Protein 5MM2 (pdb70)

Structure (mmCIF, N/CA/C/O backbone):
data_5MM2
#
_entry.id   5MM2
#
loop_
_entity.id
_entity.type
_entity.pdbx_description
1 polymer 'capsid protein VP4C'
2 polymer 'capsid protein VP4B'
3 polymer 'Capsid protein VP4A'
#
loop_
_atom_site.group_PDB
_atom_site.id
_atom_site.type_symbol
_atom_site.label_atom_id
_atom_site.label_alt_id
_atom_site.label_comp_id
_atom_site.label_asym_id
_atom_site.label_entity_id
_atom_site.label_seq_id
_atom_site.pdbx_PDB_ins_code
_atom_site.Cartn_x
_atom_site.Cartn_y
_atom_site.Cartn_z
_atom_site.occupancy
_atom_site.B_iso_or_equiv
_atom_site.auth_seq_id
_atom_site.auth_comp_id
_atom_site.auth_asym_id
_atom_site.auth_atom_id
_atom_site.pdbx_PDB_model_num
ATOM 1 N N . SER A 1 1 ? 24.810 48.405 114.771 1.00 20.00 1 SER A N 1
ATOM 2 C CA . SER A 1 1 ? 23.764 49.415 114.744 1.00 20.00 1 SER A CA 1
ATOM 3 C C . SER A 1 1 ? 24.363 50.800 114.836 1.00 20.00 1 SER A C 1
ATOM 4 O O . SER A 1 1 ? 25.581 50.945 114.797 1.00 20.00 1 SER A O 1
ATOM 7 N N . LEU A 1 2 ? 23.487 51.798 114.991 1.00 20.00 2 LEU A N 1
ATOM 8 C CA . LEU A 1 2 ? 23.789 53.215 115.158 1.00 20.00 2 LEU A CA 1
ATOM 9 C C . LEU A 1 2 ? 24.647 53.709 114.000 1.00 20.00 2 LEU A C 1
ATOM 10 O O . LEU A 1 2 ? 25.872 53.790 114.126 1.00 20.00 2 LEU A O 1
ATOM 15 N N . PRO A 1 3 ? 24.033 54.008 112.846 1.00 20.00 3 PRO A N 1
ATOM 16 C CA . PRO A 1 3 ? 24.775 54.097 111.581 1.00 20.00 3 PRO A CA 1
ATOM 17 C C . PRO A 1 3 ? 25.690 55.298 111.429 1.00 20.00 3 PRO A C 1
ATOM 18 O O . PRO A 1 3 ? 25.843 56.111 112.342 1.00 20.00 3 PRO A O 1
ATOM 22 N N . GLU A 1 4 ? 26.296 55.410 110.252 1.00 20.00 4 GLU A N 1
ATOM 23 C CA . GLU A 1 4 ? 27.228 56.480 109.910 1.00 20.00 4 GLU A CA 1
ATOM 24 C C . GLU A 1 4 ? 26.710 57.130 108.635 1.00 20.00 4 GLU A C 1
ATOM 25 O O . GLU A 1 4 ? 27.103 56.745 107.535 1.00 20.00 4 GLU A O 1
ATOM 31 N N . ASN A 1 5 ? 25.827 58.105 108.777 1.00 20.00 5 ASN A N 1
ATOM 32 C CA . ASN A 1 5 ? 25.270 58.776 107.616 1.00 20.00 5 ASN A CA 1
ATOM 33 C C . ASN A 1 5 ? 26.251 59.803 107.078 1.00 20.00 5 ASN A C 1
ATOM 34 O O . ASN A 1 5 ? 26.908 60.513 107.840 1.00 20.00 5 ASN A O 1
ATOM 39 N N . ALA A 1 6 ? 26.352 59.878 105.758 1.00 20.00 6 ALA A N 1
ATOM 40 C CA . ALA A 1 6 ? 27.234 60.843 105.125 1.00 20.00 6 ALA A CA 1
ATOM 41 C C . ALA A 1 6 ? 26.478 62.140 104.897 1.00 20.00 6 ALA A C 1
ATOM 42 O O . ALA A 1 6 ? 25.427 62.121 104.248 1.00 20.00 6 ALA A O 1
ATOM 44 N N . PRO A 1 7 ? 26.947 63.265 105.411 1.00 20.00 7 PRO A N 1
ATOM 45 C CA . PRO A 1 7 ? 26.272 64.537 105.163 1.00 20.00 7 PRO A CA 1
ATOM 46 C C . PRO A 1 7 ? 26.697 65.116 103.821 1.00 20.00 7 PRO A C 1
ATOM 47 O O . PRO A 1 7 ? 27.486 64.536 103.084 1.00 20.00 7 PRO A O 1
ATOM 51 N N . ASN A 1 8 ? 26.155 66.287 103.515 1.00 20.00 8 ASN A N 1
ATOM 52 C CA . ASN A 1 8 ? 26.588 67.026 102.346 1.00 20.00 8 ASN A CA 1
ATOM 53 C C . ASN A 1 8 ? 27.874 67.774 102.661 1.00 20.00 8 ASN A C 1
ATOM 54 O O . ASN A 1 8 ? 28.384 67.739 103.781 1.00 20.00 8 ASN A O 1
ATOM 59 N N . ALA A 1 9 ? 28.410 68.460 101.655 1.00 20.00 9 ALA A N 1
ATOM 60 C CA . ALA A 1 9 ? 29.626 69.232 101.867 1.00 20.00 9 ALA A CA 1
ATOM 61 C C . ALA A 1 9 ? 29.353 70.448 102.736 1.00 20.00 9 ALA A C 1
ATOM 62 O O . ALA A 1 9 ? 30.060 70.686 103.719 1.00 20.00 9 ALA A O 1
ATOM 64 N N . VAL A 1 10 ? 28.315 71.206 102.409 1.00 20.00 10 VAL A N 1
ATOM 65 C CA . VAL A 1 10 ? 27.921 72.391 103.154 1.00 20.00 10 VAL A CA 1
ATOM 66 C C . VAL A 1 10 ? 26.679 72.049 103.957 1.00 20.00 10 VAL A C 1
ATOM 67 O O . VAL A 1 10 ? 25.711 71.516 103.407 1.00 20.00 10 VAL A O 1
ATOM 71 N N . SER A 1 11 ? 26.704 72.355 105.247 1.00 20.00 11 SER A N 1
ATOM 72 C CA . SER A 1 11 ? 25.554 72.080 106.092 1.00 20.00 11 SER A CA 1
ATOM 73 C C . SER A 1 11 ? 24.445 73.089 105.830 1.00 20.00 11 SER A C 1
ATOM 74 O O . SER A 1 11 ? 24.693 74.286 105.693 1.00 20.00 11 SER A O 1
ATOM 77 N N . ASN A 1 12 ? 23.224 72.591 105.762 1.00 20.00 12 ASN A N 1
ATOM 78 C CA . ASN A 1 12 ? 22.064 73.437 105.538 1.00 20.00 12 ASN A CA 1
ATOM 79 C C . ASN A 1 12 ? 21.775 74.233 106.804 1.00 20.00 12 ASN A C 1
ATOM 80 O O . ASN A 1 12 ? 21.711 73.648 107.887 1.00 20.00 12 ASN A O 1
ATOM 85 N N . PRO A 1 13 ? 21.620 75.559 106.721 1.00 20.00 13 PRO A N 1
ATOM 86 C CA . PRO A 1 13 ? 21.403 76.348 107.940 1.00 20.00 13 PRO A CA 1
ATOM 87 C C . PRO A 1 13 ? 20.068 76.132 108.623 1.00 20.00 13 PRO A C 1
ATOM 88 O O . PRO A 1 13 ? 19.954 76.477 109.801 1.00 20.00 13 PRO A O 1
ATOM 92 N N . GLN A 1 14 ? 19.059 75.588 107.950 1.00 20.00 14 GLN A N 1
ATOM 93 C CA . GLN A 1 14 ? 17.791 75.377 108.630 1.00 20.00 14 GLN A CA 1
ATOM 94 C C . GLN A 1 14 ? 17.792 74.178 109.559 1.00 20.00 14 GLN A C 1
ATOM 95 O O . GLN A 1 14 ? 16.812 73.985 110.280 1.00 20.00 14 GLN A O 1
ATOM 101 N N . GLN A 1 15 ? 18.842 73.366 109.561 1.00 20.00 15 GLN A N 1
ATOM 102 C CA . GLN A 1 15 ? 18.940 72.266 110.504 1.00 20.00 15 GLN A CA 1
ATOM 103 C C . GLN A 1 15 ? 20.104 72.380 111.463 1.00 20.00 15 GLN A C 1
ATOM 104 O O . GLN A 1 15 ? 19.999 71.900 112.587 1.00 20.00 15 GLN A O 1
ATOM 110 N N . PHE A 1 16 ? 21.204 73.005 111.061 1.00 20.00 16 PHE A N 1
ATOM 111 C CA . PHE A 1 16 ? 22.421 72.980 111.854 1.00 20.00 16 PHE A CA 1
ATOM 112 C C . PHE A 1 16 ? 22.908 74.396 112.097 1.00 20.00 16 PHE A C 1
ATOM 113 O O . PHE A 1 16 ? 22.825 75.248 111.214 1.00 20.00 16 PHE A O 1
ATOM 121 N N . ILE A 1 17 ? 23.426 74.638 113.295 1.00 20.00 17 ILE A N 1
ATOM 122 C CA . ILE A 1 17 ? 23.949 75.949 113.647 1.00 20.00 17 ILE A CA 1
ATOM 123 C C . ILE A 1 17 ? 25.476 75.957 113.655 1.00 20.00 17 ILE A C 1
ATOM 124 O O . ILE A 1 17 ? 26.082 77.037 113.674 1.00 20.00 17 ILE A O 1
ATOM 129 N N . THR A 1 18 ? 26.113 74.801 113.611 1.00 20.00 18 THR A N 1
ATOM 130 C CA . THR A 1 18 ? 27.552 74.656 113.496 1.00 20.00 18 THR A CA 1
ATOM 131 C C . THR A 1 18 ? 27.851 73.916 112.202 1.00 20.00 18 THR A C 1
ATOM 132 O O . THR A 1 18 ? 26.946 73.332 111.601 1.00 20.00 18 THR A O 1
ATOM 136 N N . PRO A 1 19 ? 29.091 73.940 111.714 1.00 20.00 19 PRO A N 1
ATOM 137 C CA . PRO A 1 19 ? 29.463 73.003 110.655 1.00 20.00 19 PRO A CA 1
ATOM 138 C C . PRO A 1 19 ? 29.488 71.575 111.174 1.00 20.00 19 PRO A C 1
ATOM 139 O O . PRO A 1 19 ? 29.480 71.319 112.378 1.00 20.00 19 PRO A O 1
ATOM 143 N N . ALA A 1 20 ? 29.502 70.638 110.233 1.00 20.00 20 ALA A N 1
ATOM 144 C CA . ALA A 1 20 ? 29.553 69.227 110.578 1.00 20.00 20 ALA A CA 1
ATOM 145 C C . ALA A 1 20 ? 30.872 68.888 111.252 1.00 20.00 20 ALA A C 1
ATOM 146 O O . ALA A 1 20 ? 31.895 69.530 111.013 1.00 20.00 20 ALA A O 1
ATOM 148 N N . THR A 1 21 ? 30.834 67.880 112.120 1.00 20.00 21 THR A N 1
ATOM 149 C CA . THR A 1 21 ? 32.035 67.499 112.853 1.00 20.00 21 THR A CA 1
ATOM 150 C C . THR A 1 21 ? 33.075 66.887 111.926 1.00 20.00 21 THR A C 1
ATOM 151 O O . THR A 1 21 ? 34.266 67.192 112.043 1.00 20.00 21 THR A O 1
ATOM 155 N N . ALA A 1 22 ? 32.642 66.052 110.988 1.00 20.00 22 ALA A N 1
ATOM 156 C CA . ALA A 1 22 ? 33.494 65.557 109.916 1.00 20.00 22 ALA A CA 1
ATOM 157 C C . ALA A 1 22 ? 32.602 65.108 108.773 1.00 20.00 22 ALA A C 1
ATOM 158 O O . ALA A 1 22 ? 31.388 64.990 108.924 1.00 20.00 22 ALA A O 1
ATOM 160 N N . LEU A 1 23 ? 33.214 64.869 107.619 1.00 20.00 23 LEU A N 1
ATOM 161 C CA . LEU A 1 23 ? 32.488 64.306 106.491 1.00 20.00 23 LEU A CA 1
ATOM 162 C C . LEU A 1 23 ? 32.594 62.795 106.428 1.00 20.00 23 LEU A C 1
ATOM 163 O O . LEU A 1 23 ? 31.971 62.177 105.564 1.00 20.00 23 LEU A O 1
ATOM 168 N N . SER A 1 24 ? 33.367 62.188 107.317 1.00 20.00 24 SER A N 1
ATOM 169 C CA . SER A 1 24 ? 33.461 60.745 107.412 1.00 20.00 24 SER A CA 1
ATOM 170 C C . SER A 1 24 ? 33.726 60.388 108.857 1.00 20.00 24 SER A C 1
ATOM 171 O O . SER A 1 24 ? 34.218 61.205 109.632 1.00 20.00 24 SER A O 1
ATOM 174 N N . ALA A 1 25 ? 33.426 59.146 109.209 1.00 20.00 25 ALA A N 1
ATOM 175 C CA . ALA A 1 25 ? 33.719 58.685 110.551 1.00 20.00 25 ALA A CA 1
ATOM 176 C C . ALA A 1 25 ? 35.223 58.515 110.732 1.00 20.00 25 ALA A C 1
ATOM 177 O O . ALA A 1 25 ? 36.003 58.556 109.782 1.00 20.00 25 ALA A O 1
ATOM 179 N N . GLU A 1 26 ? 35.626 58.292 111.973 1.00 20.00 26 GLU A N 1
ATOM 180 C CA . GLU A 1 26 ? 37.025 58.344 112.363 1.00 20.00 26 GLU A CA 1
ATOM 181 C C . GLU A 1 26 ? 37.385 57.006 113.003 1.00 20.00 26 GLU A C 1
ATOM 182 O O . GLU A 1 26 ? 37.746 56.911 114.171 1.00 20.00 26 GLU A O 1
ATOM 188 N N . GLU A 1 27 ? 37.165 55.935 112.248 1.00 20.00 27 GLU A N 1
ATOM 189 C CA . GLU A 1 27 ? 37.252 54.585 112.773 1.00 20.00 27 GLU A CA 1
ATOM 190 C C . GLU A 1 27 ? 38.658 53.992 112.709 1.00 20.00 27 GLU A C 1
ATOM 191 O O . GLU A 1 27 ? 38.806 52.768 112.781 1.00 20.00 27 GLU A O 1
ATOM 197 N N . TYR A 1 28 ? 39.694 54.810 112.589 1.00 20.00 28 TYR A N 1
ATOM 198 C CA . TYR A 1 28 ? 41.021 54.246 112.765 1.00 20.00 28 TYR A CA 1
ATOM 199 C C . TYR A 1 28 ? 41.271 54.042 114.255 1.00 20.00 28 TYR A C 1
ATOM 200 O O . TYR A 1 28 ? 40.614 54.656 115.099 1.00 20.00 28 TYR A O 1
ATOM 209 N N . ASN A 1 29 ? 42.185 53.114 114.559 1.00 20.00 29 ASN A N 1
ATOM 210 C CA . ASN A 1 29 ? 42.659 52.667 115.873 1.00 20.00 29 ASN A CA 1
ATOM 211 C C . ASN A 1 29 ? 41.660 51.818 116.631 1.00 20.00 29 ASN A C 1
ATOM 212 O O . ASN A 1 29 ? 42.035 51.212 117.627 1.00 20.00 29 ASN A O 1
ATOM 217 N N . VAL A 1 30 ? 40.426 51.730 116.194 1.00 20.00 30 VAL A N 1
ATOM 218 C CA . VAL A 1 30 ? 39.442 50.931 116.904 1.00 20.00 30 VAL A CA 1
ATOM 219 C C . VAL A 1 30 ? 39.337 49.589 116.200 1.00 20.00 30 VAL A C 1
ATOM 220 O O . VAL A 1 30 ? 39.425 49.503 114.970 1.00 20.00 30 VAL A O 1
ATOM 224 N N . HIS A 1 31 ? 39.261 48.524 116.987 1.00 20.00 31 HIS A N 1
ATOM 225 C CA . HIS A 1 31 ? 39.389 47.173 116.464 1.00 20.00 31 HIS A CA 1
ATOM 226 C C . HIS A 1 31 ? 37.995 46.563 116.455 1.00 20.00 31 HIS A C 1
ATOM 227 O O . HIS A 1 31 ? 37.595 45.840 117.356 1.00 20.00 31 HIS A O 1
ATOM 234 N N . GLU A 1 32 ? 37.245 46.880 115.404 1.00 20.00 32 GLU A N 1
ATOM 235 C CA . GLU A 1 32 ? 35.826 46.562 115.378 1.00 20.00 32 GLU A CA 1
ATOM 236 C C . GLU A 1 32 ? 35.562 45.086 115.139 1.00 20.00 32 GLU A C 1
ATOM 237 O O . GLU A 1 32 ? 34.509 44.581 115.536 1.00 20.00 32 GLU A O 1
ATOM 243 N N . ALA A 1 33 ? 36.489 44.379 114.511 1.00 20.00 33 ALA A N 1
ATOM 244 C CA . ALA A 1 33 ? 36.296 42.962 114.221 1.00 20.00 33 ALA A CA 1
ATOM 245 C C . ALA A 1 33 ? 36.824 42.090 115.345 1.00 20.00 33 ALA A C 1
ATOM 246 O O . ALA A 1 33 ? 37.589 41.162 115.111 1.00 20.00 33 ALA A O 1
ATOM 248 N N . LEU A 1 34 ? 36.426 42.368 116.564 1.00 20.00 34 LEU A N 1
ATOM 249 C CA . LEU A 1 34 ? 37.155 41.739 117.652 1.00 20.00 34 LEU A CA 1
ATOM 250 C C . LEU A 1 34 ? 36.269 41.047 118.672 1.00 20.00 34 LEU A C 1
ATOM 251 O O . LEU A 1 34 ? 36.645 39.992 119.185 1.00 20.00 34 LEU A O 1
ATOM 256 N N . GLY A 1 35 ? 35.112 41.597 118.981 1.00 20.00 35 GLY A N 1
ATOM 257 C CA . GLY A 1 35 ? 34.325 41.055 120.067 1.00 20.00 35 GLY A CA 1
ATOM 258 C C . GLY A 1 35 ? 33.272 40.083 119.592 1.00 20.00 35 GLY A C 1
ATOM 259 O O . GLY A 1 35 ? 33.524 39.228 118.738 1.00 20.00 35 GLY A O 1
ATOM 260 N N . GLU A 1 36 ? 32.083 40.219 120.162 1.00 20.00 36 GLU A N 1
ATOM 261 C CA . GLU A 1 36 ? 30.936 39.378 119.866 1.00 20.00 36 GLU A CA 1
ATOM 262 C C . GLU A 1 36 ? 29.741 40.124 120.417 1.00 20.00 36 GLU A C 1
ATOM 263 O O . GLU A 1 36 ? 29.787 40.584 121.558 1.00 20.00 36 GLU A O 1
ATOM 269 N N . THR A 1 37 ? 28.706 40.296 119.609 1.00 20.00 37 THR A N 1
ATOM 270 C CA . THR A 1 37 ? 27.584 41.098 120.062 1.00 20.00 37 THR A CA 1
ATOM 271 C C . THR A 1 37 ? 26.754 40.318 121.070 1.00 20.00 37 THR A C 1
ATOM 272 O O . THR A 1 37 ? 26.560 39.107 120.947 1.00 20.00 37 THR A O 1
ATOM 276 N N . GLU A 1 38 ? 26.323 41.007 122.114 1.00 20.00 38 GLU A N 1
ATOM 277 C CA . GLU A 1 38 ? 25.706 40.351 123.265 1.00 20.00 38 GLU A CA 1
ATOM 278 C C . GLU A 1 38 ? 24.507 41.201 123.667 1.00 20.00 38 GLU A C 1
ATOM 279 O O . GLU A 1 38 ? 24.633 42.165 124.424 1.00 20.00 38 GLU A O 1
ATOM 285 N N . GLU A 1 39 ? 23.344 40.835 123.144 1.00 20.00 39 GLU A N 1
ATOM 286 C CA . GLU A 1 39 ? 22.121 41.613 123.298 1.00 20.00 39 GLU A CA 1
ATOM 287 C C . GLU A 1 39 ? 21.252 40.932 124.343 1.00 20.00 39 GLU A C 1
ATOM 288 O O . GLU A 1 39 ? 20.437 40.070 124.030 1.00 20.00 39 GLU A O 1
ATOM 294 N N . LEU A 1 40 ? 21.429 41.319 125.593 1.00 20.00 40 LEU A N 1
ATOM 295 C CA . LEU A 1 40 ? 20.541 40.858 126.644 1.00 20.00 40 LEU A CA 1
ATOM 296 C C . LEU A 1 40 ? 19.536 41.953 126.965 1.00 20.00 40 LEU A C 1
ATOM 297 O O . LEU A 1 40 ? 19.732 43.119 126.630 1.00 20.00 40 LEU A O 1
ATOM 302 N N . GLU A 1 41 ? 18.440 41.556 127.608 1.00 20.00 41 GLU A N 1
ATOM 303 C CA . GLU A 1 41 ? 17.309 42.454 127.807 1.00 20.00 41 GLU A CA 1
ATOM 304 C C . GLU A 1 41 ? 17.601 43.538 128.827 1.00 20.00 41 GLU A C 1
ATOM 305 O O . GLU A 1 41 ? 16.897 44.548 128.858 1.00 20.00 41 GLU A O 1
ATOM 311 N N . LEU A 1 42 ? 18.633 43.360 129.643 1.00 20.00 42 LEU A N 1
ATOM 312 C CA . LEU A 1 42 ? 19.072 44.380 130.578 1.00 20.00 42 LEU A CA 1
ATOM 313 C C . LEU A 1 42 ? 19.648 45.601 129.874 1.00 20.00 42 LEU A C 1
ATOM 314 O O . LEU A 1 42 ? 19.671 46.682 130.464 1.00 20.00 42 LEU A O 1
ATOM 319 N N . ASP A 1 43 ? 20.100 45.461 128.627 1.00 20.00 43 ASP A N 1
ATOM 320 C CA . ASP A 1 43 ? 20.653 46.595 127.901 1.00 20.00 43 ASP A CA 1
ATOM 321 C C . ASP A 1 43 ? 19.592 47.595 127.490 1.00 20.00 43 ASP A C 1
ATOM 322 O O . ASP A 1 43 ? 19.928 48.728 127.140 1.00 20.00 43 ASP A O 1
ATOM 327 N N . GLU A 1 44 ? 18.328 47.204 127.506 1.00 20.00 44 GLU A N 1
ATOM 328 C CA . GLU A 1 44 ? 17.247 48.054 127.053 1.00 20.00 44 GLU A CA 1
ATOM 329 C C . GLU A 1 44 ? 16.615 48.855 128.178 1.00 20.00 44 GLU A C 1
ATOM 330 O O . GLU A 1 44 ? 15.528 49.399 127.993 1.00 20.00 44 GLU A O 1
ATOM 336 N N . PHE A 1 45 ? 17.266 48.941 129.335 1.00 20.00 45 PHE A N 1
ATOM 337 C CA . PHE A 1 45 ? 16.881 49.886 130.373 1.00 20.00 45 PHE A CA 1
ATOM 338 C C . PHE A 1 45 ? 17.771 51.109 130.284 1.00 20.00 45 PHE A C 1
ATOM 339 O O . PHE A 1 45 ? 18.998 50.966 130.373 1.00 20.00 45 PHE A O 1
ATOM 347 N N . PRO A 1 46 ? 17.233 52.311 130.125 1.00 20.00 46 PRO A N 1
ATOM 348 C CA . PRO A 1 46 ? 18.081 53.503 130.174 1.00 20.00 46 PRO A CA 1
ATOM 349 C C . PRO A 1 46 ? 18.503 53.831 131.596 1.00 20.00 46 PRO A C 1
ATOM 350 O O . PRO A 1 46 ? 17.964 53.311 132.572 1.00 20.00 46 PRO A O 1
ATOM 354 N N . VAL A 1 47 ? 19.486 54.718 131.706 1.00 20.00 47 VAL A N 1
ATOM 355 C CA . VAL A 1 47 ? 20.075 55.095 132.984 1.00 20.00 47 VAL A CA 1
ATOM 356 C C . VAL A 1 47 ? 19.829 56.571 133.214 1.00 20.00 47 VAL A C 1
ATOM 357 O O . VAL A 1 47 ? 20.229 57.403 132.398 1.00 20.00 47 VAL A O 1
ATOM 361 N N . LEU A 1 48 ? 19.193 56.900 134.326 1.00 20.00 48 LEU A N 1
ATOM 362 C CA . LEU A 1 48 ? 19.032 58.298 134.701 1.00 20.00 48 LEU A CA 1
ATOM 363 C C . LEU A 1 48 ? 20.354 58.761 135.290 1.00 20.00 48 LEU A C 1
ATOM 364 O O . LEU A 1 48 ? 20.633 58.572 136.469 1.00 20.00 48 LEU A O 1
ATOM 369 N N . VAL A 1 49 ? 21.187 59.372 134.452 1.00 20.00 49 VAL A N 1
ATOM 370 C CA . VAL A 1 49 ? 22.529 59.740 134.884 1.00 20.00 49 VAL A CA 1
ATOM 371 C C . VAL A 1 49 ? 22.525 61.031 135.698 1.00 20.00 49 VAL A C 1
ATOM 372 O O . VAL A 1 49 ? 23.149 61.103 136.760 1.00 20.00 49 VAL A O 1
ATOM 376 N N . PHE A 1 50 ? 21.800 62.048 135.264 1.00 20.00 50 PHE A N 1
ATOM 377 C CA . PHE A 1 50 ? 21.737 63.293 136.007 1.00 20.00 50 PHE A CA 1
ATOM 378 C C . PHE A 1 50 ? 20.289 63.638 136.278 1.00 20.00 50 PHE A C 1
ATOM 379 O O . PHE A 1 50 ? 19.428 63.437 135.424 1.00 20.00 50 PHE A O 1
ATOM 387 N N . LYS A 1 51 ? 20.025 64.145 137.471 1.00 20.00 51 LYS A N 1
ATOM 388 C CA . LYS A 1 51 ? 18.702 64.635 137.813 1.00 20.00 51 LYS A CA 1
ATOM 389 C C . LYS A 1 51 ? 18.864 65.794 138.770 1.00 20.00 51 LYS A C 1
ATOM 390 O O . LYS A 1 51 ? 19.560 65.667 139.778 1.00 20.00 51 LYS A O 1
ATOM 396 N N . GLY A 1 52 ? 18.239 66.908 138.464 1.00 20.00 52 GLY A N 1
ATOM 397 C CA . GLY A 1 52 ? 18.228 67.997 139.403 1.00 20.00 52 GLY A CA 1
ATOM 398 C C . GLY A 1 52 ? 18.161 69.326 138.692 1.00 20.00 52 GLY A C 1
ATOM 399 O O . GLY A 1 52 ? 17.838 69.404 137.515 1.00 20.00 52 GLY A O 1
ATOM 400 N N . ASN A 1 53 ? 18.485 70.361 139.447 1.00 20.00 53 ASN A N 1
ATOM 401 C CA . ASN A 1 53 ? 18.407 71.727 138.974 1.00 20.00 53 ASN A CA 1
ATOM 402 C C . ASN A 1 53 ? 19.736 72.153 138.375 1.00 20.00 53 ASN A C 1
ATOM 403 O O . ASN A 1 53 ? 20.800 71.687 138.781 1.00 20.00 53 ASN A O 1
ATOM 408 N N . VAL A 1 54 ? 19.666 73.053 137.404 1.00 20.00 54 VAL A N 1
ATOM 409 C CA . VAL A 1 54 ? 20.850 73.442 136.645 1.00 20.00 54 VAL A CA 1
ATOM 410 C C . VAL A 1 54 ? 20.816 74.948 136.400 1.00 20.00 54 VAL A C 1
ATOM 411 O O . VAL A 1 54 ? 19.794 75.481 135.949 1.00 20.00 54 VAL A O 1
ATOM 415 N N . PRO A 1 55 ? 21.883 75.681 136.720 1.00 20.00 55 PRO A N 1
ATOM 416 C CA . PRO A 1 55 ? 21.817 77.145 136.658 1.00 20.00 55 PRO A CA 1
ATOM 417 C C . PRO A 1 55 ? 21.802 77.674 135.234 1.00 20.00 55 PRO A C 1
ATOM 418 O O . PRO A 1 55 ? 22.409 77.107 134.326 1.00 20.00 55 PRO A O 1
ATOM 422 N N . VAL A 1 56 ? 21.099 78.785 135.056 1.00 20.00 56 VAL A N 1
ATOM 423 C CA . VAL A 1 56 ? 20.867 79.396 133.753 1.00 20.00 56 VAL A CA 1
ATOM 424 C C . VAL A 1 56 ? 22.027 80.331 133.433 1.00 20.00 56 VAL A C 1
ATOM 425 O O . VAL A 1 56 ? 22.543 81.011 134.327 1.00 20.00 56 VAL A O 1
ATOM 429 N N . ASP A 1 57 ? 22.457 80.326 132.158 1.00 20.00 57 ASP A N 1
ATOM 430 C CA . ASP A 1 57 ? 23.582 81.118 131.633 1.00 20.00 57 ASP A CA 1
ATOM 431 C C . ASP A 1 57 ? 24.905 80.742 132.288 1.00 20.00 57 ASP A C 1
ATOM 432 O O . ASP A 1 57 ? 25.710 81.602 132.648 1.00 20.00 57 ASP A O 1
ATOM 437 N N . SER A 1 58 ? 25.140 79.441 132.403 1.00 20.00 58 SER A N 1
ATOM 438 C CA . SER A 1 58 ? 26.386 78.900 132.918 1.00 20.00 58 SER A CA 1
ATOM 439 C C . SER A 1 58 ? 26.473 77.461 132.443 1.00 20.00 58 SER A C 1
ATOM 440 O O . SER A 1 58 ? 25.502 76.712 132.581 1.00 20.00 58 SER A O 1
ATOM 443 N N . VAL A 1 59 ? 27.610 77.081 131.867 1.00 20.00 59 VAL A N 1
ATOM 444 C CA . VAL A 1 59 ? 27.754 75.729 131.345 1.00 20.00 59 VAL A CA 1
ATOM 445 C C . VAL A 1 59 ? 27.928 74.763 132.505 1.00 20.00 59 VAL A C 1
ATOM 446 O O . VAL A 1 59 ? 28.742 74.990 133.407 1.00 20.00 59 VAL A O 1
ATOM 450 N N . THR A 1 60 ? 27.141 73.697 132.503 1.00 20.00 60 THR A N 1
ATOM 451 C CA . THR A 1 60 ? 27.131 72.716 133.571 1.00 20.00 60 THR A CA 1
ATOM 452 C C . THR A 1 60 ? 27.729 71.412 133.079 1.00 20.00 60 THR A C 1
ATOM 453 O O . THR A 1 60 ? 27.278 70.854 132.076 1.00 20.00 60 THR A O 1
ATOM 457 N N . SER A 1 61 ? 28.744 70.936 133.781 1.00 20.00 61 SER A N 1
ATOM 458 C CA . SER A 1 61 ? 29.407 69.703 133.407 1.00 20.00 61 SER A CA 1
ATOM 459 C C . SER A 1 61 ? 28.662 68.506 133.959 1.00 20.00 61 SER A C 1
ATOM 460 O O . SER A 1 61 ? 28.289 68.483 135.134 1.00 20.00 61 SER A O 1
ATOM 463 N N . ILE A 1 62 ? 28.454 67.507 133.119 1.00 20.00 62 ILE A N 1
ATOM 464 C CA . ILE A 1 62 ? 27.995 66.198 133.550 1.00 20.00 62 ILE A CA 1
ATOM 465 C C . ILE A 1 62 ? 29.043 65.181 133.128 1.00 20.00 62 ILE A C 1
ATOM 466 O O . ILE A 1 62 ? 29.091 64.769 131.970 1.00 20.00 62 ILE A O 1
ATOM 471 N N . PRO A 1 63 ? 29.932 64.796 134.029 1.00 20.00 63 PRO A N 1
ATOM 472 C CA . PRO A 1 63 ? 30.966 63.816 133.691 1.00 20.00 63 PRO A CA 1
ATOM 473 C C . PRO A 1 63 ? 30.382 62.444 133.440 1.00 20.00 63 PRO A C 1
ATOM 474 O O . PRO A 1 63 ? 29.818 61.801 134.327 1.00 20.00 63 PRO A O 1
ATOM 478 N N . LEU A 1 64 ? 30.494 62.004 132.201 1.00 20.00 64 LEU A N 1
ATOM 479 C CA . LEU A 1 64 ? 29.753 60.845 131.732 1.00 20.00 64 LEU A CA 1
ATOM 480 C C . LEU A 1 64 ? 30.680 59.630 131.686 1.00 20.00 64 LEU A C 1
ATOM 481 O O . LEU A 1 64 ? 30.983 59.063 130.647 1.00 20.00 64 LEU A O 1
ATOM 486 N N . ASP A 1 65 ? 31.146 59.261 132.875 1.00 20.00 65 ASP A N 1
ATOM 487 C CA . ASP A 1 65 ? 32.088 58.163 133.087 1.00 20.00 65 ASP A CA 1
ATOM 488 C C . ASP A 1 65 ? 31.274 56.895 133.272 1.00 20.00 65 ASP A C 1
ATOM 489 O O . ASP A 1 65 ? 30.820 56.595 134.375 1.00 20.00 65 ASP A O 1
ATOM 494 N N . LEU A 1 66 ? 31.111 56.131 132.200 1.00 20.00 66 LEU A N 1
ATOM 495 C CA . LEU A 1 66 ? 30.164 55.030 132.202 1.00 20.00 66 LEU A CA 1
ATOM 496 C C . LEU A 1 66 ? 30.626 53.812 132.979 1.00 20.00 66 LEU A C 1
ATOM 497 O O . LEU A 1 66 ? 29.807 52.929 133.237 1.00 20.00 66 LEU A O 1
ATOM 502 N N . ALA A 1 67 ? 31.894 53.726 133.357 1.00 20.00 67 ALA A N 1
ATOM 503 C CA . ALA A 1 67 ? 32.325 52.541 134.083 1.00 20.00 67 ALA A CA 1
ATOM 504 C C . ALA A 1 67 ? 31.897 52.594 135.539 1.00 20.00 67 ALA A C 1
ATOM 505 O O . ALA A 1 67 ? 31.647 51.554 136.153 1.00 20.00 67 ALA A O 1
ATOM 507 N N . THR A 1 68 ? 31.801 53.791 136.101 1.00 20.00 68 THR A N 1
ATOM 508 C CA . THR A 1 68 ? 31.549 53.977 137.521 1.00 20.00 68 THR A CA 1
ATOM 509 C C . THR A 1 68 ? 30.263 54.758 137.781 1.00 20.00 68 THR A C 1
ATOM 510 O O . THR A 1 68 ? 30.103 55.379 138.832 1.00 20.00 68 THR A O 1
ATOM 514 N N . ILE A 1 69 ? 29.328 54.686 136.861 1.00 20.00 69 ILE A N 1
ATOM 515 C CA . ILE A 1 69 ? 28.216 55.626 136.816 1.00 20.00 69 ILE A CA 1
ATOM 516 C C . ILE A 1 69 ? 27.109 55.183 137.765 1.00 20.00 69 ILE A C 1
ATOM 517 O O . ILE A 1 69 ? 26.968 53.999 138.084 1.00 20.00 69 ILE A O 1
ATOM 522 N N . TYR A 1 70 ? 26.338 56.146 138.265 1.00 20.00 70 TYR A N 1
ATOM 523 C CA . TYR A 1 70 ? 25.217 55.884 139.154 1.00 20.00 70 TYR A CA 1
ATOM 524 C C . TYR A 1 70 ? 23.905 56.149 138.429 1.00 20.00 70 TYR A C 1
ATOM 525 O O . TYR A 1 70 ? 23.822 57.031 137.572 1.00 20.00 70 TYR A O 1
ATOM 534 N N . ASP A 1 71 ? 22.875 55.381 138.778 1.00 20.00 71 ASP A N 1
ATOM 535 C CA . ASP A 1 71 ? 21.536 55.520 138.216 1.00 20.00 71 ASP A CA 1
ATOM 536 C C . ASP A 1 71 ? 20.626 56.100 139.287 1.00 20.00 71 ASP A C 1
ATOM 537 O O . ASP A 1 71 ? 20.468 55.503 140.352 1.00 20.00 71 ASP A O 1
ATOM 542 N N . PHE A 1 72 ? 20.009 57.236 138.997 1.00 20.00 72 PHE A N 1
ATOM 543 C CA . PHE A 1 72 ? 19.090 57.863 139.934 1.00 20.00 72 PHE A CA 1
ATOM 544 C C . PHE A 1 72 ? 17.658 57.373 139.801 1.00 20.00 72 PHE A C 1
ATOM 545 O O . PHE A 1 72 ? 16.809 57.771 140.601 1.00 20.00 72 PHE A O 1
ATOM 553 N N . ALA A 1 73 ? 17.368 56.515 138.829 1.00 20.00 73 ALA A N 1
ATOM 554 C CA . ALA A 1 73 ? 16.055 55.907 138.695 1.00 20.00 73 ALA A CA 1
ATOM 555 C C . ALA A 1 73 ? 16.033 54.491 139.237 1.00 20.00 73 ALA A C 1
ATOM 556 O O . ALA A 1 73 ? 15.112 53.731 138.929 1.00 20.00 73 ALA A O 1
ATOM 558 N N . TRP A 1 74 ? 17.028 54.122 140.033 1.00 20.00 74 TRP A N 1
ATOM 559 C CA . TRP A 1 74 ? 17.163 52.770 140.545 1.00 20.00 74 TRP A CA 1
ATOM 560 C C . TRP A 1 74 ? 17.983 52.824 141.819 1.00 20.00 74 TRP A C 1
ATOM 561 O O . TRP A 1 74 ? 18.948 53.582 141.905 1.00 20.00 74 TRP A O 1
ATOM 572 N N . ASP A 1 75 ? 17.589 52.033 142.806 1.00 20.00 75 ASP A N 1
ATOM 573 C CA . ASP A 1 75 ? 18.204 52.112 144.120 1.00 20.00 75 ASP A CA 1
ATOM 574 C C . ASP A 1 75 ? 19.308 51.093 144.334 1.00 20.00 75 ASP A C 1
ATOM 575 O O . ASP A 1 75 ? 19.983 51.147 145.364 1.00 20.00 75 ASP A O 1
ATOM 580 N N . GLY A 1 76 ? 19.518 50.187 143.392 1.00 20.00 76 GLY A N 1
ATOM 581 C CA . GLY A 1 76 ? 20.460 49.109 143.574 1.00 20.00 76 GLY A CA 1
ATOM 582 C C . GLY A 1 76 ? 21.905 49.557 143.474 1.00 20.00 76 GLY A C 1
ATOM 583 O O . GLY A 1 76 ? 22.237 50.728 143.298 1.00 20.00 76 GLY A O 1
ATOM 584 N N . GLU A 1 77 ? 22.786 48.571 143.581 1.00 20.00 77 GLU A N 1
ATOM 585 C CA . GLU A 1 77 ? 24.217 48.832 143.593 1.00 20.00 77 GLU A CA 1
ATOM 586 C C . GLU A 1 77 ? 24.745 49.042 142.179 1.00 20.00 77 GLU A C 1
ATOM 587 O O . GLU A 1 77 ? 25.498 49.986 141.928 1.00 20.00 77 GLU A O 1
ATOM 593 N N . GLN A 1 78 ? 24.349 48.184 141.249 1.00 20.00 78 GLN A N 1
ATOM 594 C CA . GLN A 1 78 ? 24.717 48.262 139.846 1.00 20.00 78 GLN A CA 1
ATOM 595 C C . GLN A 1 78 ? 23.513 48.697 139.029 1.00 20.00 78 GLN A C 1
ATOM 596 O O . GLN A 1 78 ? 22.404 48.829 139.541 1.00 20.00 78 GLN A O 1
ATOM 602 N N . ASN A 1 79 ? 23.736 48.918 137.741 1.00 20.00 79 ASN A N 1
ATOM 603 C CA . ASN A 1 79 ? 22.668 49.341 136.847 1.00 20.00 79 ASN A CA 1
ATOM 604 C C . ASN A 1 79 ? 22.906 48.702 135.487 1.00 20.00 79 ASN A C 1
ATOM 605 O O . ASN A 1 79 ? 23.678 47.750 135.354 1.00 20.00 79 ASN A O 1
ATOM 610 N N . ALA A 1 80 ? 22.233 49.218 134.464 1.00 20.00 80 ALA A N 1
ATOM 611 C CA . ALA A 1 80 ? 22.298 48.602 133.146 1.00 20.00 80 ALA A CA 1
ATOM 612 C C . ALA A 1 80 ? 23.638 48.822 132.464 1.00 20.00 80 ALA A C 1
ATOM 613 O O . ALA A 1 80 ? 24.085 47.965 131.697 1.00 20.00 80 ALA A O 1
ATOM 615 N N . ILE A 1 81 ? 24.286 49.950 132.715 1.00 20.00 81 ILE A N 1
ATOM 616 C CA . ILE A 1 81 ? 25.529 50.273 132.030 1.00 20.00 81 ILE A CA 1
ATOM 617 C C . ILE A 1 81 ? 26.735 49.815 132.830 1.00 20.00 81 ILE A C 1
ATOM 618 O O . ILE A 1 81 ? 27.681 49.258 132.271 1.00 20.00 81 ILE A O 1
ATOM 623 N N . SER A 1 82 ? 26.710 49.988 134.144 1.00 20.00 82 SER A N 1
ATOM 624 C CA . SER A 1 82 ? 27.884 49.661 134.931 1.00 20.00 82 SER A CA 1
ATOM 625 C C . SER A 1 82 ? 28.055 48.170 135.155 1.00 20.00 82 SER A C 1
ATOM 626 O O . SER A 1 82 ? 29.175 47.731 135.420 1.00 20.00 82 SER A O 1
ATOM 629 N N . GLN A 1 83 ? 26.983 47.380 135.059 1.00 20.00 83 GLN A N 1
ATOM 630 C CA . GLN A 1 83 ? 27.136 45.935 135.182 1.00 20.00 83 GLN A CA 1
ATOM 631 C C . GLN A 1 83 ? 27.815 45.361 133.953 1.00 20.00 83 GLN A C 1
ATOM 632 O O . GLN A 1 83 ? 28.482 44.327 134.037 1.00 20.00 83 GLN A O 1
ATOM 638 N N . LYS A 1 84 ? 27.678 46.032 132.812 1.00 20.00 84 LYS A N 1
ATOM 639 C CA . LYS A 1 84 ? 28.408 45.643 131.615 1.00 20.00 84 LYS A CA 1
ATOM 640 C C . LYS A 1 84 ? 29.910 45.789 131.811 1.00 20.00 84 LYS A C 1
ATOM 641 O O . LYS A 1 84 ? 30.687 45.003 131.266 1.00 20.00 84 LYS A O 1
ATOM 647 N N . PHE A 1 85 ? 30.333 46.766 132.606 1.00 20.00 85 PHE A N 1
ATOM 648 C CA . PHE A 1 85 ? 31.736 46.931 132.956 1.00 20.00 85 PHE A CA 1
ATOM 649 C C . PHE A 1 85 ? 32.180 46.017 134.080 1.00 20.00 85 PHE A C 1
ATOM 650 O O . PHE A 1 85 ? 33.382 45.823 134.256 1.00 20.00 85 PHE A O 1
ATOM 658 N N . GLN A 1 86 ? 31.251 45.468 134.853 1.00 20.00 86 GLN A N 1
ATOM 659 C CA . GLN A 1 86 ? 31.620 44.461 135.837 1.00 20.00 86 GLN A CA 1
ATOM 660 C C . GLN A 1 86 ? 31.945 43.139 135.165 1.00 20.00 86 GLN A C 1
ATOM 661 O O . GLN A 1 86 ? 32.947 42.499 135.490 1.00 20.00 86 GLN A O 1
ATOM 667 N N . ARG A 1 87 ? 31.120 42.733 134.209 1.00 20.00 87 ARG A N 1
ATOM 668 C CA . ARG A 1 87 ? 31.164 41.383 133.671 1.00 20.00 87 ARG A CA 1
ATOM 669 C C . ARG A 1 87 ? 32.312 41.178 132.700 1.00 20.00 87 ARG A C 1
ATOM 670 O O . ARG A 1 87 ? 32.844 40.071 132.614 1.00 20.00 87 ARG A O 1
ATOM 678 N N . PHE A 1 88 ? 32.723 42.209 131.980 1.00 20.00 88 PHE A N 1
ATOM 679 C CA . PHE A 1 88 ? 33.675 42.040 130.898 1.00 20.00 88 PHE A CA 1
ATOM 680 C C . PHE A 1 88 ? 34.879 42.944 131.077 1.00 20.00 88 PHE A C 1
ATOM 681 O O . PHE A 1 88 ? 34.831 43.948 131.784 1.00 20.00 88 PHE A O 1
ATOM 689 N N . ALA A 1 89 ? 35.969 42.565 130.424 1.00 20.00 89 ALA A N 1
ATOM 690 C CA . ALA A 1 89 ? 37.169 43.382 130.427 1.00 20.00 89 ALA A CA 1
ATOM 691 C C . ALA A 1 89 ? 37.193 44.357 129.270 1.00 20.00 89 ALA A C 1
ATOM 692 O O . ALA A 1 89 ? 37.600 45.507 129.434 1.00 20.00 89 ALA A O 1
ATOM 694 N N . HIS A 1 90 ? 36.753 43.918 128.104 1.00 20.00 90 HIS A N 1
ATOM 695 C CA . HIS A 1 90 ? 36.916 44.660 126.868 1.00 20.00 90 HIS A CA 1
ATOM 696 C C . HIS A 1 90 ? 35.548 45.049 126.353 1.00 20.00 90 HIS A C 1
ATOM 697 O O . HIS A 1 90 ? 34.673 44.195 126.209 1.00 20.00 90 HIS A O 1
ATOM 704 N N . LEU A 1 91 ? 35.362 46.324 126.072 1.00 20.00 91 LEU A N 1
ATOM 705 C CA . LEU A 1 91 ? 34.164 46.781 125.396 1.00 20.00 91 LEU A CA 1
ATOM 706 C C . LEU A 1 91 ? 34.608 47.406 124.087 1.00 20.00 91 LEU A C 1
ATOM 707 O O . LEU A 1 91 ? 35.588 48.146 124.057 1.00 20.00 91 LEU A O 1
ATOM 712 N N . ILE A 1 92 ? 33.943 47.058 122.999 1.00 20.00 92 ILE A N 1
ATOM 713 C CA . ILE A 1 92 ? 34.401 47.444 121.672 1.00 20.00 92 ILE A CA 1
ATOM 714 C C . ILE A 1 92 ? 33.290 48.244 121.010 1.00 20.00 92 ILE A C 1
ATOM 715 O O . ILE A 1 92 ? 32.186 47.728 120.844 1.00 20.00 92 ILE A O 1
ATOM 720 N N . PRO A 1 93 ? 33.526 49.493 120.617 1.00 20.00 93 PRO A N 1
ATOM 721 C CA . PRO A 1 93 ? 32.486 50.263 119.925 1.00 20.00 93 PRO A CA 1
ATOM 722 C C . PRO A 1 93 ? 32.172 49.704 118.547 1.00 20.00 93 PRO A C 1
ATOM 723 O O . PRO A 1 93 ? 33.059 49.234 117.835 1.00 20.00 93 PRO A O 1
ATOM 727 N N . LYS A 1 94 ? 30.891 49.736 118.181 1.00 20.00 94 LYS A N 1
ATOM 728 C CA . LYS A 1 94 ? 30.479 49.215 116.882 1.00 20.00 94 LYS A CA 1
ATOM 729 C C . LYS A 1 94 ? 30.896 50.144 115.758 1.00 20.00 94 LYS A C 1
ATOM 730 O O . LYS A 1 94 ? 31.481 49.713 114.762 1.00 20.00 94 LYS A O 1
ATOM 736 N N . SER A 1 95 ? 30.553 51.419 115.880 1.00 20.00 95 SER A N 1
ATOM 737 C CA . SER A 1 95 ? 30.744 52.394 114.826 1.00 20.00 95 SER A CA 1
ATOM 738 C C . SER A 1 95 ? 31.282 53.679 115.433 1.00 20.00 95 SER A C 1
ATOM 739 O O . SER A 1 95 ? 31.510 53.771 116.640 1.00 20.00 95 SER A O 1
ATOM 742 N N . ALA A 1 96 ? 31.471 54.687 114.589 1.00 20.00 96 ALA A N 1
ATOM 743 C CA . ALA A 1 96 ? 32.170 55.895 114.981 1.00 20.00 96 ALA A CA 1
ATOM 744 C C . ALA A 1 96 ? 31.474 57.111 114.402 1.00 20.00 96 ALA A C 1
ATOM 745 O O . ALA A 1 96 ? 30.527 57.005 113.623 1.00 20.00 96 ALA A O 1
ATOM 747 N N . GLY A 1 97 ? 31.971 58.275 114.792 1.00 20.00 97 GLY A N 1
ATOM 748 C CA . GLY A 1 97 ? 31.473 59.540 114.305 1.00 20.00 97 GLY A CA 1
ATOM 749 C C . GLY A 1 97 ? 32.596 60.521 114.056 1.00 20.00 97 GLY A C 1
ATOM 750 O O . GLY A 1 97 ? 33.749 60.125 113.898 1.00 20.00 97 GLY A O 1
ATOM 751 N N . GLY A 1 98 ? 32.270 61.810 114.029 1.00 20.00 98 GLY A N 1
ATOM 752 C CA . GLY A 1 98 ? 33.276 62.812 113.731 1.00 20.00 98 GLY A CA 1
ATOM 753 C C . GLY A 1 98 ? 34.236 63.060 114.870 1.00 20.00 98 GLY A C 1
ATOM 754 O O . GLY A 1 98 ? 35.360 63.512 114.649 1.00 20.00 98 GLY A O 1
ATOM 755 N N . PHE A 1 99 ? 33.818 62.778 116.098 1.00 20.00 99 PHE A N 1
ATOM 756 C CA . PHE A 1 99 ? 34.708 62.940 117.239 1.00 20.00 99 PHE A CA 1
ATOM 757 C C . PHE A 1 99 ? 35.580 61.713 117.439 1.00 20.00 99 PHE A C 1
ATOM 758 O O . PHE A 1 99 ? 36.808 61.809 117.491 1.00 20.00 99 PHE A O 1
ATOM 766 N N . GLY A 1 100 ? 34.955 60.559 117.577 1.00 20.00 100 GLY A N 1
ATOM 767 C CA . GLY A 1 100 ? 35.625 59.353 117.978 1.00 20.00 100 GLY A CA 1
ATOM 768 C C . GLY A 1 100 ? 34.701 58.184 117.754 1.00 20.00 100 GLY A C 1
ATOM 769 O O . GLY A 1 100 ? 33.633 58.337 117.161 1.00 20.00 100 GLY A O 1
ATOM 770 N N . PRO A 1 101 ? 35.123 56.985 118.145 1.00 20.00 101 PRO A N 1
ATOM 771 C CA . PRO A 1 101 ? 34.176 55.872 118.251 1.00 20.00 101 PRO A CA 1
ATOM 772 C C . PRO A 1 101 ? 33.082 56.214 119.245 1.00 20.00 101 PRO A C 1
ATOM 773 O O . PRO A 1 101 ? 33.323 56.872 120.251 1.00 20.00 101 PRO A O 1
ATOM 777 N N . VAL A 1 102 ? 31.866 55.787 118.947 1.00 20.00 102 VAL A N 1
ATOM 778 C CA . VAL A 1 102 ? 30.696 56.187 119.714 1.00 20.00 102 VAL A CA 1
ATOM 779 C C . VAL A 1 102 ? 30.034 54.951 120.312 1.00 20.00 102 VAL A C 1
ATOM 780 O O . VAL A 1 102 ? 29.924 53.910 119.657 1.00 20.00 102 VAL A O 1
ATOM 784 N N . ILE A 1 103 ? 29.640 55.050 121.579 1.00 20.00 103 ILE A N 1
ATOM 785 C CA . ILE A 1 103 ? 29.128 53.909 122.328 1.00 20.00 103 ILE A CA 1
ATOM 786 C C . ILE A 1 103 ? 27.693 54.080 122.803 1.00 20.00 103 ILE A C 1
ATOM 787 O O . ILE A 1 103 ? 27.119 53.113 123.313 1.00 20.00 103 ILE A O 1
ATOM 792 N N . GLY A 1 104 ? 27.087 55.251 122.673 1.00 20.00 104 GLY A N 1
ATOM 793 C CA . GLY A 1 104 ? 25.722 55.400 123.144 1.00 20.00 104 GLY A CA 1
ATOM 794 C C . GLY A 1 104 ? 25.199 56.782 122.840 1.00 20.00 104 GLY A C 1
ATOM 795 O O . GLY A 1 104 ? 25.884 57.611 122.241 1.00 20.00 104 GLY A O 1
ATOM 796 N N . ASN A 1 105 ? 23.960 57.019 123.256 1.00 20.00 105 ASN A N 1
ATOM 797 C CA . ASN A 1 105 ? 23.319 58.317 123.139 1.00 20.00 105 ASN A CA 1
ATOM 798 C C . ASN A 1 105 ? 22.888 58.786 124.519 1.00 20.00 105 ASN A C 1
ATOM 799 O O . ASN A 1 105 ? 22.702 57.985 125.433 1.00 20.00 105 ASN A O 1
ATOM 804 N N . TYR A 1 106 ? 22.733 60.096 124.670 1.00 20.00 106 TYR A N 1
ATOM 805 C CA . TYR A 1 106 ? 22.079 60.680 125.830 1.00 20.00 106 TYR A CA 1
ATOM 806 C C . TYR A 1 106 ? 20.778 61.338 125.398 1.00 20.00 106 TYR A C 1
ATOM 807 O O . TYR A 1 106 ? 20.532 61.557 124.216 1.00 20.00 106 TYR A O 1
ATOM 816 N N . THR A 1 107 ? 19.948 61.671 126.379 1.00 20.00 107 THR A N 1
ATOM 817 C CA . THR A 1 107 ? 18.693 62.363 126.122 1.00 20.00 107 THR A CA 1
ATOM 818 C C . THR A 1 107 ? 18.425 63.306 127.277 1.00 20.00 107 THR A C 1
ATOM 819 O O . THR A 1 107 ? 18.367 62.875 128.428 1.00 20.00 107 THR A O 1
ATOM 823 N N . ILE A 1 108 ? 18.261 64.581 126.967 1.00 20.00 108 ILE A N 1
ATOM 824 C CA . ILE A 1 108 ? 17.882 65.598 127.935 1.00 20.00 108 ILE A CA 1
ATOM 825 C C . ILE A 1 108 ? 16.378 65.777 127.848 1.00 20.00 108 ILE A C 1
ATOM 826 O O . ILE A 1 108 ? 15.834 65.948 126.752 1.00 20.00 108 ILE A O 1
ATOM 831 N N . THR A 1 109 ? 15.698 65.733 128.987 1.00 20.00 109 THR A N 1
ATOM 832 C CA . THR A 1 109 ? 14.263 65.954 129.009 1.00 20.00 109 THR A CA 1
ATOM 833 C C . THR A 1 109 ? 13.894 66.858 130.174 1.00 20.00 109 THR A C 1
ATOM 834 O O . THR A 1 109 ? 14.591 66.910 131.188 1.00 20.00 109 THR A O 1
ATOM 838 N N . ALA A 1 110 ? 12.798 67.594 129.998 1.00 20.00 110 ALA A N 1
ATOM 839 C CA . ALA A 1 110 ? 12.360 68.591 130.972 1.00 20.00 110 ALA A CA 1
ATOM 840 C C . ALA A 1 110 ? 10.880 68.864 130.770 1.00 20.00 110 ALA A C 1
ATOM 841 O O . ALA A 1 110 ? 10.482 69.331 129.703 1.00 20.00 110 ALA A O 1
ATOM 843 N N . ASN A 1 111 ? 10.075 68.597 131.789 1.00 20.00 111 ASN A N 1
ATOM 844 C CA . ASN A 1 111 ? 8.634 68.835 131.736 1.00 20.00 111 ASN A CA 1
ATOM 845 C C . ASN A 1 111 ? 8.376 70.231 132.277 1.00 20.00 111 ASN A C 1
ATOM 846 O O . ASN A 1 111 ? 8.463 70.467 133.480 1.00 20.00 111 ASN A O 1
ATOM 851 N N . LEU A 1 112 ? 8.058 71.162 131.386 1.00 20.00 112 LEU A N 1
ATOM 852 C CA . LEU A 1 112 ? 7.847 72.549 131.751 1.00 20.00 112 LEU A CA 1
ATOM 853 C C . LEU A 1 112 ? 6.423 72.989 131.456 1.00 20.00 112 LEU A C 1
ATOM 854 O O . LEU A 1 112 ? 5.846 72.575 130.448 1.00 20.00 112 LEU A O 1
ATOM 859 N N . PRO A 1 113 ? 5.833 73.824 132.304 1.00 20.00 113 PRO A N 1
ATOM 860 C CA . PRO A 1 113 ? 4.547 74.430 131.966 1.00 20.00 113 PRO A CA 1
ATOM 861 C C . PRO A 1 113 ? 4.735 75.523 130.932 1.00 20.00 113 PRO A C 1
ATOM 862 O O . PRO A 1 113 ? 5.849 75.928 130.608 1.00 20.00 113 PRO A O 1
ATOM 866 N N . THR A 1 114 ? 3.619 76.017 130.414 1.00 20.00 114 THR A N 1
ATOM 867 C CA . THR A 1 114 ? 3.678 76.929 129.283 1.00 20.00 114 THR A CA 1
ATOM 868 C C . THR A 1 114 ? 4.104 78.337 129.664 1.00 20.00 114 THR A C 1
ATOM 869 O O . THR A 1 114 ? 4.367 79.144 128.773 1.00 20.00 114 THR A O 1
ATOM 873 N N . GLY A 1 115 ? 4.187 78.654 130.945 1.00 20.00 115 GLY A N 1
ATOM 874 C CA . GLY A 1 115 ? 4.494 79.994 131.385 1.00 20.00 115 GLY A CA 1
ATOM 875 C C . GLY A 1 115 ? 5.950 80.358 131.506 1.00 20.00 115 GLY A C 1
ATOM 876 O O . GLY A 1 115 ? 6.252 81.466 131.950 1.00 20.00 115 GLY A O 1
ATOM 877 N N . VAL A 1 116 ? 6.871 79.456 131.184 1.00 20.00 116 VAL A N 1
ATOM 878 C CA . VAL A 1 116 ? 8.292 79.765 131.099 1.00 20.00 116 VAL A CA 1
ATOM 879 C C . VAL A 1 116 ? 8.749 79.349 129.711 1.00 20.00 116 VAL A C 1
ATOM 880 O O . VAL A 1 116 ? 8.094 78.551 129.048 1.00 20.00 116 VAL A O 1
ATOM 884 N N . ALA A 1 117 ? 9.867 79.915 129.256 1.00 20.00 117 ALA A N 1
ATOM 885 C CA . ALA A 1 117 ? 10.331 79.665 127.890 1.00 20.00 117 ALA A CA 1
ATOM 886 C C . ALA A 1 117 ? 11.802 80.011 127.773 1.00 20.00 117 ALA A C 1
ATOM 887 O O . ALA A 1 117 ? 12.185 81.145 128.053 1.00 20.00 117 ALA A O 1
ATOM 889 N N . GLY A 1 118 ? 12.609 79.055 127.321 1.00 20.00 118 GLY A N 1
ATOM 890 C CA . GLY A 1 118 ? 14.021 79.279 127.086 1.00 20.00 118 GLY A CA 1
ATOM 891 C C . GLY A 1 118 ? 14.605 78.418 125.988 1.00 20.00 118 GLY A C 1
ATOM 892 O O . GLY A 1 118 ? 13.877 77.965 125.109 1.00 20.00 118 GLY A O 1
ATOM 893 N N . ARG A 1 119 ? 15.915 78.200 126.001 1.00 20.00 119 ARG A N 1
ATOM 894 C CA . ARG A 1 119 ? 16.536 77.317 125.027 1.00 20.00 119 ARG A CA 1
ATOM 895 C C . ARG A 1 119 ? 17.698 76.604 125.695 1.00 20.00 119 ARG A C 1
ATOM 896 O O . ARG A 1 119 ? 18.201 77.036 126.730 1.00 20.00 119 ARG A O 1
ATOM 904 N N . ILE A 1 120 ? 18.116 75.497 125.090 1.00 20.00 120 ILE A N 1
ATOM 905 C CA . ILE A 1 120 ? 19.156 74.631 125.631 1.00 20.00 120 ILE A CA 1
ATOM 906 C C . ILE A 1 120 ? 20.249 74.470 124.587 1.00 20.00 120 ILE A C 1
ATOM 907 O O . ILE A 1 120 ? 19.966 74.113 123.441 1.00 20.00 120 ILE A O 1
ATOM 912 N N . LEU A 1 121 ? 21.487 74.732 124.981 1.00 20.00 121 LEU A N 1
ATOM 913 C CA . LEU A 1 121 ? 22.655 74.373 124.190 1.00 20.00 121 LEU A CA 1
ATOM 914 C C . LEU A 1 121 ? 23.293 73.139 124.798 1.00 20.00 121 LEU A C 1
ATOM 915 O O . LEU A 1 121 ? 23.519 73.094 126.007 1.00 20.00 121 LEU A O 1
ATOM 920 N N . HIS A 1 122 ? 23.588 72.145 123.968 1.00 20.00 122 HIS A N 1
ATOM 921 C CA . HIS A 1 122 ? 24.210 70.934 124.472 1.00 20.00 122 HIS A CA 1
ATOM 922 C C . HIS A 1 122 ? 25.233 70.396 123.487 1.00 20.00 122 HIS A C 1
ATOM 923 O O . HIS A 1 122 ? 25.090 70.531 122.273 1.00 20.00 122 HIS A O 1
ATOM 930 N N . ASN A 1 123 ? 26.278 69.791 124.041 1.00 20.00 123 ASN A N 1
ATOM 931 C CA . ASN A 1 123 ? 27.350 69.184 123.273 1.00 20.00 123 ASN A CA 1
ATOM 932 C C . ASN A 1 123 ? 28.040 68.186 124.184 1.00 20.00 123 ASN A C 1
ATOM 933 O O . ASN A 1 123 ? 28.021 68.342 125.403 1.00 20.00 123 ASN A O 1
ATOM 938 N N . CYS A 1 124 ? 28.649 67.164 123.596 1.00 20.00 124 CYS A N 1
ATOM 939 C CA . CYS A 1 124 ? 29.308 66.111 124.368 1.00 20.00 124 CYS A CA 1
ATOM 940 C C . CYS A 1 124 ? 30.689 65.865 123.775 1.00 20.00 124 CYS A C 1
ATOM 941 O O . CYS A 1 124 ? 30.822 65.164 122.771 1.00 20.00 124 CYS A O 1
ATOM 944 N N . LEU A 1 125 ? 31.701 66.438 124.394 1.00 20.00 125 LEU A N 1
ATOM 945 C CA . LEU A 1 125 ? 33.078 66.400 123.925 1.00 20.00 125 LEU A CA 1
ATOM 946 C C . LEU A 1 125 ? 33.781 65.142 124.429 1.00 20.00 125 LEU A C 1
ATOM 947 O O . LEU A 1 125 ? 33.521 64.710 125.548 1.00 20.00 125 LEU A O 1
ATOM 952 N N . PRO A 1 126 ? 34.703 64.567 123.642 1.00 20.00 126 PRO A N 1
ATOM 953 C CA . PRO A 1 126 ? 35.175 63.199 123.914 1.00 20.00 126 PRO A CA 1
ATOM 954 C C . PRO A 1 126 ? 36.007 63.023 125.167 1.00 20.00 126 PRO A C 1
ATOM 955 O O . PRO A 1 126 ? 36.055 61.912 125.695 1.00 20.00 126 PRO A O 1
ATOM 959 N N . GLY A 1 127 ? 36.668 64.047 125.670 1.00 20.00 127 GLY A N 1
ATOM 960 C CA . GLY A 1 127 ? 37.551 63.853 126.791 1.00 20.00 127 GLY A CA 1
ATOM 961 C C . GLY A 1 127 ? 38.984 63.594 126.404 1.00 20.00 127 GLY A C 1
ATOM 962 O O . GLY A 1 127 ? 39.874 63.704 127.247 1.00 20.00 127 GLY A O 1
ATOM 963 N N . ASP A 1 128 ? 39.229 63.247 125.147 1.00 20.00 128 ASP A N 1
ATOM 964 C CA . ASP A 1 128 ? 40.559 63.415 124.586 1.00 20.00 128 ASP A CA 1
ATOM 965 C C . ASP A 1 128 ? 40.920 64.894 124.529 1.00 20.00 128 ASP A C 1
ATOM 966 O O . ASP A 1 128 ? 42.092 65.257 124.649 1.00 20.00 128 ASP A O 1
ATOM 971 N N . CYS A 1 129 ? 39.921 65.754 124.359 1.00 20.00 129 CYS A N 1
ATOM 972 C CA . CYS A 1 129 ? 40.056 67.203 124.439 1.00 20.00 129 CYS A CA 1
ATOM 973 C C . CYS A 1 129 ? 39.202 67.724 125.600 1.00 20.00 129 CYS A C 1
ATOM 974 O O . CYS A 1 129 ? 38.085 68.208 125.409 1.00 20.00 129 CYS A O 1
ATOM 977 N N . VAL A 1 130 ? 39.748 67.645 126.819 1.00 20.00 130 VAL A N 1
ATOM 978 C CA . VAL A 1 130 ? 39.060 68.173 127.996 1.00 20.00 130 VAL A CA 1
ATOM 979 C C . VAL A 1 130 ? 39.267 69.660 128.189 1.00 20.00 130 VAL A C 1
ATOM 980 O O . VAL A 1 130 ? 38.602 70.258 129.043 1.00 20.00 130 VAL A O 1
ATOM 984 N N . ASP A 1 131 ? 40.190 70.267 127.451 1.00 20.00 131 ASP A N 1
ATOM 985 C CA . ASP A 1 131 ? 40.406 71.704 127.545 1.00 20.00 131 ASP A CA 1
ATOM 986 C C . ASP A 1 131 ? 39.210 72.459 127.023 1.00 20.00 131 ASP A C 1
ATOM 987 O O . ASP A 1 131 ? 38.812 73.480 127.588 1.00 20.00 131 ASP A O 1
ATOM 992 N N . LEU A 1 132 ? 38.643 71.973 125.927 1.00 20.00 132 LEU A N 1
ATOM 993 C CA . LEU A 1 132 ? 37.449 72.568 125.362 1.00 20.00 132 LEU A CA 1
ATOM 994 C C . LEU A 1 132 ? 36.253 72.342 126.270 1.00 20.00 132 LEU A C 1
ATOM 995 O O . LEU A 1 132 ? 35.301 73.119 126.239 1.00 20.00 132 LEU A O 1
ATOM 1000 N N . ALA A 1 133 ? 36.286 71.296 127.091 1.00 20.00 133 ALA A N 1
ATOM 1001 C CA . ALA A 1 133 ? 35.251 71.133 128.100 1.00 20.00 133 ALA A CA 1
ATOM 1002 C C . ALA A 1 133 ? 35.419 72.152 129.217 1.00 20.00 133 ALA A C 1
ATOM 1003 O O . ALA A 1 133 ? 34.478 72.874 129.558 1.00 20.00 133 ALA A O 1
ATOM 1005 N N . VAL A 1 134 ? 36.626 72.246 129.769 1.00 20.00 134 VAL A N 1
ATOM 1006 C CA . VAL A 1 134 ? 36.866 73.041 130.966 1.00 20.00 134 VAL A CA 1
ATOM 1007 C C . VAL A 1 134 ? 36.824 74.534 130.669 1.00 20.00 134 VAL A C 1
ATOM 1008 O O . VAL A 1 134 ? 36.348 75.321 131.495 1.00 20.00 134 VAL A O 1
ATOM 1012 N N . SER A 1 135 ? 37.268 74.944 129.481 1.00 20.00 135 SER A N 1
ATOM 1013 C CA . SER A 1 135 ? 37.156 76.340 129.071 1.00 20.00 135 SER A CA 1
ATOM 1014 C C . SER A 1 135 ? 35.711 76.788 128.935 1.00 20.00 135 SER A C 1
ATOM 1015 O O . SER A 1 135 ? 35.403 77.961 129.165 1.00 20.00 135 SER A O 1
ATOM 1018 N N . ARG A 1 136 ? 34.817 75.880 128.559 1.00 20.00 136 ARG A N 1
ATOM 1019 C CA . ARG A 1 136 ? 33.408 76.232 128.503 1.00 20.00 136 ARG A CA 1
ATOM 1020 C C . ARG A 1 136 ? 32.774 76.279 129.884 1.00 20.00 136 ARG A C 1
ATOM 1021 O O . ARG A 1 136 ? 31.869 77.088 130.105 1.00 20.00 136 ARG A O 1
ATOM 1029 N N . ILE A 1 137 ? 33.237 75.442 130.817 1.00 20.00 137 ILE A N 1
ATOM 1030 C CA . ILE A 1 137 ? 32.693 75.430 132.174 1.00 20.00 137 ILE A CA 1
ATOM 1031 C C . ILE A 1 137 ? 33.008 76.735 132.888 1.00 20.00 137 ILE A C 1
ATOM 1032 O O . ILE A 1 137 ? 32.146 77.327 133.546 1.00 20.00 137 ILE A O 1
ATOM 1037 N N . PHE A 1 138 ? 34.225 77.233 132.720 1.00 20.00 138 PHE A N 1
ATOM 1038 C CA . PHE A 1 138 ? 34.679 78.426 133.417 1.00 20.00 138 PHE A CA 1
ATOM 1039 C C . PHE A 1 138 ? 34.175 79.724 132.802 1.00 20.00 138 PHE A C 1
ATOM 1040 O O . PHE A 1 138 ? 34.583 80.795 133.258 1.00 20.00 138 PHE A O 1
ATOM 1048 N N . GLY A 1 139 ? 33.317 79.673 131.791 1.00 20.00 139 GLY A N 1
ATOM 1049 C CA . GLY A 1 139 ? 32.824 80.886 131.179 1.00 20.00 139 GLY A CA 1
ATOM 1050 C C . GLY A 1 139 ? 33.796 81.558 130.244 1.00 20.00 139 GLY A C 1
ATOM 1051 O O . GLY A 1 139 ? 33.528 82.675 129.793 1.00 20.00 139 GLY A O 1
ATOM 1052 N N . LEU A 1 140 ? 34.913 80.910 129.934 1.00 20.00 140 LEU A N 1
ATOM 1053 C CA . LEU A 1 140 ? 35.909 81.488 129.045 1.00 20.00 140 LEU A CA 1
ATOM 1054 C C . LEU A 1 140 ? 35.483 81.422 127.588 1.00 20.00 140 LEU A C 1
ATOM 1055 O O . LEU A 1 140 ? 35.837 82.306 126.802 1.00 20.00 140 LEU A O 1
ATOM 1060 N N . LYS A 1 141 ? 34.727 80.396 127.212 1.00 20.00 141 LYS A N 1
ATOM 1061 C CA . LYS A 1 141 ? 34.253 80.214 125.849 1.00 20.00 141 LYS A CA 1
ATOM 1062 C C . LYS A 1 141 ? 32.817 79.720 125.874 1.00 20.00 141 LYS A C 1
ATOM 1063 O O . LYS A 1 141 ? 32.332 79.215 126.888 1.00 20.00 141 LYS A O 1
ATOM 1069 N N . SER A 1 142 ? 32.135 79.874 124.747 1.00 20.00 142 SER A N 1
ATOM 1070 C CA . SER A 1 142 ? 30.743 79.469 124.632 1.00 20.00 142 SER A CA 1
ATOM 1071 C C . SER A 1 142 ? 30.624 78.180 123.834 1.00 20.00 142 SER A C 1
ATOM 1072 O O . SER A 1 142 ? 31.549 77.753 123.145 1.00 20.00 142 SER A O 1
ATOM 1075 N N . LEU A 1 143 ? 29.454 77.558 123.940 1.00 20.00 143 LEU A N 1
ATOM 1076 C CA . LEU A 1 143 ? 29.210 76.314 123.229 1.00 20.00 143 LEU A CA 1
ATOM 1077 C C . LEU A 1 143 ? 29.003 76.508 121.741 1.00 20.00 143 LEU A C 1
ATOM 1078 O O . LEU A 1 143 ? 29.208 75.561 120.982 1.00 20.00 143 LEU A O 1
ATOM 1083 N N . LEU A 1 144 ? 28.626 77.706 121.298 1.00 20.00 144 LEU A N 1
ATOM 1084 C CA . LEU A 1 144 ? 28.379 77.934 119.884 1.00 20.00 144 LEU A CA 1
ATOM 1085 C C . LEU A 1 144 ? 29.649 77.962 119.049 1.00 20.00 144 LEU A C 1
ATOM 1086 O O . LEU A 1 144 ? 29.555 77.940 117.822 1.00 20.00 144 LEU A O 1
ATOM 1091 N N . GLY A 1 145 ? 30.819 78.003 119.672 1.00 20.00 145 GLY A N 1
ATOM 1092 C CA . GLY A 1 145 ? 32.072 78.094 118.965 1.00 20.00 145 GLY A CA 1
ATOM 1093 C C . GLY A 1 145 ? 32.796 76.799 118.694 1.00 20.00 145 GLY A C 1
ATOM 1094 O O . GLY A 1 145 ? 33.936 76.839 118.224 1.00 20.00 145 GLY A O 1
ATOM 1095 N N . VAL A 1 146 ? 32.189 75.656 118.969 1.00 20.00 146 VAL A N 1
ATOM 1096 C CA . VAL A 1 146 ? 32.791 74.356 118.715 1.00 20.00 146 VAL A CA 1
ATOM 1097 C C . VAL A 1 146 ? 31.803 73.531 117.901 1.00 20.00 146 VAL A C 1
ATOM 1098 O O . VAL A 1 146 ? 30.589 73.689 118.051 1.00 20.00 146 VAL A O 1
ATOM 1102 N N . ALA A 1 147 ? 32.319 72.722 116.980 1.00 20.00 147 ALA A N 1
ATOM 1103 C CA . ALA A 1 147 ? 31.461 71.954 116.095 1.00 20.00 147 ALA A CA 1
ATOM 1104 C C . ALA A 1 147 ? 30.717 70.875 116.869 1.00 20.00 147 ALA A C 1
ATOM 1105 O O . ALA A 1 147 ? 31.258 70.267 117.792 1.00 20.00 147 ALA A O 1
ATOM 1107 N N . GLY A 1 148 ? 29.466 70.649 116.490 1.00 20.00 148 GLY A N 1
ATOM 1108 C CA . GLY A 1 148 ? 28.639 69.645 117.116 1.00 20.00 148 GLY A CA 1
ATOM 1109 C C . GLY A 1 148 ? 27.603 70.160 118.085 1.00 20.00 148 GLY A C 1
ATOM 1110 O O . GLY A 1 148 ? 26.847 69.357 118.633 1.00 20.00 148 GLY A O 1
ATOM 1111 N N . THR A 1 149 ? 27.541 71.464 118.312 1.00 20.00 149 THR A N 1
ATOM 1112 C CA . THR A 1 149 ? 26.600 72.043 119.255 1.00 20.00 149 THR A CA 1
ATOM 1113 C C . THR A 1 149 ? 25.217 72.138 118.633 1.00 20.00 149 THR A C 1
ATOM 1114 O O . THR A 1 149 ? 25.070 72.594 117.499 1.00 20.00 149 THR A O 1
ATOM 1118 N N . ALA A 1 150 ? 24.204 71.702 119.367 1.00 20.00 150 ALA A N 1
ATOM 1119 C CA . ALA A 1 150 ? 22.830 71.852 118.934 1.00 20.00 150 ALA A CA 1
ATOM 1120 C C . ALA A 1 150 ? 22.098 72.818 119.850 1.00 20.00 150 ALA A C 1
ATOM 1121 O O . ALA A 1 150 ? 22.497 73.052 120.989 1.00 20.00 150 ALA A O 1
ATOM 1123 N N . VAL A 1 151 ? 21.033 73.407 119.321 1.00 20.00 151 VAL A N 1
ATOM 1124 C CA . VAL A 1 151 ? 20.186 74.339 120.052 1.00 20.00 151 VAL A CA 1
ATOM 1125 C C . VAL A 1 151 ? 18.768 73.811 119.984 1.00 20.00 151 VAL A C 1
ATOM 1126 O O . VAL A 1 151 ? 18.239 73.591 118.891 1.00 20.00 151 VAL A O 1
ATOM 1130 N N . SER A 1 152 ? 18.152 73.608 121.138 1.00 20.00 152 SER A N 1
ATOM 1131 C CA . SER A 1 152 ? 16.766 73.175 121.197 1.00 20.00 152 SER A CA 1
ATOM 1132 C C . SER A 1 152 ? 16.013 74.098 122.133 1.00 20.00 152 SER A C 1
ATOM 1133 O O . SER A 1 152 ? 16.493 74.402 123.226 1.00 20.00 152 SER A O 1
ATOM 1136 N N . ALA A 1 153 ? 14.846 74.546 121.703 1.00 20.00 153 ALA A N 1
ATOM 1137 C CA . ALA A 1 153 ? 14.075 75.541 122.437 1.00 20.00 153 ALA A CA 1
ATOM 1138 C C . ALA A 1 153 ? 12.984 74.833 123.218 1.00 20.00 153 ALA A C 1
ATOM 1139 O O . ALA A 1 153 ? 11.973 74.424 122.651 1.00 20.00 153 ALA A O 1
ATOM 1141 N N . ILE A 1 154 ? 13.180 74.683 124.516 1.00 20.00 154 ILE A N 1
ATOM 1142 C CA . ILE A 1 154 ? 12.123 74.199 125.385 1.00 20.00 154 ILE A CA 1
ATOM 1143 C C . ILE A 1 154 ? 11.363 75.394 125.932 1.00 20.00 154 ILE A C 1
ATOM 1144 O O . ILE A 1 154 ? 11.951 76.360 126.423 1.00 20.00 154 ILE A O 1
ATOM 1149 N N . GLY A 1 155 ? 10.059 75.371 125.779 1.00 20.00 155 GLY A N 1
ATOM 1150 C CA . GLY A 1 155 ? 9.317 76.497 126.271 1.00 20.00 155 GLY A CA 1
ATOM 1151 C C . GLY A 1 155 ? 8.296 76.102 127.305 1.00 20.00 155 GLY A C 1
ATOM 1152 O O . GLY A 1 155 ? 8.648 75.720 128.420 1.00 20.00 155 GLY A O 1
ATOM 1153 N N . GLY A 1 156 ? 7.026 76.150 126.931 1.00 20.00 156 GLY A N 1
ATOM 1154 C CA . GLY A 1 156 ? 6.660 76.598 125.610 1.00 20.00 156 GLY A CA 1
ATOM 1155 C C . GLY A 1 156 ? 5.214 76.457 125.281 1.00 20.00 156 GLY A C 1
ATOM 1156 O O . GLY A 1 156 ? 4.428 75.970 126.071 1.00 20.00 156 GLY A O 1
ATOM 1157 N N . PRO A 1 157 ? 4.863 76.906 124.079 1.00 20.00 157 PRO A N 1
ATOM 1158 C CA . PRO A 1 157 ? 3.929 76.139 123.255 1.00 20.00 157 PRO A CA 1
ATOM 1159 C C . PRO A 1 157 ? 4.577 74.937 122.581 1.00 20.00 157 PRO A C 1
ATOM 1160 O O . PRO A 1 157 ? 3.936 74.300 121.742 1.00 20.00 157 PRO A O 1
ATOM 1164 N N . LEU A 1 158 ? 5.823 74.618 122.935 1.00 20.00 158 LEU A N 1
ATOM 1165 C CA . LEU A 1 158 ? 6.685 73.721 122.183 1.00 20.00 158 LEU A CA 1
ATOM 1166 C C . LEU A 1 158 ? 6.677 72.336 122.803 1.00 20.00 158 LEU A C 1
ATOM 1167 O O . LEU A 1 158 ? 6.717 72.196 124.026 1.00 20.00 158 LEU A O 1
ATOM 1172 N N . LEU A 1 159 ? 6.618 71.321 121.959 1.00 20.00 159 LEU A N 1
ATOM 1173 C CA . LEU A 1 159 ? 6.649 69.932 122.401 1.00 20.00 159 LEU A CA 1
ATOM 1174 C C . LEU A 1 159 ? 8.035 69.322 122.193 1.00 20.00 159 LEU A C 1
ATOM 1175 O O . LEU A 1 159 ? 8.190 68.350 121.468 1.00 20.00 159 LEU A O 1
ATOM 1180 N N . ASN A 1 160 ? 9.071 69.908 122.797 1.00 20.00 160 ASN A N 1
ATOM 1181 C CA . ASN A 1 160 ? 10.408 69.404 122.501 1.00 20.00 160 ASN A CA 1
ATOM 1182 C C . ASN A 1 160 ? 10.993 68.427 123.514 1.00 20.00 160 ASN A C 1
ATOM 1183 O O . ASN A 1 160 ? 11.123 67.241 123.212 1.00 20.00 160 ASN A O 1
ATOM 1188 N N . GLY A 1 161 ? 11.303 68.854 124.726 1.00 20.00 161 GLY A N 1
ATOM 1189 C CA . GLY A 1 161 ? 12.005 67.899 125.563 1.00 20.00 161 GLY A CA 1
ATOM 1190 C C . GLY A 1 161 ? 11.056 67.088 126.408 1.00 20.00 161 GLY A C 1
ATOM 1191 O O . GLY A 1 161 ? 10.738 67.475 127.530 1.00 20.00 161 GLY A O 1
ATOM 1192 N N . LEU A 1 162 ? 10.618 65.942 125.900 1.00 20.00 162 LEU A N 1
ATOM 1193 C CA . LEU A 1 162 ? 9.523 65.204 126.514 1.00 20.00 162 LEU A CA 1
ATOM 1194 C C . LEU A 1 162 ? 9.703 63.732 126.197 1.00 20.00 162 LEU A C 1
ATOM 1195 O O . LEU A 1 162 ? 10.247 63.373 125.152 1.00 20.00 162 LEU A O 1
ATOM 1200 N N . VAL A 1 163 ? 9.235 62.881 127.103 1.00 20.00 163 VAL A N 1
ATOM 1201 C CA . VAL A 1 163 ? 9.390 61.436 126.993 1.00 20.00 163 VAL A CA 1
ATOM 1202 C C . VAL A 1 163 ? 8.006 60.806 126.986 1.00 20.00 163 VAL A C 1
ATOM 1203 O O . VAL A 1 163 ? 7.193 61.081 127.873 1.00 20.00 163 VAL A O 1
ATOM 1207 N N . ASN A 1 164 ? 7.734 59.982 125.981 1.00 20.00 164 ASN A N 1
ATOM 1208 C CA . ASN A 1 164 ? 6.483 59.245 125.868 1.00 20.00 164 ASN A CA 1
ATOM 1209 C C . ASN A 1 164 ? 6.805 57.820 125.465 1.00 20.00 164 ASN A C 1
ATOM 1210 O O . ASN A 1 164 ? 7.388 57.595 124.402 1.00 20.00 164 ASN A O 1
ATOM 1215 N N . THR A 1 165 ? 6.417 56.864 126.302 1.00 20.00 165 THR A N 1
ATOM 1216 C CA . THR A 1 165 ? 6.890 55.493 126.184 1.00 20.00 165 THR A CA 1
ATOM 1217 C C . THR A 1 165 ? 5.877 54.559 125.542 1.00 20.00 165 THR A C 1
ATOM 1218 O O . THR A 1 165 ? 6.241 53.838 124.607 1.00 20.00 165 THR A O 1
ATOM 1222 N N . ALA A 1 166 ? 4.629 54.555 126.032 1.00 20.00 166 ALA A N 1
ATOM 1223 C CA . ALA A 1 166 ? 3.544 53.706 125.534 1.00 20.00 166 ALA A CA 1
ATOM 1224 C C . ALA A 1 166 ? 3.870 52.221 125.642 1.00 20.00 166 ALA A C 1
ATOM 1225 O O . ALA A 1 166 ? 4.274 51.605 124.655 1.00 20.00 166 ALA A O 1
ATOM 1227 N N . ALA A 1 167 ? 3.739 51.668 126.856 1.00 20.00 167 ALA A N 1
ATOM 1228 C CA . ALA A 1 167 ? 4.197 50.401 127.433 1.00 20.00 167 ALA A CA 1
ATOM 1229 C C . ALA A 1 167 ? 4.262 49.193 126.507 1.00 20.00 167 ALA A C 1
ATOM 1230 O O . ALA A 1 167 ? 3.361 48.974 125.693 1.00 20.00 167 ALA A O 1
ATOM 1232 N N . PRO A 1 168 ? 5.378 48.333 126.627 1.00 20.00 168 PRO A N 1
ATOM 1233 C CA . PRO A 1 168 ? 5.652 47.262 125.654 1.00 20.00 168 PRO A CA 1
ATOM 1234 C C . PRO A 1 168 ? 4.905 45.972 125.965 1.00 20.00 168 PRO A C 1
ATOM 1235 O O . PRO A 1 168 ? 5.493 44.927 126.232 1.00 20.00 168 PRO A O 1
ATOM 1239 N N . ILE A 1 169 ? 3.614 46.038 125.925 1.00 20.00 169 ILE A N 1
ATOM 1240 C CA . ILE A 1 169 ? 2.781 44.869 126.156 1.00 20.00 169 ILE A CA 1
ATOM 1241 C C . ILE A 1 169 ? 2.337 44.308 124.816 1.00 20.00 169 ILE A C 1
ATOM 1242 O O . ILE A 1 169 ? 2.257 45.021 123.815 1.00 20.00 169 ILE A O 1
ATOM 1247 N N . LEU A 1 170 ? 2.064 43.009 124.790 1.00 20.00 170 LEU A N 1
ATOM 1248 C CA . LEU A 1 170 ? 1.675 42.348 123.555 1.00 20.00 170 LEU A CA 1
ATOM 1249 C C . LEU A 1 170 ? 0.235 42.627 123.170 1.00 20.00 170 LEU A C 1
ATOM 1250 O O . LEU A 1 170 ? -0.152 42.346 122.035 1.00 20.00 170 LEU A O 1
ATOM 1255 N N . SER A 1 171 ? -0.562 43.164 124.089 1.00 20.00 171 SER A N 1
ATOM 1256 C CA . SER A 1 171 ? -1.947 43.486 123.786 1.00 20.00 171 SER A CA 1
ATOM 1257 C C . SER A 1 171 ? -2.057 44.712 122.900 1.00 20.00 171 SER A C 1
ATOM 1258 O O . SER A 1 171 ? -2.959 44.790 122.063 1.00 20.00 171 SER A O 1
ATOM 1261 N N . GLY A 1 172 ? -1.161 45.672 123.071 1.00 20.00 172 GLY A N 1
ATOM 1262 C CA . GLY A 1 172 ? -1.222 46.923 122.360 1.00 20.00 172 GLY A CA 1
ATOM 1263 C C . GLY A 1 172 ? -2.187 47.932 122.933 1.00 20.00 172 GLY A C 1
ATOM 1264 O O . GLY A 1 172 ? -2.276 49.041 122.393 1.00 20.00 172 GLY A O 1
ATOM 1265 N N . ALA A 1 173 ? -2.877 47.586 124.024 1.00 20.00 173 ALA A N 1
ATOM 1266 C CA . ALA A 1 173 ? -3.976 48.345 124.623 1.00 20.00 173 ALA A CA 1
ATOM 1267 C C . ALA A 1 173 ? -5.028 48.714 123.579 1.00 20.00 173 ALA A C 1
ATOM 1268 O O . ALA A 1 173 ? -5.340 49.879 123.348 1.00 20.00 173 ALA A O 1
ATOM 1270 N N . ALA A 1 174 ? -5.581 47.681 122.950 1.00 20.00 174 ALA A N 1
ATOM 1271 C CA . ALA A 1 174 ? -6.562 47.878 121.896 1.00 20.00 174 ALA A CA 1
ATOM 1272 C C . ALA A 1 174 ? -7.934 48.269 122.420 1.00 20.00 174 ALA A C 1
ATOM 1273 O O . ALA A 1 174 ? -8.774 48.703 121.630 1.00 20.00 174 ALA A O 1
ATOM 1275 N N . HIS A 1 175 ? -8.187 48.125 123.714 1.00 20.00 175 HIS A N 1
ATOM 1276 C CA . HIS A 1 175 ? -9.432 48.571 124.323 1.00 20.00 175 HIS A CA 1
ATOM 1277 C C . HIS A 1 175 ? -9.070 49.709 125.266 1.00 20.00 175 HIS A C 1
ATOM 1278 O O . HIS A 1 175 ? -8.983 49.533 126.477 1.00 20.00 175 HIS A O 1
ATOM 1285 N N . ALA A 1 176 ? -8.889 50.893 124.708 1.00 20.00 176 ALA A N 1
ATOM 1286 C CA . ALA A 1 176 ? -8.543 52.065 125.489 1.00 20.00 176 ALA A CA 1
ATOM 1287 C C . ALA A 1 176 ? -9.664 53.074 125.343 1.00 20.00 176 ALA A C 1
ATOM 1288 O O . ALA A 1 176 ? -10.209 53.246 124.252 1.00 20.00 176 ALA A O 1
ATOM 1290 N N . ILE A 1 177 ? -10.015 53.735 126.437 1.00 20.00 177 ILE A N 1
ATOM 1291 C CA . ILE A 1 177 ? -11.224 54.544 126.475 1.00 20.00 177 ILE A CA 1
ATOM 1292 C C . ILE A 1 177 ? -10.879 55.962 126.046 1.00 20.00 177 ILE A C 1
ATOM 1293 O O . ILE A 1 177 ? -10.126 56.663 126.722 1.00 20.00 177 ILE A O 1
ATOM 1298 N N . GLY A 1 178 ? -11.433 56.381 124.916 1.00 20.00 178 GLY A N 1
ATOM 1299 C CA . GLY A 1 178 ? -11.420 57.775 124.536 1.00 20.00 178 GLY A CA 1
ATOM 1300 C C . GLY A 1 178 ? -10.178 58.249 123.834 1.00 20.00 178 GLY A C 1
ATOM 1301 O O . GLY A 1 178 ? -9.986 59.458 123.697 1.00 20.00 178 GLY A O 1
ATOM 1302 N N . GLY A 1 179 ? -9.326 57.346 123.381 1.00 20.00 179 GLY A N 1
ATOM 1303 C CA . GLY A 1 179 ? -8.128 57.771 122.699 1.00 20.00 179 GLY A CA 1
ATOM 1304 C C . GLY A 1 179 ? -7.241 56.621 122.298 1.00 20.00 179 GLY A C 1
ATOM 1305 O O . GLY A 1 179 ? -7.401 55.504 122.787 1.00 20.00 179 GLY A O 1
ATOM 1306 N N . ASN A 1 180 ? -6.296 56.885 121.413 1.00 20.00 180 ASN A N 1
ATOM 1307 C CA . ASN A 1 180 ? -5.428 55.858 120.870 1.00 20.00 180 ASN A CA 1
ATOM 1308 C C . ASN A 1 180 ? -4.069 55.905 121.540 1.00 20.00 180 ASN A C 1
ATOM 1309 O O . ASN A 1 180 ? -3.515 56.980 121.766 1.00 20.00 180 ASN A O 1
ATOM 1314 N N . VAL A 1 181 ? -3.545 54.734 121.867 1.00 20.00 181 VAL A N 1
ATOM 1315 C CA . VAL A 1 181 ? -2.166 54.625 122.318 1.00 20.00 181 VAL A CA 1
ATOM 1316 C C . VAL A 1 181 ? -1.269 54.824 121.109 1.00 20.00 181 VAL A C 1
ATOM 1317 O O . VAL A 1 181 ? -1.356 54.083 120.127 1.00 20.00 181 VAL A O 1
ATOM 1321 N N . VAL A 1 182 ? -0.404 55.821 121.179 1.00 20.00 182 VAL A N 1
ATOM 1322 C CA . VAL A 1 182 ? 0.327 56.304 120.023 1.00 20.00 182 VAL A CA 1
ATOM 1323 C C . VAL A 1 182 ? 1.697 55.659 120.004 1.00 20.00 182 VAL A C 1
ATOM 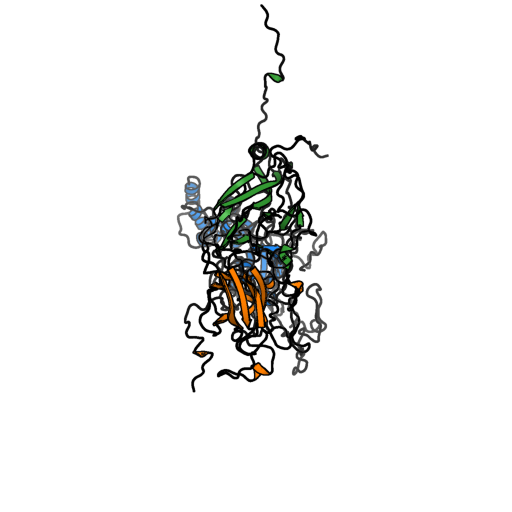1324 O O . VAL A 1 182 ? 2.506 55.870 120.913 1.00 20.00 182 VAL A O 1
ATOM 1328 N N . GLY A 1 183 ? 1.955 54.868 118.971 1.00 20.00 183 GLY A N 1
ATOM 1329 C CA . GLY A 1 183 ? 3.268 54.309 118.770 1.00 20.00 183 GLY A CA 1
ATOM 1330 C C . GLY A 1 183 ? 3.649 53.202 119.712 1.00 20.00 183 GLY A C 1
ATOM 1331 O O . GLY A 1 183 ? 4.832 52.864 119.789 1.00 20.00 183 GLY A O 1
ATOM 1332 N N . GLY A 1 184 ? 2.704 52.642 120.452 1.00 20.00 184 GLY A N 1
ATOM 1333 C CA . GLY A 1 184 ? 3.061 51.604 121.388 1.00 20.00 184 GLY A CA 1
ATOM 1334 C C . GLY A 1 184 ? 3.396 50.294 120.723 1.00 20.00 184 GLY A C 1
ATOM 1335 O O . GLY A 1 184 ? 4.572 49.941 120.589 1.00 20.00 184 GLY A O 1
ATOM 1336 N N . LEU A 1 185 ? 2.363 49.608 120.254 1.00 20.00 185 LEU A N 1
ATOM 1337 C CA . LEU A 1 185 ? 2.413 48.322 119.577 1.00 20.00 185 LEU A CA 1
ATOM 1338 C C . LEU A 1 185 ? 0.984 48.082 119.136 1.00 20.00 185 LEU A C 1
ATOM 1339 O O . LEU A 1 185 ? 0.060 48.711 119.661 1.00 20.00 185 LEU A O 1
ATOM 1344 N N . ALA A 1 186 ? 0.822 47.214 118.132 1.00 20.00 186 ALA A N 1
ATOM 1345 C CA . ALA A 1 186 ? -0.369 47.134 117.276 1.00 20.00 186 ALA A CA 1
ATOM 1346 C C . ALA A 1 186 ? -0.647 48.461 116.569 1.00 20.00 186 ALA A C 1
ATOM 1347 O O . ALA A 1 186 ? -1.790 48.769 116.228 1.00 20.00 186 ALA A O 1
ATOM 1349 N N . ASP A 1 187 ? 0.402 49.261 116.373 1.00 20.00 187 ASP A N 1
ATOM 1350 C CA . ASP A 1 187 ? 0.451 50.304 115.360 1.00 20.00 187 ASP A CA 1
ATOM 1351 C C . ASP A 1 187 ? 1.524 49.966 114.343 1.00 20.00 187 ASP A C 1
ATOM 1352 O O . ASP A 1 187 ? 1.235 49.814 113.153 1.00 20.00 187 ASP A O 1
ATOM 1357 N N . ALA A 1 188 ? 2.757 49.812 114.812 1.00 20.00 188 ALA A N 1
ATOM 1358 C CA . ALA A 1 188 ? 3.933 49.512 114.022 1.00 20.00 188 ALA A CA 1
ATOM 1359 C C . ALA A 1 188 ? 5.010 49.034 114.975 1.00 20.00 188 ALA A C 1
ATOM 1360 O O . ALA A 1 188 ? 5.038 49.421 116.144 1.00 20.00 188 ALA A O 1
ATOM 1362 N N . VAL A 1 189 ? 5.886 48.184 114.460 1.00 20.00 189 VAL A N 1
ATOM 1363 C CA . VAL A 1 189 ? 6.940 47.543 115.230 1.00 20.00 189 VAL A CA 1
ATOM 1364 C C . VAL A 1 189 ? 8.239 48.043 114.612 1.00 20.00 189 VAL A C 1
ATOM 1365 O O . VAL A 1 189 ? 9.053 47.245 114.134 1.00 20.00 189 VAL A O 1
ATOM 1369 N N . ILE A 1 190 ? 8.315 49.367 114.427 1.00 20.00 190 ILE A N 1
ATOM 1370 C CA . ILE A 1 190 ? 9.446 50.118 113.873 1.00 20.00 190 ILE A CA 1
ATOM 1371 C C . ILE A 1 190 ? 10.789 49.592 114.360 1.00 20.00 190 ILE A C 1
ATOM 1372 O O . ILE A 1 190 ? 10.995 49.410 115.561 1.00 20.00 190 ILE A O 1
ATOM 1377 N N . ASP A 1 191 ? 11.688 49.304 113.427 1.00 20.00 191 ASP A N 1
ATOM 1378 C CA . ASP A 1 191 ? 12.945 48.655 113.745 1.00 20.00 191 ASP A CA 1
ATOM 1379 C C . ASP A 1 191 ? 13.917 49.625 114.395 1.00 20.00 191 ASP A C 1
ATOM 1380 O O . ASP A 1 191 ? 13.809 50.844 114.258 1.00 20.00 191 ASP A O 1
ATOM 1385 N N . ILE A 1 192 ? 14.895 49.056 115.101 1.00 20.00 192 ILE A N 1
ATOM 1386 C CA . ILE A 1 192 ? 15.913 49.858 115.755 1.00 20.00 192 ILE A CA 1
ATOM 1387 C C . ILE A 1 192 ? 16.867 50.469 114.736 1.00 20.00 192 ILE A C 1
ATOM 1388 O O . ILE A 1 192 ? 17.426 51.543 114.980 1.00 20.00 192 ILE A O 1
ATOM 1393 N N . GLY A 1 193 ? 17.026 49.845 113.575 1.00 20.00 193 GLY A N 1
ATOM 1394 C CA . GLY A 1 193 ? 17.901 50.371 112.552 1.00 20.00 193 GLY A CA 1
ATOM 1395 C C . GLY A 1 193 ? 17.223 51.414 111.694 1.00 20.00 193 GLY A C 1
ATOM 1396 O O . GLY A 1 193 ? 17.829 52.425 111.335 1.00 20.00 193 GLY A O 1
ATOM 1397 N N . SER A 1 194 ? 15.961 51.175 111.359 1.00 20.00 194 SER A N 1
ATOM 1398 C CA . SER A 1 194 ? 15.191 52.129 110.587 1.00 20.00 194 SER A CA 1
ATOM 1399 C C . SER A 1 194 ? 14.822 53.332 111.444 1.00 20.00 194 SER A C 1
ATOM 1400 O O . SER A 1 194 ? 14.872 53.297 112.674 1.00 20.00 194 SER A O 1
ATOM 1403 N N . ASN A 1 195 ? 14.444 54.412 110.774 1.00 20.00 195 ASN A N 1
ATOM 1404 C CA . ASN A 1 195 ? 14.051 55.648 111.450 1.00 20.00 195 ASN A CA 1
ATOM 1405 C C . ASN A 1 195 ? 12.775 56.139 110.778 1.00 20.00 195 ASN A C 1
ATOM 1406 O O . ASN A 1 195 ? 12.823 56.907 109.816 1.00 20.00 195 ASN A O 1
ATOM 1411 N N . LEU A 1 196 ? 11.637 55.681 111.285 1.00 20.00 196 LEU A N 1
ATOM 1412 C CA . LEU A 1 196 ? 10.338 56.011 110.727 1.00 20.00 196 LEU A CA 1
ATOM 1413 C C . LEU A 1 196 ? 9.388 56.403 111.848 1.00 20.00 196 LEU A C 1
ATOM 1414 O O . LEU A 1 196 ? 9.696 56.268 113.032 1.00 20.00 196 LEU A O 1
ATOM 1419 N N . LEU A 1 197 ? 8.218 56.886 111.452 1.00 20.00 197 LEU A N 1
ATOM 1420 C CA . LEU A 1 197 ? 7.104 57.166 112.345 1.00 20.00 197 LEU A CA 1
ATOM 1421 C C . LEU A 1 197 ? 6.068 56.081 112.102 1.00 20.00 197 LEU A C 1
ATOM 1422 O O . LEU A 1 197 ? 6.104 55.437 111.053 1.00 20.00 197 LEU A O 1
ATOM 1427 N N . THR A 1 198 ? 5.180 55.834 113.088 1.00 20.00 198 THR A N 1
ATOM 1428 C CA . THR A 1 198 ? 4.528 54.526 113.102 1.00 20.00 198 THR A CA 1
ATOM 1429 C C . THR A 1 198 ? 3.460 54.335 112.010 1.00 20.00 198 THR A C 1
ATOM 1430 O O . THR A 1 198 ? 3.806 53.808 110.945 1.00 20.00 198 THR A O 1
ATOM 1434 N N . PRO A 1 199 ? 2.173 54.666 112.185 1.00 20.00 199 PRO A N 1
ATOM 1435 C CA . PRO A 1 199 ? 1.449 55.639 111.375 1.00 20.00 199 PRO A CA 1
ATOM 1436 C C . PRO A 1 199 ? 0.717 56.660 112.237 1.00 20.00 199 PRO A C 1
ATOM 1437 O O . PRO A 1 199 ? 0.221 57.652 111.722 1.00 20.00 199 PRO A O 1
ATOM 1441 N N . LYS A 1 200 ? 0.647 56.408 113.544 1.00 20.00 200 LYS A N 1
ATOM 1442 C CA . LYS A 1 200 ? -0.199 57.189 114.431 1.00 20.00 200 LYS A CA 1
ATOM 1443 C C . LYS A 1 200 ? 0.519 58.351 115.079 1.00 20.00 200 LYS A C 1
ATOM 1444 O O . LYS A 1 200 ? -0.144 59.250 115.598 1.00 20.00 200 LYS A O 1
ATOM 1450 N N . GLU A 1 201 ? 1.846 58.353 115.085 1.00 20.00 201 GLU A N 1
ATOM 1451 C CA . GLU A 1 201 ? 2.584 59.509 115.564 1.00 20.00 201 GLU A CA 1
ATOM 1452 C C . GLU A 1 201 ? 2.879 60.499 114.456 1.00 20.00 201 GLU A C 1
ATOM 1453 O O . GLU A 1 201 ? 3.770 61.340 114.596 1.00 20.00 201 GLU A O 1
ATOM 1459 N N . LYS A 1 202 ? 2.124 60.437 113.365 1.00 20.00 202 LYS A N 1
ATOM 1460 C CA . LYS A 1 202 ? 2.212 61.411 112.296 1.00 20.00 202 LYS A CA 1
ATOM 1461 C C . LYS A 1 202 ? 1.151 62.493 112.364 1.00 20.00 202 LYS A C 1
ATOM 1462 O O . LYS A 1 202 ? 1.348 63.557 111.774 1.00 20.00 202 LYS A O 1
ATOM 1468 N N . GLU A 1 203 ? 0.041 62.262 113.053 1.00 20.00 203 GLU A N 1
ATOM 1469 C CA . GLU A 1 203 ? -0.962 63.298 113.225 1.00 20.00 203 GLU A CA 1
ATOM 1470 C C . GLU A 1 203 ? -1.247 63.615 114.681 1.00 20.00 203 GLU A C 1
ATOM 1471 O O . GLU A 1 203 ? -2.116 64.444 114.960 1.00 20.00 203 GLU A O 1
ATOM 1477 N N . GLN A 1 204 ? -0.560 62.981 115.600 1.00 20.00 204 GLN A N 1
ATOM 1478 C CA . GLN A 1 204 ? -0.744 63.176 117.030 1.00 20.00 204 GLN A CA 1
ATOM 1479 C C . GLN A 1 204 ? -0.142 64.448 117.639 1.00 20.00 204 GLN A C 1
ATOM 1480 O O . GLN A 1 204 ? -0.736 65.019 118.567 1.00 20.00 204 GLN A O 1
ATOM 1486 N N . PRO A 1 205 ? 0.903 65.049 117.068 1.00 20.00 205 PRO A N 1
ATOM 1487 C CA . PRO A 1 205 ? 2.288 65.215 117.528 1.00 20.00 205 PRO A CA 1
ATOM 1488 C C . PRO A 1 205 ? 2.604 65.479 119.001 1.00 20.00 205 PRO A C 1
ATOM 1489 O O . PRO A 1 205 ? 3.787 65.628 119.281 1.00 20.00 205 PRO A O 1
ATOM 1493 N N . SER A 1 206 ? 1.613 65.607 119.886 1.00 20.00 206 SER A N 1
ATOM 1494 C CA . SER A 1 206 ? 1.875 65.619 121.322 1.00 20.00 206 SER A CA 1
ATOM 1495 C C . SER A 1 206 ? 2.668 64.408 121.791 1.00 20.00 206 SER A C 1
ATOM 1496 O O . SER A 1 206 ? 3.480 64.522 122.710 1.00 20.00 206 SER A O 1
ATOM 1499 N N . ALA A 1 207 ? 2.461 63.249 121.179 1.00 20.00 207 ALA A N 1
ATOM 1500 C CA . ALA A 1 207 ? 3.204 62.054 121.537 1.00 20.00 207 ALA A CA 1
ATOM 1501 C C . ALA A 1 207 ? 4.401 61.802 120.634 1.00 20.00 207 ALA A C 1
ATOM 1502 O O . ALA A 1 207 ? 4.992 60.723 120.701 1.00 20.00 207 ALA A O 1
ATOM 1504 N N . ASN A 1 208 ? 4.779 62.761 119.791 1.00 20.00 208 ASN A N 1
ATOM 1505 C CA . ASN A 1 208 ? 5.908 62.544 118.898 1.00 20.00 208 ASN A CA 1
ATOM 1506 C C . ASN A 1 208 ? 7.205 63.070 119.504 1.00 20.00 208 ASN A C 1
ATOM 1507 O O . ASN A 1 208 ? 8.210 62.358 119.488 1.00 20.00 208 ASN A O 1
ATOM 1512 N N . SER A 1 209 ? 7.191 64.305 120.019 1.00 20.00 209 SER A N 1
ATOM 1513 C CA . SER A 1 209 ? 8.168 64.809 120.993 1.00 20.00 209 SER A CA 1
ATOM 1514 C C . SER A 1 209 ? 9.599 64.834 120.446 1.00 20.00 209 SER A C 1
ATOM 1515 O O . SER A 1 209 ? 10.400 63.940 120.710 1.00 20.00 209 SER A O 1
ATOM 1518 N N . SER A 1 210 ? 9.866 65.836 119.609 1.00 20.00 210 SER A N 1
ATOM 1519 C CA . SER A 1 210 ? 11.191 66.053 119.030 1.00 20.00 210 SER A CA 1
ATOM 1520 C C . SER A 1 210 ? 12.305 66.156 120.064 1.00 20.00 210 SER A C 1
ATOM 1521 O O . SER A 1 210 ? 12.426 67.170 120.748 1.00 20.00 210 SER A O 1
ATOM 1524 N N . ALA A 1 211 ? 13.168 65.147 120.121 1.00 20.00 211 ALA A N 1
ATOM 1525 C CA . ALA A 1 211 ? 14.033 64.921 121.266 1.00 20.00 211 ALA A CA 1
ATOM 1526 C C . ALA A 1 211 ? 15.276 65.806 121.240 1.00 20.00 211 ALA A C 1
ATOM 1527 O O . ALA A 1 211 ? 15.661 66.366 120.214 1.00 20.00 211 ALA A O 1
ATOM 1529 N N . ILE A 1 212 ? 15.899 65.921 122.406 1.00 20.00 212 ILE A N 1
ATOM 1530 C CA . ILE A 1 212 ? 17.101 66.709 122.627 1.00 20.00 212 ILE A CA 1
ATOM 1531 C C . ILE A 1 212 ? 18.203 65.705 122.917 1.00 20.00 212 ILE A C 1
ATOM 1532 O O . ILE A 1 212 ? 18.376 65.266 124.057 1.00 20.00 212 ILE A O 1
ATOM 1537 N N . SER A 1 213 ? 18.947 65.314 121.894 1.00 20.00 213 SER A N 1
ATOM 1538 C CA . SER A 1 213 ? 19.804 64.160 122.054 1.00 20.00 213 SER A CA 1
ATOM 1539 C C . SER A 1 213 ? 21.075 64.328 121.250 1.00 20.00 213 SER A C 1
ATOM 1540 O O . SER A 1 213 ? 21.113 65.056 120.259 1.00 20.00 213 SER A O 1
ATOM 1543 N N . GLY A 1 214 ? 22.108 63.626 121.681 1.00 20.00 214 GLY A N 1
ATOM 1544 C CA . GLY A 1 214 ? 23.366 63.596 120.975 1.00 20.00 214 GLY A CA 1
ATOM 1545 C C . GLY A 1 214 ? 23.955 62.218 121.119 1.00 20.00 214 GLY A C 1
ATOM 1546 O O . GLY A 1 214 ? 23.216 61.265 121.351 1.00 20.00 214 GLY A O 1
ATOM 1547 N N . ASP A 1 215 ? 25.268 62.084 121.020 1.00 20.00 215 ASP A N 1
ATOM 1548 C CA . ASP A 1 215 ? 25.894 60.779 121.106 1.00 20.00 215 ASP A CA 1
ATOM 1549 C C . ASP A 1 215 ? 27.029 60.819 122.117 1.00 20.00 215 ASP A C 1
ATOM 1550 O O . ASP A 1 215 ? 27.417 61.880 122.601 1.00 20.00 215 ASP A O 1
ATOM 1555 N N . ILE A 1 216 ? 27.549 59.647 122.444 1.00 20.00 216 ILE A N 1
ATOM 1556 C CA . ILE A 1 216 ? 28.558 59.481 123.479 1.00 20.00 216 ILE A CA 1
ATOM 1557 C C . ILE A 1 216 ? 29.828 58.959 122.820 1.00 20.00 216 ILE A C 1
ATOM 1558 O O . ILE A 1 216 ? 29.962 57.764 122.564 1.00 20.00 216 ILE A O 1
ATOM 1563 N N . PRO A 1 217 ? 30.757 59.838 122.464 1.00 20.00 217 PRO A N 1
ATOM 1564 C CA . PRO A 1 217 ? 32.012 59.398 121.860 1.00 20.00 217 PRO A CA 1
ATOM 1565 C C . PRO A 1 217 ? 33.039 59.063 122.927 1.00 20.00 217 PRO A C 1
ATOM 1566 O O . PRO A 1 217 ? 32.929 59.488 124.072 1.00 20.00 217 PRO A O 1
ATOM 1570 N N . ILE A 1 218 ? 34.066 58.305 122.542 1.00 20.00 218 ILE A N 1
ATOM 1571 C CA . ILE A 1 218 ? 35.078 58.077 123.564 1.00 20.00 218 ILE A CA 1
ATOM 1572 C C . ILE A 1 218 ? 36.389 58.805 123.285 1.00 20.00 218 ILE A C 1
ATOM 1573 O O . ILE A 1 218 ? 36.589 59.899 123.812 1.00 20.00 218 ILE A O 1
ATOM 1578 N N . SER A 1 219 ? 37.208 58.323 122.362 1.00 20.00 219 SER A N 1
ATOM 1579 C CA . SER A 1 219 ? 38.564 58.825 122.206 1.00 20.00 219 SER A CA 1
ATOM 1580 C C . SER A 1 219 ? 39.187 58.089 121.044 1.00 20.00 219 SER A C 1
ATOM 1581 O O . SER A 1 219 ? 38.851 56.933 120.785 1.00 20.00 219 SER A O 1
ATOM 1584 N N . ARG A 1 220 ? 40.121 58.724 120.364 1.00 20.00 220 ARG A N 1
ATOM 1585 C CA . ARG A 1 220 ? 40.523 58.256 119.055 1.00 20.00 220 ARG A CA 1
ATOM 1586 C C . ARG A 1 220 ? 41.882 57.580 119.047 1.00 20.00 220 ARG A C 1
ATOM 1587 O O . ARG A 1 220 ? 42.498 57.469 117.986 1.00 20.00 220 ARG A O 1
ATOM 1595 N N . PHE A 1 221 ? 42.362 57.103 120.187 1.00 20.00 221 PHE A N 1
ATOM 1596 C CA . PHE A 1 221 ? 43.606 56.360 120.182 1.00 20.00 221 PHE A CA 1
ATOM 1597 C C . PHE A 1 221 ? 43.501 54.966 120.771 1.00 20.00 221 PHE A C 1
ATOM 1598 O O . PHE A 1 221 ? 44.358 54.134 120.471 1.00 20.00 221 PHE A O 1
ATOM 1606 N N . VAL A 1 222 ? 42.506 54.685 121.592 1.00 20.00 222 VAL A N 1
ATOM 1607 C CA . VAL A 1 222 ? 42.420 53.378 122.229 1.00 20.00 222 VAL A CA 1
ATOM 1608 C C . VAL A 1 222 ? 41.894 52.361 121.235 1.00 20.00 222 VAL A C 1
ATOM 1609 O O . VAL A 1 222 ? 41.201 52.690 120.271 1.00 20.00 222 VAL A O 1
ATOM 1613 N N . GLU A 1 223 ? 42.239 51.107 121.478 1.00 20.00 223 GLU A N 1
ATOM 1614 C CA . GLU A 1 223 ? 41.844 50.017 120.606 1.00 20.00 223 GLU A CA 1
ATOM 1615 C C . GLU A 1 223 ? 40.548 49.372 121.055 1.00 20.00 223 GLU A C 1
ATOM 1616 O O . GLU A 1 223 ? 39.748 48.945 120.220 1.00 20.00 223 GLU A O 1
ATOM 1622 N N . MET A 1 224 ? 40.319 49.341 122.359 1.00 20.00 224 MET A N 1
ATOM 1623 C CA . MET A 1 224 ? 39.118 48.833 123.000 1.00 20.00 224 MET A CA 1
ATOM 1624 C C . MET A 1 224 ? 38.923 49.671 124.254 1.00 20.00 224 MET A C 1
ATOM 1625 O O . MET A 1 224 ? 39.539 50.729 124.402 1.00 20.00 224 MET A O 1
ATOM 1630 N N . LEU A 1 225 ? 38.093 49.210 125.174 1.00 20.00 225 LEU A N 1
ATOM 1631 C CA . LEU A 1 225 ? 37.718 50.050 126.298 1.00 20.00 225 LEU A CA 1
ATOM 1632 C C . LEU A 1 225 ? 37.981 49.318 127.607 1.00 20.00 225 LEU A C 1
ATOM 1633 O O . LEU A 1 225 ? 37.084 49.063 128.406 1.00 20.00 225 LEU A O 1
ATOM 1638 N N . LYS A 1 226 ? 39.220 48.875 127.792 1.00 20.00 226 LYS A N 1
ATOM 1639 C CA . LYS A 1 226 ? 39.643 48.285 129.058 1.00 20.00 226 LYS A CA 1
ATOM 1640 C C . LYS A 1 226 ? 39.837 49.362 130.116 1.00 20.00 226 LYS A C 1
ATOM 1641 O O . LYS A 1 226 ? 40.689 50.239 129.964 1.00 20.00 226 LYS A O 1
ATOM 1647 N N . TYR A 1 227 ? 39.080 49.281 131.200 1.00 20.00 227 TYR A N 1
ATOM 1648 C CA . TYR A 1 227 ? 39.067 50.296 132.245 1.00 20.00 227 TYR A CA 1
ATOM 1649 C C . TYR A 1 227 ? 40.002 49.902 133.381 1.00 20.00 227 TYR A C 1
ATOM 1650 O O . TYR A 1 227 ? 39.896 48.797 133.917 1.00 20.00 227 TYR A O 1
ATOM 1659 N N . VAL A 1 228 ? 40.905 50.809 133.763 1.00 20.00 228 VAL A N 1
ATOM 1660 C CA . VAL A 1 228 ? 41.875 50.511 134.814 1.00 20.00 228 VAL A CA 1
ATOM 1661 C C . VAL A 1 228 ? 41.739 51.484 135.987 1.00 20.00 228 VAL A C 1
ATOM 1662 O O . VAL A 1 228 ? 41.965 51.096 137.142 1.00 20.00 228 VAL A O 1
ATOM 1666 N N . LYS A 1 229 ? 41.303 52.720 135.705 1.00 20.00 229 LYS A N 1
ATOM 1667 C CA . LYS A 1 229 ? 41.042 53.878 136.572 1.00 20.00 229 LYS A CA 1
ATOM 1668 C C . LYS A 1 229 ? 42.330 54.586 136.995 1.00 20.00 229 LYS A C 1
ATOM 1669 O O . LYS A 1 229 ? 42.276 55.755 137.367 1.00 20.00 229 LYS A O 1
ATOM 1675 N N . GLU A 1 230 ? 43.491 53.986 136.806 1.00 20.00 230 GLU A N 1
ATOM 1676 C CA . GLU A 1 230 ? 44.747 54.700 136.957 1.00 20.00 230 GLU A CA 1
ATOM 1677 C C . GLU A 1 230 ? 45.225 55.254 135.632 1.00 20.00 230 GLU A C 1
ATOM 1678 O O . GLU A 1 230 ? 45.763 56.361 135.576 1.00 20.00 230 GLU A O 1
ATOM 1684 N N . ASN A 1 231 ? 44.992 54.507 134.556 1.00 20.00 231 ASN A N 1
ATOM 1685 C CA . ASN A 1 231 ? 45.379 54.959 133.235 1.00 20.00 231 ASN A CA 1
ATOM 1686 C C . ASN A 1 231 ? 44.439 56.017 132.702 1.00 20.00 231 ASN A C 1
ATOM 1687 O O . ASN A 1 231 ? 44.851 56.852 131.895 1.00 20.00 231 ASN A O 1
ATOM 1692 N N . TYR A 1 232 ? 43.183 56.003 133.121 1.00 20.00 232 TYR A N 1
ATOM 1693 C CA . TYR A 1 232 ? 42.252 56.981 132.587 1.00 20.00 232 TYR A CA 1
ATOM 1694 C C . TYR A 1 232 ? 42.306 58.296 133.337 1.00 20.00 232 TYR A C 1
ATOM 1695 O O . TYR A 1 232 ? 41.678 59.261 132.907 1.00 20.00 232 TYR A O 1
ATOM 1704 N N . GLN A 1 233 ? 43.030 58.354 134.445 1.00 20.00 233 GLN A N 1
ATOM 1705 C CA . GLN A 1 233 ? 43.372 59.641 135.020 1.00 20.00 233 GLN A CA 1
ATOM 1706 C C . GLN A 1 233 ? 44.547 60.286 134.310 1.00 20.00 233 GLN A C 1
ATOM 1707 O O . GLN A 1 233 ? 44.713 61.502 134.397 1.00 20.00 233 GLN A O 1
ATOM 1713 N N . ASP A 1 234 ? 45.356 59.506 133.604 1.00 20.00 234 ASP A N 1
ATOM 1714 C CA . ASP A 1 234 ? 46.485 60.075 132.884 1.00 20.00 234 ASP A CA 1
ATOM 1715 C C . ASP A 1 234 ? 46.141 60.380 131.438 1.00 20.00 234 ASP A C 1
ATOM 1716 O O . ASP A 1 234 ? 46.629 61.364 130.884 1.00 20.00 234 ASP A O 1
ATOM 1721 N N . ASN A 1 235 ? 45.313 59.554 130.816 1.00 20.00 235 ASN A N 1
ATOM 1722 C CA . ASN A 1 235 ? 44.861 59.761 129.445 1.00 20.00 235 ASN A CA 1
ATOM 1723 C C . ASN A 1 235 ? 43.372 59.473 129.430 1.00 20.00 235 ASN A C 1
ATOM 1724 O O . ASN A 1 235 ? 42.959 58.321 129.257 1.00 20.00 235 ASN A O 1
ATOM 1729 N N . PRO A 1 236 ? 42.538 60.488 129.623 1.00 20.00 236 PRO A N 1
ATOM 1730 C CA . PRO A 1 236 ? 41.106 60.239 129.798 1.00 20.00 236 PRO A CA 1
ATOM 1731 C C . PRO A 1 236 ? 40.422 59.810 128.515 1.00 20.00 236 PRO A C 1
ATOM 1732 O O . PRO A 1 236 ? 40.788 60.219 127.414 1.00 20.00 236 PRO A O 1
ATOM 1736 N N . VAL A 1 237 ? 39.416 58.954 128.677 1.00 20.00 237 VAL A N 1
ATOM 1737 C CA . VAL A 1 237 ? 38.706 58.355 127.563 1.00 20.00 237 VAL A CA 1
ATOM 1738 C C . VAL A 1 237 ? 37.239 58.762 127.544 1.00 20.00 237 VAL A C 1
ATOM 1739 O O . VAL A 1 237 ? 36.707 59.118 126.493 1.00 20.00 237 VAL A O 1
ATOM 1743 N N . PHE A 1 238 ? 36.586 58.767 128.695 1.00 20.00 238 PHE A N 1
ATOM 1744 C CA . PHE A 1 238 ? 35.152 58.977 128.732 1.00 20.00 238 PHE A CA 1
ATOM 1745 C C . PHE A 1 238 ? 34.790 60.443 128.494 1.00 20.00 238 PHE A C 1
ATOM 1746 O O . PHE A 1 238 ? 35.546 61.345 128.854 1.00 20.00 238 PHE A O 1
ATOM 1754 N N . PRO A 1 239 ? 33.637 60.706 127.877 1.00 20.00 239 PRO A N 1
ATOM 1755 C CA . PRO A 1 239 ? 33.307 62.077 127.493 1.00 20.00 239 PRO A CA 1
ATOM 1756 C C . PRO A 1 239 ? 32.776 62.937 128.617 1.00 20.00 239 PRO A C 1
ATOM 1757 O O . PRO A 1 239 ? 32.732 62.529 129.777 1.00 20.00 239 PRO A O 1
ATOM 1761 N N . THR A 1 240 ? 32.358 64.143 128.258 1.00 20.00 240 THR A N 1
ATOM 1762 C CA . THR A 1 240 ? 31.775 65.091 129.190 1.00 20.00 240 THR A CA 1
ATOM 1763 C C . THR A 1 240 ? 30.635 65.801 128.489 1.00 20.00 240 THR A C 1
ATOM 1764 O O . THR A 1 240 ? 30.820 66.341 127.398 1.00 20.00 240 THR A O 1
ATOM 1768 N N . LEU A 1 241 ? 29.467 65.801 129.113 1.00 20.00 241 LEU A N 1
ATOM 1769 C CA . LEU A 1 241 ? 28.299 66.469 128.571 1.00 20.00 241 LEU A CA 1
ATOM 1770 C C . LEU A 1 241 ? 28.225 67.901 129.080 1.00 20.00 241 LEU A C 1
ATOM 1771 O O . LEU A 1 241 ? 28.295 68.143 130.286 1.00 20.00 241 LEU A O 1
ATOM 1776 N N . LEU A 1 242 ? 28.083 68.841 128.157 1.00 20.00 242 LEU A N 1
ATOM 1777 C CA . LEU A 1 242 ? 28.037 70.263 128.457 1.00 20.00 242 LEU A CA 1
ATOM 1778 C C . LEU A 1 242 ? 26.643 70.767 128.130 1.00 20.00 242 LEU A C 1
ATOM 1779 O O . LEU A 1 242 ? 26.180 70.600 127.005 1.00 20.00 242 LEU A O 1
ATOM 1784 N N . VAL A 1 243 ? 25.970 71.354 129.112 1.00 20.00 243 VAL A N 1
ATOM 1785 C CA . VAL A 1 243 ? 24.589 71.798 128.974 1.00 20.00 243 VAL A CA 1
ATOM 1786 C C . VAL A 1 243 ? 24.542 73.273 129.328 1.00 20.00 243 VAL A C 1
ATOM 1787 O O . VAL A 1 243 ? 25.133 73.687 130.329 1.00 20.00 243 VAL A O 1
ATOM 1791 N N . GLU A 1 244 ? 23.859 74.066 128.514 1.00 20.00 244 GLU A N 1
ATOM 1792 C CA . GLU A 1 244 ? 23.740 75.470 128.871 1.00 20.00 244 GLU A CA 1
ATOM 1793 C C . GLU A 1 244 ? 22.347 76.022 128.602 1.00 20.00 244 GLU A C 1
ATOM 1794 O O . GLU A 1 244 ? 21.966 76.207 127.443 1.00 20.00 244 GLU A O 1
ATOM 1800 N N . PRO A 1 245 ? 21.564 76.305 129.644 1.00 20.00 245 PRO A N 1
ATOM 1801 C CA . PRO A 1 245 ? 20.270 76.978 129.467 1.00 20.00 245 PRO A CA 1
ATOM 1802 C C . PRO A 1 245 ? 20.441 78.489 129.362 1.00 20.00 245 PRO A C 1
ATOM 1803 O O . PRO A 1 245 ? 21.033 79.120 130.238 1.00 20.00 245 PRO A O 1
ATOM 1807 N N . GLN A 1 246 ? 19.945 79.070 128.269 1.00 20.00 246 GLN A N 1
ATOM 1808 C CA . GLN A 1 246 ? 20.240 80.474 127.954 1.00 20.00 246 GLN A CA 1
ATOM 1809 C C . GLN A 1 246 ? 19.296 81.511 128.556 1.00 20.00 246 GLN A C 1
ATOM 1810 O O . GLN A 1 246 ? 19.673 82.244 129.470 1.00 20.00 246 GLN A O 1
ATOM 1816 N N . ASN A 1 247 ? 18.069 81.596 128.053 1.00 20.00 247 ASN A N 1
ATOM 1817 C CA . ASN A 1 247 ? 17.346 82.824 128.353 1.00 20.00 247 ASN A CA 1
ATOM 1818 C C . ASN A 1 247 ? 16.372 82.691 129.511 1.00 20.00 247 ASN A C 1
ATOM 1819 O O . ASN A 1 247 ? 16.608 83.280 130.571 1.00 20.00 247 ASN A O 1
ATOM 1824 N N . PHE A 1 248 ? 15.320 81.891 129.329 1.00 20.00 248 PHE A N 1
ATOM 1825 C CA . PHE A 1 248 ? 14.418 81.430 130.390 1.00 20.00 248 PHE A CA 1
ATOM 1826 C C . PHE A 1 248 ? 13.793 82.578 131.186 1.00 20.00 248 PHE A C 1
ATOM 1827 O O . PHE A 1 248 ? 14.180 82.888 132.306 1.00 20.00 248 PHE A O 1
ATOM 1835 N N . ILE A 1 249 ? 12.860 83.245 130.532 1.00 20.00 249 ILE A N 1
ATOM 1836 C CA . ILE A 1 249 ? 12.038 84.250 131.168 1.00 20.00 249 ILE A CA 1
ATOM 1837 C C . ILE A 1 249 ? 10.693 83.644 131.544 1.00 20.00 249 ILE A C 1
ATOM 1838 O O . ILE A 1 249 ? 10.272 82.616 131.020 1.00 20.00 249 ILE A O 1
ATOM 1843 N N . SER A 1 250 ? 10.009 84.297 132.477 1.00 20.00 250 SER A N 1
ATOM 1844 C CA . SER A 1 250 ? 8.689 83.915 132.941 1.00 20.00 250 SER A CA 1
ATOM 1845 C C . SER A 1 250 ? 7.636 84.812 132.295 1.00 20.00 250 SER A C 1
ATOM 1846 O O . SER A 1 250 ? 7.947 85.650 131.450 1.00 20.00 250 SER A O 1
ATOM 1849 N N . ASN A 1 251 ? 6.370 84.649 132.699 1.00 20.00 251 ASN A N 1
ATOM 1850 C CA . ASN A 1 251 ? 5.303 85.499 132.175 1.00 20.00 251 ASN A CA 1
ATOM 1851 C C . ASN A 1 251 ? 5.380 86.928 132.679 1.00 20.00 251 ASN A C 1
ATOM 1852 O O . ASN A 1 251 ? 4.791 87.818 132.062 1.00 20.00 251 ASN A O 1
ATOM 1857 N N . ALA A 1 252 ? 6.073 87.170 133.785 1.00 20.00 252 ALA A N 1
ATOM 1858 C CA . ALA A 1 252 ? 6.300 88.517 134.277 1.00 20.00 252 ALA A CA 1
ATOM 1859 C C . ALA A 1 252 ? 7.515 89.164 133.639 1.00 20.00 252 ALA A C 1
ATOM 1860 O O . ALA A 1 252 ? 7.994 90.181 134.150 1.00 20.00 252 ALA A O 1
ATOM 1862 N N . MET A 1 253 ? 8.022 88.572 132.551 1.00 20.00 253 MET A N 1
ATOM 1863 C CA . MET A 1 253 ? 9.206 89.005 131.808 1.00 20.00 253 MET A CA 1
ATOM 1864 C C . MET A 1 253 ? 10.439 89.066 132.698 1.00 20.00 253 MET A C 1
ATOM 1865 O O . MET A 1 253 ? 11.326 89.895 132.500 1.00 20.00 253 MET A O 1
ATOM 1870 N N . THR A 1 254 ? 10.496 88.174 133.676 1.00 20.00 254 THR A N 1
ATOM 1871 C CA . THR A 1 254 ? 11.562 88.126 134.657 1.00 20.00 254 THR A CA 1
ATOM 1872 C C . THR A 1 254 ? 12.458 86.947 134.331 1.00 20.00 254 THR A C 1
ATOM 1873 O O . THR A 1 254 ? 11.966 85.840 134.101 1.00 20.00 254 THR A O 1
ATOM 1877 N N . ALA A 1 255 ? 13.763 87.191 134.294 1.00 20.00 255 ALA A N 1
ATOM 1878 C CA . ALA A 1 255 ? 14.712 86.136 133.983 1.00 20.00 255 ALA A CA 1
ATOM 1879 C C . ALA A 1 255 ? 14.753 85.121 135.111 1.00 20.00 255 ALA A C 1
ATOM 1880 O O . ALA A 1 255 ? 14.936 85.475 136.276 1.00 20.00 255 ALA A O 1
ATOM 1882 N N . LEU A 1 256 ? 14.574 83.857 134.762 1.00 20.00 256 LEU A N 1
ATOM 1883 C CA . LEU A 1 256 ? 14.625 82.809 135.756 1.00 20.00 256 LEU A CA 1
ATOM 1884 C C . LEU A 1 256 ? 16.064 82.477 136.095 1.00 20.00 256 LEU A C 1
ATOM 1885 O O . LEU A 1 256 ? 17.019 83.012 135.531 1.00 20.00 256 LEU A O 1
ATOM 1890 N N . LYS A 1 257 ? 16.206 81.547 137.020 1.00 20.00 257 LYS A N 1
ATOM 1891 C CA . LYS A 1 257 ? 17.452 80.847 137.228 1.00 20.00 257 LYS A CA 1
ATOM 1892 C C . LYS A 1 257 ? 17.087 79.448 137.677 1.00 20.00 257 LYS A C 1
ATOM 1893 O O . LYS A 1 257 ? 15.953 79.192 138.086 1.00 20.00 257 LYS A O 1
ATOM 1899 N N . THR A 1 258 ? 18.067 78.556 137.595 1.00 20.00 258 THR A N 1
ATOM 1900 C CA . THR A 1 258 ? 18.055 77.171 138.091 1.00 20.00 258 THR A CA 1
ATOM 1901 C C . THR A 1 258 ? 16.785 76.379 137.701 1.00 20.00 258 THR A C 1
ATOM 1902 O O . THR A 1 258 ? 15.914 76.067 138.512 1.00 20.00 258 THR A O 1
ATOM 1906 N N . ILE A 1 259 ? 16.703 76.040 136.414 1.00 20.00 259 ILE A N 1
ATOM 1907 C CA . ILE A 1 259 ? 15.616 75.202 135.890 1.00 20.00 259 ILE A CA 1
ATOM 1908 C C . ILE A 1 259 ? 15.848 73.732 136.223 1.00 20.00 259 ILE A C 1
ATOM 1909 O O . ILE A 1 259 ? 16.995 73.321 136.434 1.00 20.00 259 ILE A O 1
ATOM 1914 N N . PRO A 1 260 ? 14.798 72.910 136.317 1.00 20.00 260 PRO A N 1
ATOM 1915 C CA . PRO A 1 260 ? 15.003 71.465 136.503 1.00 20.00 260 PRO A CA 1
ATOM 1916 C C . PRO A 1 260 ? 15.053 70.662 135.213 1.00 20.00 260 PRO A C 1
ATOM 1917 O O . PRO A 1 260 ? 14.136 70.742 134.395 1.00 20.00 260 PRO A O 1
ATOM 1921 N N . ILE A 1 261 ? 16.104 69.870 135.007 1.00 20.00 261 ILE A N 1
ATOM 1922 C CA . ILE A 1 261 ? 16.162 68.916 133.910 1.00 20.00 261 ILE A CA 1
ATOM 1923 C C . ILE A 1 261 ? 16.563 67.556 134.470 1.00 20.00 261 ILE A C 1
ATOM 1924 O O . ILE A 1 261 ? 16.789 67.398 135.666 1.00 20.00 261 ILE A O 1
ATOM 1929 N N . GLU A 1 262 ? 16.650 66.574 133.579 1.00 20.00 262 GLU A N 1
ATOM 1930 C CA . GLU A 1 262 ? 17.163 65.252 133.897 1.00 20.00 262 GLU A CA 1
ATOM 1931 C C . GLU A 1 262 ? 17.640 64.604 132.607 1.00 20.00 262 GLU A C 1
ATOM 1932 O O . GLU A 1 262 ? 17.115 64.883 131.531 1.00 20.00 262 GLU A O 1
ATOM 1938 N N . VAL A 1 263 ? 18.666 63.769 132.718 1.00 20.00 263 VAL A N 1
ATOM 1939 C CA . VAL A 1 263 ? 19.383 63.244 131.563 1.00 20.00 263 VAL A CA 1
ATOM 1940 C C . VAL A 1 263 ? 19.339 61.725 131.610 1.00 20.00 263 VAL A C 1
ATOM 1941 O O . VAL A 1 263 ? 19.684 61.125 132.630 1.00 20.00 263 VAL A O 1
ATOM 1945 N N . PHE A 1 264 ? 18.897 61.113 130.521 1.00 20.00 264 PHE A N 1
ATOM 1946 C CA . PHE A 1 264 ? 18.951 59.669 130.355 1.00 20.00 264 PHE A CA 1
ATOM 1947 C C . PHE A 1 264 ? 20.112 59.295 129.456 1.00 20.00 264 PHE A C 1
ATOM 1948 O O . PHE A 1 264 ? 20.610 60.108 128.686 1.00 20.00 264 PHE A O 1
ATOM 1956 N N . ALA A 1 265 ? 20.540 58.047 129.566 1.00 20.00 265 ALA A N 1
ATOM 1957 C CA . ALA A 1 265 ? 21.658 57.550 128.787 1.00 20.00 265 ALA A CA 1
ATOM 1958 C C . ALA A 1 265 ? 21.466 56.066 128.538 1.00 20.00 265 ALA A C 1
ATOM 1959 O O . ALA A 1 265 ? 20.799 55.374 129.306 1.00 20.00 265 ALA A O 1
ATOM 1961 N N . ASN A 1 266 ? 22.055 55.584 127.454 1.00 20.00 266 ASN A N 1
ATOM 1962 C CA . ASN A 1 266 ? 22.120 54.157 127.208 1.00 20.00 266 ASN A CA 1
ATOM 1963 C C . ASN A 1 266 ? 23.420 53.850 126.488 1.00 20.00 266 ASN A C 1
ATOM 1964 O O . ASN A 1 266 ? 24.038 54.726 125.887 1.00 20.00 266 ASN A O 1
ATOM 1969 N N . MET A 1 267 ? 23.841 52.595 126.579 1.00 20.00 267 MET A N 1
ATOM 1970 C CA . MET A 1 267 ? 25.038 52.111 125.902 1.00 20.00 267 MET A CA 1
ATOM 1971 C C . MET A 1 267 ? 24.645 50.832 125.181 1.00 20.00 267 MET A C 1
ATOM 1972 O O . MET A 1 267 ? 24.762 49.735 125.726 1.00 20.00 267 MET A O 1
ATOM 1977 N N . ARG A 1 268 ? 24.153 50.976 123.962 1.00 20.00 268 ARG A N 1
ATOM 1978 C CA . ARG A 1 268 ? 23.665 49.851 123.181 1.00 20.00 268 ARG A CA 1
ATOM 1979 C C . ARG A 1 268 ? 24.450 49.724 121.887 1.00 20.00 268 ARG A C 1
ATOM 1980 O O . ARG A 1 268 ? 23.941 49.219 120.891 1.00 20.00 268 ARG A O 1
ATOM 1988 N N . ASN A 1 269 ? 25.699 50.180 121.894 1.00 20.00 269 ASN A N 1
ATOM 1989 C CA . ASN A 1 269 ? 26.512 50.230 120.691 1.00 20.00 269 ASN A CA 1
ATOM 1990 C C . ASN A 1 269 ? 27.865 49.576 120.927 1.00 20.00 269 ASN A C 1
ATOM 1991 O O . ASN A 1 269 ? 28.870 50.013 120.373 1.00 20.00 269 ASN A O 1
ATOM 1996 N N . VAL A 1 270 ? 27.933 48.551 121.774 1.00 20.00 270 VAL A N 1
ATOM 1997 C CA . VAL A 1 270 ? 29.212 47.951 122.118 1.00 20.00 270 VAL A CA 1
ATOM 1998 C C . VAL A 1 270 ? 29.194 46.448 121.886 1.00 20.00 270 VAL A C 1
ATOM 1999 O O . VAL A 1 270 ? 28.146 45.806 121.842 1.00 20.00 270 VAL A O 1
ATOM 2003 N N . LYS A 1 271 ? 30.393 45.903 121.714 1.00 20.00 271 LYS A N 1
ATOM 2004 C CA . LYS A 1 271 ? 30.659 44.477 121.668 1.00 20.00 271 LYS A CA 1
ATOM 2005 C C . LYS A 1 271 ? 31.516 44.105 122.863 1.00 20.00 271 LYS A C 1
ATOM 2006 O O . LYS A 1 271 ? 32.248 44.933 123.398 1.00 20.00 271 LYS A O 1
ATOM 2012 N N . VAL A 1 272 ? 31.427 42.851 123.284 1.00 20.00 272 VAL A N 1
ATOM 2013 C CA . VAL A 1 272 ? 32.080 42.420 124.510 1.00 20.00 272 VAL A CA 1
ATOM 2014 C C . VAL A 1 272 ? 33.109 41.347 124.206 1.00 20.00 272 VAL A C 1
ATOM 2015 O O . VAL A 1 272 ? 33.058 40.663 123.183 1.00 20.00 272 VAL A O 1
ATOM 2019 N N . GLU A 1 273 ? 34.059 41.210 125.123 1.00 20.00 273 GLU A N 1
ATOM 2020 C CA . GLU A 1 273 ? 35.080 40.178 125.063 1.00 20.00 273 GLU A CA 1
ATOM 2021 C C . GLU A 1 273 ? 35.614 40.002 126.477 1.00 20.00 273 GLU A C 1
ATOM 2022 O O . GLU A 1 273 ? 35.513 40.919 127.293 1.00 20.00 273 GLU A O 1
ATOM 2028 N N . ARG A 1 274 ? 36.153 38.809 126.757 1.00 20.00 274 ARG A N 1
ATOM 2029 C CA . ARG A 1 274 ? 36.937 38.499 127.957 1.00 20.00 274 ARG A CA 1
ATOM 2030 C C . ARG A 1 274 ? 36.087 38.633 129.225 1.00 20.00 274 ARG A C 1
ATOM 2031 O O . ARG A 1 274 ? 36.210 39.555 130.024 1.00 20.00 274 ARG A O 1
ATOM 2039 N N . ASN A 1 275 ? 35.159 37.690 129.324 1.00 20.00 275 ASN A N 1
ATOM 2040 C CA . ASN A 1 275 ? 34.251 37.574 130.457 1.00 20.00 275 ASN A CA 1
ATOM 2041 C C . ASN A 1 275 ? 35.020 37.191 131.718 1.00 20.00 275 ASN A C 1
ATOM 2042 O O . ASN A 1 275 ? 35.796 36.236 131.707 1.00 20.00 275 ASN A O 1
ATOM 2047 N N . LEU A 1 276 ? 34.810 37.926 132.807 1.00 20.00 276 LEU A N 1
ATOM 2048 C CA . LEU A 1 276 ? 35.654 37.828 133.993 1.00 20.00 276 LEU A CA 1
ATOM 2049 C C . LEU A 1 276 ? 34.896 37.275 135.191 1.00 20.00 276 LEU A C 1
ATOM 2050 O O . LEU A 1 276 ? 33.738 37.624 135.419 1.00 20.00 276 LEU A O 1
ATOM 2055 N N . PHE A 1 277 ? 35.578 36.457 135.985 1.00 20.00 277 PHE A N 1
ATOM 2056 C CA . PHE A 1 277 ? 34.982 35.779 137.124 1.00 20.00 277 PHE A CA 1
ATOM 2057 C C . PHE A 1 277 ? 35.776 36.094 138.378 1.00 20.00 277 PHE A C 1
ATOM 2058 O O . PHE A 1 277 ? 36.969 36.386 138.301 1.00 20.00 277 PHE A O 1
ATOM 2066 N N . ASP A 1 278 ? 35.056 36.114 139.508 1.00 20.00 278 ASP A N 1
ATOM 2067 C CA . ASP A 1 278 ? 35.448 36.383 140.899 1.00 20.00 278 ASP A CA 1
ATOM 2068 C C . ASP A 1 278 ? 36.586 37.388 141.068 1.00 20.00 278 ASP A C 1
ATOM 2069 O O . ASP A 1 278 ? 37.537 37.157 141.814 1.00 20.00 278 ASP A O 1
ATOM 2074 N N . ARG A 1 279 ? 36.462 38.526 140.399 1.00 20.00 279 ARG A N 1
ATOM 2075 C CA . ARG A 1 279 ? 37.485 39.554 140.408 1.00 20.00 279 ARG A CA 1
ATOM 2076 C C . ARG A 1 279 ? 37.451 40.345 141.708 1.00 20.00 279 ARG A C 1
ATOM 2077 O O . ARG A 1 279 ? 36.448 40.381 142.418 1.00 20.00 279 ARG A O 1
ATOM 2085 N N . THR A 1 280 ? 38.576 40.983 142.016 1.00 20.00 280 THR A N 1
ATOM 2086 C CA . THR A 1 280 ? 38.737 41.756 143.239 1.00 20.00 280 THR A CA 1
ATOM 2087 C C . THR A 1 280 ? 38.697 43.257 142.991 1.00 20.00 280 THR A C 1
ATOM 2088 O O . THR A 1 280 ? 37.962 43.978 143.671 1.00 20.00 280 THR A O 1
ATOM 2092 N N . VAL A 1 281 ? 39.467 43.747 142.029 1.00 20.00 281 VAL A N 1
ATOM 2093 C CA . VAL A 1 281 ? 39.463 45.162 141.679 1.00 20.00 281 VAL A CA 1
ATOM 2094 C C . VAL A 1 281 ? 38.346 45.388 140.668 1.00 20.00 281 VAL A C 1
ATOM 2095 O O . VAL A 1 281 ? 38.439 44.952 139.521 1.00 20.00 281 VAL A O 1
ATOM 2099 N N . VAL A 1 282 ? 37.295 46.076 141.096 1.00 20.00 282 VAL A N 1
ATOM 2100 C CA . VAL A 1 282 ? 36.104 46.321 140.289 1.00 20.00 282 VAL A CA 1
ATOM 2101 C C . VAL A 1 282 ? 36.082 47.805 139.936 1.00 20.00 282 VAL A C 1
ATOM 2102 O O . VAL A 1 282 ? 36.845 48.576 140.531 1.00 20.00 282 VAL A O 1
ATOM 2106 N N . PRO A 1 283 ? 35.267 48.261 138.977 1.00 20.00 283 PRO A N 1
ATOM 2107 C CA . PRO A 1 283 ? 35.234 49.698 138.665 1.00 20.00 283 PRO A CA 1
ATOM 2108 C C . PRO A 1 283 ? 34.535 50.597 139.679 1.00 20.00 283 PRO A C 1
ATOM 2109 O O . PRO A 1 283 ? 34.373 51.777 139.363 1.00 20.00 283 PRO A O 1
ATOM 2113 N N . THR A 1 284 ? 34.145 50.113 140.872 1.00 20.00 284 THR A N 1
ATOM 2114 C CA . THR A 1 284 ? 33.703 50.876 142.059 1.00 20.00 284 THR A CA 1
ATOM 2115 C C . THR A 1 284 ? 32.740 52.050 141.819 1.00 20.00 284 THR A C 1
ATOM 2116 O O . THR A 1 284 ? 33.137 53.217 141.886 1.00 20.00 284 THR A O 1
ATOM 2120 N N . VAL A 1 285 ? 31.486 51.738 141.472 1.00 20.00 285 VAL A N 1
ATOM 2121 C CA . VAL A 1 285 ? 30.455 52.762 141.295 1.00 20.00 285 VAL A CA 1
ATOM 2122 C C . VAL A 1 285 ? 30.253 53.547 142.587 1.00 20.00 285 VAL A C 1
ATOM 2123 O O . VAL A 1 285 ? 30.018 52.984 143.662 1.00 20.00 285 VAL A O 1
ATOM 2127 N N . LYS A 1 286 ? 30.399 54.863 142.493 1.00 20.00 286 LYS A N 1
ATOM 2128 C CA . LYS A 1 286 ? 30.276 55.718 143.662 1.00 20.00 286 LYS A CA 1
ATOM 2129 C C . LYS A 1 286 ? 28.807 55.917 143.982 1.00 20.00 286 LYS A C 1
ATOM 2130 O O . LYS A 1 286 ? 28.013 56.252 143.100 1.00 20.00 286 LYS A O 1
ATOM 2136 N N . GLU A 1 287 ? 28.448 55.710 145.243 1.00 20.00 287 GLU A N 1
ATOM 2137 C CA . GLU A 1 287 ? 27.044 55.724 145.616 1.00 20.00 287 GLU A CA 1
ATOM 2138 C C . GLU A 1 287 ? 26.503 57.145 145.614 1.00 20.00 287 GLU A C 1
ATOM 2139 O O . GLU A 1 287 ? 27.151 58.071 146.109 1.00 20.00 287 GLU A O 1
ATOM 2145 N N . ALA A 1 288 ? 25.362 57.309 144.949 1.00 20.00 288 ALA A N 1
ATOM 2146 C CA . ALA A 1 288 ? 24.423 58.413 145.094 1.00 20.00 288 ALA A CA 1
ATOM 2147 C C . ALA A 1 288 ? 24.886 59.741 144.516 1.00 20.00 288 ALA A C 1
ATOM 2148 O O . ALA A 1 288 ? 24.090 60.683 144.498 1.00 20.00 288 ALA A O 1
ATOM 2150 N N . THR A 1 289 ? 26.133 59.879 144.051 1.00 20.00 289 THR A N 1
ATOM 2151 C CA . THR A 1 289 ? 26.350 61.112 143.304 1.00 20.00 289 THR A CA 1
ATOM 2152 C C . THR A 1 289 ? 26.832 61.002 141.854 1.00 20.00 289 THR A C 1
ATOM 2153 O O . THR A 1 289 ? 25.986 60.920 140.959 1.00 20.00 289 THR A O 1
ATOM 2157 N N . LEU A 1 290 ? 28.131 60.812 141.608 1.00 20.00 290 LEU A N 1
ATOM 2158 C CA . LEU A 1 290 ? 28.724 61.055 140.289 1.00 20.00 290 LEU A CA 1
ATOM 2159 C C . LEU A 1 290 ? 30.220 60.756 140.272 1.00 20.00 290 LEU A C 1
ATOM 2160 O O . LEU A 1 290 ? 30.802 60.386 141.296 1.00 20.00 290 LEU A O 1
ATOM 2165 N N . ALA A 1 291 ? 30.847 60.927 139.109 1.00 20.00 291 ALA A N 1
ATOM 2166 C CA . ALA A 1 291 ? 32.284 61.124 138.999 1.00 20.00 291 ALA A CA 1
ATOM 2167 C C . ALA A 1 291 ? 32.546 62.626 138.973 1.00 20.00 291 ALA A C 1
ATOM 2168 O O . ALA A 1 291 ? 31.619 63.426 139.098 1.00 20.00 291 ALA A O 1
ATOM 2170 N N . ASP A 1 292 ? 33.805 63.045 138.828 1.00 20.00 292 ASP A N 1
ATOM 2171 C CA . ASP A 1 292 ? 33.979 64.491 138.913 1.00 20.00 292 ASP A CA 1
ATOM 2172 C C . ASP A 1 292 ? 34.508 65.215 137.671 1.00 20.00 292 ASP A C 1
ATOM 2173 O O . ASP A 1 292 ? 33.696 65.844 136.994 1.00 20.00 292 ASP A O 1
ATOM 2178 N N . ILE A 1 293 ? 35.827 65.167 137.396 1.00 20.00 293 ILE A N 1
ATOM 2179 C CA . ILE A 1 293 ? 36.590 65.440 136.162 1.00 20.00 293 ILE A CA 1
ATOM 2180 C C . ILE A 1 293 ? 38.057 65.231 136.533 1.00 20.00 293 ILE A C 1
ATOM 2181 O O . ILE A 1 293 ? 38.470 65.602 137.635 1.00 20.00 293 ILE A O 1
ATOM 2186 N N . VAL A 1 294 ? 38.873 64.675 135.640 1.00 20.00 294 VAL A N 1
ATOM 2187 C CA . VAL A 1 294 ? 40.310 64.587 135.872 1.00 20.00 294 VAL A CA 1
ATOM 2188 C C . VAL A 1 294 ? 41.034 65.429 134.828 1.00 20.00 294 VAL A C 1
ATOM 2189 O O . VAL A 1 294 ? 40.859 65.214 133.624 1.00 20.00 294 VAL A O 1
ATOM 2193 N N . ILE A 1 295 ? 41.844 66.379 135.285 1.00 20.00 295 ILE A N 1
ATOM 2194 C CA . ILE A 1 295 ? 42.691 67.200 134.427 1.00 20.00 295 ILE A CA 1
ATOM 2195 C C . ILE A 1 295 ? 44.114 66.667 134.543 1.00 20.00 295 ILE A C 1
ATOM 2196 O O . ILE A 1 295 ? 44.763 66.888 135.573 1.00 20.00 295 ILE A O 1
ATOM 2201 N N . PRO A 1 296 ? 44.642 65.981 133.542 1.00 20.00 296 PRO A N 1
ATOM 2202 C CA . PRO A 1 296 ? 45.974 65.391 133.664 1.00 20.00 296 PRO A CA 1
ATOM 2203 C C . PRO A 1 296 ? 47.077 66.434 133.541 1.00 20.00 296 PRO A C 1
ATOM 2204 O O . PRO A 1 296 ? 46.842 67.614 133.314 1.00 20.00 296 PRO A O 1
ATOM 2208 N N . ASN A 1 297 ? 48.308 65.943 133.683 1.00 20.00 297 ASN A N 1
ATOM 2209 C CA . ASN A 1 297 ? 49.478 66.795 133.848 1.00 20.00 297 ASN A CA 1
ATOM 2210 C C . ASN A 1 297 ? 49.801 67.552 132.567 1.00 20.00 297 ASN A C 1
ATOM 2211 O O . ASN A 1 297 ? 50.240 68.705 132.612 1.00 20.00 297 ASN A O 1
ATOM 2216 N N . HIS A 1 298 ? 49.570 66.934 131.419 1.00 20.00 298 HIS A N 1
ATOM 2217 C CA . HIS A 1 298 ? 49.894 67.538 130.137 1.00 20.00 298 HIS A CA 1
ATOM 2218 C C . HIS A 1 298 ? 48.800 68.458 129.611 1.00 20.00 298 HIS A C 1
ATOM 2219 O O . HIS A 1 298 ? 48.894 68.911 128.469 1.00 20.00 298 HIS A O 1
ATOM 2226 N N . MET A 1 299 ? 47.785 68.756 130.416 1.00 20.00 299 MET A N 1
ATOM 2227 C CA . MET A 1 299 ? 46.710 69.662 130.044 1.00 20.00 299 MET A CA 1
ATOM 2228 C C . MET A 1 299 ? 46.786 71.001 130.761 1.00 20.00 299 MET A C 1
ATOM 2229 O O . MET A 1 299 ? 45.875 71.813 130.599 1.00 20.00 299 MET A O 1
ATOM 2234 N N . TYR A 1 300 ? 47.831 71.245 131.557 1.00 20.00 300 TYR A N 1
ATOM 2235 C CA . TYR A 1 300 ? 47.865 72.436 132.403 1.00 20.00 300 TYR A CA 1
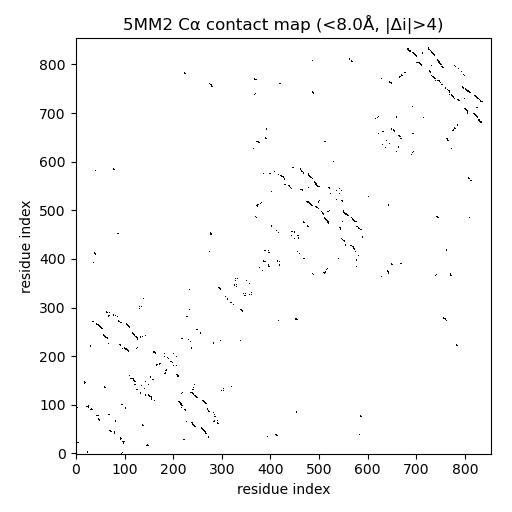ATOM 2236 C C . TYR A 1 300 ? 48.073 73.696 131.578 1.00 20.00 300 TYR A C 1
ATOM 2237 O O . TYR A 1 300 ? 47.357 74.687 131.753 1.00 20.00 300 TYR A O 1
ATOM 2246 N N . GLY A 1 301 ? 49.051 73.677 130.671 1.00 20.00 301 GLY A N 1
ATOM 2247 C CA . GLY A 1 301 ? 49.343 74.839 129.852 1.00 20.00 301 GLY A CA 1
ATOM 2248 C C . GLY A 1 301 ? 48.259 75.180 128.856 1.00 20.00 301 GLY A C 1
ATOM 2249 O O . GLY A 1 301 ? 48.223 76.308 128.358 1.00 20.00 301 GLY A O 1
ATOM 2250 N N . TYR A 1 302 ? 47.380 74.232 128.550 1.00 20.00 302 TYR A N 1
ATOM 2251 C CA . TYR A 1 302 ? 46.245 74.516 127.687 1.00 20.00 302 TYR A CA 1
ATOM 2252 C C . TYR A 1 302 ? 45.140 75.232 128.446 1.00 20.00 302 TYR A C 1
ATOM 2253 O O . TYR A 1 302 ? 44.461 76.091 127.877 1.00 20.00 302 TYR A O 1
ATOM 2262 N N . ILE A 1 303 ? 44.934 74.878 129.715 1.00 20.00 303 ILE A N 1
ATOM 2263 C CA . ILE A 1 303 ? 44.003 75.619 130.557 1.00 20.00 303 ILE A CA 1
ATOM 2264 C C . ILE A 1 303 ? 44.578 76.987 130.886 1.00 20.00 303 ILE A C 1
ATOM 2265 O O . ILE A 1 303 ? 43.852 77.986 130.935 1.00 20.00 303 ILE A O 1
ATOM 2270 N N . LEU A 1 304 ? 45.895 77.049 131.096 1.00 20.00 304 LEU A N 1
ATOM 2271 C CA . LEU A 1 304 ? 46.568 78.298 131.433 1.00 20.00 304 LEU A CA 1
ATOM 2272 C C . LEU A 1 304 ? 46.484 79.303 130.297 1.00 20.00 304 LEU A C 1
ATOM 2273 O O . LEU A 1 304 ? 46.268 80.496 130.530 1.00 20.00 304 LEU A O 1
ATOM 2278 N N . ARG A 1 305 ? 46.616 78.830 129.057 1.00 20.00 305 ARG A N 1
ATOM 2279 C CA . ARG A 1 305 ? 46.629 79.724 127.907 1.00 20.00 305 ARG A CA 1
ATOM 2280 C C . ARG A 1 305 ? 45.285 80.397 127.696 1.00 20.00 305 ARG A C 1
ATOM 2281 O O . ARG A 1 305 ? 45.235 81.568 127.313 1.00 20.00 305 ARG A O 1
ATOM 2289 N N . ASP A 1 306 ? 44.198 79.698 127.996 1.00 20.00 306 ASP A N 1
ATOM 2290 C CA . ASP A 1 306 ? 42.884 80.222 127.676 1.00 20.00 306 ASP A CA 1
ATOM 2291 C C . ASP A 1 306 ? 42.432 81.271 128.684 1.00 20.00 306 ASP A C 1
ATOM 2292 O O . ASP A 1 306 ? 41.604 82.126 128.357 1.00 20.00 306 ASP A O 1
ATOM 2297 N N . PHE A 1 307 ? 42.960 81.237 129.908 1.00 20.00 307 PHE A N 1
ATOM 2298 C CA . PHE A 1 307 ? 42.752 82.365 130.808 1.00 20.00 307 PHE A CA 1
ATOM 2299 C C . PHE A 1 307 ? 43.513 83.588 130.331 1.00 20.00 307 PHE A C 1
ATOM 2300 O O . PHE A 1 307 ? 43.022 84.715 130.445 1.00 20.00 307 PHE A O 1
ATOM 2308 N N . LEU A 1 308 ? 44.723 83.382 129.814 1.00 20.00 308 LEU A N 1
ATOM 2309 C CA . LEU A 1 308 ? 45.568 84.493 129.400 1.00 20.00 308 LEU A CA 1
ATOM 2310 C C . LEU A 1 308 ? 45.022 85.209 128.174 1.00 20.00 308 LEU A C 1
ATOM 2311 O O . LEU A 1 308 ? 45.169 86.428 128.062 1.00 20.00 308 LEU A O 1
ATOM 2316 N N . GLN A 1 309 ? 44.394 84.491 127.252 1.00 20.00 309 GLN A N 1
ATOM 2317 C CA . GLN A 1 309 ? 43.732 85.153 126.128 1.00 20.00 309 GLN A CA 1
ATOM 2318 C C . GLN A 1 309 ? 42.251 85.399 126.412 1.00 20.00 309 GLN A C 1
ATOM 2319 O O . GLN A 1 309 ? 41.369 85.137 125.600 1.00 20.00 309 GLN A O 1
ATOM 2325 N N . ASN A 1 310 ? 41.978 85.983 127.574 1.00 20.00 310 ASN A N 1
ATOM 2326 C CA . ASN A 1 310 ? 40.624 86.363 127.955 1.00 20.00 310 ASN A CA 1
ATOM 2327 C C . ASN A 1 310 ? 40.720 87.657 128.741 1.00 20.00 310 ASN A C 1
ATOM 2328 O O . ASN A 1 310 ? 41.329 87.686 129.813 1.00 20.00 310 ASN A O 1
ATOM 2333 N N . LYS A 1 311 ? 40.122 88.720 128.207 1.00 20.00 311 LYS A N 1
ATOM 2334 C CA . LYS A 1 311 ? 40.186 90.030 128.838 1.00 20.00 311 LYS A CA 1
ATOM 2335 C C . LYS A 1 311 ? 39.342 90.120 130.098 1.00 20.00 311 LYS A C 1
ATOM 2336 O O . LYS A 1 311 ? 39.592 90.995 130.931 1.00 20.00 311 LYS A O 1
ATOM 2342 N N . ARG A 1 312 ? 38.367 89.235 130.262 1.00 20.00 312 ARG A N 1
ATOM 2343 C CA . ARG A 1 312 ? 37.475 89.287 131.407 1.00 20.00 312 ARG A CA 1
ATOM 2344 C C . ARG A 1 312 ? 38.059 88.580 132.621 1.00 20.00 312 ARG A C 1
ATOM 2345 O O . ARG A 1 312 ? 37.724 88.929 133.757 1.00 20.00 312 ARG A O 1
ATOM 2353 N N . ALA A 1 313 ? 38.974 87.634 132.413 1.00 20.00 313 ALA A N 1
ATOM 2354 C CA . ALA A 1 313 ? 39.582 86.912 133.524 1.00 20.00 313 ALA A CA 1
ATOM 2355 C C . ALA A 1 313 ? 40.567 87.751 134.326 1.00 20.00 313 ALA A C 1
ATOM 2356 O O . ALA A 1 313 ? 40.926 87.350 135.436 1.00 20.00 313 ALA A O 1
ATOM 2358 N N . PHE A 1 314 ? 41.010 88.893 133.804 1.00 20.00 314 PHE A N 1
ATOM 2359 C CA . PHE A 1 314 ? 41.942 89.744 134.531 1.00 20.00 314 PHE A CA 1
ATOM 2360 C C . PHE A 1 314 ? 41.260 90.779 135.409 1.00 20.00 314 PHE A C 1
ATOM 2361 O O . PHE A 1 314 ? 41.815 91.151 136.448 1.00 20.00 314 PHE A O 1
ATOM 2369 N N . GLN A 1 315 ? 40.084 91.262 135.026 1.00 20.00 315 GLN A N 1
ATOM 2370 C CA . GLN A 1 315 ? 39.400 92.260 135.832 1.00 20.00 315 GLN A CA 1
ATOM 2371 C C . GLN A 1 315 ? 38.715 91.599 137.022 1.00 20.00 315 GLN A C 1
ATOM 2372 O O . GLN A 1 315 ? 38.193 90.487 136.924 1.00 20.00 315 GLN A O 1
ATOM 2378 N N . SER A 1 316 ? 38.741 92.286 138.159 1.00 20.00 316 SER A N 1
ATOM 2379 C CA . SER A 1 316 ? 38.297 91.681 139.401 1.00 20.00 316 SER A CA 1
ATOM 2380 C C . SER A 1 316 ? 36.789 91.820 139.572 1.00 20.00 316 SER A C 1
ATOM 2381 O O . SER A 1 316 ? 36.140 92.674 138.965 1.00 20.00 316 SER A O 1
ATOM 2384 N N . GLY A 1 317 ? 36.237 90.956 140.419 1.00 20.00 317 GLY A N 1
ATOM 2385 C CA . GLY A 1 317 ? 34.825 90.969 140.718 1.00 20.00 317 GLY A CA 1
ATOM 2386 C C . GLY A 1 317 ? 33.965 90.141 139.795 1.00 20.00 317 GLY A C 1
ATOM 2387 O O . GLY A 1 317 ? 32.745 90.091 139.991 1.00 20.00 317 GLY A O 1
ATOM 2388 N N . THR A 1 318 ? 34.551 89.497 138.795 1.00 20.00 318 THR A N 1
ATOM 2389 C CA . THR A 1 318 ? 33.803 88.675 137.860 1.00 20.00 318 THR A CA 1
ATOM 2390 C C . THR A 1 318 ? 33.983 87.201 138.197 1.00 20.00 318 THR A C 1
ATOM 2391 O O . THR A 1 318 ? 34.802 86.823 139.035 1.00 20.00 318 THR A O 1
ATOM 2395 N N . LYS A 1 319 ? 33.200 86.362 137.522 1.00 20.00 319 LYS A N 1
ATOM 2396 C CA . LYS A 1 319 ? 33.225 84.937 137.821 1.00 20.00 319 LYS A CA 1
ATOM 2397 C C . LYS A 1 319 ? 34.482 84.273 137.280 1.00 20.00 319 LYS A C 1
ATOM 2398 O O . LYS A 1 319 ? 35.008 83.348 137.906 1.00 20.00 319 LYS A O 1
ATOM 2404 N N . GLN A 1 320 ? 34.995 84.750 136.145 1.00 20.00 320 GLN A N 1
ATOM 2405 C CA . GLN A 1 320 ? 36.187 84.154 135.556 1.00 20.00 320 GLN A CA 1
ATOM 2406 C C . GLN A 1 320 ? 37.436 84.462 136.365 1.00 20.00 320 GLN A C 1
ATOM 2407 O O . GLN A 1 320 ? 38.374 83.659 136.378 1.00 20.00 320 GLN A O 1
ATOM 2413 N N . ASN A 1 321 ? 37.470 85.605 137.048 1.00 20.00 321 ASN A N 1
ATOM 2414 C CA . ASN A 1 321 ? 38.627 85.927 137.870 1.00 20.00 321 ASN A CA 1
ATOM 2415 C C . ASN A 1 321 ? 38.651 85.105 139.149 1.00 20.00 321 ASN A C 1
ATOM 2416 O O . ASN A 1 321 ? 39.720 84.937 139.736 1.00 20.00 321 ASN A O 1
ATOM 2421 N N . VAL A 1 322 ? 37.505 84.590 139.588 1.00 20.00 322 VAL A N 1
ATOM 2422 C CA . VAL A 1 322 ? 37.485 83.724 140.760 1.00 20.00 322 VAL A CA 1
ATOM 2423 C C . VAL A 1 322 ? 38.125 82.382 140.435 1.00 20.00 322 VAL A C 1
ATOM 2424 O O . VAL A 1 322 ? 38.956 81.874 141.195 1.00 20.00 322 VAL A O 1
ATOM 2428 N N . TYR A 1 323 ? 37.767 81.803 139.284 1.00 20.00 323 TYR A N 1
ATOM 2429 C CA . TYR A 1 323 ? 38.350 80.529 138.878 1.00 20.00 323 TYR A CA 1
ATOM 2430 C C . TYR A 1 323 ? 39.833 80.649 138.571 1.00 20.00 323 TYR A C 1
ATOM 2431 O O . TYR A 1 323 ? 40.594 79.714 138.837 1.00 20.00 323 TYR A O 1
ATOM 2440 N N . PHE A 1 324 ? 40.258 81.786 138.025 1.00 20.00 324 PHE A N 1
ATOM 2441 C CA . PHE A 1 324 ? 41.645 81.928 137.610 1.00 20.00 324 PH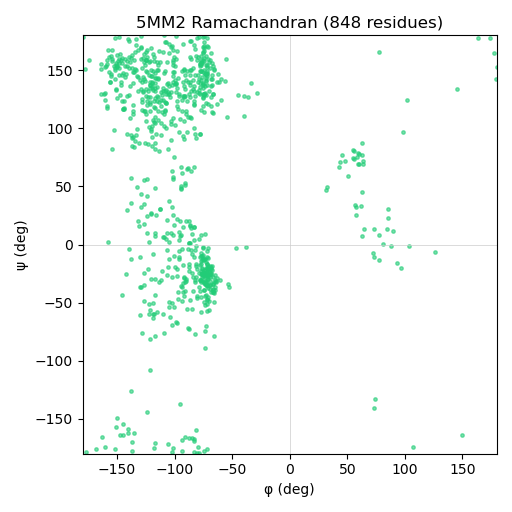E A CA 1
ATOM 2442 C C . PHE A 1 324 ? 42.571 82.100 138.801 1.00 20.00 324 PHE A C 1
ATOM 2443 O O . PHE A 1 324 ? 43.710 81.626 138.770 1.00 20.00 324 PHE A O 1
ATOM 2451 N N . GLN A 1 325 ? 42.097 82.736 139.866 1.00 20.00 325 GLN A N 1
ATOM 2452 C CA . GLN A 1 325 ? 42.871 82.775 141.094 1.00 20.00 325 GLN A CA 1
ATOM 2453 C C . GLN A 1 325 ? 42.843 81.434 141.808 1.00 20.00 325 GLN A C 1
ATOM 2454 O O . GLN A 1 325 ? 43.812 81.073 142.480 1.00 20.00 325 GLN A O 1
ATOM 2460 N N . GLN A 1 326 ? 41.757 80.679 141.656 1.00 20.00 326 GLN A N 1
ATOM 2461 C CA . GLN A 1 326 ? 41.721 79.316 142.161 1.00 20.00 326 GLN A CA 1
ATOM 2462 C C . GLN A 1 326 ? 42.525 78.358 141.296 1.00 20.00 326 GLN A C 1
ATOM 2463 O O . GLN A 1 326 ? 42.954 77.316 141.791 1.00 20.00 326 GLN A O 1
ATOM 2469 N N . PHE A 1 327 ? 42.745 78.683 140.023 1.00 20.00 327 PHE A N 1
ATOM 2470 C CA . PHE A 1 327 ? 43.560 77.815 139.180 1.00 20.00 327 PHE A CA 1
ATOM 2471 C C . PHE A 1 327 ? 45.041 78.001 139.459 1.00 20.00 327 PHE A C 1
ATOM 2472 O O . PHE A 1 327 ? 45.796 77.027 139.489 1.00 20.00 327 PHE A O 1
ATOM 2480 N N . LEU A 1 328 ? 45.469 79.244 139.669 1.00 20.00 328 LEU A N 1
ATOM 2481 C CA . LEU A 1 328 ? 46.869 79.522 139.954 1.00 20.00 328 LEU A CA 1
ATOM 2482 C C . LEU A 1 328 ? 47.285 79.044 141.332 1.00 20.00 328 LEU A C 1
ATOM 2483 O O . LEU A 1 328 ? 48.469 78.772 141.547 1.00 20.00 328 LEU A O 1
ATOM 2488 N N . THR A 1 329 ? 46.342 78.931 142.264 1.00 20.00 329 THR A N 1
ATOM 2489 C CA . THR A 1 329 ? 46.686 78.478 143.603 1.00 20.00 329 THR A CA 1
ATOM 2490 C C . THR A 1 329 ? 46.959 76.980 143.618 1.00 20.00 329 THR A C 1
ATOM 2491 O O . THR A 1 329 ? 47.904 76.525 144.273 1.00 20.00 329 THR A O 1
ATOM 2495 N N . VAL A 1 330 ? 46.171 76.207 142.867 1.00 20.00 330 VAL A N 1
ATOM 2496 C CA . VAL A 1 330 ? 46.321 74.754 142.846 1.00 20.00 330 VAL A CA 1
ATOM 2497 C C . VAL A 1 330 ? 47.615 74.347 142.146 1.00 20.00 330 VAL A C 1
ATOM 2498 O O . VAL A 1 330 ? 48.254 73.360 142.531 1.00 20.00 330 VAL A O 1
ATOM 2502 N N . LEU A 1 331 ? 48.067 75.128 141.163 1.00 20.00 331 LEU A N 1
ATOM 2503 C CA . LEU A 1 331 ? 49.351 74.848 140.530 1.00 20.00 331 LEU A CA 1
ATOM 2504 C C . LEU A 1 331 ? 50.534 75.114 141.449 1.00 20.00 331 LEU A C 1
ATOM 2505 O O . LEU A 1 331 ? 51.619 74.579 141.206 1.00 20.00 331 LEU A O 1
ATOM 2510 N N . SER A 1 332 ? 50.357 75.921 142.487 1.00 20.00 332 SER A N 1
ATOM 2511 C CA . SER A 1 332 ? 51.411 76.193 143.448 1.00 20.00 332 SER A CA 1
ATOM 2512 C C . SER A 1 332 ? 51.346 75.280 144.666 1.00 20.00 332 SER A C 1
ATOM 2513 O O . SER A 1 332 ? 52.084 75.501 145.630 1.00 20.00 332 SER A O 1
ATOM 2516 N N . GLN A 1 333 ? 50.488 74.267 144.645 1.00 20.00 333 GLN A N 1
ATOM 2517 C CA . GLN A 1 333 ? 50.355 73.340 145.757 1.00 20.00 333 GLN A CA 1
ATOM 2518 C C . GLN A 1 333 ? 51.402 72.236 145.639 1.00 20.00 333 GLN A C 1
ATOM 2519 O O . GLN A 1 333 ? 52.356 72.326 144.862 1.00 20.00 333 GLN A O 1
ATOM 2525 N N . ARG A 1 334 ? 51.230 71.176 146.419 1.00 20.00 334 ARG A N 1
ATOM 2526 C CA . ARG A 1 334 ? 52.068 69.989 146.335 1.00 20.00 334 ARG A CA 1
ATOM 2527 C C . ARG A 1 334 ? 51.207 68.824 145.871 1.00 20.00 334 ARG A C 1
ATOM 2528 O O . ARG A 1 334 ? 50.287 68.408 146.583 1.00 20.00 334 ARG A O 1
ATOM 2536 N N . ASN A 1 335 ? 51.502 68.306 144.686 1.00 20.00 335 ASN A N 1
ATOM 2537 C CA . ASN A 1 335 ? 50.767 67.188 144.109 1.00 20.00 335 ASN A CA 1
ATOM 2538 C C . ASN A 1 335 ? 51.680 65.974 144.088 1.00 20.00 335 ASN A C 1
ATOM 2539 O O . ASN A 1 335 ? 52.692 65.962 143.382 1.00 20.00 335 ASN A O 1
ATOM 2544 N N . ILE A 1 336 ? 51.324 64.954 144.868 1.00 20.00 336 ILE A N 1
ATOM 2545 C CA . ILE A 1 336 ? 52.026 63.684 144.773 1.00 20.00 336 ILE A CA 1
ATOM 2546 C C . ILE A 1 336 ? 51.584 62.927 143.527 1.00 20.00 336 ILE A C 1
ATOM 2547 O O . ILE A 1 336 ? 52.333 62.087 143.013 1.00 20.00 336 ILE A O 1
ATOM 2552 N N . ARG A 1 337 ? 50.410 63.248 142.992 1.00 20.00 337 ARG A N 1
ATOM 2553 C CA . ARG A 1 337 ? 49.858 62.603 141.817 1.00 20.00 337 ARG A CA 1
ATOM 2554 C C . ARG A 1 337 ? 50.125 63.466 140.587 1.00 20.00 337 ARG A C 1
ATOM 2555 O O . ARG A 1 337 ? 50.719 64.542 140.668 1.00 20.00 337 ARG A O 1
ATOM 2563 N N . THR A 1 338 ? 49.680 62.986 139.429 1.00 20.00 338 THR A N 1
ATOM 2564 C CA . THR A 1 338 ? 49.984 63.625 138.156 1.00 20.00 338 THR A CA 1
ATOM 2565 C C . THR A 1 338 ? 48.746 64.221 137.496 1.00 20.00 338 THR A C 1
ATOM 2566 O O . THR A 1 338 ? 48.665 64.285 136.269 1.00 20.00 338 THR A O 1
ATOM 2570 N N . HIS A 1 339 ? 47.782 64.663 138.296 1.00 20.00 339 HIS A N 1
ATOM 2571 C CA . HIS A 1 339 ? 46.543 65.214 137.771 1.00 20.00 339 HIS A CA 1
ATOM 2572 C C . HIS A 1 339 ? 45.837 65.973 138.876 1.00 20.00 339 HIS A C 1
ATOM 2573 O O . HIS A 1 339 ? 46.033 65.693 140.057 1.00 20.00 339 HIS A O 1
ATOM 2580 N N . ILE A 1 340 ? 45.001 66.927 138.482 1.00 20.00 340 ILE A N 1
ATOM 2581 C CA . ILE A 1 340 ? 44.160 67.648 139.421 1.00 20.00 340 ILE A CA 1
ATOM 2582 C C . ILE A 1 340 ? 42.707 67.438 139.030 1.00 20.00 340 ILE A C 1
ATOM 2583 O O . ILE A 1 340 ? 42.391 66.928 137.960 1.00 20.00 340 ILE A O 1
ATOM 2588 N N . THR A 1 341 ? 41.825 67.856 139.920 1.00 20.00 341 THR A N 1
ATOM 2589 C CA . THR A 1 341 ? 40.394 67.664 139.785 1.00 20.00 341 THR A CA 1
ATOM 2590 C C . THR A 1 341 ? 39.747 69.035 139.636 1.00 20.00 341 THR A C 1
ATOM 2591 O O . THR A 1 341 ? 40.279 70.034 140.122 1.00 20.00 341 THR A O 1
ATOM 2595 N N . LEU A 1 342 ? 38.623 69.084 138.911 1.00 20.00 342 LEU A N 1
ATOM 2596 C CA . LEU A 1 342 ? 37.828 70.303 138.830 1.00 20.00 342 LEU A CA 1
ATOM 2597 C C . LEU A 1 342 ? 37.312 70.739 140.199 1.00 20.00 342 LEU A C 1
ATOM 2598 O O . LEU A 1 342 ? 37.144 71.939 140.442 1.00 20.00 342 LEU A O 1
ATOM 2603 N N . ASN A 1 343 ? 37.069 69.789 141.108 1.00 20.00 343 ASN A N 1
ATOM 2604 C CA . ASN A 1 343 ? 36.652 70.144 142.462 1.00 20.00 343 ASN A CA 1
ATOM 2605 C C . ASN A 1 343 ? 37.770 70.815 143.248 1.00 20.00 343 ASN A C 1
ATOM 2606 O O . ASN A 1 343 ? 37.494 71.573 144.183 1.00 20.00 343 ASN A O 1
ATOM 2611 N N . ASP A 1 344 ? 39.029 70.548 142.897 1.00 20.00 344 ASP A N 1
ATOM 2612 C CA . ASP A 1 344 ? 40.137 71.263 143.516 1.00 20.00 344 ASP A CA 1
ATOM 2613 C C . ASP A 1 344 ? 40.194 72.716 143.074 1.00 20.00 344 ASP A C 1
ATOM 2614 O O . ASP A 1 344 ? 40.743 73.551 143.796 1.00 20.00 344 ASP A O 1
ATOM 2619 N N . ILE A 1 345 ? 39.636 73.034 141.914 1.00 20.00 345 ILE A N 1
ATOM 2620 C CA . ILE A 1 345 ? 39.582 74.396 141.419 1.00 20.00 345 ILE A CA 1
ATOM 2621 C C . ILE A 1 345 ? 38.219 75.023 141.732 1.00 20.00 345 ILE A C 1
ATOM 2622 O O . ILE A 1 345 ? 37.771 75.944 141.053 1.00 20.00 345 ILE A O 1
ATOM 2627 N N . THR A 1 346 ? 37.531 74.494 142.700 1.00 20.00 346 THR A N 1
ATOM 2628 C CA . THR A 1 346 ? 36.285 75.087 143.154 1.00 20.00 346 THR A CA 1
ATOM 2629 C C . THR A 1 346 ? 36.267 75.279 144.661 1.00 20.00 346 THR A C 1
ATOM 2630 O O . THR A 1 346 ? 35.777 76.303 145.142 1.00 20.00 346 THR A O 1
ATOM 2634 N N . SER A 1 347 ? 36.851 74.354 145.411 1.00 20.00 347 SER A N 1
ATOM 2635 C CA . SER A 1 347 ? 36.862 74.397 146.865 1.00 20.00 347 SER A CA 1
ATOM 2636 C C . SER A 1 347 ? 38.226 74.809 147.407 1.00 20.00 347 SER A C 1
ATOM 2637 O O . SER A 1 347 ? 38.685 74.292 148.426 1.00 20.00 347 SER A O 1
ATOM 2640 N N . CYS A 1 348 ? 38.898 75.735 146.731 1.00 20.00 348 CYS A N 1
ATOM 2641 C CA . CYS A 1 348 ? 40.212 76.177 147.164 1.00 20.00 348 CYS A CA 1
ATOM 2642 C C . CYS A 1 348 ? 40.114 77.541 147.844 1.00 20.00 348 CYS A C 1
ATOM 2643 O O . CYS A 1 348 ? 39.080 78.210 147.817 1.00 20.00 348 CYS A O 1
ATOM 2646 N N . SER A 1 349 ? 41.220 77.956 148.459 1.00 20.00 349 SER A N 1
ATOM 2647 C CA . SER A 1 349 ? 41.286 79.207 149.201 1.00 20.00 349 SER A CA 1
ATOM 2648 C C . SER A 1 349 ? 41.662 80.345 148.255 1.00 20.00 349 SER A C 1
ATOM 2649 O O . SER A 1 349 ? 41.630 80.200 147.031 1.00 20.00 349 SER A O 1
ATOM 2652 N N . ILE A 1 350 ? 42.028 81.500 148.811 1.00 20.00 350 ILE A N 1
ATOM 2653 C CA . ILE A 1 350 ? 42.193 82.705 148.010 1.00 20.00 350 ILE A CA 1
ATOM 2654 C C . ILE A 1 350 ? 43.397 83.499 148.518 1.00 20.00 350 ILE A C 1
ATOM 2655 O O . ILE A 1 350 ? 43.800 83.387 149.680 1.00 20.00 350 ILE A O 1
ATOM 2660 N N . ASP A 1 351 ? 43.995 84.281 147.613 1.00 20.00 351 ASP A N 1
ATOM 2661 C CA . ASP A 1 351 ? 45.170 85.111 147.864 1.00 20.00 351 ASP A CA 1
ATOM 2662 C C . ASP A 1 351 ? 44.956 86.491 147.252 1.00 20.00 351 ASP A C 1
ATOM 2663 O O . ASP A 1 351 ? 43.814 86.877 146.983 1.00 20.00 351 ASP A O 1
ATOM 2668 N N . SER A 1 352 ? 46.031 87.256 147.049 1.00 20.00 352 SER A N 1
ATOM 2669 C CA . SER A 1 352 ? 45.919 88.584 146.451 1.00 20.00 352 SER A CA 1
ATOM 2670 C C . SER A 1 352 ? 47.114 88.878 145.549 1.00 20.00 352 SER A C 1
ATOM 2671 O O . SER A 1 352 ? 48.259 88.798 146.004 1.00 20.00 352 SER A O 1
ATOM 2674 N N . GLU A 1 353 ? 46.859 89.200 144.273 1.00 20.00 353 GLU A N 1
ATOM 2675 C CA . GLU A 1 353 ? 45.602 88.865 143.598 1.00 20.00 353 GLU A CA 1
ATOM 2676 C C . GLU A 1 353 ? 45.769 88.006 142.319 1.00 20.00 353 GLU A C 1
ATOM 2677 O O . GLU A 1 353 ? 45.244 86.895 142.265 1.00 20.00 353 GLU A O 1
ATOM 2683 N N . SER A 1 354 ? 46.500 88.487 141.308 1.00 20.00 354 SER A N 1
ATOM 2684 C CA . SER A 1 354 ? 46.698 87.726 140.078 1.00 20.00 354 SER A CA 1
ATOM 2685 C C . SER A 1 354 ? 48.169 87.574 139.728 1.00 20.00 354 SER A C 1
ATOM 2686 O O . SER A 1 354 ? 48.634 86.472 139.421 1.00 20.00 354 SER A O 1
ATOM 2689 N N . ILE A 1 355 ? 48.898 88.689 139.763 1.00 20.00 355 ILE A N 1
ATOM 2690 C CA . ILE A 1 355 ? 50.267 88.718 139.262 1.00 20.00 355 ILE A CA 1
ATOM 2691 C C . ILE A 1 355 ? 51.199 87.988 140.216 1.00 20.00 355 ILE A C 1
ATOM 2692 O O . ILE A 1 355 ? 52.044 87.192 139.792 1.00 20.00 355 ILE A O 1
ATOM 2697 N N . ALA A 1 356 ? 51.034 88.213 141.521 1.00 20.00 356 ALA A N 1
ATOM 2698 C CA . ALA A 1 356 ? 51.834 87.510 142.514 1.00 20.00 356 ALA A CA 1
ATOM 2699 C C . ALA A 1 356 ? 51.499 86.027 142.586 1.00 20.00 356 ALA A C 1
ATOM 2700 O O . ALA A 1 356 ? 52.328 85.245 143.061 1.00 20.00 356 ALA A O 1
ATOM 2702 N N . ASN A 1 357 ? 50.310 85.623 142.128 1.00 20.00 357 ASN A N 1
ATOM 2703 C CA . ASN A 1 357 ? 50.011 84.200 142.010 1.00 20.00 357 ASN A CA 1
ATOM 2704 C C . ASN A 1 357 ? 50.805 83.552 140.885 1.00 20.00 357 ASN A C 1
ATOM 2705 O O . ASN A 1 357 ? 51.061 82.345 140.928 1.00 20.00 357 ASN A O 1
ATOM 2710 N N . LYS A 1 358 ? 51.201 84.328 139.878 1.00 20.00 358 LYS A N 1
ATOM 2711 C CA . LYS A 1 358 ? 51.946 83.774 138.758 1.00 20.00 358 LYS A CA 1
ATOM 2712 C C . LYS A 1 358 ? 53.448 83.808 138.978 1.00 20.00 358 LYS A C 1
ATOM 2713 O O . LYS A 1 358 ? 54.158 82.949 138.447 1.00 20.00 358 LYS A O 1
ATOM 2719 N N . ILE A 1 359 ? 53.943 84.780 139.744 1.00 20.00 359 ILE A N 1
ATOM 2720 C CA . ILE A 1 359 ? 55.373 84.866 140.008 1.00 20.00 359 ILE A CA 1
ATOM 2721 C C . ILE A 1 359 ? 55.799 83.758 140.963 1.00 20.00 359 ILE A C 1
ATOM 2722 O O . ILE A 1 359 ? 56.887 83.187 140.834 1.00 20.00 359 ILE A O 1
ATOM 2727 N N . GLU A 1 360 ? 54.931 83.400 141.907 1.00 20.00 360 GLU A N 1
ATOM 2728 C CA . GLU A 1 360 ? 55.213 82.265 142.774 1.00 20.00 360 GLU A CA 1
ATOM 2729 C C . GLU A 1 360 ? 55.029 80.930 142.070 1.00 20.00 360 GLU A C 1
ATOM 2730 O O . GLU A 1 360 ? 55.458 79.903 142.604 1.00 20.00 360 GLU A O 1
ATOM 2736 N N . ARG A 1 361 ? 54.406 80.919 140.891 1.00 20.00 361 ARG A N 1
ATOM 2737 C CA . ARG A 1 361 ? 54.143 79.659 140.212 1.00 20.00 361 ARG A CA 1
ATOM 2738 C C . ARG A 1 361 ? 55.273 79.308 139.252 1.00 20.00 361 ARG A C 1
ATOM 2739 O O . ARG A 1 361 ? 55.534 78.126 139.001 1.00 20.00 361 ARG A O 1
ATOM 2747 N N . VAL A 1 362 ? 55.967 80.317 138.713 1.00 20.00 362 VAL A N 1
ATOM 2748 C CA . VAL A 1 362 ? 57.086 80.046 137.812 1.00 20.00 362 VAL A CA 1
ATOM 2749 C C . VAL A 1 362 ? 58.315 79.545 138.551 1.00 20.00 362 VAL A C 1
ATOM 2750 O O . VAL A 1 362 ? 59.248 79.043 137.913 1.00 20.00 362 VAL A O 1
ATOM 2754 N N . LYS A 1 363 ? 58.341 79.662 139.875 1.00 20.00 363 LYS A N 1
ATOM 2755 C CA . LYS A 1 363 ? 59.420 79.127 140.687 1.00 20.00 363 LYS A CA 1
ATOM 2756 C C . LYS A 1 363 ? 59.144 77.715 141.175 1.00 20.00 363 LYS A C 1
ATOM 2757 O O . LYS A 1 363 ? 60.089 76.951 141.395 1.00 20.00 363 LYS A O 1
ATOM 2763 N N . HIS A 1 364 ? 57.878 77.348 141.333 1.00 20.00 364 HIS A N 1
ATOM 2764 C CA . HIS A 1 364 ? 57.513 76.015 141.788 1.00 20.00 364 HIS A CA 1
ATOM 2765 C C . HIS A 1 364 ? 57.421 75.042 140.619 1.00 20.00 364 HIS A C 1
ATOM 2766 O O . HIS A 1 364 ? 58.057 75.234 139.582 1.00 20.00 364 HIS A O 1
ATOM 2773 N N . ASP B 2 2 ? 52.928 10.277 123.865 1.00 20.00 2 ASP B N 1
ATOM 2774 C CA . ASP B 2 2 ? 51.761 9.429 123.677 1.00 20.00 2 ASP B CA 1
ATOM 2775 C C . ASP B 2 2 ? 51.899 8.156 124.494 1.00 20.00 2 ASP B C 1
ATOM 2776 O O . ASP B 2 2 ? 50.965 7.364 124.589 1.00 20.00 2 ASP B O 1
ATOM 2781 N N . ASN B 2 3 ? 53.074 7.965 125.084 1.00 20.00 3 ASN B N 1
ATOM 2782 C CA . ASN B 2 3 ? 53.427 6.712 125.738 1.00 20.00 3 ASN B CA 1
ATOM 2783 C C . ASN B 2 3 ? 53.706 7.018 127.203 1.00 20.00 3 ASN B C 1
ATOM 2784 O O . ASN B 2 3 ? 54.825 7.362 127.582 1.00 20.00 3 ASN B O 1
ATOM 2789 N N . GLU B 2 4 ? 52.671 6.901 128.023 1.00 20.00 4 GLU B N 1
ATOM 2790 C CA . GLU B 2 4 ? 52.796 7.003 129.464 1.00 20.00 4 GLU B CA 1
ATOM 2791 C C . GLU B 2 4 ? 51.715 6.125 130.067 1.00 20.00 4 GLU B C 1
ATOM 2792 O O . GLU B 2 4 ? 50.684 5.874 129.441 1.00 20.00 4 GLU B O 1
ATOM 2798 N N . VAL B 2 5 ? 51.967 5.632 131.270 1.00 20.00 5 VAL B N 1
ATOM 2799 C CA . VAL B 2 5 ? 51.024 4.748 131.937 1.00 20.00 5 VAL B CA 1
ATOM 2800 C C . VAL B 2 5 ? 50.018 5.622 132.669 1.00 20.00 5 VAL B C 1
ATOM 2801 O O . VAL B 2 5 ? 50.348 6.264 133.667 1.00 20.00 5 VAL B O 1
ATOM 2805 N N . THR B 2 6 ? 48.790 5.659 132.164 1.00 20.00 6 THR B N 1
ATOM 2806 C CA . THR B 2 6 ? 47.747 6.490 132.735 1.00 20.00 6 THR B CA 1
ATOM 2807 C C . THR B 2 6 ? 46.470 5.678 132.857 1.00 20.00 6 THR B C 1
ATOM 2808 O O . THR B 2 6 ? 46.331 4.603 132.272 1.00 20.00 6 THR B O 1
ATOM 2812 N N . ALA B 2 7 ? 45.528 6.208 133.625 1.00 20.00 7 ALA B N 1
ATOM 2813 C CA . ALA B 2 7 ? 44.244 5.567 133.866 1.00 20.00 7 ALA B CA 1
ATOM 2814 C C . ALA B 2 7 ? 43.118 6.565 133.676 1.00 20.00 7 ALA B C 1
ATOM 2815 O O . ALA B 2 7 ? 42.234 6.717 134.517 1.00 20.00 7 ALA B O 1
ATOM 2817 N N . GLU B 2 8 ? 43.143 7.271 132.557 1.00 20.00 8 GLU B N 1
ATOM 2818 C CA . GLU B 2 8 ? 42.166 8.302 132.261 1.00 20.00 8 GLU B CA 1
ATOM 2819 C C . GLU B 2 8 ? 41.359 7.901 131.040 1.00 20.00 8 GLU B C 1
ATOM 2820 O O . GLU B 2 8 ? 41.892 7.302 130.104 1.00 20.00 8 GLU B O 1
ATOM 2826 N N . GLY B 2 9 ? 40.075 8.231 131.057 1.00 20.00 9 GLY B N 1
ATOM 2827 C CA . GLY B 2 9 ? 39.192 7.903 129.960 1.00 20.00 9 GLY B CA 1
ATOM 2828 C C . GLY B 2 9 ? 37.797 7.585 130.446 1.00 20.00 9 GLY B C 1
ATOM 2829 O O . GLY B 2 9 ? 37.627 6.831 131.403 1.00 20.00 9 GLY B O 1
ATOM 2830 N N . GLY B 2 10 ? 36.791 8.147 129.792 1.00 20.00 10 GLY B N 1
ATOM 2831 C CA . GLY B 2 10 ? 35.429 7.984 130.250 1.00 20.00 10 GLY B CA 1
ATOM 2832 C C . GLY B 2 10 ? 34.435 7.738 129.140 1.00 20.00 10 GLY B C 1
ATOM 2833 O O . GLY B 2 10 ? 34.610 6.824 128.334 1.00 20.00 10 GLY B O 1
ATOM 2834 N N . LYS B 2 11 ? 33.388 8.552 129.088 1.00 20.00 11 LYS B N 1
ATOM 2835 C CA . LYS B 2 11 ? 32.272 8.294 128.197 1.00 20.00 11 LYS B CA 1
ATOM 2836 C C . LYS B 2 11 ? 32.352 9.036 126.875 1.00 20.00 11 LYS B C 1
ATOM 2837 O O . LYS B 2 11 ? 31.550 8.727 125.989 1.00 20.00 11 LYS B O 1
ATOM 2843 N N . LEU B 2 12 ? 33.279 9.992 126.729 1.00 20.00 12 LEU B N 1
ATOM 2844 C CA . LEU B 2 12 ? 33.424 10.815 125.526 1.00 20.00 12 LEU B CA 1
ATOM 2845 C C . LEU B 2 12 ? 32.125 11.528 125.153 1.00 20.00 12 LEU B C 1
ATOM 2846 O O . LEU B 2 12 ? 31.393 11.079 124.274 1.00 20.00 12 LEU B O 1
ATOM 2851 N N . VAL B 2 13 ? 31.838 12.651 125.811 1.00 20.00 13 VAL B N 1
ATOM 2852 C CA . VAL B 2 13 ? 30.524 13.242 126.085 1.00 20.00 13 VAL B CA 1
ATOM 2853 C C . VAL B 2 13 ? 29.503 13.360 124.957 1.00 20.00 13 VAL B C 1
ATOM 2854 O O . VAL B 2 13 ? 28.408 13.883 125.187 1.00 20.00 13 VAL B O 1
ATOM 2858 N N . GLN B 2 14 ? 29.863 12.979 123.729 1.00 20.00 14 GLN B N 1
ATOM 2859 C CA . GLN B 2 14 ? 28.866 12.781 122.679 1.00 20.00 14 GLN B CA 1
ATOM 2860 C C . GLN B 2 14 ? 27.748 11.835 123.113 1.00 20.00 14 GLN B C 1
ATOM 2861 O O . GLN B 2 14 ? 26.585 12.039 122.753 1.00 20.00 14 GLN B O 1
ATOM 2867 N N . GLU B 2 15 ? 28.075 10.798 123.885 1.00 20.00 15 GLU B N 1
ATOM 2868 C CA . GLU B 2 15 ? 27.071 9.847 124.346 1.00 20.00 15 GLU B CA 1
ATOM 2869 C C . GLU B 2 15 ? 26.216 10.346 125.500 1.00 20.00 15 GLU B C 1
ATOM 2870 O O . GLU B 2 15 ? 25.229 9.688 125.836 1.00 20.00 15 GLU B O 1
ATOM 2876 N N . LEU B 2 16 ? 26.552 11.469 126.114 1.00 20.00 16 LEU B N 1
ATOM 2877 C CA . LEU B 2 16 ? 25.688 12.014 127.147 1.00 20.00 16 LEU B CA 1
ATOM 2878 C C . LEU B 2 16 ? 24.488 12.698 126.506 1.00 20.00 16 LEU B C 1
ATOM 2879 O O . LEU B 2 16 ? 24.484 13.003 125.315 1.00 20.00 16 LEU B O 1
ATOM 2884 N N . VAL B 2 17 ? 23.444 12.911 127.296 1.00 20.00 17 VAL B N 1
ATOM 2885 C CA . VAL B 2 17 ? 22.176 13.417 126.775 1.00 20.00 17 VAL B CA 1
ATOM 2886 C C . VAL B 2 17 ? 21.859 14.696 127.542 1.00 20.00 17 VAL B C 1
ATOM 2887 O O . VAL B 2 17 ? 21.196 14.672 128.581 1.00 20.00 17 VAL B O 1
ATOM 2891 N N . TYR B 2 18 ? 22.383 15.832 127.083 1.00 20.00 18 TYR B N 1
ATOM 2892 C CA . TYR B 2 18 ? 21.743 17.074 127.486 1.00 20.00 18 TYR B CA 1
ATOM 2893 C C . TYR B 2 18 ? 21.378 18.019 126.341 1.00 20.00 18 TYR B C 1
ATOM 2894 O O . TYR B 2 18 ? 20.204 18.093 125.974 1.00 20.00 18 TYR B O 1
ATOM 2903 N N . ASP B 2 19 ? 22.334 18.733 125.746 1.00 20.00 19 ASP B N 1
ATOM 2904 C CA . ASP B 2 19 ? 22.035 19.519 124.553 1.00 20.00 19 ASP B CA 1
ATOM 2905 C C . ASP B 2 19 ? 23.185 19.587 123.557 1.00 20.00 19 ASP B C 1
ATOM 2906 O O . ASP B 2 19 ? 22.973 19.494 122.344 1.00 20.00 19 ASP B O 1
ATOM 2911 N N . HIS B 2 20 ? 24.393 19.797 124.084 1.00 20.00 20 HIS B N 1
ATOM 2912 C CA . HIS B 2 20 ? 25.670 19.986 123.393 1.00 20.00 20 HIS B CA 1
ATOM 2913 C C . HIS B 2 20 ? 25.731 21.222 122.501 1.00 20.00 20 HIS B C 1
ATOM 2914 O O . HIS B 2 20 ? 26.712 21.401 121.779 1.00 20.00 20 HIS B O 1
ATOM 2921 N N . SER B 2 21 ? 24.731 22.093 122.531 1.00 20.00 21 SER B N 1
ATOM 2922 C CA . SER B 2 21 ? 24.826 23.350 121.804 1.00 20.00 21 SER B CA 1
ATOM 2923 C C . SER B 2 21 ? 24.536 24.494 122.755 1.00 20.00 21 SER B C 1
ATOM 2924 O O . SER B 2 21 ? 25.110 25.577 122.636 1.00 20.00 21 SER B O 1
ATOM 2927 N N . ALA B 2 22 ? 23.626 24.261 123.693 1.00 20.00 22 ALA B N 1
ATOM 2928 C CA . ALA B 2 22 ? 23.432 25.199 124.784 1.00 20.00 22 ALA B CA 1
ATOM 2929 C C . ALA B 2 22 ? 24.462 24.993 125.873 1.00 20.00 22 ALA B C 1
ATOM 2930 O O . ALA B 2 22 ? 24.786 25.930 126.604 1.00 20.00 22 ALA B O 1
ATOM 2932 N N . ILE B 2 23 ? 24.966 23.775 126.007 1.00 20.00 23 ILE B N 1
ATOM 2933 C CA . ILE B 2 23 ? 26.082 23.475 126.890 1.00 20.00 23 ILE B CA 1
ATOM 2934 C C . ILE B 2 23 ? 27.195 22.983 125.979 1.00 20.00 23 ILE B C 1
ATOM 2935 O O . ILE B 2 23 ? 27.294 21.778 125.723 1.00 20.00 23 ILE B O 1
ATOM 2940 N N . PRO B 2 24 ? 28.013 23.870 125.431 1.00 20.00 24 PRO B N 1
ATOM 2941 C CA . PRO B 2 24 ? 28.972 23.449 124.413 1.00 20.00 24 PRO B CA 1
ATOM 2942 C C . PRO B 2 24 ? 30.173 22.751 125.020 1.00 20.00 24 PRO B C 1
ATOM 2943 O O . PRO B 2 24 ? 30.569 23.014 126.153 1.00 20.00 24 PRO B O 1
ATOM 2947 N N . VAL B 2 25 ? 30.739 21.825 124.249 1.00 20.00 25 VAL B N 1
ATOM 2948 C CA . VAL B 2 25 ? 31.862 21.048 124.750 1.00 20.00 25 VAL B CA 1
ATOM 2949 C C . VAL B 2 25 ? 33.177 21.813 124.596 1.00 20.00 25 VAL B C 1
ATOM 2950 O O . VAL B 2 25 ? 34.060 21.707 125.452 1.00 20.00 25 VAL B O 1
ATOM 2954 N N . ALA B 2 26 ? 33.314 22.644 123.567 1.00 20.00 26 ALA B N 1
ATOM 2955 C CA . ALA B 2 26 ? 34.527 23.436 123.365 1.00 20.00 26 ALA B CA 1
ATOM 2956 C C . ALA B 2 26 ? 34.180 24.676 122.569 1.00 20.00 26 ALA B C 1
ATOM 2957 O O . ALA B 2 26 ? 34.362 24.723 121.348 1.00 20.00 26 ALA B O 1
ATOM 2959 N N . PRO B 2 27 ? 33.667 25.710 123.229 1.00 20.00 27 PRO B N 1
ATOM 2960 C CA . PRO B 2 27 ? 33.314 26.933 122.511 1.00 20.00 27 PRO B CA 1
ATOM 2961 C C . PRO B 2 27 ? 34.545 27.697 122.060 1.00 20.00 27 PRO B C 1
ATOM 2962 O O . PRO B 2 27 ? 35.631 27.571 122.626 1.00 20.00 27 PRO B O 1
ATOM 2966 N N . VAL B 2 28 ? 34.368 28.481 120.999 1.00 20.00 28 VAL B N 1
ATOM 2967 C CA . VAL B 2 28 ? 35.463 29.274 120.467 1.00 20.00 28 VAL B CA 1
ATOM 2968 C C . VAL B 2 28 ? 35.709 30.462 121.402 1.00 20.00 28 VAL B C 1
ATOM 2969 O O . VAL B 2 28 ? 34.862 30.815 122.227 1.00 20.00 28 VAL B O 1
ATOM 2973 N N . VAL B 2 29 ? 36.904 31.055 121.299 1.00 20.00 29 VAL B N 1
ATOM 2974 C CA . VAL B 2 29 ? 37.527 31.802 122.390 1.00 20.00 29 VAL B CA 1
ATOM 2975 C C . VAL B 2 29 ? 36.760 33.070 122.763 1.00 20.00 29 VAL B C 1
ATOM 2976 O O . VAL B 2 29 ? 36.708 33.442 123.942 1.00 20.00 29 VAL B O 1
ATOM 2980 N N . GLU B 2 30 ? 36.101 33.723 121.814 1.00 20.00 30 GLU B N 1
ATOM 2981 C CA . GLU B 2 30 ? 35.326 34.903 122.171 1.00 20.00 30 GLU B CA 1
ATOM 2982 C C . GLU B 2 30 ? 33.890 34.802 121.686 1.00 20.00 30 GLU B C 1
ATOM 2983 O O . GLU B 2 30 ? 33.198 35.817 121.612 1.00 20.00 30 GLU B O 1
ATOM 2989 N N . THR B 2 31 ? 33.429 33.610 121.352 1.00 20.00 31 THR B N 1
ATOM 2990 C CA . THR B 2 31 ? 32.091 33.474 120.820 1.00 20.00 31 THR B CA 1
ATOM 2991 C C . THR B 2 31 ? 31.099 33.326 121.967 1.00 20.00 31 THR B C 1
ATOM 2992 O O . THR B 2 31 ? 31.465 33.252 123.138 1.00 20.00 31 THR B O 1
ATOM 2996 N N . GLN B 2 32 ? 29.823 33.288 121.623 1.00 20.00 32 GLN B N 1
ATOM 2997 C CA . GLN B 2 32 ? 28.744 33.212 122.586 1.00 20.00 32 GLN B CA 1
ATOM 2998 C C . GLN B 2 32 ? 27.996 31.904 122.368 1.00 20.00 32 GLN B C 1
ATOM 2999 O O . GLN B 2 32 ? 27.916 31.408 121.244 1.00 20.00 32 GLN B O 1
ATOM 3005 N N . ALA B 2 33 ? 27.474 31.326 123.445 1.00 20.00 33 ALA B N 1
ATOM 3006 C CA . ALA B 2 33 ? 26.787 30.049 123.330 1.00 20.00 33 ALA B CA 1
ATOM 3007 C C . ALA B 2 33 ? 25.402 30.226 122.714 1.00 20.00 33 ALA B C 1
ATOM 3008 O O . ALA B 2 33 ? 24.902 31.338 122.544 1.00 20.00 33 ALA B O 1
ATOM 3010 N N . GLU B 2 34 ? 24.779 29.104 122.374 1.00 20.00 34 GLU B N 1
ATOM 3011 C CA . GLU B 2 34 ? 23.473 29.132 121.739 1.00 20.00 34 GLU B CA 1
ATOM 3012 C C . GLU B 2 34 ? 22.373 29.324 122.767 1.00 20.00 34 GLU B C 1
ATOM 3013 O O . GLU B 2 34 ? 22.542 29.056 123.956 1.00 20.00 34 GLU B O 1
ATOM 3019 N N . GLN B 2 35 ? 21.248 29.791 122.297 1.00 20.00 35 GLN B N 1
ATOM 3020 C CA . GLN B 2 35 ? 20.108 29.946 123.178 1.00 20.00 35 GLN B CA 1
ATOM 3021 C C . GLN B 2 35 ? 19.451 28.590 123.402 1.00 20.00 35 GLN B C 1
ATOM 3022 O O . GLN B 2 35 ? 19.287 27.821 122.456 1.00 20.00 35 GLN B O 1
ATOM 3028 N N . PRO B 2 36 ? 19.097 28.259 124.637 1.00 20.00 36 PRO B N 1
ATOM 3029 C CA . PRO B 2 36 ? 18.452 26.974 124.903 1.00 20.00 36 PRO B CA 1
ATOM 3030 C C . PRO B 2 36 ? 17.019 26.912 124.404 1.00 20.00 36 PRO B C 1
ATOM 3031 O O . PRO B 2 36 ? 16.414 27.903 124.001 1.00 20.00 36 PRO B O 1
ATOM 3035 N N . GLU B 2 37 ? 16.477 25.700 124.455 1.00 20.00 37 GLU B N 1
ATOM 3036 C CA . GLU B 2 37 ? 15.141 25.402 123.965 1.00 20.00 37 GLU B CA 1
ATOM 3037 C C . GLU B 2 37 ? 14.100 25.655 125.041 1.00 20.00 37 GLU B C 1
ATOM 3038 O O . GLU B 2 37 ? 14.366 25.507 126.234 1.00 20.00 37 GLU B O 1
ATOM 3044 N N . VAL B 2 38 ? 12.903 26.026 124.609 1.00 20.00 38 VAL B N 1
ATOM 3045 C CA . VAL B 2 38 ? 11.815 26.370 125.518 1.00 20.00 38 VAL B CA 1
ATOM 3046 C C . VAL B 2 38 ? 11.204 25.104 126.108 1.00 20.00 38 VAL B C 1
ATOM 3047 O O . VAL B 2 38 ? 11.353 24.025 125.521 1.00 20.00 38 VAL B O 1
ATOM 3051 N N . PRO B 2 39 ? 10.543 25.172 127.269 1.00 20.00 39 PRO B N 1
ATOM 3052 C CA . PRO B 2 39 ? 9.798 23.997 127.738 1.00 20.00 39 PRO B CA 1
ATOM 3053 C C . PRO B 2 39 ? 8.620 23.664 126.855 1.00 20.00 39 PRO B C 1
ATOM 3054 O O . PRO B 2 39 ? 8.324 22.486 126.631 1.00 20.00 39 PRO B O 1
ATOM 3058 N N . VAL B 2 40 ? 7.925 24.680 126.359 1.00 20.00 40 VAL B N 1
ATOM 3059 C CA . VAL B 2 40 ? 6.758 24.494 125.516 1.00 20.00 40 VAL B CA 1
ATOM 3060 C C . VAL B 2 40 ? 6.644 25.748 124.666 1.00 20.00 40 VAL B C 1
ATOM 3061 O O . VAL B 2 40 ? 7.186 26.797 125.003 1.00 20.00 40 VAL B O 1
ATOM 3065 N N . SER B 2 41 ? 5.956 25.634 123.537 1.00 20.00 41 SER B N 1
ATOM 3066 C CA . SER B 2 41 ? 5.863 26.730 122.587 1.00 20.00 41 SER B CA 1
ATOM 3067 C C . SER B 2 41 ? 4.922 27.841 123.027 1.00 20.00 41 SER B C 1
ATOM 3068 O O . SER B 2 41 ? 4.808 28.8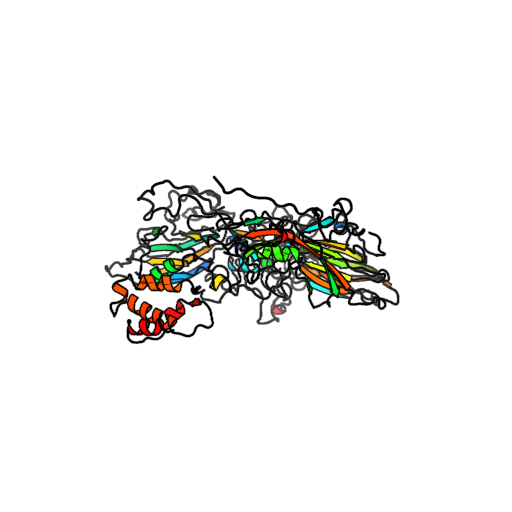38 122.312 1.00 20.00 41 SER B O 1
ATOM 3071 N N . LEU B 2 42 ? 4.260 27.718 124.171 1.00 20.00 42 LEU B N 1
ATOM 3072 C CA . LEU B 2 42 ? 3.231 28.658 124.577 1.00 20.00 42 LEU B CA 1
ATOM 3073 C C . LEU B 2 42 ? 3.674 29.578 125.700 1.00 20.00 42 LEU B C 1
ATOM 3074 O O . LEU B 2 42 ? 2.842 30.294 126.260 1.00 20.00 42 LEU B O 1
ATOM 3079 N N . VAL B 2 43 ? 4.952 29.578 126.052 1.00 20.00 43 VAL B N 1
ATOM 3080 C CA . VAL B 2 43 ? 5.458 30.472 127.066 1.00 20.00 43 VAL B CA 1
ATOM 3081 C C . VAL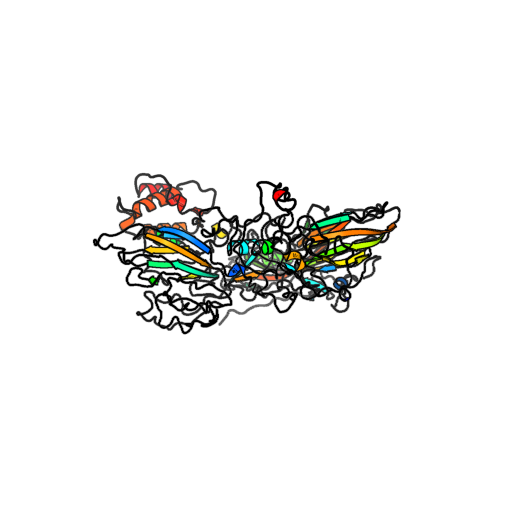 B 2 43 ? 6.087 31.681 126.390 1.00 20.00 43 VAL B C 1
ATOM 3082 O O . VAL B 2 43 ? 6.321 31.695 125.185 1.00 20.00 43 VAL B O 1
ATOM 3086 N N . ALA B 2 44 ? 6.356 32.715 127.177 1.00 20.00 44 ALA B N 1
ATOM 3087 C CA . ALA B 2 44 ? 6.965 33.924 126.652 1.00 20.00 44 ALA B CA 1
ATOM 3088 C C . ALA B 2 44 ? 8.424 33.684 126.301 1.00 20.00 44 ALA B C 1
ATOM 3089 O O . ALA B 2 44 ? 9.090 32.823 126.872 1.00 20.00 44 ALA B O 1
ATOM 3091 N N . THR B 2 45 ? 8.923 34.462 125.350 1.00 20.00 45 THR B N 1
ATOM 3092 C CA . THR B 2 45 ? 10.285 34.282 124.887 1.00 20.00 45 THR B CA 1
ATOM 3093 C C . THR B 2 45 ? 10.938 35.643 124.700 1.00 20.00 45 THR B C 1
ATOM 3094 O O . THR B 2 45 ? 10.265 36.671 124.599 1.00 20.00 45 THR B O 1
ATOM 3098 N N . ARG B 2 46 ? 12.264 35.638 124.678 1.00 20.00 46 ARG B N 1
ATOM 3099 C CA . ARG B 2 46 ? 13.056 36.858 124.597 1.00 20.00 46 ARG B CA 1
ATOM 3100 C C . ARG B 2 46 ? 14.449 36.490 124.116 1.00 20.00 46 ARG B C 1
ATOM 3101 O O . ARG B 2 46 ? 14.710 35.342 123.744 1.00 20.00 46 ARG B O 1
ATOM 3109 N N . LYS B 2 47 ? 15.342 37.471 124.100 1.00 20.00 47 LYS B N 1
ATOM 3110 C CA . LYS B 2 47 ? 16.749 37.210 123.848 1.00 20.00 47 LYS B CA 1
ATOM 3111 C C . LYS B 2 47 ? 17.389 36.699 125.125 1.00 20.00 47 LYS B C 1
ATOM 3112 O O . LYS B 2 47 ? 17.006 37.108 126.221 1.00 20.00 47 LYS B O 1
ATOM 3118 N N . ASN B 2 48 ? 18.362 35.803 124.996 1.00 20.00 48 ASN B N 1
ATOM 3119 C CA . ASN B 2 48 ? 18.998 35.273 126.191 1.00 20.00 48 ASN B CA 1
ATOM 3120 C C . ASN B 2 48 ? 19.985 36.271 126.772 1.00 20.00 48 ASN B C 1
ATOM 3121 O O . ASN B 2 48 ? 20.683 36.977 126.042 1.00 20.00 48 ASN B O 1
ATOM 3126 N N . ASP B 2 49 ? 20.022 36.345 128.098 1.00 20.00 49 ASP B N 1
ATOM 3127 C CA . ASP B 2 49 ? 21.033 37.127 128.792 1.00 20.00 49 ASP B CA 1
ATOM 3128 C C . ASP B 2 49 ? 21.986 36.237 129.574 1.00 20.00 49 ASP B C 1
ATOM 3129 O O . ASP B 2 49 ? 22.524 36.638 130.606 1.00 20.00 49 ASP B O 1
ATOM 3134 N N . THR B 2 50 ? 22.202 35.027 129.083 1.00 20.00 50 THR B N 1
ATOM 3135 C CA . THR B 2 50 ? 23.091 34.081 129.734 1.00 20.00 50 THR B CA 1
ATOM 3136 C C . THR B 2 50 ? 24.061 33.462 128.737 1.00 20.00 50 THR B C 1
ATOM 3137 O O . THR B 2 50 ? 24.645 32.416 129.014 1.00 20.00 50 THR B O 1
ATOM 3141 N N . GLY B 2 51 ? 24.270 34.111 127.599 1.00 20.00 51 GLY B N 1
ATOM 3142 C CA . GLY B 2 51 ? 25.069 33.544 126.533 1.00 20.00 51 GLY B CA 1
ATOM 3143 C C . GLY B 2 51 ? 26.558 33.495 126.789 1.00 20.00 51 GLY B C 1
ATOM 3144 O O . GLY B 2 51 ? 27.192 32.473 126.532 1.00 20.00 51 GLY B O 1
ATOM 3145 N N . HIS B 2 52 ? 27.139 34.593 127.270 1.00 20.00 52 HIS B N 1
ATOM 3146 C CA . HIS B 2 52 ? 28.558 34.579 127.607 1.00 20.00 52 HIS B CA 1
ATOM 3147 C C . HIS B 2 52 ? 28.827 33.823 128.891 1.00 20.00 52 HIS B C 1
ATOM 3148 O O . HIS B 2 52 ? 29.921 33.286 129.075 1.00 20.00 52 HIS B O 1
ATOM 3155 N N . LEU B 2 53 ? 27.849 33.772 129.784 1.00 20.00 53 LEU B N 1
ATOM 3156 C CA . LEU B 2 53 ? 28.040 33.093 131.052 1.00 20.00 53 LEU B CA 1
ATOM 3157 C C . LEU B 2 53 ? 27.985 31.584 130.885 1.00 20.00 53 LEU B C 1
ATOM 3158 O O . LEU B 2 53 ? 28.595 30.851 131.667 1.00 20.00 53 LEU B O 1
ATOM 3163 N N . ALA B 2 54 ? 27.302 31.102 129.855 1.00 20.00 54 ALA B N 1
ATOM 3164 C CA . ALA B 2 54 ? 27.176 29.673 129.614 1.00 20.00 54 ALA B CA 1
ATOM 3165 C C . ALA B 2 54 ? 28.362 29.080 128.880 1.00 20.00 54 ALA B C 1
ATOM 3166 O O . ALA B 2 54 ? 28.252 27.967 128.373 1.00 20.00 54 ALA B O 1
ATOM 3168 N N . THR B 2 55 ? 29.484 29.784 128.802 1.00 20.00 55 THR B N 1
ATOM 3169 C CA . THR B 2 55 ? 30.700 29.265 128.196 1.00 20.00 55 THR B CA 1
ATOM 3170 C C . THR B 2 55 ? 31.818 29.149 129.214 1.00 20.00 55 THR B C 1
ATOM 3171 O O . THR B 2 55 ? 32.988 29.180 128.845 1.00 20.00 55 THR B O 1
ATOM 3175 N N . LYS B 2 56 ? 31.482 29.014 130.488 1.00 20.00 56 LYS B N 1
ATOM 3176 C CA . LYS B 2 56 ? 32.463 29.107 131.557 1.00 20.00 56 LYS B CA 1
ATOM 3177 C C . LYS B 2 56 ? 32.091 28.132 132.656 1.00 20.00 56 LYS B C 1
ATOM 3178 O O . LYS B 2 56 ? 31.030 28.273 133.264 1.00 20.00 56 LYS B O 1
ATOM 3184 N N . TRP B 2 57 ? 32.940 27.142 132.908 1.00 20.00 57 TRP B N 1
ATOM 3185 C CA . TRP B 2 57 ? 32.750 26.282 134.066 1.00 20.00 57 TRP B CA 1
ATOM 3186 C C . TRP B 2 57 ? 33.344 26.972 135.279 1.00 20.00 57 TRP B C 1
ATOM 3187 O O . TRP B 2 57 ? 34.543 27.254 135.306 1.00 20.00 57 TRP B O 1
ATOM 3198 N N . TYR B 2 58 ? 32.523 27.228 136.287 1.00 20.00 58 TYR B N 1
ATOM 3199 C CA . TYR B 2 58 ? 32.932 28.027 137.428 1.00 20.00 58 TYR B CA 1
ATOM 3200 C C . TYR B 2 58 ? 33.158 27.125 138.633 1.00 20.00 58 TYR B C 1
ATOM 3201 O O . TYR B 2 58 ? 32.381 26.201 138.877 1.00 20.00 58 TYR B O 1
ATOM 3210 N N . ASP B 2 59 ? 34.222 27.402 139.382 1.00 20.00 59 ASP B N 1
ATOM 3211 C CA . ASP B 2 59 ? 34.582 26.637 140.572 1.00 20.00 59 ASP B CA 1
ATOM 3212 C C . ASP B 2 59 ? 33.538 26.837 141.660 1.00 20.00 59 ASP B C 1
ATOM 3213 O O . ASP B 2 59 ? 33.404 27.936 142.203 1.00 20.00 59 ASP B O 1
ATOM 3218 N N . PHE B 2 60 ? 32.808 25.779 142.003 1.00 20.00 60 PHE B N 1
ATOM 3219 C CA . PHE B 2 60 ? 31.774 25.880 143.024 1.00 20.00 60 PHE B CA 1
ATOM 3220 C C . PHE B 2 60 ? 32.174 25.279 144.369 1.00 20.00 60 PHE B C 1
ATOM 3221 O O . PHE B 2 60 ? 32.239 25.997 145.369 1.00 20.00 60 PHE B O 1
ATOM 3229 N N . ALA B 2 61 ? 32.445 23.977 144.422 1.00 20.00 61 ALA B N 1
ATOM 3230 C CA . ALA B 2 61 ? 32.719 23.321 145.692 1.00 20.00 61 ALA B CA 1
ATOM 3231 C C . ALA B 2 61 ? 33.584 22.099 145.456 1.00 20.00 61 ALA B C 1
ATOM 3232 O O . ALA B 2 61 ? 33.652 21.569 144.348 1.00 20.00 61 ALA B O 1
ATOM 3234 N N . LYS B 2 62 ? 34.246 21.653 146.518 1.00 20.00 62 LYS B N 1
ATOM 3235 C CA . LYS B 2 62 ? 35.101 20.478 146.478 1.00 20.00 62 LYS B CA 1
ATOM 3236 C C . LYS B 2 62 ? 34.536 19.423 147.410 1.00 20.00 62 LYS B C 1
ATOM 3237 O O . LYS B 2 62 ? 34.205 19.723 148.558 1.00 20.00 62 LYS B O 1
ATOM 3243 N N . ILE B 2 63 ? 34.426 18.194 146.920 1.00 20.00 63 ILE B N 1
ATOM 3244 C CA . ILE B 2 63 ? 33.938 17.080 147.719 1.00 20.00 63 ILE B CA 1
ATOM 3245 C C . ILE B 2 63 ? 35.019 16.012 147.783 1.00 20.00 63 ILE B C 1
ATOM 3246 O O . ILE B 2 63 ? 35.785 15.829 146.833 1.00 20.00 63 ILE B O 1
ATOM 3251 N N . SER B 2 64 ? 35.101 15.334 148.922 1.00 20.00 64 SER B N 1
ATOM 3252 C CA . SER B 2 64 ? 36.097 14.302 149.162 1.00 20.00 64 SER B CA 1
ATOM 3253 C C . SER B 2 64 ? 35.481 12.933 148.929 1.00 20.00 64 SER B C 1
ATOM 3254 O O . SER B 2 64 ? 34.337 12.683 149.312 1.00 20.00 64 SER B O 1
ATOM 3257 N N . LEU B 2 65 ? 36.243 12.049 148.299 1.00 20.00 65 LEU B N 1
ATOM 3258 C CA . LEU B 2 65 ? 35.743 10.763 147.817 1.00 20.00 65 LEU B CA 1
ATOM 3259 C C . LEU B 2 65 ? 36.516 9.645 148.499 1.00 20.00 65 LEU B C 1
ATOM 3260 O O . LEU B 2 65 ? 37.467 9.097 147.946 1.00 20.00 65 LEU B O 1
ATOM 3265 N N . SER B 2 66 ? 36.067 9.273 149.688 1.00 20.00 66 SER B N 1
ATOM 3266 C CA . SER B 2 66 ? 36.726 8.265 150.494 1.00 20.00 66 SER B CA 1
ATOM 3267 C C . SER B 2 66 ? 35.977 6.941 150.410 1.00 20.00 66 SER B C 1
ATOM 3268 O O . SER B 2 66 ? 34.971 6.806 149.716 1.00 20.00 66 SER B O 1
ATOM 3271 N N . ASN B 2 67 ? 36.481 5.958 151.135 1.00 20.00 67 ASN B N 1
ATOM 3272 C CA . ASN B 2 67 ? 35.835 4.657 151.245 1.00 20.00 67 ASN B CA 1
ATOM 3273 C C . ASN B 2 67 ? 34.541 4.805 152.030 1.00 20.00 67 ASN B C 1
ATOM 3274 O O . ASN B 2 67 ? 34.584 5.216 153.195 1.00 20.00 67 ASN B O 1
ATOM 3279 N N . PRO B 2 68 ? 33.385 4.499 151.453 1.00 20.00 68 PRO B N 1
ATOM 3280 C CA . PRO B 2 68 ? 32.133 4.708 152.175 1.00 20.00 68 PRO B CA 1
ATOM 3281 C C . PRO B 2 68 ? 31.893 3.627 153.211 1.00 20.00 68 PRO B C 1
ATOM 3282 O O . PRO B 2 68 ? 32.309 2.478 153.062 1.00 20.00 68 PRO B O 1
ATOM 3286 N N . ALA B 2 69 ? 31.211 4.018 154.281 1.00 20.00 69 ALA B N 1
ATOM 3287 C CA . ALA B 2 69 ? 30.841 3.093 155.341 1.00 20.00 69 ALA B CA 1
ATOM 3288 C C . ALA B 2 69 ? 29.368 2.721 155.288 1.00 20.00 69 ALA B C 1
ATOM 3289 O O . ALA B 2 69 ? 29.023 1.538 155.261 1.00 20.00 69 ALA B O 1
ATOM 3291 N N . ASN B 2 70 ? 28.493 3.714 155.275 1.00 20.00 70 ASN B N 1
ATOM 3292 C CA . ASN B 2 70 ? 27.062 3.491 155.185 1.00 20.00 70 ASN B CA 1
ATOM 3293 C C . ASN B 2 70 ? 26.620 3.547 153.725 1.00 20.00 70 ASN B C 1
ATOM 3294 O O . ASN B 2 70 ? 27.434 3.542 152.801 1.00 20.00 70 ASN B O 1
ATOM 3299 N N . MET B 2 71 ? 25.313 3.611 153.508 1.00 20.00 71 MET B N 1
ATOM 3300 C CA . MET B 2 71 ? 24.727 3.559 152.179 1.00 20.00 71 MET B CA 1
ATOM 3301 C C . MET B 2 71 ? 23.986 4.855 151.864 1.00 20.00 71 MET B C 1
ATOM 3302 O O . MET B 2 71 ? 23.338 4.962 150.819 1.00 20.00 71 MET B O 1
ATOM 3307 N N . ASN B 2 72 ? 24.098 5.854 152.731 1.00 20.00 72 ASN B N 1
ATOM 3308 C CA . ASN B 2 72 ? 23.307 7.067 152.655 1.00 20.00 72 ASN B CA 1
ATOM 3309 C C . ASN B 2 72 ? 23.786 7.985 151.537 1.00 20.00 72 ASN B C 1
ATOM 3310 O O . ASN B 2 72 ? 24.927 7.918 151.083 1.00 20.00 72 ASN B O 1
ATOM 3315 N N . TRP B 2 73 ? 22.887 8.859 151.105 1.00 20.00 73 TRP B N 1
ATOM 3316 C CA . TRP B 2 73 ? 23.201 9.885 150.130 1.00 20.00 73 TRP B CA 1
ATOM 3317 C C . TRP B 2 73 ? 23.784 11.110 150.824 1.00 20.00 73 TRP B C 1
ATOM 3318 O O . TRP B 2 73 ? 23.856 11.190 152.048 1.00 20.00 73 TRP B O 1
ATOM 3329 N N . THR B 2 74 ? 24.198 12.079 150.016 1.00 20.00 74 THR B N 1
ATOM 3330 C CA . THR B 2 74 ? 24.795 13.311 150.514 1.00 20.00 74 THR B CA 1
ATOM 3331 C C . THR B 2 74 ? 24.339 14.442 149.616 1.00 20.00 74 THR B C 1
ATOM 3332 O O . THR B 2 74 ? 24.648 14.440 148.425 1.00 20.00 74 THR B O 1
ATOM 3336 N N . THR B 2 75 ? 23.616 15.402 150.174 1.00 20.00 75 THR B N 1
ATOM 3337 C CA . THR B 2 75 ? 22.980 16.444 149.384 1.00 20.00 75 THR B CA 1
ATOM 3338 C C . THR B 2 75 ? 23.905 17.644 149.240 1.00 20.00 75 THR B C 1
ATOM 3339 O O . THR B 2 75 ? 24.515 18.090 150.212 1.00 20.00 75 THR B O 1
ATOM 3343 N N . LEU B 2 76 ? 24.020 18.153 148.018 1.00 20.00 76 LEU B N 1
ATOM 3344 C CA . LEU B 2 76 ? 24.790 19.356 147.727 1.00 20.00 76 LEU B CA 1
ATOM 3345 C C . LEU B 2 76 ? 23.837 20.418 147.203 1.00 20.00 76 LEU B C 1
ATOM 3346 O O . LEU B 2 76 ? 23.332 20.305 146.085 1.00 20.00 76 LEU B O 1
ATOM 3351 N N . THR B 2 77 ? 23.597 21.448 148.003 1.00 20.00 77 THR B N 1
ATOM 3352 C CA . THR B 2 77 ? 22.608 22.465 147.682 1.00 20.00 77 THR B CA 1
ATOM 3353 C C . THR B 2 77 ? 23.257 23.624 146.938 1.00 20.00 77 THR B C 1
ATOM 3354 O O . THR B 2 77 ? 24.254 24.181 147.398 1.00 20.00 77 THR B O 1
ATOM 3358 N N . ILE B 2 78 ? 22.689 23.980 145.793 1.00 20.00 78 ILE B N 1
ATOM 3359 C CA . ILE B 2 78 ? 23.207 25.040 144.940 1.00 20.00 78 ILE B CA 1
ATOM 3360 C C . ILE B 2 78 ? 22.112 26.090 144.823 1.00 20.00 78 ILE B C 1
ATOM 3361 O O . ILE B 2 78 ? 21.136 25.905 144.089 1.00 20.00 78 ILE B O 1
ATOM 3366 N N . ASP B 2 79 ? 22.252 27.187 145.558 1.00 20.00 79 ASP B N 1
ATOM 3367 C CA . ASP B 2 79 ? 21.277 28.263 145.494 1.00 20.00 79 ASP B CA 1
ATOM 3368 C C . ASP B 2 79 ? 21.914 29.425 144.756 1.00 20.00 79 ASP B C 1
ATOM 3369 O O . ASP B 2 79 ? 22.671 30.193 145.359 1.00 20.00 79 ASP B O 1
ATOM 3374 N N . PRO B 2 80 ? 21.628 29.620 143.468 1.00 20.00 80 PRO B N 1
ATOM 3375 C CA . PRO B 2 80 ? 22.355 30.618 142.683 1.00 20.00 80 PRO B CA 1
ATOM 3376 C C . PRO B 2 80 ? 21.947 32.049 142.961 1.00 20.00 80 PRO B C 1
ATOM 3377 O O . PRO B 2 80 ? 22.542 32.959 142.383 1.00 20.00 80 PRO B O 1
ATOM 3381 N N . TYR B 2 81 ? 20.963 32.274 143.821 1.00 20.00 81 TYR B N 1
ATOM 3382 C CA . TYR B 2 81 ? 20.444 33.608 144.059 1.00 20.00 81 TYR B CA 1
ATOM 3383 C C . TYR B 2 81 ? 21.153 34.309 145.207 1.00 20.00 81 TYR B C 1
ATOM 3384 O O . TYR B 2 81 ? 21.476 35.493 145.108 1.00 20.00 81 TYR B O 1
ATOM 3393 N N . ASN B 2 82 ? 21.384 33.603 146.307 1.00 20.00 82 ASN B N 1
ATOM 3394 C CA . ASN B 2 82 ? 22.008 34.190 147.491 1.00 20.00 82 ASN B CA 1
ATOM 3395 C C . ASN B 2 82 ? 23.047 33.211 148.033 1.00 20.00 82 ASN B C 1
ATOM 3396 O O . ASN B 2 82 ? 22.754 32.348 148.861 1.00 20.00 82 ASN B O 1
ATOM 3401 N N . ASN B 2 83 ? 24.278 33.372 147.566 1.00 20.00 83 ASN B N 1
ATOM 3402 C CA . ASN B 2 83 ? 25.368 32.461 147.894 1.00 20.00 83 ASN B CA 1
ATOM 3403 C C . ASN B 2 83 ? 26.657 33.221 147.658 1.00 20.00 83 ASN B C 1
ATOM 3404 O O . ASN B 2 83 ? 26.940 33.589 146.517 1.00 20.00 83 ASN B O 1
ATOM 3409 N N . VAL B 2 84 ? 27.457 33.434 148.699 1.00 20.00 84 VAL B N 1
ATOM 3410 C CA . VAL B 2 84 ? 28.661 34.220 148.468 1.00 20.00 84 VAL B CA 1
ATOM 3411 C C . VAL B 2 84 ? 29.797 33.305 148.031 1.00 20.00 84 VAL B C 1
ATOM 3412 O O . VAL B 2 84 ? 30.826 33.166 148.700 1.00 20.00 84 VAL B O 1
ATOM 3416 N N . THR B 2 85 ? 29.625 32.724 146.854 1.00 20.00 85 THR B N 1
ATOM 3417 C CA . THR B 2 85 ? 30.665 32.143 146.024 1.00 20.00 85 THR B CA 1
ATOM 3418 C C . THR B 2 85 ? 30.381 32.414 144.564 1.00 20.00 85 THR B C 1
ATOM 3419 O O . THR B 2 85 ? 31.315 32.541 143.767 1.00 20.00 85 THR B O 1
ATOM 3423 N N . LEU B 2 86 ? 29.116 32.615 144.219 1.00 20.00 86 LEU B N 1
ATOM 3424 C CA . LEU B 2 86 ? 28.642 32.853 142.872 1.00 20.00 86 LEU B CA 1
ATOM 3425 C C . LEU B 2 86 ? 28.367 34.323 142.632 1.00 20.00 86 LEU B C 1
ATOM 3426 O O . LEU B 2 86 ? 27.794 34.676 141.602 1.00 20.00 86 LEU B O 1
ATOM 3431 N N . SER B 2 87 ? 28.740 35.183 143.577 1.00 20.00 87 SER B N 1
ATOM 3432 C CA . SER B 2 87 ? 28.550 36.623 143.471 1.00 20.00 87 SER B CA 1
ATOM 3433 C C . SER B 2 87 ? 29.830 37.293 143.955 1.00 20.00 87 SER B C 1
ATOM 3434 O O . SER B 2 87 ? 29.940 37.684 145.116 1.00 20.00 87 SER B O 1
ATOM 3437 N N . ARG B 2 88 ? 30.809 37.437 143.068 1.00 20.00 88 ARG B N 1
ATOM 3438 C CA . ARG B 2 88 ? 32.066 37.996 143.540 1.00 20.00 88 ARG B CA 1
ATOM 3439 C C . ARG B 2 88 ? 32.232 39.457 143.154 1.00 20.00 88 ARG B C 1
ATOM 3440 O O . ARG B 2 88 ? 32.120 40.335 144.012 1.00 20.00 88 ARG B O 1
ATOM 3448 N N . ASP B 2 89 ? 32.409 39.703 141.854 1.00 20.00 89 ASP B N 1
ATOM 3449 C CA . ASP B 2 89 ? 32.558 40.991 141.179 1.00 20.00 89 ASP B CA 1
ATOM 3450 C C . ASP B 2 89 ? 32.736 40.735 139.697 1.00 20.00 89 ASP B C 1
ATOM 3451 O O . ASP B 2 89 ? 33.278 39.698 139.307 1.00 20.00 89 ASP B O 1
ATOM 3456 N N . GLY B 2 90 ? 32.342 41.689 138.867 1.00 20.00 90 GLY B N 1
ATOM 3457 C CA . GLY B 2 90 ? 32.451 41.469 137.445 1.00 20.00 90 GLY B CA 1
ATOM 3458 C C . GLY B 2 90 ? 31.395 40.495 136.980 1.00 20.00 90 GLY B C 1
ATOM 3459 O O . GLY B 2 90 ? 30.251 40.514 137.436 1.00 20.00 90 GLY B O 1
ATOM 3460 N N . GLU B 2 91 ? 31.785 39.622 136.065 1.00 20.00 91 GLU B N 1
ATOM 3461 C CA . GLU B 2 91 ? 30.863 38.655 135.487 1.00 20.00 91 GLU B CA 1
ATOM 3462 C C . GLU B 2 91 ? 30.751 37.478 136.438 1.00 20.00 91 GLU B C 1
ATOM 3463 O O . GLU B 2 91 ? 31.564 36.558 136.404 1.00 20.00 91 GLU B O 1
ATOM 3469 N N . SER B 2 92 ? 29.745 37.496 137.297 1.00 20.00 92 SER B N 1
ATOM 3470 C CA . SER B 2 92 ? 29.473 36.359 138.158 1.00 20.00 92 SER B CA 1
ATOM 3471 C C . SER B 2 92 ? 28.201 35.670 137.701 1.00 20.00 92 SER B C 1
ATOM 3472 O O . SER B 2 92 ? 27.556 36.080 136.741 1.00 20.00 92 SER B O 1
ATOM 3475 N N . MET B 2 93 ? 27.841 34.611 138.408 1.00 20.00 93 MET B N 1
ATOM 3476 C CA . MET B 2 93 ? 26.734 33.794 137.947 1.00 20.00 93 MET B CA 1
ATOM 3477 C C . MET B 2 93 ? 25.392 34.292 138.442 1.00 20.00 93 MET B C 1
ATOM 3478 O O . MET B 2 93 ? 24.383 34.046 137.796 1.00 20.00 93 MET B O 1
ATOM 3483 N N . VAL B 2 94 ? 25.358 35.052 139.532 1.00 20.00 94 VAL B N 1
ATOM 3484 C CA . VAL B 2 94 ? 24.104 35.566 140.060 1.00 20.00 94 VAL B CA 1
ATOM 3485 C C . VAL B 2 94 ? 23.496 36.659 139.186 1.00 20.00 94 VAL B C 1
ATOM 3486 O O . VAL B 2 94 ? 22.329 37.010 139.372 1.00 20.00 94 VAL B O 1
ATOM 3490 N N . LEU B 2 95 ? 24.241 37.176 138.210 1.00 20.00 95 LEU B N 1
ATOM 3491 C CA . LEU B 2 95 ? 23.788 38.323 137.426 1.00 20.00 95 LEU B CA 1
ATOM 3492 C C . LEU B 2 95 ? 22.549 38.095 136.564 1.00 20.00 95 LEU B C 1
ATOM 3493 O O . LEU B 2 95 ? 21.752 39.040 136.449 1.00 20.00 95 LEU B O 1
ATOM 3498 N N . PRO B 2 96 ? 22.307 36.938 135.936 1.00 20.00 96 PRO B N 1
ATOM 3499 C CA . PRO B 2 96 ? 20.991 36.753 135.319 1.00 20.00 96 PRO B CA 1
ATOM 3500 C C . PRO B 2 96 ? 19.872 36.545 136.321 1.00 20.00 96 PRO B C 1
ATOM 3501 O O . PRO B 2 96 ? 18.717 36.823 135.991 1.00 20.00 96 PRO B O 1
ATOM 3505 N N . TRP B 2 97 ? 20.167 36.071 137.527 1.00 20.00 97 TRP B N 1
ATOM 3506 C CA . TRP B 2 97 ? 19.139 35.860 138.535 1.00 20.00 97 TRP B CA 1
ATOM 3507 C C . TRP B 2 97 ? 18.762 37.124 139.287 1.00 20.00 97 TRP B C 1
ATOM 3508 O O . TRP B 2 97 ? 17.902 37.063 140.164 1.00 20.00 97 TRP B O 1
ATOM 3519 N N . ARG B 2 98 ? 19.389 38.259 138.998 1.00 20.00 98 ARG B N 1
ATOM 3520 C CA . ARG B 2 98 ? 19.034 39.511 139.650 1.00 20.00 98 ARG B CA 1
ATOM 3521 C C . ARG B 2 98 ? 18.661 40.605 138.663 1.00 20.00 98 ARG B C 1
ATOM 3522 O O . ARG B 2 98 ? 18.520 41.763 139.058 1.00 20.00 98 ARG B O 1
ATOM 3530 N N . ARG B 2 99 ? 18.502 40.265 137.392 1.00 20.00 99 ARG B N 1
ATOM 3531 C CA . ARG B 2 99 ? 17.962 41.164 136.390 1.00 20.00 99 ARG B CA 1
ATOM 3532 C C . ARG B 2 99 ? 16.585 40.742 135.927 1.00 20.00 99 ARG B C 1
ATOM 3533 O O . ARG B 2 99 ? 16.062 41.324 134.977 1.00 20.00 99 ARG B O 1
ATOM 3541 N N . ASN B 2 100 ? 15.992 39.735 136.552 1.00 20.00 100 ASN B N 1
ATOM 3542 C CA . ASN B 2 100 ? 14.832 39.071 135.989 1.00 20.00 100 ASN B CA 1
ATOM 3543 C C . ASN B 2 100 ? 13.852 38.724 137.094 1.00 20.00 100 ASN B C 1
ATOM 3544 O O . ASN B 2 100 ? 14.215 38.630 138.266 1.00 20.00 100 ASN B O 1
ATOM 3549 N N . VAL B 2 101 ? 12.597 38.540 136.703 1.00 20.00 101 VAL B N 1
ATOM 3550 C CA . VAL B 2 101 ? 11.539 38.169 137.628 1.00 20.00 101 VAL B CA 1
ATOM 3551 C C . VAL B 2 101 ? 11.294 36.667 137.626 1.00 20.00 101 VAL B C 1
ATOM 3552 O O . VAL B 2 101 ? 11.147 36.063 138.686 1.00 20.00 101 VAL B O 1
ATOM 3556 N N . TRP B 2 102 ? 11.318 36.032 136.464 1.00 20.00 102 TRP B N 1
ATOM 3557 C CA . TRP B 2 102 ? 10.989 34.624 136.349 1.00 20.00 102 TRP B CA 1
ATOM 3558 C C . TRP B 2 102 ? 12.158 33.860 135.749 1.00 20.00 102 TRP B C 1
ATOM 3559 O O . TRP B 2 102 ? 13.006 34.435 135.068 1.00 20.00 102 TRP B O 1
ATOM 3570 N N . THR B 2 103 ? 12.199 32.552 135.993 1.00 20.00 103 THR B N 1
ATOM 3571 C CA . THR B 2 103 ? 13.214 31.722 135.360 1.00 20.00 103 THR B CA 1
ATOM 3572 C C . THR B 2 103 ? 12.728 30.292 135.178 1.00 20.00 103 THR B C 1
ATOM 3573 O O . THR B 2 103 ? 11.910 29.797 135.946 1.00 20.00 103 THR B O 1
ATOM 3577 N N . THR B 2 104 ? 13.254 29.623 134.159 1.00 20.00 104 THR B N 1
ATOM 3578 C CA . THR B 2 104 ? 12.852 28.255 133.881 1.00 20.00 104 THR B CA 1
ATOM 3579 C C . THR B 2 104 ? 13.992 27.513 133.208 1.00 20.00 104 THR B C 1
ATOM 3580 O O . THR B 2 104 ? 15.054 28.072 132.944 1.00 20.00 104 THR B O 1
ATOM 3584 N N . GLY B 2 105 ? 13.760 26.238 132.939 1.00 20.00 105 GLY B N 1
ATOM 3585 C CA . GLY B 2 105 ? 14.731 25.424 132.251 1.00 20.00 105 GLY B CA 1
ATOM 3586 C C . GLY B 2 105 ? 14.183 24.790 131.000 1.00 20.00 105 GLY B C 1
ATOM 3587 O O . GLY B 2 105 ? 13.371 25.387 130.300 1.00 20.00 105 GLY B O 1
ATOM 3588 N N . SER B 2 106 ? 14.613 23.573 130.715 1.00 20.00 106 SER B N 1
ATOM 3589 C CA . SER B 2 106 ? 14.229 22.865 129.511 1.00 20.00 106 SER B CA 1
ATOM 3590 C C . SER B 2 106 ? 13.622 21.524 129.883 1.00 20.00 106 SER B C 1
ATOM 3591 O O . SER B 2 106 ? 13.862 20.996 130.967 1.00 20.00 106 SER B O 1
ATOM 3594 N N . LYS B 2 107 ? 12.845 20.964 128.967 1.00 20.00 107 LYS B N 1
ATOM 3595 C CA . LYS B 2 107 ? 12.083 19.760 129.257 1.00 20.00 107 LYS B CA 1
ATOM 3596 C C . LYS B 2 107 ? 12.432 18.674 128.249 1.00 20.00 107 LYS B C 1
ATOM 3597 O O . LYS B 2 107 ? 11.573 17.951 127.747 1.00 20.00 107 LYS B O 1
ATOM 3603 N N . SER B 2 108 ? 13.715 18.552 127.922 1.00 20.00 108 SER B N 1
ATOM 3604 C CA . SER B 2 108 ? 14.146 17.582 126.928 1.00 20.00 108 SER B CA 1
ATOM 3605 C C . SER B 2 108 ? 14.096 16.151 127.436 1.00 20.00 108 SER B C 1
ATOM 3606 O O . SER B 2 108 ? 14.051 15.230 126.621 1.00 20.00 108 SER B O 1
ATOM 3609 N N . ILE B 2 109 ? 14.090 15.941 128.745 1.00 20.00 109 ILE B N 1
ATOM 3610 C CA . ILE B 2 109 ? 14.032 14.603 129.306 1.00 20.00 109 ILE B CA 1
ATOM 3611 C C . ILE B 2 109 ? 12.620 14.233 129.757 1.00 20.00 109 ILE B C 1
ATOM 3612 O O . ILE B 2 109 ? 12.310 13.037 129.853 1.00 20.00 109 ILE B O 1
ATOM 3617 N N . GLY B 2 110 ? 11.736 15.201 129.964 1.00 20.00 110 GLY B N 1
ATOM 3618 C CA . GLY B 2 110 ? 10.402 14.892 130.425 1.00 20.00 110 GLY B CA 1
ATOM 3619 C C . GLY B 2 110 ? 10.053 15.662 131.672 1.00 20.00 110 GLY B C 1
ATOM 3620 O O . GLY B 2 110 ? 8.918 15.612 132.146 1.00 20.00 110 GLY B O 1
ATOM 3621 N N . TYR B 2 111 ? 11.031 16.380 132.213 1.00 20.00 111 TYR B N 1
ATOM 3622 C CA . TYR B 2 111 ? 10.811 17.276 133.334 1.00 20.00 111 TYR B CA 1
ATOM 3623 C C . TYR B 2 111 ? 11.785 18.438 133.240 1.00 20.00 111 TYR B C 1
ATOM 3624 O O . TYR B 2 111 ? 12.821 18.348 132.586 1.00 20.00 111 TYR B O 1
ATOM 3633 N N . ILE B 2 112 ? 11.420 19.544 133.891 1.00 20.00 112 ILE B N 1
ATOM 3634 C CA . ILE B 2 112 ? 12.233 20.753 133.868 1.00 20.00 112 ILE B CA 1
ATOM 3635 C C . ILE B 2 112 ? 13.522 20.510 134.632 1.00 20.00 112 ILE B C 1
ATOM 3636 O O . ILE B 2 112 ? 13.525 19.871 135.689 1.00 20.00 112 ILE B O 1
ATOM 3641 N N . ARG B 2 113 ? 14.637 20.975 134.074 1.00 20.00 113 ARG B N 1
ATOM 3642 C CA . ARG B 2 113 ? 15.941 20.607 134.600 1.00 20.00 113 ARG B CA 1
ATOM 3643 C C . ARG B 2 113 ? 16.913 21.738 134.269 1.00 20.00 113 ARG B C 1
ATOM 3644 O O . ARG B 2 113 ? 17.393 21.820 133.139 1.00 20.00 113 ARG B O 1
ATOM 3652 N N . THR B 2 114 ? 17.171 22.623 135.241 1.00 20.00 114 THR B N 1
ATOM 3653 C CA . THR B 2 114 ? 17.845 23.881 134.927 1.00 20.00 114 THR B CA 1
ATOM 3654 C C . THR B 2 114 ? 19.368 23.861 134.941 1.00 20.00 114 THR B C 1
ATOM 3655 O O . THR B 2 114 ? 19.969 23.832 133.881 1.00 20.00 114 THR B O 1
ATOM 3659 N N . MET B 2 115 ? 20.024 23.787 136.085 1.00 20.00 115 MET B N 1
ATOM 3660 C CA . MET B 2 115 ? 21.457 24.045 136.075 1.00 20.00 115 MET B CA 1
ATOM 3661 C C . MET B 2 115 ? 22.240 22.760 135.887 1.00 20.00 115 MET B C 1
ATOM 3662 O O . MET B 2 115 ? 21.789 21.681 136.264 1.00 20.00 115 MET B O 1
ATOM 3667 N N . VAL B 2 116 ? 23.413 22.880 135.276 1.00 20.00 116 VAL B N 1
ATOM 3668 C CA . VAL B 2 116 ? 24.234 21.730 134.928 1.00 20.00 116 VAL B CA 1
ATOM 3669 C C . VAL B 2 116 ? 25.519 21.779 135.745 1.00 20.00 116 VAL B C 1
ATOM 3670 O O . VAL B 2 116 ? 26.031 22.858 136.052 1.00 20.00 116 VAL B O 1
ATOM 3674 N N . ALA B 2 117 ? 25.994 20.613 136.166 1.00 20.00 117 ALA B N 1
ATOM 3675 C CA . ALA B 2 117 ? 27.204 20.493 136.960 1.00 20.00 117 ALA B CA 1
ATOM 3676 C C . ALA B 2 117 ? 28.136 19.483 136.317 1.00 20.00 117 ALA B C 1
ATOM 3677 O O . ALA B 2 117 ? 27.692 18.441 135.839 1.00 20.00 117 ALA B O 1
ATOM 3679 N N . GLN B 2 118 ? 29.428 19.781 136.324 1.00 20.00 118 GLN B N 1
ATOM 3680 C CA . GLN B 2 118 ? 30.448 18.891 135.795 1.00 20.00 118 GLN B CA 1
ATOM 3681 C C . GLN B 2 118 ? 31.273 18.326 136.934 1.00 20.00 118 GLN B C 1
ATOM 3682 O O . GLN B 2 118 ? 31.729 19.071 137.801 1.00 20.00 118 GLN B O 1
ATOM 3688 N N . ILE B 2 119 ? 31.478 17.019 136.919 1.00 20.00 119 ILE B N 1
ATOM 3689 C CA . ILE B 2 119 ? 32.336 16.348 137.878 1.00 20.00 119 ILE B CA 1
ATOM 3690 C C . ILE B 2 119 ? 33.401 15.618 137.075 1.00 20.00 119 ILE B C 1
ATOM 3691 O O . ILE B 2 119 ? 33.144 14.560 136.496 1.00 20.00 119 ILE B O 1
ATOM 3696 N N . ASN B 2 120 ? 34.589 16.201 137.001 1.00 20.00 120 ASN B N 1
ATOM 3697 C CA . ASN B 2 120 ? 35.730 15.578 136.349 1.00 20.00 120 ASN B CA 1
ATOM 3698 C C . ASN B 2 120 ? 36.670 15.072 137.429 1.00 20.00 120 ASN B C 1
ATOM 3699 O O . ASN B 2 120 ? 36.920 15.762 138.418 1.00 20.00 120 ASN B O 1
ATOM 3704 N N . ILE B 2 121 ? 37.179 13.862 137.245 1.00 20.00 121 ILE B N 1
ATOM 3705 C CA . ILE B 2 121 ? 37.925 13.185 138.300 1.00 20.00 121 ILE B CA 1
ATOM 3706 C C . ILE B 2 121 ? 39.331 12.842 137.829 1.00 20.00 121 ILE B C 1
ATOM 3707 O O . ILE B 2 121 ? 39.484 12.054 136.892 1.00 20.00 121 ILE B O 1
ATOM 3712 N N . PRO B 2 122 ? 40.379 13.411 138.412 1.00 20.00 122 PRO B N 1
ATOM 3713 C CA . PRO B 2 122 ? 41.726 12.901 138.149 1.00 20.00 122 PRO B CA 1
ATOM 3714 C C . PRO B 2 122 ? 42.095 11.816 139.144 1.00 20.00 122 PRO B C 1
ATOM 3715 O O . PRO B 2 122 ? 41.765 11.882 140.328 1.00 20.00 122 PRO B O 1
ATOM 3719 N N . ARG B 2 123 ? 42.787 10.791 138.661 1.00 20.00 123 ARG B N 1
ATOM 3720 C CA . ARG B 2 123 ? 43.147 9.712 139.560 1.00 20.00 123 ARG B CA 1
ATOM 3721 C C . ARG B 2 123 ? 44.507 9.140 139.202 1.00 20.00 123 ARG B C 1
ATOM 3722 O O . ARG B 2 123 ? 44.904 9.146 138.032 1.00 20.00 123 ARG B O 1
ATOM 3730 N N . PRO B 2 124 ? 45.255 8.674 140.193 1.00 20.00 124 PRO B N 1
ATOM 3731 C CA . PRO B 2 124 ? 46.383 7.801 139.923 1.00 20.00 124 PRO B CA 1
ATOM 3732 C C . PRO B 2 124 ? 45.881 6.413 139.572 1.00 20.00 124 PRO B C 1
ATOM 3733 O O . PRO B 2 124 ? 44.705 6.108 139.805 1.00 20.00 124 PRO B O 1
ATOM 3737 N N . PRO B 2 125 ? 46.719 5.535 139.012 1.00 20.00 125 PRO B N 1
ATOM 3738 C CA . PRO B 2 125 ? 46.219 4.203 138.635 1.00 20.00 125 PRO B CA 1
ATOM 3739 C C . PRO B 2 125 ? 45.929 3.278 139.804 1.00 20.00 125 PRO B C 1
ATOM 3740 O O . PRO B 2 125 ? 45.382 2.197 139.574 1.00 20.00 125 PRO B O 1
ATOM 3744 N N . GLN B 2 126 ? 46.244 3.658 141.038 1.00 20.00 126 GLN B N 1
ATOM 3745 C CA . GLN B 2 126 ? 46.116 2.763 142.175 1.00 20.00 126 GLN B CA 1
ATOM 3746 C C . GLN B 2 126 ? 44.801 2.925 142.919 1.00 20.00 126 GLN B C 1
ATOM 3747 O O . GLN B 2 126 ? 44.717 2.539 144.086 1.00 20.00 126 GLN B O 1
ATOM 3753 N N . ILE B 2 127 ? 43.783 3.505 142.291 1.00 20.00 127 ILE B N 1
ATOM 3754 C CA . ILE B 2 127 ? 42.469 3.632 142.905 1.00 20.00 127 ILE B CA 1
ATOM 3755 C C . ILE B 2 127 ? 41.427 3.578 141.798 1.00 20.00 127 ILE B C 1
ATOM 3756 O O . ILE B 2 127 ? 41.676 4.002 140.669 1.00 20.00 127 ILE B O 1
ATOM 3761 N N . SER B 2 128 ? 40.277 2.987 142.106 1.00 20.00 128 SER B N 1
ATOM 3762 C CA . SER B 2 128 ? 39.220 2.838 141.122 1.00 20.00 128 SER B CA 1
ATOM 3763 C C . SER B 2 128 ? 37.878 2.829 141.835 1.00 20.00 128 SER B C 1
ATOM 3764 O O . SER B 2 128 ? 37.797 2.509 143.019 1.00 20.00 128 SER B O 1
ATOM 3767 N N . GLY B 2 129 ? 36.832 3.211 141.123 1.00 20.00 129 GLY B N 1
ATOM 3768 C CA . GLY B 2 129 ? 35.512 3.241 141.716 1.00 20.00 129 GLY B CA 1
ATOM 3769 C C . GLY B 2 129 ? 34.545 4.060 140.893 1.00 20.00 129 GLY B C 1
ATOM 3770 O O . GLY B 2 129 ? 34.899 4.644 139.874 1.00 20.00 129 GLY B O 1
ATOM 3771 N N . VAL B 2 130 ? 33.300 4.090 141.366 1.00 20.00 130 VAL B N 1
ATOM 3772 C CA . VAL B 2 130 ? 32.202 4.750 140.667 1.00 20.00 130 VAL B CA 1
ATOM 3773 C C . VAL B 2 130 ? 31.515 5.711 141.628 1.00 20.00 130 VAL B C 1
ATOM 3774 O O . VAL B 2 130 ? 31.197 5.338 142.758 1.00 20.00 130 VAL B O 1
ATOM 3778 N N . LEU B 2 131 ? 31.305 6.944 141.187 1.00 20.00 131 LEU B N 1
ATOM 3779 C CA . LEU B 2 131 ? 30.496 7.921 141.899 1.00 20.00 131 LEU B CA 1
ATOM 3780 C C . LEU B 2 131 ? 29.099 7.944 141.303 1.00 20.00 131 LEU B C 1
ATOM 3781 O O . LEU B 2 131 ? 28.946 7.966 140.081 1.00 20.00 131 LEU B O 1
ATOM 3786 N N . GLU B 2 132 ? 28.090 7.939 142.157 1.00 20.00 132 GLU B N 1
ATOM 3787 C CA . GLU B 2 132 ? 26.697 7.880 141.741 1.00 20.00 132 GLU B CA 1
ATOM 3788 C C . GLU B 2 132 ? 26.024 9.198 142.076 1.00 20.00 132 GLU B C 1
ATOM 3789 O O . GLU B 2 132 ? 25.956 9.573 143.245 1.00 20.00 132 GLU B O 1
ATOM 3795 N N . VAL B 2 133 ? 25.517 9.891 141.065 1.00 20.00 133 VAL B N 1
ATOM 3796 C CA . VAL B 2 133 ? 24.957 11.227 141.230 1.00 20.00 133 VAL B CA 1
ATOM 3797 C C . VAL B 2 133 ? 23.487 11.194 140.845 1.00 20.00 133 VAL B C 1
ATOM 3798 O O . VAL B 2 133 ? 23.151 10.915 139.692 1.00 20.00 133 VAL B O 1
ATOM 3802 N N . LYS B 2 134 ? 22.617 11.507 141.795 1.00 20.00 134 LYS B N 1
ATOM 3803 C CA . LYS B 2 134 ? 21.183 11.537 141.555 1.00 20.00 134 LYS B CA 1
ATOM 3804 C C . LYS B 2 134 ? 20.728 12.960 141.266 1.00 20.00 134 LYS B C 1
ATOM 3805 O O . LYS B 2 134 ? 21.238 13.921 141.839 1.00 20.00 134 LYS B O 1
ATOM 3811 N N . ASP B 2 135 ? 19.762 13.072 140.361 1.00 20.00 135 ASP B N 1
ATOM 3812 C CA . ASP B 2 135 ? 19.402 14.313 139.698 1.00 20.00 135 ASP B CA 1
ATOM 3813 C C . ASP B 2 135 ? 18.704 15.290 140.638 1.00 20.00 135 ASP B C 1
ATOM 3814 O O . ASP B 2 135 ? 18.687 16.490 140.361 1.00 20.00 135 ASP B O 1
ATOM 3819 N N . SER B 2 136 ? 18.131 14.799 141.735 1.00 20.00 136 SER B N 1
ATOM 3820 C CA . SER B 2 136 ? 17.403 15.605 142.708 1.00 20.00 136 SER B CA 1
ATOM 3821 C C . SER B 2 136 ? 17.261 14.804 143.996 1.00 20.00 136 SER B C 1
ATOM 3822 O O . SER B 2 136 ? 17.935 13.792 144.195 1.00 20.00 136 SER B O 1
ATOM 3825 N N . ILE B 2 137 ? 16.373 15.261 144.879 1.00 20.00 137 ILE B N 1
ATOM 3826 C CA . ILE B 2 137 ? 16.067 14.524 146.103 1.00 20.00 137 ILE B CA 1
ATOM 3827 C C . ILE B 2 137 ? 15.138 13.352 145.815 1.00 20.00 137 ILE B C 1
ATOM 3828 O O . ILE B 2 137 ? 15.217 12.309 146.472 1.00 20.00 137 ILE B O 1
ATOM 3833 N N . ASN B 2 138 ? 14.277 13.482 144.817 1.00 20.00 138 ASN B N 1
ATOM 3834 C CA . ASN B 2 138 ? 13.290 12.471 144.491 1.00 20.00 138 ASN B CA 1
ATOM 3835 C C . ASN B 2 138 ? 13.961 11.346 143.702 1.00 20.00 138 ASN B C 1
ATOM 3836 O O . ASN B 2 138 ? 15.162 11.371 143.441 1.00 20.00 138 ASN B O 1
ATOM 3841 N N . ASN B 2 139 ? 13.194 10.334 143.303 1.00 20.00 139 ASN B N 1
ATOM 3842 C CA . ASN B 2 139 ? 13.775 9.186 142.606 1.00 20.00 139 ASN B CA 1
ATOM 3843 C C . ASN B 2 139 ? 13.943 9.487 141.119 1.00 20.00 139 ASN B C 1
ATOM 3844 O O . ASN B 2 139 ? 13.338 8.864 140.250 1.00 20.00 139 ASN B O 1
ATOM 3849 N N . SER B 2 140 ? 14.827 10.428 140.833 1.00 20.00 140 SER B N 1
ATOM 3850 C CA . SER B 2 140 ? 15.023 10.934 139.488 1.00 20.00 140 SER B CA 1
ATOM 3851 C C . SER B 2 140 ? 16.104 10.126 138.783 1.00 20.00 140 SER B C 1
ATOM 3852 O O . SER B 2 140 ? 16.472 9.034 139.215 1.00 20.00 140 SER B O 1
ATOM 3855 N N . SER B 2 141 ? 16.604 10.647 137.673 1.00 20.00 141 SER B N 1
ATOM 3856 C CA . SER B 2 141 ? 17.591 9.947 136.876 1.00 20.00 141 SER B CA 1
ATOM 3857 C C . SER B 2 141 ? 18.951 9.928 137.564 1.00 20.00 141 SER B C 1
ATOM 3858 O O . SER B 2 141 ? 19.282 10.787 138.377 1.00 20.00 141 SER B O 1
ATOM 3861 N N . ILE B 2 142 ? 19.740 8.917 137.226 1.00 20.00 142 ILE B N 1
ATOM 3862 C CA . ILE B 2 142 ? 21.002 8.619 137.886 1.00 20.00 142 ILE B CA 1
ATOM 3863 C C . ILE B 2 142 ? 22.118 8.763 136.865 1.00 20.00 142 ILE B C 1
ATOM 3864 O O . ILE B 2 142 ? 21.996 8.268 135.742 1.00 20.00 142 ILE B O 1
ATOM 3869 N N . SER B 2 143 ? 23.201 9.430 137.246 1.00 20.00 143 SER B N 1
ATOM 3870 C CA . SER B 2 143 ? 24.405 9.513 136.431 1.00 20.00 143 SER B CA 1
ATOM 3871 C C . SER B 2 143 ? 25.556 8.857 137.173 1.00 20.00 143 SER B C 1
ATOM 3872 O O . SER B 2 143 ? 25.835 9.203 138.321 1.00 20.00 143 SER B O 1
ATOM 3875 N N . LEU B 2 144 ? 26.207 7.903 136.524 1.00 20.00 144 LEU B N 1
ATOM 3876 C CA . LEU B 2 144 ? 27.323 7.180 137.111 1.00 20.00 144 LEU B CA 1
ATOM 3877 C C . LEU B 2 144 ? 28.627 7.785 136.616 1.00 20.00 144 LEU B C 1
ATOM 3878 O O . LEU B 2 144 ? 28.801 7.992 135.415 1.00 20.00 144 LEU B O 1
ATOM 3883 N N . VAL B 2 145 ? 29.543 8.057 137.537 1.00 20.00 145 VAL B N 1
ATOM 3884 C CA . VAL B 2 145 ? 30.808 8.709 137.224 1.00 20.00 145 VAL B CA 1
ATOM 3885 C C . VAL B 2 145 ? 31.907 7.729 137.586 1.00 20.00 145 VAL B C 1
ATOM 3886 O O . VAL B 2 145 ? 32.181 7.522 138.772 1.00 20.00 145 VAL B O 1
ATOM 3890 N N . GLU B 2 146 ? 32.532 7.119 136.590 1.00 20.00 146 GLU B N 1
ATOM 3891 C CA . GLU B 2 146 ? 33.720 6.329 136.862 1.00 20.00 146 GLU B CA 1
ATOM 3892 C C . GLU B 2 146 ? 34.848 7.242 137.306 1.00 20.00 146 GLU B C 1
ATOM 3893 O O . GLU B 2 146 ? 34.943 8.388 136.869 1.00 20.00 146 GLU B O 1
ATOM 3899 N N . PHE B 2 147 ? 35.684 6.748 138.213 1.00 20.00 147 PHE B N 1
ATOM 3900 C CA . PHE B 2 147 ? 36.852 7.519 138.611 1.00 20.00 147 PHE B CA 1
ATOM 3901 C C . PHE B 2 147 ? 37.808 7.596 137.433 1.00 20.00 147 PHE B C 1
ATOM 3902 O O . PHE B 2 147 ? 38.035 6.607 136.737 1.00 20.00 147 PHE B O 1
ATOM 3910 N N . GLY B 2 148 ? 38.366 8.775 137.202 1.00 20.00 148 GLY B N 1
ATOM 3911 C CA . GLY B 2 148 ? 39.147 8.972 136.006 1.00 20.00 148 GLY B CA 1
ATOM 3912 C C . GLY B 2 148 ? 38.336 9.345 134.795 1.00 20.00 148 GLY B C 1
ATOM 3913 O O . GLY B 2 148 ? 38.795 9.141 133.672 1.00 20.00 148 GLY B O 1
ATOM 3914 N N . GLY B 2 149 ? 37.136 9.893 134.984 1.00 20.00 149 GLY B N 1
ATOM 3915 C CA . GLY B 2 149 ? 36.261 10.221 133.880 1.00 20.00 149 GLY B CA 1
ATOM 3916 C C . GLY B 2 149 ? 35.543 11.535 134.113 1.00 20.00 149 GLY B C 1
ATOM 3917 O O . GLY B 2 149 ? 35.676 12.156 135.165 1.00 20.00 149 GLY B O 1
ATOM 3918 N N . LYS B 2 150 ? 34.766 11.937 133.114 1.00 20.00 150 LYS B N 1
ATOM 3919 C CA . LYS B 2 150 ? 34.093 13.226 133.096 1.00 20.00 150 LYS B CA 1
ATOM 3920 C C . LYS B 2 150 ? 32.625 13.016 132.774 1.00 20.00 150 LYS B C 1
ATOM 3921 O O . LYS B 2 150 ? 32.289 12.176 131.937 1.00 20.00 150 LYS B O 1
ATOM 3927 N N . VAL B 2 151 ? 31.749 13.776 133.424 1.00 20.00 151 VAL B N 1
ATOM 3928 C CA . VAL B 2 151 ? 30.321 13.704 133.149 1.00 20.00 151 VAL B CA 1
ATOM 3929 C C . VAL B 2 151 ? 29.720 15.063 133.485 1.00 20.00 151 VAL B C 1
ATOM 3930 O O . VAL B 2 151 ? 30.279 15.830 134.269 1.00 20.00 151 VAL B O 1
ATOM 3934 N N . GLU B 2 152 ? 28.611 15.387 132.834 1.00 20.00 152 GLU B N 1
ATOM 3935 C CA . GLU B 2 152 ? 27.837 16.584 133.120 1.00 20.00 152 GLU B CA 1
ATOM 3936 C C . GLU B 2 152 ? 26.436 16.184 133.544 1.00 20.00 152 GLU B C 1
ATOM 3937 O O . GLU B 2 152 ? 25.824 15.310 132.933 1.00 20.00 152 GLU B O 1
ATOM 3943 N N . ILE B 2 153 ? 25.942 16.800 134.610 1.00 20.00 153 ILE B N 1
ATOM 3944 C CA . ILE B 2 153 ? 24.661 16.419 135.194 1.00 20.00 153 ILE B CA 1
ATOM 3945 C C . ILE B 2 153 ? 23.751 17.637 135.261 1.00 20.00 153 ILE B C 1
ATOM 3946 O O . ILE B 2 153 ? 23.975 18.512 136.105 1.00 20.00 153 ILE B O 1
ATOM 3951 N N . PRO B 2 154 ? 22.729 17.756 134.422 1.00 20.00 154 PRO B N 1
ATOM 3952 C CA . PRO B 2 154 ? 21.726 18.799 134.650 1.00 20.00 154 PRO B CA 1
ATOM 3953 C C . PRO B 2 154 ? 20.850 18.472 135.850 1.00 20.00 154 PRO B C 1
ATOM 3954 O O . PRO B 2 154 ? 20.596 17.310 136.151 1.00 20.00 154 PRO B O 1
ATOM 3958 N N . ILE B 2 155 ? 20.399 19.508 136.556 1.00 20.00 155 ILE B N 1
ATOM 3959 C CA . ILE B 2 155 ? 19.780 19.346 137.868 1.00 20.00 155 ILE B CA 1
ATOM 3960 C C . ILE B 2 155 ? 18.346 19.863 137.836 1.00 20.00 155 ILE B C 1
ATOM 3961 O O . ILE B 2 155 ? 18.068 20.894 137.220 1.00 20.00 155 ILE B O 1
ATOM 3966 N N . ILE B 2 156 ? 17.441 19.143 138.495 1.00 20.00 156 ILE B N 1
ATOM 3967 C CA . ILE B 2 156 ? 16.063 19.605 138.725 1.00 20.00 156 ILE B CA 1
ATOM 3968 C C . ILE B 2 156 ? 16.073 20.709 139.773 1.00 20.00 156 ILE B C 1
ATOM 3969 O O . ILE B 2 156 ? 16.839 20.616 140.741 1.00 20.00 156 ILE B O 1
ATOM 3974 N N . PRO B 2 157 ? 15.254 21.751 139.648 1.00 20.00 157 PRO B N 1
ATOM 3975 C CA . PRO B 2 157 ? 15.028 22.641 140.789 1.00 20.00 157 PRO B CA 1
ATOM 3976 C C . PRO B 2 157 ? 14.300 21.933 141.917 1.00 20.00 157 PRO B C 1
ATOM 3977 O O . PRO B 2 157 ? 13.533 21.000 141.695 1.00 20.00 157 PRO B O 1
ATOM 3981 N N . LYS B 2 158 ? 14.523 22.421 143.140 1.00 20.00 158 LYS B N 1
ATOM 3982 C CA . LYS B 2 158 ? 13.927 21.806 144.322 1.00 20.00 158 LYS B CA 1
ATOM 3983 C C . LYS B 2 158 ? 12.415 21.968 144.331 1.00 20.00 158 LYS B C 1
ATOM 3984 O O . LYS B 2 158 ? 11.695 21.132 144.879 1.00 20.00 158 LYS B O 1
ATOM 3990 N N . VAL B 2 159 ? 11.927 23.023 143.696 1.00 20.00 159 VAL B N 1
ATOM 3991 C CA . VAL B 2 159 ? 10.499 23.283 143.594 1.00 20.00 159 VAL B CA 1
ATOM 3992 C C . VAL B 2 159 ? 9.799 22.231 142.743 1.00 20.00 159 VAL B C 1
ATOM 3993 O O . VAL B 2 159 ? 8.704 21.771 143.081 1.00 20.00 159 VAL B O 1
ATOM 3997 N N . MET B 2 160 ? 10.428 21.793 141.662 1.00 20.00 160 MET B N 1
ATOM 3998 C CA . MET B 2 160 ? 9.764 20.918 140.714 1.00 20.00 160 MET B CA 1
ATOM 3999 C C . MET B 2 160 ? 10.160 19.457 140.860 1.00 20.00 160 MET B C 1
ATOM 4000 O O . MET B 2 160 ? 10.045 18.701 139.897 1.00 20.00 160 MET B O 1
ATOM 4005 N N . ASN B 2 161 ? 10.591 19.029 142.043 1.00 20.00 161 ASN B N 1
ATOM 4006 C CA . ASN B 2 161 ? 10.959 17.630 142.204 1.00 20.00 161 ASN B CA 1
ATOM 4007 C C . ASN B 2 161 ? 9.764 16.724 142.459 1.00 20.00 161 ASN B C 1
ATOM 4008 O O . ASN B 2 161 ? 9.937 15.506 142.523 1.00 20.00 161 ASN B O 1
ATOM 4013 N N . GLY B 2 162 ? 8.568 17.278 142.604 1.00 20.00 162 GLY B N 1
ATOM 4014 C CA . GLY B 2 162 ? 7.374 16.502 142.797 1.00 20.00 162 GLY B CA 1
ATOM 4015 C C . GLY B 2 162 ? 6.947 16.343 144.239 1.00 20.00 162 GLY B C 1
ATOM 4016 O O . GLY B 2 162 ? 5.781 16.030 144.487 1.00 20.00 162 GLY B O 1
ATOM 4017 N N . LEU B 2 163 ? 7.852 16.543 145.193 1.00 20.00 163 LEU B N 1
ATOM 4018 C CA . LEU B 2 163 ? 7.499 16.380 146.594 1.00 20.00 163 LEU B CA 1
ATOM 4019 C C . LEU B 2 163 ? 6.597 17.510 147.063 1.00 20.00 163 LEU B C 1
ATOM 4020 O O . LEU B 2 163 ? 6.686 18.643 146.593 1.00 20.00 163 LEU B O 1
ATOM 4025 N N . ALA B 2 164 ? 5.729 17.189 148.011 1.00 20.00 164 ALA B N 1
ATOM 4026 C CA . ALA B 2 164 ? 4.840 18.158 148.635 1.00 20.00 164 ALA B CA 1
ATOM 4027 C C . ALA B 2 164 ? 5.497 18.636 149.921 1.00 20.00 164 ALA B C 1
ATOM 4028 O O . ALA B 2 164 ? 5.584 17.886 150.897 1.00 20.00 164 ALA B O 1
ATOM 4030 N N . THR B 2 165 ? 5.975 19.868 149.914 1.00 20.00 165 THR B N 1
ATOM 4031 C CA . THR B 2 165 ? 6.664 20.446 151.052 1.00 20.00 165 THR B CA 1
ATOM 4032 C C . THR B 2 165 ? 5.766 21.459 151.752 1.00 20.00 165 THR B C 1
ATOM 4033 O O . THR B 2 165 ? 4.576 21.585 151.451 1.00 20.00 165 THR B O 1
ATOM 4037 N N . THR B 2 166 ? 6.350 22.179 152.707 1.00 20.00 166 THR B N 1
ATOM 4038 C CA . THR B 2 166 ? 5.601 23.173 153.463 1.00 20.00 166 THR B CA 1
ATOM 4039 C C . THR B 2 166 ? 5.267 24.389 152.610 1.00 20.00 166 THR B C 1
ATOM 4040 O O . THR B 2 166 ? 4.185 24.968 152.756 1.00 20.00 166 THR B O 1
ATOM 4044 N N . ALA B 2 167 ? 6.155 24.767 151.692 1.00 20.00 167 ALA B N 1
ATOM 4045 C CA . ALA B 2 167 ? 5.910 25.937 150.864 1.00 20.00 167 ALA B CA 1
ATOM 4046 C C . ALA B 2 167 ? 4.826 25.658 149.835 1.00 20.00 167 ALA B C 1
ATOM 4047 O O . ALA B 2 167 ? 3.708 26.160 149.982 1.00 20.00 167 ALA B O 1
ATOM 4049 N N . SER B 2 168 ? 5.147 24.814 148.845 1.00 20.00 168 SER B N 1
ATOM 4050 C CA . SER B 2 168 ? 4.238 24.180 147.888 1.00 20.00 168 SER B CA 1
ATOM 4051 C C . SER B 2 168 ? 3.159 25.084 147.302 1.00 20.00 168 SER B C 1
ATOM 4052 O O . SER B 2 168 ? 1.975 24.908 147.601 1.00 20.00 168 SER B O 1
ATOM 4055 N N . LEU B 2 169 ? 3.546 26.061 146.520 1.00 20.00 169 LEU B N 1
ATOM 4056 C CA . LEU B 2 169 ? 2.565 26.954 145.932 1.00 20.00 169 LEU B CA 1
ATOM 4057 C C . LEU B 2 169 ? 1.871 26.288 144.747 1.00 20.00 169 LEU B C 1
ATOM 4058 O O . LEU B 2 169 ? 2.416 25.357 144.152 1.00 20.00 169 LEU B O 1
ATOM 4063 N N . PRO B 2 170 ? 0.653 26.723 144.409 1.00 20.00 170 PRO B N 1
ATOM 4064 C CA . PRO B 2 170 ? -0.033 26.144 143.245 1.00 20.00 170 PRO B CA 1
ATOM 4065 C C . PRO B 2 170 ? 0.635 26.415 141.913 1.00 20.00 170 PRO B C 1
ATOM 4066 O O . PRO B 2 170 ? 0.480 25.611 140.993 1.00 20.00 170 PRO B O 1
ATOM 4070 N N . ARG B 2 171 ? 1.391 27.499 141.774 1.00 20.00 171 ARG B N 1
ATOM 4071 C CA . ARG B 2 171 ? 2.090 27.747 140.521 1.00 20.00 171 ARG B CA 1
ATOM 4072 C C . ARG B 2 171 ? 3.304 26.861 140.332 1.00 20.00 171 ARG B C 1
ATOM 4073 O O . ARG B 2 171 ? 3.874 26.856 139.241 1.00 20.00 171 ARG B O 1
ATOM 4081 N N . HIS B 2 172 ? 3.709 26.117 141.355 1.00 20.00 172 HIS B N 1
ATOM 4082 C CA . HIS B 2 172 ? 4.884 25.272 141.249 1.00 20.00 172 HIS B CA 1
ATOM 4083 C C . HIS B 2 172 ? 4.638 24.042 140.399 1.00 20.00 172 HIS B C 1
ATOM 4084 O O . HIS B 2 172 ? 5.548 23.590 139.703 1.00 20.00 172 HIS B O 1
ATOM 4091 N N . ARG B 2 173 ? 3.430 23.500 140.423 1.00 20.00 173 ARG B N 1
ATOM 4092 C CA . ARG B 2 173 ? 3.110 22.339 139.615 1.00 20.00 173 ARG B CA 1
ATOM 4093 C C . ARG B 2 173 ? 2.438 22.690 138.303 1.00 20.00 173 ARG B C 1
ATOM 4094 O O . ARG B 2 173 ? 2.322 21.821 137.437 1.00 20.00 173 ARG B O 1
ATOM 4102 N N . LEU B 2 174 ? 1.995 23.929 138.133 1.00 20.00 174 LEU B N 1
ATOM 4103 C CA . LEU B 2 174 ? 1.179 24.301 136.991 1.00 20.00 174 LEU B CA 1
ATOM 4104 C C . LEU B 2 174 ? 1.899 25.120 135.947 1.00 20.00 174 LEU B C 1
ATOM 4105 O O . LEU B 2 174 ? 1.508 25.087 134.785 1.00 20.00 174 LEU B O 1
ATOM 4110 N N . ASN B 2 175 ? 2.932 25.851 136.334 1.00 20.00 175 ASN B N 1
ATOM 4111 C CA . ASN B 2 175 ? 3.572 26.855 135.515 1.00 20.00 175 ASN B CA 1
ATOM 4112 C C . ASN B 2 175 ? 5.034 26.459 135.375 1.00 20.00 175 ASN B C 1
ATOM 4113 O O . ASN B 2 175 ? 5.627 25.974 136.352 1.00 20.00 175 ASN B O 1
ATOM 4118 N N . PRO B 2 176 ? 5.568 26.593 134.354 1.00 20.00 176 PRO B N 1
ATOM 4119 C CA . PRO B 2 176 ? 7.034 26.480 134.321 1.00 20.00 176 PRO B CA 1
ATOM 4120 C C . PRO B 2 176 ? 7.735 27.824 134.449 1.00 20.00 176 PRO B C 1
ATOM 4121 O O . PRO B 2 176 ? 8.434 28.247 133.548 1.00 20.00 176 PRO B O 1
ATOM 4125 N N . TRP B 2 177 ? 7.559 28.551 135.556 1.00 20.00 177 TRP B N 1
ATOM 4126 C CA . TRP B 2 177 ? 8.272 29.823 135.580 1.00 20.00 177 TRP B CA 1
ATOM 4127 C C . TRP B 2 177 ? 8.969 30.284 136.843 1.00 20.00 177 TRP B C 1
ATOM 4128 O O . TRP B 2 177 ? 9.662 31.292 136.707 1.00 20.00 177 TRP B O 1
ATOM 4139 N N . MET B 2 178 ? 8.771 29.700 138.038 1.00 20.00 178 MET B N 1
ATOM 4140 C CA . MET B 2 178 ? 9.713 29.792 139.167 1.00 20.00 178 MET B CA 1
ATOM 4141 C C . MET B 2 178 ? 10.300 31.155 139.497 1.00 20.00 178 MET B C 1
ATOM 4142 O O . MET B 2 178 ? 11.376 31.450 138.974 1.00 20.00 178 MET B O 1
ATOM 4147 N N . ARG B 2 179 ? 9.543 32.029 140.152 1.00 20.00 179 ARG B N 1
ATOM 4148 C CA . ARG B 2 179 ? 10.002 33.303 140.702 1.00 20.00 179 ARG B CA 1
ATOM 4149 C C . ARG B 2 179 ? 11.418 33.195 141.252 1.00 20.00 179 ARG B C 1
ATOM 4150 O O . ARG B 2 179 ? 11.722 32.280 142.013 1.00 20.00 179 ARG B O 1
ATOM 4158 N N . THR B 2 180 ? 12.294 34.097 140.797 1.00 20.00 180 THR B N 1
ATOM 4159 C CA . THR B 2 180 ? 13.725 33.814 140.656 1.00 20.00 180 THR B CA 1
ATOM 4160 C C . THR B 2 180 ? 14.414 33.518 141.985 1.00 20.00 180 THR B C 1
ATOM 4161 O O . THR B 2 180 ? 15.377 32.746 142.026 1.00 20.00 180 THR B O 1
ATOM 4165 N N . ALA B 2 181 ? 13.915 34.077 143.084 1.00 20.00 181 ALA B N 1
ATOM 4166 C CA . ALA B 2 181 ? 14.557 33.844 144.369 1.00 20.00 181 ALA B CA 1
ATOM 4167 C C . ALA B 2 181 ? 14.309 32.438 144.895 1.00 20.00 181 ALA B C 1
ATOM 4168 O O . ALA B 2 181 ? 15.110 31.929 145.683 1.00 20.00 181 ALA B O 1
ATOM 4170 N N . GLU B 2 182 ? 13.216 31.798 144.495 1.00 20.00 182 GLU B N 1
ATOM 4171 C CA . GLU B 2 182 ? 12.970 30.400 144.829 1.00 20.00 182 GLU B CA 1
ATOM 4172 C C . GLU B 2 182 ? 13.322 29.527 143.629 1.00 20.00 182 GLU B C 1
ATOM 4173 O O . GLU B 2 182 ? 12.463 29.007 142.929 1.00 20.00 182 GLU B O 1
ATOM 4179 N N . SER B 2 183 ? 14.624 29.351 143.410 1.00 20.00 183 SER B N 1
ATOM 4180 C CA . SER B 2 183 ? 15.110 28.581 142.273 1.00 20.00 183 SER B CA 1
ATOM 4181 C C . SER B 2 183 ? 16.315 27.738 142.637 1.00 20.00 183 SER B C 1
ATOM 4182 O O . SER B 2 183 ? 17.172 27.482 141.788 1.00 20.00 183 SER B O 1
ATOM 4185 N N . LYS B 2 184 ? 16.406 27.313 143.886 1.00 20.00 184 LYS B N 1
ATOM 4186 C CA . LYS B 2 184 ? 17.547 26.531 144.320 1.00 20.00 184 LYS B CA 1
ATOM 4187 C C . LYS B 2 184 ? 17.477 25.124 143.747 1.00 20.00 184 LYS B C 1
ATOM 4188 O O . LYS B 2 184 ? 16.401 24.540 143.610 1.00 20.00 184 LYS B O 1
ATOM 4194 N N . VAL B 2 185 ? 18.629 24.608 143.350 1.00 20.00 185 VAL B N 1
ATOM 4195 C CA . VAL B 2 185 ? 18.748 23.249 142.863 1.00 20.00 185 VAL B CA 1
ATOM 4196 C C . VAL B 2 185 ? 19.618 22.494 143.848 1.00 20.00 185 VAL B C 1
ATOM 4197 O O . VAL B 2 185 ? 20.400 23.076 144.601 1.00 20.00 185 VAL B O 1
ATOM 4201 N N . GLU B 2 186 ? 19.469 21.176 143.848 1.00 20.00 186 GLU B N 1
ATOM 4202 C CA . GLU B 2 186 ? 20.291 20.342 144.706 1.00 20.00 186 GLU B CA 1
ATOM 4203 C C . GLU B 2 186 ? 20.374 18.944 144.125 1.00 20.00 186 GLU B C 1
ATOM 4204 O O . GLU B 2 186 ? 19.399 18.427 143.583 1.00 20.00 186 GLU B O 1
ATOM 4210 N N . LEU B 2 187 ? 21.561 18.365 144.204 1.00 20.00 187 LEU B N 1
ATOM 4211 C CA . LEU B 2 187 ? 21.805 17.007 143.767 1.00 20.00 187 LEU B CA 1
ATOM 4212 C C . LEU B 2 187 ? 22.245 16.184 144.963 1.00 20.00 187 LEU B C 1
ATOM 4213 O O . LEU B 2 187 ? 22.688 16.719 145.978 1.00 20.00 187 LEU B O 1
ATOM 4218 N N . GLN B 2 188 ? 22.133 14.873 144.835 1.00 20.00 188 GLN B N 1
ATOM 4219 C CA . GLN B 2 188 ? 22.641 13.962 145.842 1.00 20.00 188 GLN B CA 1
ATOM 4220 C C . GLN B 2 188 ? 23.692 13.051 145.240 1.00 20.00 188 GLN B C 1
ATOM 4221 O O . GLN B 2 188 ? 23.596 12.664 144.076 1.00 20.00 188 GLN B O 1
ATOM 4227 N N . TYR B 2 189 ? 24.697 12.707 146.034 1.00 20.00 189 TYR B N 1
ATOM 4228 C CA . TYR B 2 189 ? 25.754 11.832 145.568 1.00 20.00 189 TYR B CA 1
ATOM 4229 C C . TYR B 2 189 ? 26.121 10.848 146.662 1.00 20.00 189 TYR B C 1
ATOM 4230 O O . TYR B 2 189 ? 25.900 11.094 147.847 1.00 20.00 189 TYR B O 1
ATOM 4239 N N . ARG B 2 190 ? 26.705 9.732 146.241 1.00 20.00 190 ARG B N 1
ATOM 4240 C CA . ARG B 2 190 ? 27.311 8.778 147.153 1.00 20.00 190 ARG B CA 1
ATOM 4241 C C . ARG B 2 190 ? 28.312 7.946 146.379 1.00 20.00 190 ARG B C 1
ATOM 4242 O O . ARG B 2 190 ? 28.245 7.846 145.155 1.00 20.00 190 ARG B O 1
ATOM 4250 N N . ILE B 2 191 ? 29.246 7.353 147.110 1.00 20.00 191 ILE B N 1
ATOM 4251 C CA . ILE B 2 191 ? 30.195 6.419 146.522 1.00 20.00 191 ILE B CA 1
ATOM 4252 C C . ILE B 2 191 ? 29.532 5.056 146.449 1.00 20.00 191 ILE B C 1
ATOM 4253 O O . ILE B 2 191 ? 29.125 4.495 147.468 1.00 20.00 191 ILE B O 1
ATOM 4258 N N . ILE B 2 192 ? 29.420 4.519 145.243 1.00 20.00 192 ILE B N 1
ATOM 4259 C CA . ILE B 2 192 ? 28.744 3.249 145.030 1.00 20.00 192 ILE B CA 1
ATOM 4260 C C . ILE B 2 192 ? 29.721 2.110 144.762 1.00 20.00 192 ILE B C 1
ATOM 4261 O O . ILE B 2 192 ? 29.370 0.944 144.996 1.00 20.00 192 ILE B O 1
ATOM 4266 N N . ALA B 2 193 ? 30.952 2.402 144.359 1.00 20.00 193 ALA B N 1
ATOM 4267 C CA . ALA B 2 193 ? 31.978 1.378 144.237 1.00 20.00 193 ALA B CA 1
ATOM 4268 C C . ALA B 2 193 ? 33.314 1.986 144.612 1.00 20.00 193 ALA B C 1
ATOM 4269 O O . ALA B 2 193 ? 33.549 3.162 144.341 1.00 20.00 193 ALA B O 1
ATOM 4271 N N . PHE B 2 194 ? 34.186 1.190 145.230 1.00 20.00 194 PHE B N 1
ATOM 4272 C CA . PHE B 2 194 ? 35.469 1.709 145.681 1.00 20.00 194 PHE B CA 1
ATOM 4273 C C . PHE B 2 194 ? 36.433 0.558 145.912 1.00 20.00 194 PHE B C 1
ATOM 4274 O O . PHE B 2 194 ? 36.097 -0.399 146.609 1.00 20.00 194 PHE B O 1
ATOM 4282 N N . ASN B 2 195 ? 37.627 0.665 145.343 1.00 20.00 195 ASN B N 1
ATOM 4283 C CA . ASN B 2 195 ? 38.759 -0.193 145.651 1.00 20.00 195 ASN B CA 1
ATOM 4284 C C . ASN B 2 195 ? 40.007 0.666 145.599 1.00 20.00 195 ASN B C 1
ATOM 4285 O O . ASN B 2 195 ? 40.104 1.574 144.774 1.00 20.00 195 ASN B O 1
ATOM 4290 N N . ARG B 2 196 ? 40.967 0.385 146.470 1.00 20.00 196 ARG B N 1
ATOM 4291 C CA . ARG B 2 196 ? 42.188 1.171 146.485 1.00 20.00 196 ARG B CA 1
ATOM 4292 C C . ARG B 2 196 ? 43.350 0.287 146.905 1.00 20.00 196 ARG B C 1
ATOM 4293 O O . ARG B 2 196 ? 43.181 -0.897 147.192 1.00 20.00 196 ARG B O 1
ATOM 4301 N N . THR B 2 197 ? 44.541 0.873 146.931 1.00 20.00 197 THR B N 1
ATOM 4302 C CA . THR B 2 197 ? 45.733 0.254 147.490 1.00 20.00 197 THR B CA 1
ATOM 4303 C C . THR B 2 197 ? 46.210 1.083 148.675 1.00 20.00 197 THR B C 1
ATOM 4304 O O . THR B 2 197 ? 45.536 2.007 149.125 1.00 20.00 197 THR B O 1
ATOM 4308 N N . SER B 2 198 ? 47.394 0.753 149.173 1.00 20.00 198 SER B N 1
ATOM 4309 C CA . SER B 2 198 ? 47.966 1.425 150.330 1.00 20.00 198 SER B CA 1
ATOM 4310 C C . SER B 2 198 ? 48.672 2.726 149.988 1.00 20.00 198 SER B C 1
ATOM 4311 O O . SER B 2 198 ? 49.421 3.238 150.822 1.00 20.00 198 SER B O 1
ATOM 4314 N N . ASP B 2 199 ? 48.455 3.280 148.801 1.00 20.00 199 ASP B N 1
ATOM 4315 C CA . ASP B 2 199 ? 49.155 4.476 148.360 1.00 20.00 199 ASP B CA 1
ATOM 4316 C C . ASP B 2 199 ? 48.316 5.734 148.518 1.00 20.00 199 ASP B C 1
ATOM 4317 O O . ASP B 2 199 ? 48.758 6.704 149.135 1.00 20.00 199 ASP B O 1
ATOM 4322 N N . ILE B 2 200 ? 47.114 5.735 147.964 1.00 20.00 200 ILE B N 1
ATOM 4323 C CA . ILE B 2 200 ? 46.223 6.880 148.006 1.00 20.00 200 ILE B CA 1
ATOM 4324 C C . ILE B 2 200 ? 44.963 6.458 148.747 1.00 20.00 200 ILE B C 1
ATOM 4325 O O . ILE B 2 200 ? 44.605 5.278 148.765 1.00 20.00 200 ILE B O 1
ATOM 4330 N N . ALA B 2 201 ? 44.331 7.409 149.432 1.00 20.00 201 ALA B N 1
ATOM 4331 C CA . ALA B 2 201 ? 43.067 7.118 150.089 1.00 20.00 201 ALA B CA 1
ATOM 4332 C C . ALA B 2 201 ? 42.019 8.217 149.988 1.00 20.00 201 ALA B C 1
ATOM 4333 O O . ALA B 2 201 ? 40.895 7.999 150.444 1.00 20.00 201 ALA B O 1
ATOM 4335 N N . ASP B 2 202 ? 42.323 9.373 149.399 1.00 20.00 202 ASP B N 1
ATOM 4336 C CA . ASP B 2 202 ? 41.499 10.559 149.594 1.00 20.00 202 ASP B CA 1
ATOM 4337 C C . ASP B 2 202 ? 40.724 10.969 148.351 1.00 20.00 202 ASP B C 1
ATOM 4338 O O . ASP B 2 202 ? 39.495 11.030 148.410 1.00 20.00 202 ASP B O 1
ATOM 4343 N N . LEU B 2 203 ? 41.415 11.275 147.249 1.00 20.00 203 LEU B N 1
ATOM 4344 C CA . LEU B 2 203 ? 40.838 11.523 145.923 1.00 20.00 203 LEU B CA 1
ATOM 4345 C C . LEU B 2 203 ? 39.846 12.698 145.954 1.00 20.00 203 LEU B C 1
ATOM 4346 O O . LEU B 2 203 ? 38.635 12.533 145.866 1.00 20.00 203 LEU B O 1
ATOM 4351 N N . ASN B 2 204 ? 40.397 13.894 146.159 1.00 20.00 204 ASN B N 1
ATOM 4352 C CA . ASN B 2 204 ? 39.596 15.116 146.128 1.00 20.00 204 ASN B CA 1
ATOM 4353 C C . ASN B 2 204 ? 39.199 15.473 144.705 1.00 20.00 204 ASN B C 1
ATOM 4354 O O . ASN B 2 204 ? 40.017 15.413 143.787 1.00 20.00 204 ASN B O 1
ATOM 4359 N N . VAL B 2 205 ? 37.937 15.859 144.513 1.00 20.00 205 VAL B N 1
ATOM 4360 C CA . VAL B 2 205 ? 37.472 16.346 143.221 1.00 20.00 205 VAL B CA 1
ATOM 4361 C C . VAL B 2 205 ? 36.762 17.678 143.415 1.00 20.00 205 VAL B C 1
ATOM 4362 O O . VAL B 2 205 ? 36.474 18.101 144.531 1.00 20.00 205 VAL B O 1
ATOM 4366 N N . SER B 2 206 ? 36.483 18.334 142.294 1.00 20.00 206 SER B N 1
ATOM 4367 C CA . SER B 2 206 ? 35.879 19.655 142.269 1.00 20.00 206 SER B CA 1
ATOM 4368 C C . SER B 2 206 ? 34.625 19.627 141.412 1.00 20.00 206 SER B C 1
ATOM 4369 O O . SER B 2 206 ? 34.496 18.803 140.506 1.00 20.00 206 SER B O 1
ATOM 4372 N N . VAL B 2 207 ? 33.705 20.544 141.690 1.00 20.00 207 VAL B N 1
ATOM 4373 C CA . VAL B 2 207 ? 32.411 20.593 141.023 1.00 20.00 207 VAL B CA 1
ATOM 4374 C C . VAL B 2 207 ? 32.319 21.898 140.254 1.00 20.00 207 VAL B C 1
ATOM 4375 O O . VAL B 2 207 ? 32.352 22.978 140.851 1.00 20.00 207 VAL B O 1
ATOM 4379 N N . LEU B 2 208 ? 32.204 21.801 138.940 1.00 20.00 208 LEU B N 1
ATOM 4380 C CA . LEU B 2 208 ? 32.107 22.959 138.068 1.00 20.00 208 LEU B CA 1
ATOM 4381 C C . LEU B 2 208 ? 30.662 23.202 137.664 1.00 20.00 208 LEU B C 1
ATOM 4382 O O . LEU B 2 208 ? 29.872 22.273 137.529 1.00 20.00 208 LEU B O 1
ATOM 4387 N N . LEU B 2 209 ? 30.321 24.473 137.455 1.00 20.00 209 LEU B N 1
ATOM 4388 C CA . LEU B 2 209 ? 28.915 24.849 137.539 1.00 20.00 209 LEU B CA 1
ATOM 4389 C C . LEU B 2 209 ? 28.456 25.820 136.449 1.00 20.00 209 LEU B C 1
ATOM 4390 O O . LEU B 2 209 ? 28.066 26.938 136.768 1.00 20.00 209 LEU B O 1
ATOM 4395 N N . ARG B 2 210 ? 28.599 25.487 135.186 1.00 20.00 210 ARG B N 1
ATOM 4396 C CA . ARG B 2 210 ? 28.006 26.254 134.092 1.00 20.00 210 ARG B CA 1
ATOM 4397 C C . ARG B 2 210 ? 26.494 26.386 134.260 1.00 20.00 210 ARG B C 1
ATOM 4398 O O . ARG B 2 210 ? 25.848 25.464 134.755 1.00 20.00 210 ARG B O 1
ATOM 4406 N N . PRO B 2 211 ? 25.905 27.535 133.956 1.00 20.00 211 PRO B N 1
ATOM 4407 C CA . PRO B 2 211 ? 24.458 27.717 134.104 1.00 20.00 211 PRO B CA 1
ATOM 4408 C C . PRO B 2 211 ? 23.680 27.378 132.848 1.00 20.00 211 PRO B C 1
ATOM 4409 O O . PRO B 2 211 ? 22.885 28.183 132.360 1.00 20.00 211 PRO B O 1
ATOM 4413 N N . GLY B 2 212 ? 23.906 26.179 132.314 1.00 20.00 212 GLY B N 1
ATOM 4414 C CA . GLY B 2 212 ? 23.330 25.818 131.032 1.00 20.00 212 GLY B CA 1
ATOM 4415 C C . GLY B 2 212 ? 21.824 25.699 131.111 1.00 20.00 212 GLY B C 1
ATOM 4416 O O . GLY B 2 212 ? 21.264 25.572 132.188 1.00 20.00 212 GLY B O 1
ATOM 4417 N N . ASP B 2 213 ? 21.187 25.871 129.951 1.00 20.00 213 ASP B N 1
ATOM 4418 C CA . ASP B 2 213 ? 19.749 25.883 129.647 1.00 20.00 213 ASP B CA 1
ATOM 4419 C C . ASP B 2 213 ? 18.822 26.398 130.747 1.00 20.00 213 ASP B C 1
ATOM 4420 O O . ASP B 2 213 ? 17.786 25.802 131.038 1.00 20.00 213 ASP B O 1
ATOM 4425 N N . SER B 2 214 ? 19.188 27.537 131.322 1.00 20.00 214 SER B N 1
ATOM 4426 C CA . SER B 2 214 ? 18.307 28.349 132.139 1.00 20.00 214 SER B CA 1
ATOM 4427 C C . SER B 2 214 ? 17.785 29.497 131.293 1.00 20.00 214 SER B C 1
ATOM 4428 O O . SER B 2 214 ? 18.515 30.057 130.475 1.00 20.00 214 SER B O 1
ATOM 4431 N N . GLN B 2 215 ? 16.522 29.844 131.488 1.00 20.00 215 GLN B N 1
ATOM 4432 C CA . GLN B 2 215 ? 15.875 30.882 130.709 1.00 20.00 215 GLN B CA 1
ATOM 4433 C C . GLN B 2 215 ? 15.306 31.900 131.671 1.00 20.00 215 GLN B C 1
ATOM 4434 O O . GLN B 2 215 ? 15.245 31.655 132.869 1.00 20.00 215 GLN B O 1
ATOM 4440 N N . PHE B 2 216 ? 14.926 33.065 131.153 1.00 20.00 216 PHE B N 1
ATOM 4441 C CA . PHE B 2 216 ? 14.462 34.167 131.987 1.00 20.00 216 PHE B CA 1
ATOM 4442 C C . PHE B 2 216 ? 13.347 34.893 131.260 1.00 20.00 216 PHE B C 1
ATOM 4443 O O . PHE B 2 216 ? 13.191 34.740 130.052 1.00 20.00 216 PHE B O 1
ATOM 4451 N N . GLN B 2 217 ? 12.522 35.635 132.003 1.00 20.00 217 GLN B N 1
ATOM 4452 C CA . GLN B 2 217 ? 11.351 36.228 131.366 1.00 20.00 217 GLN B CA 1
ATOM 4453 C C . GLN B 2 217 ? 11.292 37.746 131.474 1.00 20.00 217 GLN B C 1
ATOM 4454 O O . GLN B 2 217 ? 11.198 38.409 130.438 1.00 20.00 217 GLN B O 1
ATOM 4460 N N . LEU B 2 218 ? 11.326 38.335 132.664 1.00 20.00 218 LEU B N 1
ATOM 4461 C CA . LEU B 2 218 ? 10.891 39.728 132.738 1.00 20.00 218 LEU B CA 1
ATOM 4462 C C . LEU B 2 218 ? 12.042 40.649 133.120 1.00 20.00 218 LEU B C 1
ATOM 4463 O O . LEU B 2 218 ? 12.428 40.690 134.295 1.00 20.00 218 LEU B O 1
ATOM 4468 N N . PRO B 2 219 ? 12.568 41.443 132.197 1.00 20.00 219 PRO B N 1
ATOM 4469 C CA . PRO B 2 219 ? 13.875 42.077 132.407 1.00 20.00 219 PRO B CA 1
ATOM 4470 C C . PRO B 2 219 ? 13.887 43.339 133.255 1.00 20.00 219 PRO B C 1
ATOM 4471 O O . PRO B 2 219 ? 13.704 44.434 132.726 1.00 20.00 219 PRO B O 1
ATOM 4475 N N . MET B 2 220 ? 14.079 43.230 134.562 1.00 20.00 220 MET B N 1
ATOM 4476 C CA . MET B 2 220 ? 14.307 44.441 135.333 1.00 20.00 220 MET B CA 1
ATOM 4477 C C . MET B 2 220 ? 15.769 44.883 135.211 1.00 20.00 220 MET B C 1
ATOM 4478 O O . MET B 2 220 ? 16.581 44.256 134.532 1.00 20.00 220 MET B O 1
ATOM 4483 N N . LYS B 2 221 ? 16.111 45.973 135.870 1.00 20.00 221 LYS B N 1
ATOM 4484 C CA . LYS B 2 221 ? 17.314 46.774 136.075 1.00 20.00 221 LYS B CA 1
ATOM 4485 C C . LYS B 2 221 ? 18.086 46.211 137.273 1.00 20.00 221 LYS B C 1
ATOM 4486 O O . LYS B 2 221 ? 17.459 45.804 138.249 1.00 20.00 221 LYS B O 1
ATOM 4492 N N . PRO B 2 222 ? 19.428 46.131 137.231 1.00 20.00 222 PRO B N 1
ATOM 4493 C CA . PRO B 2 222 ? 20.174 45.222 138.129 1.00 20.00 222 PRO B CA 1
ATOM 4494 C C . PRO B 2 222 ? 20.048 45.522 139.613 1.00 20.00 222 PRO B C 1
ATOM 4495 O O . PRO B 2 222 ? 20.414 46.596 140.086 1.00 20.00 222 PRO B O 1
ATOM 4499 N N . ASP B 2 223 ? 19.554 44.536 140.348 1.00 20.00 223 ASP B N 1
ATOM 4500 C CA . ASP B 2 223 ? 19.430 44.629 141.788 1.00 20.00 223 ASP B CA 1
ATOM 4501 C C . ASP B 2 223 ? 20.803 44.466 142.431 1.00 20.00 223 ASP B C 1
ATOM 4502 O O . ASP B 2 223 ? 21.762 44.036 141.788 1.00 20.00 223 ASP B O 1
ATOM 4507 N N . ASN B 2 224 ? 20.896 44.833 143.710 1.00 20.00 224 ASN B N 1
ATOM 4508 C CA . ASN B 2 224 ? 22.168 44.784 144.418 1.00 20.00 224 ASN B CA 1
ATOM 4509 C C . ASN B 2 224 ? 22.664 43.355 144.578 1.00 20.00 224 ASN B C 1
ATOM 4510 O O . ASN B 2 224 ? 21.887 42.404 144.666 1.00 20.00 224 ASN B O 1
ATOM 4515 N N . ASN B 2 225 ? 23.985 43.224 144.621 1.00 20.00 225 ASN B N 1
ATOM 4516 C CA . ASN B 2 225 ? 24.638 41.943 144.398 1.00 20.00 225 ASN B CA 1
ATOM 4517 C C . ASN B 2 225 ? 24.539 41.047 145.626 1.00 20.00 225 ASN B C 1
ATOM 4518 O O . ASN B 2 225 ? 24.025 39.927 145.547 1.00 20.00 225 ASN B O 1
ATOM 4523 N N . VAL B 2 226 ? 25.036 41.517 146.762 1.00 20.00 226 VAL B N 1
ATOM 4524 C CA . VAL B 2 226 ? 25.116 40.727 147.981 1.00 20.00 226 VAL B CA 1
ATOM 4525 C C . VAL B 2 226 ? 24.323 41.449 149.062 1.00 20.00 226 VAL B C 1
ATOM 4526 O O . VAL B 2 226 ? 24.396 42.676 149.179 1.00 20.00 226 VAL B O 1
ATOM 4530 N N . ASP B 2 227 ? 23.546 40.692 149.833 1.00 20.00 227 ASP B N 1
ATOM 4531 C CA . ASP B 2 227 ? 22.810 41.225 150.978 1.00 20.00 227 ASP B CA 1
ATOM 4532 C C . ASP B 2 227 ? 23.678 41.056 152.220 1.00 20.00 227 ASP B C 1
ATOM 4533 O O . ASP B 2 227 ? 23.670 40.011 152.868 1.00 20.00 227 ASP B O 1
ATOM 4538 N N . THR B 2 228 ? 24.439 42.092 152.550 1.00 20.00 228 THR B N 1
ATOM 4539 C CA . THR B 2 228 ? 25.298 42.074 153.735 1.00 20.00 228 THR B CA 1
ATOM 4540 C C . THR B 2 228 ? 24.616 42.701 154.943 1.00 20.00 228 THR B C 1
ATOM 4541 O O . THR B 2 228 ? 25.208 43.534 155.629 1.00 20.00 228 THR B O 1
ATOM 4545 N N . ARG B 2 229 ? 23.374 42.325 155.240 1.00 20.00 229 ARG B N 1
ATOM 4546 C CA . ARG B 2 229 ? 22.710 42.838 156.434 1.00 20.00 229 ARG B CA 1
ATOM 4547 C C . ARG B 2 229 ? 22.338 41.737 157.414 1.00 20.00 229 ARG B C 1
ATOM 4548 O O . ARG B 2 229 ? 22.817 41.747 158.552 1.00 20.00 229 ARG B O 1
ATOM 4556 N N . HIS B 2 230 ? 21.517 40.775 157.003 1.00 20.00 230 HIS B N 1
ATOM 4557 C CA . HIS B 2 230 ? 20.999 39.755 157.904 1.00 20.00 230 HIS B CA 1
ATOM 4558 C C . HIS B 2 230 ? 20.750 38.488 157.108 1.00 20.00 230 HIS B C 1
ATOM 4559 O O . HIS B 2 230 ? 20.169 38.539 156.021 1.00 20.00 230 HIS B O 1
ATOM 4566 N N . PHE B 2 231 ? 21.188 37.357 157.653 1.00 20.00 231 PHE B N 1
ATOM 4567 C CA . PHE B 2 231 ? 21.139 36.083 156.951 1.00 20.00 231 PHE B CA 1
ATOM 4568 C C . PHE B 2 231 ? 19.997 35.209 157.451 1.00 20.00 231 PHE B C 1
ATOM 4569 O O . PHE B 2 231 ? 19.918 34.028 157.100 1.00 20.00 231 PHE B O 1
ATOM 4577 N N . GLU B 2 232 ? 19.113 35.775 158.263 1.00 20.00 232 GLU B N 1
ATOM 4578 C CA . GLU B 2 232 ? 17.920 35.110 158.763 1.00 20.00 232 GLU B CA 1
ATOM 4579 C C . GLU B 2 232 ? 16.760 35.160 157.783 1.00 20.00 232 GLU B C 1
ATOM 4580 O O . GLU B 2 232 ? 15.665 34.693 158.112 1.00 20.00 232 GLU B O 1
ATOM 4586 N N . LEU B 2 233 ? 16.983 35.706 156.591 1.00 20.00 233 LEU B N 1
ATOM 4587 C CA . LEU B 2 233 ? 15.917 35.983 155.644 1.00 20.00 233 LEU B CA 1
ATOM 4588 C C . LEU B 2 233 ? 15.345 34.720 155.027 1.00 20.00 233 LEU B C 1
ATOM 4589 O O . LEU B 2 233 ? 14.197 34.734 154.575 1.00 20.00 233 LEU B O 1
ATOM 4594 N N . VAL B 2 234 ? 16.118 33.635 154.989 1.00 20.00 234 VAL B N 1
ATOM 4595 C CA . VAL B 2 234 ? 15.610 32.392 154.426 1.00 20.00 234 VAL B CA 1
ATOM 4596 C C . VAL B 2 234 ? 14.678 31.675 155.389 1.00 20.00 234 VAL B C 1
ATOM 4597 O O . VAL B 2 234 ? 13.925 30.790 154.967 1.00 20.00 234 VAL B O 1
ATOM 4601 N N . GLU B 2 235 ? 14.698 32.034 156.671 1.00 20.00 235 GLU B N 1
ATOM 4602 C CA . GLU B 2 235 ? 13.752 31.443 157.605 1.00 20.00 235 GLU B CA 1
ATOM 4603 C C . GLU B 2 235 ? 12.410 32.157 157.580 1.00 20.00 235 GLU B C 1
ATOM 4604 O O . GLU B 2 235 ? 11.379 31.535 157.852 1.00 20.00 235 GLU B O 1
ATOM 4610 N N . ALA B 2 236 ? 12.396 33.443 157.236 1.00 20.00 236 ALA B N 1
ATOM 4611 C CA . ALA B 2 236 ? 11.152 34.164 157.001 1.00 20.00 236 ALA B CA 1
ATOM 4612 C C . ALA B 2 236 ? 10.658 34.020 155.576 1.00 20.00 236 ALA B C 1
ATOM 4613 O O . ALA B 2 236 ? 9.806 34.803 155.148 1.00 20.00 236 ALA B O 1
ATOM 4615 N N . LEU B 2 237 ? 11.173 33.043 154.835 1.00 20.00 237 LEU B N 1
ATOM 4616 C CA . LEU B 2 237 ? 10.829 32.849 153.440 1.00 20.00 237 LEU B CA 1
ATOM 4617 C C . LEU B 2 237 ? 10.357 31.438 153.130 1.00 20.00 237 LEU B C 1
ATOM 4618 O O . LEU B 2 237 ? 9.618 31.254 152.157 1.00 20.00 237 LEU B O 1
ATOM 4623 N N . MET B 2 238 ? 10.746 30.439 153.929 1.00 20.00 238 MET B N 1
ATOM 4624 C CA . MET B 2 238 ? 10.405 29.059 153.609 1.00 20.00 238 MET B CA 1
ATOM 4625 C C . MET B 2 238 ? 9.801 28.290 154.780 1.00 20.00 238 MET B C 1
ATOM 4626 O O . MET B 2 238 ? 9.760 27.055 154.732 1.00 20.00 238 MET B O 1
ATOM 4631 N N . TYR B 2 239 ? 9.334 28.963 155.833 1.00 20.00 239 TYR B N 1
ATOM 4632 C CA . TYR B 2 239 ? 8.750 28.220 156.945 1.00 20.00 239 TYR B CA 1
ATOM 4633 C C . TYR B 2 239 ? 7.311 28.626 157.249 1.00 20.00 239 TYR B C 1
ATOM 4634 O O . TYR B 2 239 ? 6.441 27.752 157.342 1.00 20.00 239 TYR B O 1
ATOM 4643 N N . HIS B 2 240 ? 7.059 29.931 157.400 1.00 20.00 240 HIS B N 1
ATOM 4644 C CA . HIS B 2 240 ? 5.720 30.538 157.418 1.00 20.00 240 HIS B CA 1
ATOM 4645 C C . HIS B 2 240 ? 4.844 29.986 158.551 1.00 20.00 240 HIS B C 1
ATOM 4646 O O . HIS B 2 240 ? 3.888 29.236 158.337 1.00 20.00 240 HIS B O 1
ATOM 4653 N N . TYR B 2 241 ? 5.237 30.355 159.771 1.00 20.00 241 TYR B N 1
ATOM 4654 C CA . TYR B 2 241 ? 4.471 30.092 160.985 1.00 20.00 241 TYR B CA 1
ATOM 4655 C C . TYR B 2 241 ? 3.049 30.651 160.894 1.00 20.00 241 TYR B C 1
ATOM 4656 O O . TYR B 2 241 ? 2.756 31.569 160.122 1.00 20.00 241 TYR B O 1
ATOM 4665 N N . ASP B 2 242 ? 2.171 30.107 161.734 1.00 20.00 242 ASP B N 1
ATOM 4666 C CA . ASP B 2 242 ? 0.751 30.464 161.742 1.00 20.00 242 ASP B CA 1
ATOM 4667 C C . ASP B 2 242 ? 0.474 31.914 162.137 1.00 20.00 242 ASP B C 1
ATOM 4668 O O . ASP B 2 242 ? -0.368 32.574 161.533 1.00 20.00 242 ASP B O 1
ATOM 4673 N N . MET C 3 1 ? 56.134 58.477 96.189 1.00 20.00 1 MET C N 1
ATOM 4674 C CA . MET C 3 1 ? 57.166 57.453 96.280 1.00 20.00 1 MET C CA 1
ATOM 4675 C C . MET C 3 1 ? 57.615 57.234 97.709 1.00 20.00 1 MET C C 1
ATOM 4676 O O . MET C 3 1 ? 57.908 58.175 98.434 1.00 20.00 1 MET C O 1
ATOM 4681 N N . GLN C 3 2 ? 57.691 55.969 98.089 1.00 20.00 2 GLN C N 1
ATOM 4682 C CA . GLN C 3 2 ? 58.005 55.549 99.440 1.00 20.00 2 GLN C CA 1
ATOM 4683 C C . GLN C 3 2 ? 59.461 55.121 99.496 1.00 20.00 2 GLN C C 1
ATOM 4684 O O . GLN C 3 2 ? 59.987 54.593 98.515 1.00 20.00 2 GLN C O 1
ATOM 4690 N N . ASN C 3 3 ? 60.121 55.384 100.622 1.00 20.00 3 ASN C N 1
ATOM 4691 C CA . ASN C 3 3 ? 61.465 54.868 100.826 1.00 20.00 3 ASN C CA 1
ATOM 4692 C C . ASN C 3 3 ? 61.435 53.344 100.849 1.00 20.00 3 ASN C C 1
ATOM 4693 O O . ASN C 3 3 ? 60.511 52.756 101.416 1.00 20.00 3 ASN C O 1
ATOM 4698 N N . PRO C 3 4 ? 62.415 52.678 100.242 1.00 20.00 4 PRO C N 1
ATOM 4699 C CA . PRO C 3 4 ? 62.306 51.234 100.024 1.00 20.00 4 PRO C CA 1
ATOM 4700 C C . PRO C 3 4 ? 62.487 50.425 101.295 1.00 20.00 4 PRO C C 1
ATOM 4701 O O . PRO C 3 4 ? 63.240 50.791 102.197 1.00 20.00 4 PRO C O 1
ATOM 4705 N N . THR C 3 5 ? 61.773 49.311 101.356 1.00 20.00 5 THR C N 1
ATOM 4706 C CA . THR C 3 5 ? 61.859 48.395 102.479 1.00 20.00 5 THR C CA 1
ATOM 4707 C C . THR C 3 5 ? 62.990 47.416 102.215 1.00 20.00 5 THR C C 1
ATOM 4708 O O . THR C 3 5 ? 63.061 46.825 101.136 1.00 20.00 5 THR C O 1
ATOM 4712 N N . GLN C 3 6 ? 63.879 47.258 103.184 1.00 20.00 6 GLN C N 1
ATOM 4713 C CA . GLN C 3 6 ? 65.028 46.386 103.032 1.00 20.00 6 GLN C CA 1
ATOM 4714 C C . GLN C 3 6 ? 64.863 45.140 103.884 1.00 20.00 6 GLN C C 1
ATOM 4715 O O . GLN C 3 6 ? 64.249 45.172 104.948 1.00 20.00 6 GLN C O 1
ATOM 4721 N N . THR C 3 7 ? 65.434 44.046 103.410 1.00 20.00 7 THR C N 1
ATOM 4722 C CA . THR C 3 7 ? 65.256 42.737 104.010 1.00 20.00 7 THR C CA 1
ATOM 4723 C C . THR C 3 7 ? 66.610 42.177 104.409 1.00 20.00 7 THR C C 1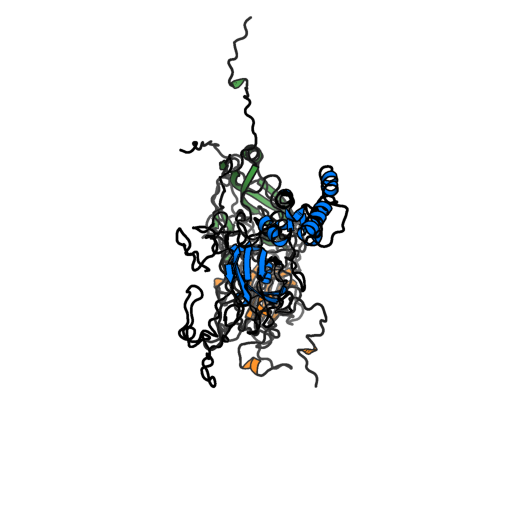
ATOM 4724 O O . THR C 3 7 ? 67.581 42.298 103.662 1.00 20.00 7 THR C O 1
ATOM 4728 N N . MET C 3 8 ? 66.689 41.586 105.594 1.00 20.00 8 MET C N 1
ATOM 4729 C CA . MET C 3 8 ? 67.854 40.810 105.972 1.00 20.00 8 MET C CA 1
ATOM 4730 C C . MET C 3 8 ? 67.456 39.386 106.328 1.00 20.00 8 MET C C 1
ATOM 4731 O O . MET C 3 8 ? 66.378 39.140 106.863 1.00 20.00 8 MET C O 1
ATOM 4736 N N . HIS C 3 9 ? 68.345 38.450 106.015 1.00 20.00 9 HIS C N 1
ATOM 4737 C CA . HIS C 3 9 ? 68.087 37.024 106.122 1.00 20.00 9 HIS C CA 1
ATOM 4738 C C . HIS C 3 9 ? 69.003 36.419 107.172 1.00 20.00 9 HIS C C 1
ATOM 4739 O O . HIS C 3 9 ? 70.110 36.906 107.393 1.00 20.00 9 HIS C O 1
ATOM 4746 N N . ILE C 3 10 ? 68.536 35.361 107.833 1.00 20.00 10 ILE C N 1
ATOM 4747 C CA . ILE C 3 10 ? 69.119 34.941 109.096 1.00 20.00 10 ILE C CA 1
ATOM 4748 C C . ILE C 3 10 ? 69.812 33.580 109.030 1.00 20.00 10 ILE C C 1
ATOM 4749 O O . ILE C 3 10 ? 70.831 33.401 109.706 1.00 20.00 10 ILE C O 1
ATOM 4754 N N . TYR C 3 11 ? 69.332 32.640 108.205 1.00 20.00 11 TYR C N 1
ATOM 4755 C CA . TYR C 3 11 ? 70.058 31.402 107.889 1.00 20.00 11 TYR C CA 1
ATOM 4756 C C . TYR C 3 11 ? 70.316 30.462 109.064 1.00 20.00 11 TYR C C 1
ATOM 4757 O O . TYR C 3 11 ? 71.286 30.624 109.811 1.00 20.00 11 TYR C O 1
ATOM 4766 N N . ASP C 3 12 ? 69.331 29.596 109.302 1.00 20.00 12 ASP C N 1
ATOM 4767 C CA . ASP C 3 12 ? 69.438 28.296 109.969 1.00 20.00 12 ASP C CA 1
ATOM 4768 C C . ASP C 3 12 ? 69.351 28.327 111.485 1.00 20.00 12 ASP C C 1
ATOM 4769 O O . ASP C 3 12 ? 69.974 27.505 112.159 1.00 20.00 12 ASP C O 1
ATOM 4774 N N . MET C 3 13 ? 68.610 29.300 112.004 1.00 20.00 13 MET C N 1
ATOM 4775 C CA . MET C 3 13 ? 67.652 29.132 113.095 1.00 20.00 13 MET C CA 1
ATOM 4776 C C . MET C 3 13 ? 68.257 28.580 114.378 1.00 20.00 13 MET C C 1
ATOM 4777 O O . MET C 3 13 ? 68.105 27.386 114.649 1.00 20.00 13 MET C O 1
ATOM 4782 N N . PRO C 3 14 ? 68.993 29.387 115.143 1.00 20.00 14 PRO C N 1
ATOM 4783 C CA . PRO C 3 14 ? 69.595 28.893 116.384 1.00 20.00 14 PRO C CA 1
ATOM 4784 C C . PRO C 3 14 ? 68.570 28.432 117.410 1.00 20.00 14 PRO C C 1
ATOM 4785 O O . PRO C 3 14 ? 67.457 28.952 117.484 1.00 20.00 14 PRO C O 1
ATOM 4789 N N . LEU C 3 15 ? 68.972 27.410 118.172 1.00 20.00 15 LEU C N 1
ATOM 4790 C CA . LEU C 3 15 ? 68.211 26.814 119.274 1.00 20.00 15 LEU C CA 1
ATOM 4791 C C . LEU C 3 15 ? 66.890 26.207 118.822 1.00 20.00 15 LEU C C 1
ATOM 4792 O O . LEU C 3 15 ? 65.919 26.181 119.572 1.00 20.00 15 LEU C O 1
ATOM 4797 N N . ARG C 3 16 ? 66.860 25.666 117.614 1.00 20.00 16 ARG C N 1
ATOM 4798 C CA . ARG C 3 16 ? 65.667 25.030 117.086 1.00 20.00 16 ARG C CA 1
ATOM 4799 C C . ARG C 3 16 ? 65.558 23.607 117.595 1.00 20.00 16 ARG C C 1
ATOM 4800 O O . ARG C 3 16 ? 66.508 22.833 117.488 1.00 20.00 16 ARG C O 1
ATOM 4808 N N . VAL C 3 17 ? 64.406 23.262 118.158 1.00 20.00 17 VAL C N 1
ATOM 4809 C CA . VAL C 3 17 ? 64.156 21.890 118.582 1.00 20.00 17 VAL C CA 1
ATOM 4810 C C . VAL C 3 17 ? 63.894 21.057 117.335 1.00 20.00 17 VAL C C 1
ATOM 4811 O O . VAL C 3 17 ? 62.887 21.248 116.656 1.00 20.00 17 VAL C O 1
ATOM 4815 N N . ILE C 3 18 ? 64.794 20.123 117.037 1.00 20.00 18 ILE C N 1
ATOM 4816 C CA . ILE C 3 18 ? 64.686 19.281 115.855 1.00 20.00 18 ILE C CA 1
ATOM 4817 C C . ILE C 3 18 ? 64.345 17.845 116.207 1.00 20.00 18 ILE C C 1
ATOM 4818 O O . ILE C 3 18 ? 64.345 16.984 115.328 1.00 20.00 18 ILE C O 1
ATOM 4823 N N . ALA C 3 19 ? 64.070 17.556 117.468 1.00 20.00 19 ALA C N 1
ATOM 4824 C CA . ALA C 3 19 ? 63.573 16.245 117.877 1.00 20.00 19 ALA C CA 1
ATOM 4825 C C . ALA C 3 19 ? 62.538 16.507 118.960 1.00 20.00 19 ALA C C 1
ATOM 4826 O O . ALA C 3 19 ? 62.887 16.674 120.127 1.00 20.00 19 ALA C O 1
ATOM 4828 N N . GLY C 3 20 ? 61.276 16.561 118.565 1.00 20.00 20 GLY C N 1
ATOM 4829 C CA . GLY C 3 20 ? 60.221 17.010 119.439 1.00 20.00 20 GLY C CA 1
ATOM 4830 C C . GLY C 3 20 ? 59.704 15.916 120.344 1.00 20.00 20 GLY C C 1
ATOM 4831 O O . GLY C 3 20 ? 60.271 14.831 120.464 1.00 20.00 20 GLY C O 1
ATOM 4832 N N . LEU C 3 21 ? 58.592 16.223 120.995 1.00 20.00 21 LEU C N 1
ATOM 4833 C CA . LEU C 3 21 ? 57.972 15.320 121.945 1.00 20.00 21 LEU C CA 1
ATOM 4834 C C . LEU C 3 21 ? 56.947 14.435 121.256 1.00 20.00 21 LEU C C 1
ATOM 4835 O O . LEU C 3 21 ? 56.262 14.853 120.322 1.00 20.00 21 LEU C O 1
ATOM 4840 N N . SER C 3 22 ? 56.835 13.207 121.740 1.00 20.00 22 SER C N 1
ATOM 4841 C CA . SER C 3 22 ? 55.924 12.246 121.140 1.00 20.00 22 SER C CA 1
ATOM 4842 C C . SER C 3 22 ? 54.519 12.323 121.707 1.00 20.00 22 SER C C 1
ATOM 4843 O O . SER C 3 22 ? 53.590 11.797 121.091 1.00 20.00 22 SER C O 1
ATOM 4846 N N . THR C 3 23 ? 54.339 12.958 122.854 1.00 20.00 23 THR C N 1
ATOM 4847 C CA . THR C 3 23 ? 53.034 13.054 123.483 1.00 20.00 23 THR C CA 1
ATOM 4848 C C . THR C 3 23 ? 52.222 14.250 123.014 1.00 20.00 23 THR C C 1
ATOM 4849 O O . THR C 3 23 ? 51.106 14.443 123.497 1.00 20.00 23 THR C O 1
ATOM 4853 N N . LEU C 3 24 ? 52.743 15.049 122.094 1.00 20.00 24 LEU C N 1
ATOM 4854 C CA . LEU C 3 24 ? 52.078 16.250 121.611 1.00 20.00 24 LEU C CA 1
ATOM 4855 C C . LEU C 3 24 ? 51.582 15.981 120.199 1.00 20.00 24 LEU C C 1
ATOM 4856 O O . LEU C 3 24 ? 52.376 15.643 119.319 1.00 20.00 24 LEU C O 1
ATOM 4861 N N . ALA C 3 25 ? 50.278 16.121 119.986 1.00 20.00 25 ALA C N 1
ATOM 4862 C CA . ALA C 3 25 ? 49.661 15.670 118.746 1.00 20.00 25 ALA C CA 1
ATOM 4863 C C . ALA C 3 25 ? 49.947 16.631 117.604 1.00 20.00 25 ALA C C 1
ATOM 4864 O O . ALA C 3 25 ? 49.990 17.844 117.795 1.00 20.00 25 ALA C O 1
ATOM 4866 N N . LYS C 3 26 ? 50.123 16.079 116.406 1.00 20.00 26 LYS C N 1
ATOM 4867 C CA . LYS C 3 26 ? 50.439 16.885 115.235 1.00 20.00 26 LYS C CA 1
ATOM 4868 C C . LYS C 3 26 ? 49.211 17.343 114.478 1.00 20.00 26 LYS C C 1
ATOM 4869 O O . LYS C 3 26 ? 49.229 18.421 113.881 1.00 20.00 26 LYS C O 1
ATOM 4875 N N . THR C 3 27 ? 48.147 16.555 114.468 1.00 20.00 27 THR C N 1
ATOM 4876 C CA . THR C 3 27 ? 46.947 16.926 113.748 1.00 20.00 27 THR C CA 1
ATOM 4877 C C . THR C 3 27 ? 45.760 16.855 114.689 1.00 20.00 27 THR C C 1
ATOM 4878 O O . THR C 3 27 ? 45.830 16.266 115.766 1.00 20.00 27 THR C O 1
ATOM 4882 N N . THR C 3 28 ? 44.661 17.476 114.277 1.00 20.00 28 THR C N 1
ATOM 4883 C CA . THR C 3 28 ? 43.462 17.474 115.098 1.00 20.00 28 THR C CA 1
ATOM 4884 C C . THR C 3 28 ? 42.720 16.151 115.045 1.00 20.00 28 THR C C 1
ATOM 4885 O O . THR C 3 28 ? 41.922 15.865 115.942 1.00 20.00 28 THR C O 1
ATOM 4889 N N . GLU C 3 29 ? 42.952 15.344 114.017 1.00 20.00 29 GLU C N 1
ATOM 4890 C CA . GLU C 3 29 ? 42.277 14.062 113.920 1.00 20.00 29 GLU C CA 1
ATOM 4891 C C . GLU C 3 29 ? 42.892 13.018 114.835 1.00 20.00 29 GLU C C 1
ATOM 4892 O O . GLU C 3 29 ? 42.249 12.003 115.114 1.00 20.00 29 GLU C O 1
ATOM 4898 N N . GLU C 3 30 ? 44.108 13.247 115.314 1.00 20.00 30 GLU C N 1
ATOM 4899 C CA . GLU C 3 30 ? 44.769 12.353 116.258 1.00 20.00 30 GLU C CA 1
ATOM 4900 C C . GLU C 3 30 ? 44.722 12.900 117.672 1.00 20.00 30 GLU C C 1
ATOM 4901 O O . GLU C 3 30 ? 45.637 12.674 118.462 1.00 20.00 30 GLU C O 1
ATOM 4907 N N . ASP C 3 31 ? 43.659 13.621 118.016 1.00 20.00 31 ASP C N 1
ATOM 4908 C CA . ASP C 3 31 ? 43.526 14.239 119.331 1.00 20.00 31 ASP C CA 1
ATOM 4909 C C . ASP C 3 31 ? 42.053 14.194 119.708 1.00 20.00 31 ASP C C 1
ATOM 4910 O O . ASP C 3 31 ? 41.220 14.810 119.039 1.00 20.00 31 ASP C O 1
ATOM 4915 N N . ASP C 3 32 ? 41.734 13.467 120.773 1.00 20.00 32 ASP C N 1
ATOM 4916 C CA . ASP C 3 32 ? 40.358 13.349 121.236 1.00 20.00 32 ASP C CA 1
ATOM 4917 C C . ASP C 3 32 ? 40.286 13.433 122.751 1.00 20.00 32 ASP C C 1
ATOM 4918 O O . ASP C 3 32 ? 39.469 12.760 123.386 1.00 20.00 32 ASP C O 1
ATOM 4923 N N . ASN C 3 33 ? 41.143 14.251 123.357 1.00 20.00 33 ASN C N 1
ATOM 4924 C CA . ASN C 3 33 ? 41.155 14.343 124.808 1.00 20.00 33 ASN C CA 1
ATOM 4925 C C . ASN C 3 33 ? 39.967 15.128 125.329 1.00 20.00 33 ASN C C 1
ATOM 4926 O O . ASN C 3 33 ? 39.557 14.936 126.476 1.00 20.00 33 ASN C O 1
ATOM 4931 N N . THR C 3 34 ? 39.413 16.017 124.510 1.00 20.00 34 THR C N 1
ATOM 4932 C CA . THR C 3 34 ? 38.221 16.761 124.890 1.00 20.00 34 THR C CA 1
ATOM 4933 C C . THR C 3 34 ? 37.004 15.848 124.950 1.00 20.00 34 THR C C 1
ATOM 4934 O O . THR C 3 34 ? 36.088 16.082 125.746 1.00 20.00 34 THR C O 1
ATOM 4938 N N . SER C 3 35 ? 37.008 14.773 124.164 1.00 20.00 35 SER C N 1
ATOM 4939 C CA . SER C 3 35 ? 35.835 13.917 124.042 1.00 20.00 35 SER C CA 1
ATOM 4940 C C . SER C 3 35 ? 35.584 13.121 125.313 1.00 20.00 35 SER C C 1
ATOM 4941 O O . SER C 3 35 ? 34.495 13.188 125.890 1.00 20.00 35 SER C O 1
ATOM 4944 N N . THR C 3 36 ? 36.568 12.347 125.763 1.00 20.00 36 THR C N 1
ATOM 4945 C CA . THR C 3 36 ? 36.242 11.445 126.853 1.00 20.00 36 THR C CA 1
ATOM 4946 C C . THR C 3 36 ? 36.286 12.127 128.208 1.00 20.00 36 THR C C 1
ATOM 4947 O O . THR C 3 36 ? 35.236 12.458 128.763 1.00 20.00 36 THR C O 1
ATOM 4951 N N . GLY C 3 37 ? 37.470 12.362 128.753 1.00 20.00 37 GLY C N 1
ATOM 4952 C CA . GLY C 3 37 ? 37.506 13.160 129.957 1.00 20.00 37 GLY C CA 1
ATOM 4953 C C . GLY C 3 37 ? 38.803 13.857 130.285 1.00 20.00 37 GLY C C 1
ATOM 4954 O O . GLY C 3 37 ? 38.880 14.522 131.317 1.00 20.00 37 GLY C O 1
ATOM 4955 N N . ILE C 3 38 ? 39.819 13.730 129.434 1.00 20.00 38 ILE C N 1
ATOM 4956 C CA . ILE C 3 38 ? 41.174 14.053 129.872 1.00 20.00 38 ILE C CA 1
ATOM 4957 C C . ILE C 3 38 ? 41.383 15.554 129.911 1.00 20.00 38 ILE C C 1
ATOM 4958 O O . ILE C 3 38 ? 41.901 16.094 130.891 1.00 20.00 38 ILE C O 1
ATOM 4963 N N . VAL C 3 39 ? 40.950 16.252 128.873 1.00 20.00 39 VAL C N 1
ATOM 4964 C CA . VAL C 3 39 ? 41.002 17.703 128.825 1.00 20.00 39 VAL C CA 1
ATOM 4965 C C . VAL C 3 39 ? 39.579 18.229 128.880 1.00 20.00 39 VAL C C 1
ATOM 4966 O O . VAL C 3 39 ? 38.738 17.846 128.063 1.00 20.00 39 VAL C O 1
ATOM 4970 N N . VAL C 3 40 ? 39.299 19.087 129.852 1.00 20.00 40 VAL C N 1
ATOM 4971 C CA . VAL C 3 40 ? 38.050 19.834 129.901 1.00 20.00 40 VAL C CA 1
ATOM 4972 C C . VAL C 3 40 ? 38.378 21.246 129.440 1.00 20.00 40 VAL C C 1
ATOM 4973 O O . VAL C 3 40 ? 38.958 22.035 130.181 1.00 20.00 40 VAL C O 1
ATOM 4977 N N . SER C 3 41 ? 38.017 21.564 128.207 1.00 20.00 41 SER C N 1
ATOM 4978 C CA . SER C 3 41 ? 38.396 22.818 127.580 1.00 20.00 41 SER C CA 1
ATOM 4979 C C . SER C 3 41 ? 37.192 23.735 127.471 1.00 20.00 41 SER C C 1
ATOM 4980 O O . SER C 3 41 ? 36.121 23.313 127.037 1.00 20.00 41 SER C O 1
ATOM 4983 N N . GLU C 3 42 ? 37.378 24.986 127.866 1.00 20.00 42 GLU C N 1
ATOM 4984 C CA . GLU C 3 42 ? 36.364 26.014 127.730 1.00 20.00 42 GLU C CA 1
ATOM 4985 C C . GLU C 3 42 ? 36.663 26.983 126.605 1.00 20.00 42 GLU C C 1
ATOM 4986 O O . GLU C 3 42 ? 35.909 27.938 126.411 1.00 20.00 42 GLU C O 1
ATOM 4992 N N . VAL C 3 43 ? 37.747 26.772 125.866 1.00 20.00 43 VAL C N 1
ATOM 4993 C CA . VAL C 3 43 ? 38.169 27.655 124.796 1.00 20.00 43 VAL C CA 1
ATOM 4994 C C . VAL C 3 43 ? 38.159 26.958 123.448 1.00 20.00 43 VAL C C 1
ATOM 4995 O O . VAL C 3 43 ? 38.653 27.506 122.469 1.00 20.00 43 VAL C O 1
ATOM 4999 N N . GLY C 3 44 ? 37.602 25.766 123.377 1.00 20.00 44 GLY C N 1
ATOM 5000 C CA . GLY C 3 44 ? 37.520 25.039 122.131 1.00 20.00 44 GLY C CA 1
ATOM 5001 C C . GLY C 3 44 ? 38.482 23.877 122.080 1.00 20.00 44 GLY C C 1
ATOM 5002 O O . GLY C 3 44 ? 39.167 23.541 123.046 1.00 20.00 44 GLY C O 1
ATOM 5003 N N . GLU C 3 45 ? 38.519 23.285 120.973 1.00 20.00 45 GLU C N 1
ATOM 5004 C CA . GLU C 3 45 ? 39.391 22.213 120.530 1.00 20.00 45 GLU C CA 1
ATOM 5005 C C . GLU C 3 45 ? 40.694 22.787 119.989 1.00 20.00 45 GLU C C 1
ATOM 5006 O O . GLU C 3 45 ? 40.714 23.909 119.484 1.00 20.00 45 GLU C O 1
ATOM 5012 N N . PRO C 3 46 ? 41.815 22.077 120.090 1.00 20.00 46 PRO C N 1
ATOM 5013 C CA . PRO C 3 46 ? 43.094 22.694 119.738 1.00 20.00 46 PRO C CA 1
ATOM 5014 C C . PRO C 3 46 ? 43.312 22.758 118.237 1.00 20.00 46 PRO C C 1
ATOM 5015 O O . PRO C 3 46 ? 43.012 21.818 117.501 1.00 20.00 46 PRO C O 1
ATOM 5019 N N . GLN C 3 47 ? 43.841 23.886 117.787 1.00 20.00 47 GLN C N 1
ATOM 5020 C CA . GLN C 3 47 ? 44.125 24.126 116.383 1.00 20.00 47 GLN C CA 1
ATOM 5021 C C . GLN C 3 47 ? 45.609 23.928 116.118 1.00 20.00 47 GLN C C 1
ATOM 5022 O O . GLN C 3 47 ? 46.438 24.045 117.016 1.00 20.00 47 GLN C O 1
ATOM 5028 N N . VAL C 3 48 ? 45.937 23.652 114.865 1.00 20.00 48 VAL C N 1
ATOM 5029 C CA . VAL C 3 48 ? 47.297 23.283 114.490 1.00 20.00 48 VAL C CA 1
ATOM 5030 C C . VAL C 3 48 ? 48.145 24.539 114.366 1.00 20.00 48 VAL C C 1
ATOM 5031 O O . VAL C 3 48 ? 47.756 25.500 113.697 1.00 20.00 48 VAL C O 1
ATOM 5035 N N . VAL C 3 49 ? 49.315 24.526 114.996 1.00 20.00 49 VAL C N 1
ATOM 5036 C CA . VAL C 3 49 ? 50.258 25.633 114.959 1.00 20.00 49 VAL C CA 1
ATOM 5037 C C . VAL C 3 49 ? 51.514 25.177 114.236 1.00 20.00 49 VAL C C 1
ATOM 5038 O O . VAL C 3 49 ? 52.104 24.154 114.593 1.00 20.00 49 VAL C O 1
ATOM 5042 N N . ASN C 3 50 ? 51.916 25.927 113.224 1.00 20.00 50 ASN C N 1
ATOM 5043 C CA . ASN C 3 50 ? 53.179 25.726 112.529 1.00 20.00 50 ASN C CA 1
ATOM 5044 C C . ASN C 3 50 ? 54.123 26.853 112.903 1.00 20.00 50 ASN C C 1
ATOM 5045 O O . ASN C 3 50 ? 53.871 28.014 112.577 1.00 20.00 50 ASN C O 1
ATOM 5050 N N . HIS C 3 51 ? 55.214 26.512 113.574 1.00 20.00 51 HIS C N 1
ATOM 5051 C CA . HIS C 3 51 ? 56.185 27.518 113.941 1.00 20.00 51 HIS C CA 1
ATOM 5052 C C . HIS C 3 51 ? 57.574 27.034 113.555 1.00 20.00 51 HIS C C 1
ATOM 5053 O O . HIS C 3 51 ? 57.852 25.836 113.639 1.00 20.00 51 HIS C O 1
ATOM 5060 N N . PRO C 3 52 ? 58.460 27.927 113.107 1.00 20.00 52 PRO C N 1
ATOM 5061 C CA . PRO C 3 52 ? 59.793 27.480 112.678 1.00 20.00 52 PRO C CA 1
ATOM 5062 C C . PRO C 3 52 ? 60.722 27.030 113.791 1.00 20.00 52 PRO C C 1
ATOM 5063 O O . PRO C 3 52 ? 61.665 26.289 113.506 1.00 20.00 52 PRO C O 1
ATOM 5067 N N . ALA C 3 53 ? 60.508 27.431 115.031 1.00 20.00 53 ALA C N 1
ATOM 5068 C CA . ALA C 3 53 ? 61.431 27.073 116.098 1.00 20.00 53 ALA C CA 1
ATOM 5069 C C . ALA C 3 53 ? 61.120 25.730 116.735 1.00 20.00 53 ALA C C 1
ATOM 5070 O O . ALA C 3 53 ? 61.603 25.456 117.833 1.00 20.00 53 ALA C O 1
ATOM 5072 N N . TRP C 3 54 ? 60.319 24.902 116.083 1.00 20.00 54 TRP C N 1
ATOM 5073 C CA . TRP C 3 54 ? 59.939 23.586 116.560 1.00 20.00 54 TRP C CA 1
ATOM 5074 C C . TRP C 3 54 ? 59.683 22.755 115.313 1.00 20.00 54 TRP C C 1
ATOM 5075 O O . TRP C 3 54 ? 58.998 23.224 114.404 1.00 20.00 54 TRP C O 1
ATOM 5086 N N . ILE C 3 55 ? 60.227 21.537 115.264 1.00 20.00 55 ILE C N 1
ATOM 5087 C CA . ILE C 3 55 ? 60.364 20.834 113.988 1.00 20.00 55 ILE C CA 1
ATOM 5088 C C . ILE C 3 55 ? 59.019 20.347 113.466 1.00 20.00 55 ILE C C 1
ATOM 5089 O O . ILE C 3 55 ? 58.759 20.384 112.260 1.00 20.00 55 ILE C O 1
ATOM 5094 N N . ASP C 3 56 ? 58.127 19.933 114.348 1.00 20.00 56 ASP C N 1
ATOM 5095 C CA . ASP C 3 56 ? 56.924 19.292 113.875 1.00 20.00 56 ASP C CA 1
ATOM 5096 C C . ASP C 3 56 ? 55.698 20.065 114.336 1.00 20.00 56 ASP C C 1
ATOM 5097 O O . ASP C 3 56 ? 55.750 20.739 115.365 1.00 20.00 56 ASP C O 1
ATOM 5102 N N . PRO C 3 57 ? 54.605 20.042 113.572 1.00 20.00 57 PRO C N 1
ATOM 5103 C CA . PRO C 3 57 ? 53.430 20.821 113.957 1.00 20.00 57 PRO C CA 1
ATOM 5104 C C . PRO C 3 57 ? 52.756 20.252 115.185 1.00 20.00 57 PRO C C 1
ATOM 5105 O O . PRO C 3 57 ? 52.901 19.081 115.528 1.00 20.00 57 PRO C O 1
ATOM 5109 N N . PHE C 3 58 ? 52.021 21.115 115.866 1.00 20.00 58 PHE C N 1
ATOM 5110 C CA . PHE C 3 58 ? 51.436 20.732 117.132 1.00 20.00 58 PHE C CA 1
ATOM 5111 C C . PHE C 3 58 ? 50.130 21.471 117.314 1.00 20.00 58 PHE C C 1
ATOM 5112 O O . PHE C 3 58 ? 49.945 22.567 116.789 1.00 20.00 58 PHE C O 1
ATOM 5120 N N . VAL C 3 59 ? 49.234 20.865 118.062 1.00 20.00 59 VAL C N 1
ATOM 5121 C CA . VAL C 3 59 ? 47.933 21.452 118.320 1.00 20.00 59 VAL C CA 1
ATOM 5122 C C . VAL C 3 59 ? 48.002 22.268 119.600 1.00 20.00 59 VAL C C 1
ATOM 5123 O O . VAL C 3 59 ? 48.618 21.854 120.587 1.00 20.00 59 VAL C O 1
ATOM 5127 N N . ALA C 3 60 ? 47.410 23.455 119.575 1.00 20.00 60 ALA C N 1
ATOM 5128 C CA . ALA C 3 60 ? 47.468 24.360 120.708 1.00 20.00 60 ALA C CA 1
ATOM 5129 C C . ALA C 3 60 ? 46.090 24.906 121.025 1.00 20.00 60 ALA C C 1
ATOM 5130 O O . ALA C 3 60 ? 45.276 25.138 120.134 1.00 20.00 60 ALA C O 1
ATOM 5132 N N . TYR C 3 61 ? 45.836 25.107 122.310 1.00 20.00 61 TYR C N 1
ATOM 5133 C CA . TYR C 3 61 ? 44.574 25.677 122.748 1.00 20.00 61 TYR C CA 1
ATOM 5134 C C . TYR C 3 61 ? 44.655 27.193 122.706 1.00 20.00 61 TYR C C 1
ATOM 5135 O O . TYR C 3 61 ? 45.612 27.788 123.200 1.00 20.00 61 TYR C O 1
ATOM 5144 N N . GLN C 3 62 ? 43.651 27.820 122.117 1.00 20.00 62 GLN C N 1
ATOM 5145 C CA . GLN C 3 62 ? 43.629 29.264 121.933 1.00 20.00 62 GLN C CA 1
ATOM 5146 C C . GLN C 3 62 ? 43.117 29.904 123.209 1.00 20.00 62 GLN C C 1
ATOM 5147 O O . GLN C 3 62 ? 41.916 29.919 123.462 1.00 20.00 62 GLN C O 1
ATOM 5153 N N . LEU C 3 63 ? 44.029 30.424 124.028 1.00 20.00 63 LEU C N 1
ATOM 5154 C CA . LEU C 3 63 ? 43.606 31.029 125.282 1.00 20.00 63 LEU C CA 1
ATOM 5155 C C . LEU C 3 63 ? 42.946 32.375 125.060 1.00 20.00 63 LEU C C 1
ATOM 5156 O O . LEU C 3 63 ? 42.139 32.809 125.883 1.00 20.00 63 LEU C O 1
ATOM 5161 N N . ARG C 3 64 ? 43.282 33.051 123.975 1.00 20.00 64 ARG C N 1
ATOM 5162 C CA . ARG C 3 64 ? 42.541 34.214 123.533 1.00 20.00 64 ARG C CA 1
ATOM 5163 C C . ARG C 3 64 ? 42.201 34.016 122.069 1.00 20.00 64 ARG C C 1
ATOM 5164 O O . ARG C 3 64 ? 42.817 33.205 121.379 1.00 20.00 64 ARG C O 1
ATOM 5172 N N . ALA C 3 65 ? 41.199 34.743 121.606 1.00 20.00 65 ALA C N 1
ATOM 5173 C CA . ALA C 3 65 ? 40.744 34.555 120.242 1.00 20.00 65 ALA C CA 1
ATOM 5174 C C . ALA C 3 65 ? 41.732 35.198 119.274 1.00 20.00 65 ALA C C 1
ATOM 5175 O O . ALA C 3 65 ? 42.226 36.291 119.533 1.00 20.00 65 ALA C O 1
ATOM 5177 N N . PRO C 3 66 ? 42.048 34.545 118.162 1.00 20.00 66 PRO C N 1
ATOM 5178 C CA . PRO C 3 66 ? 43.045 35.099 117.241 1.00 20.00 66 PRO C CA 1
ATOM 5179 C C . PRO C 3 66 ? 42.520 36.303 116.470 1.00 20.00 66 PRO C C 1
ATOM 5180 O O . PRO C 3 66 ? 41.351 36.368 116.087 1.00 20.00 66 PRO C O 1
ATOM 5184 N N . ARG C 3 67 ? 43.409 37.270 116.253 1.00 20.00 67 ARG C N 1
ATOM 5185 C CA . ARG C 3 67 ? 43.048 38.552 115.664 1.00 20.00 67 ARG C CA 1
ATOM 5186 C C . ARG C 3 67 ? 44.101 38.951 114.635 1.00 20.00 67 ARG C C 1
ATOM 5187 O O . ARG C 3 67 ? 44.979 38.164 114.274 1.00 20.00 67 ARG C O 1
ATOM 5195 N N . LYS C 3 68 ? 44.014 40.196 114.163 1.00 20.00 68 LYS C N 1
ATOM 5196 C CA . LYS C 3 68 ? 44.865 40.718 113.104 1.00 20.00 68 LYS C CA 1
ATOM 5197 C C . LYS C 3 68 ? 45.989 41.623 113.602 1.00 20.00 68 LYS C C 1
ATOM 5198 O O . LYS C 3 68 ? 47.038 41.675 112.953 1.00 20.00 68 LYS C O 1
ATOM 5204 N N . ASN C 3 69 ? 45.811 42.311 114.741 1.00 20.00 69 ASN C N 1
ATOM 5205 C CA . ASN C 3 69 ? 46.812 43.202 115.346 1.00 20.00 69 ASN C CA 1
ATOM 5206 C C . ASN C 3 69 ? 47.232 44.377 114.471 1.00 20.00 69 ASN C C 1
ATOM 5207 O O . ASN C 3 69 ? 48.236 44.280 113.762 1.00 20.00 69 ASN C O 1
ATOM 5212 N N . ILE C 3 70 ? 46.384 45.410 114.414 1.00 20.00 70 ILE C N 1
ATOM 5213 C CA . ILE C 3 70 ? 46.715 46.720 113.850 1.00 20.00 70 ILE C CA 1
ATOM 5214 C C . ILE C 3 70 ? 48.083 47.194 114.322 1.00 20.00 70 ILE C C 1
ATOM 5215 O O . ILE C 3 70 ? 48.372 47.185 115.520 1.00 20.00 70 ILE C O 1
ATOM 5220 N N . THR C 3 71 ? 48.935 47.595 113.380 1.00 20.00 71 THR C N 1
ATOM 5221 C CA . THR C 3 71 ? 50.258 48.147 113.692 1.00 20.00 71 THR C CA 1
ATOM 5222 C C . THR C 3 71 ? 50.335 49.572 113.172 1.00 20.00 71 THR C C 1
ATOM 5223 O O . THR C 3 71 ? 50.447 49.768 111.948 1.00 20.00 71 THR C O 1
ATOM 5227 N N . PRO C 3 72 ? 50.299 50.591 114.025 1.00 20.00 72 PRO C N 1
ATOM 5228 C CA . PRO C 3 72 ? 50.341 51.970 113.526 1.00 20.00 72 PRO C CA 1
ATOM 5229 C C . PRO C 3 72 ? 51.741 52.351 113.071 1.00 20.00 72 PRO C C 1
ATOM 5230 O O . PRO C 3 72 ? 52.723 52.094 113.765 1.00 20.00 72 PRO C O 1
ATOM 5234 N N . ASP C 3 73 ? 51.826 52.981 111.904 1.00 20.00 73 ASP C N 1
ATOM 5235 C CA . ASP C 3 73 ? 53.093 53.227 111.227 1.00 20.00 73 ASP C CA 1
ATOM 5236 C C . ASP C 3 73 ? 53.247 54.678 110.832 1.00 20.00 73 ASP C C 1
ATOM 5237 O O . ASP C 3 73 ? 53.701 54.988 109.731 1.00 20.00 73 ASP C O 1
ATOM 5242 N N . PHE C 3 74 ? 52.904 55.602 111.714 1.00 20.00 74 PHE C N 1
ATOM 5243 C CA . PHE C 3 74 ? 52.922 56.998 111.325 1.00 20.00 74 PHE C CA 1
ATOM 5244 C C . PHE C 3 74 ? 54.188 57.707 111.747 1.00 20.00 74 PHE C C 1
ATOM 5245 O O . PHE C 3 74 ? 54.585 58.673 111.101 1.00 20.00 74 PHE C O 1
ATOM 5253 N N . ILE C 3 75 ? 54.835 57.238 112.807 1.00 20.00 75 ILE C N 1
ATOM 5254 C CA . ILE C 3 75 ? 56.079 57.822 113.281 1.00 20.00 75 ILE C CA 1
ATOM 5255 C C . ILE C 3 75 ? 57.245 57.270 112.482 1.00 20.00 75 ILE C C 1
ATOM 5256 O O . ILE C 3 75 ? 57.083 56.344 111.685 1.00 20.00 75 ILE C O 1
ATOM 5261 N N . PHE C 3 76 ? 58.424 57.837 112.693 1.00 20.00 76 PHE C N 1
ATOM 5262 C CA . PHE C 3 76 ? 59.613 57.391 111.988 1.00 20.00 76 PHE C CA 1
ATOM 5263 C C . PHE C 3 76 ? 60.127 56.073 112.554 1.00 20.00 76 PHE C C 1
ATOM 5264 O O . PHE C 3 76 ? 60.346 55.946 113.759 1.00 20.00 76 PHE C O 1
ATOM 5272 N N . GLY C 3 77 ? 60.325 55.088 111.679 1.00 20.00 77 GLY C N 1
ATOM 5273 C CA . GLY C 3 77 ? 60.963 53.842 112.060 1.00 20.00 77 GLY C CA 1
ATOM 5274 C C . GLY C 3 77 ? 60.014 52.682 112.270 1.00 20.00 77 GLY C C 1
ATOM 5275 O O . GLY C 3 77 ? 59.081 52.792 113.064 1.00 20.00 77 GLY C O 1
ATOM 5276 N N . ARG C 3 78 ? 60.232 51.570 111.571 1.00 20.00 78 ARG C N 1
ATOM 5277 C CA . ARG C 3 78 ? 59.355 50.414 111.689 1.00 20.00 78 ARG C CA 1
ATOM 5278 C C . ARG C 3 78 ? 60.155 49.181 111.297 1.00 20.00 78 ARG C C 1
ATOM 5279 O O . ARG C 3 78 ? 61.008 49.255 110.415 1.00 20.00 78 ARG C O 1
ATOM 5287 N N . ALA C 3 79 ? 59.882 48.056 111.952 1.00 20.00 79 ALA C N 1
ATOM 5288 C CA . ALA C 3 79 ? 60.601 46.826 111.662 1.00 20.00 79 ALA C CA 1
ATOM 5289 C C . ALA C 3 79 ? 59.739 45.617 111.960 1.00 20.00 79 ALA C C 1
ATOM 5290 O O . ALA C 3 79 ? 58.997 45.601 112.941 1.00 20.00 79 ALA C O 1
ATOM 5292 N N . ASP C 3 80 ? 59.865 44.599 111.123 1.00 20.00 80 ASP C N 1
ATOM 5293 C CA . ASP C 3 80 ? 59.230 43.308 111.340 1.00 20.00 80 ASP C CA 1
ATOM 5294 C C . ASP C 3 80 ? 60.340 42.337 111.686 1.00 20.00 80 ASP C C 1
ATOM 5295 O O . ASP C 3 80 ? 61.057 41.869 110.801 1.00 20.00 80 ASP C O 1
ATOM 5300 N N . ILE C 3 81 ? 60.484 42.033 112.972 1.00 20.00 81 ILE C N 1
ATOM 5301 C CA . ILE C 3 81 ? 61.492 41.068 113.383 1.00 20.00 81 ILE C CA 1
ATOM 5302 C C . ILE C 3 81 ? 61.070 39.671 112.962 1.00 20.00 81 ILE C C 1
ATOM 5303 O O . ILE C 3 81 ? 61.792 38.986 112.236 1.00 20.00 81 ILE C O 1
ATOM 5308 N N . GLY C 3 82 ? 59.893 39.239 113.402 1.00 20.00 82 GLY C N 1
ATOM 5309 C CA . GLY C 3 82 ? 59.165 38.161 112.765 1.00 20.00 82 GLY C CA 1
ATOM 5310 C C . GLY C 3 82 ? 59.795 36.789 112.768 1.00 20.00 82 GLY C C 1
ATOM 5311 O O . GLY C 3 82 ? 60.290 36.338 111.730 1.00 20.00 82 GLY C O 1
ATOM 5312 N N . ASN C 3 83 ? 59.822 36.156 113.938 1.00 20.00 83 ASN C N 1
ATOM 5313 C CA . ASN C 3 83 ? 60.369 34.821 114.197 1.00 20.00 83 ASN C CA 1
ATOM 5314 C C . ASN C 3 83 ? 61.872 34.743 113.977 1.00 20.00 83 ASN C C 1
ATOM 5315 O O . ASN C 3 83 ? 62.435 33.655 113.944 1.00 20.00 83 ASN C O 1
ATOM 5320 N N . ALA C 3 84 ? 62.554 35.870 113.848 1.00 20.00 84 ALA C N 1
ATOM 5321 C CA . ALA C 3 84 ? 63.997 35.871 113.705 1.00 20.00 84 ALA C CA 1
ATOM 5322 C C . ALA C 3 84 ? 64.642 35.784 115.076 1.00 20.00 84 ALA C C 1
ATOM 5323 O O . ALA C 3 84 ? 64.201 36.449 116.015 1.00 20.00 84 ALA C O 1
ATOM 5325 N N . PHE C 3 85 ? 65.676 34.940 115.175 1.00 20.00 85 PHE C N 1
ATOM 5326 C CA . PHE C 3 85 ? 66.398 34.631 116.417 1.00 20.00 85 PHE C CA 1
ATOM 5327 C C . PHE C 3 85 ? 65.462 34.101 117.499 1.00 20.00 85 PHE C C 1
ATOM 5328 O O . PHE C 3 85 ? 65.671 34.336 118.686 1.00 20.00 85 PHE C O 1
ATOM 5336 N N . SER C 3 86 ? 64.444 33.360 117.091 1.00 20.00 86 SER C N 1
ATOM 5337 C CA . SER C 3 86 ? 63.352 32.963 117.965 1.00 20.00 86 SER C CA 1
ATOM 5338 C C . SER C 3 86 ? 63.524 31.522 118.422 1.00 20.00 86 SER C C 1
ATOM 5339 O O . SER C 3 86 ? 63.919 30.656 117.638 1.00 20.00 86 SER C O 1
ATOM 5342 N N . ALA C 3 87 ? 63.224 31.259 119.691 1.00 20.00 87 ALA C N 1
ATOM 5343 C CA . ALA C 3 87 ? 63.433 29.925 120.229 1.00 20.00 87 ALA C CA 1
ATOM 5344 C C . ALA C 3 87 ? 62.392 29.627 121.289 1.00 20.00 87 ALA C C 1
ATOM 5345 O O . ALA C 3 87 ? 61.824 30.530 121.898 1.00 20.00 87 ALA C O 1
ATOM 5347 N N . PHE C 3 88 ? 62.150 28.340 121.499 1.00 20.00 88 PHE C N 1
ATOM 5348 C CA . PHE C 3 88 ? 61.392 27.842 122.639 1.00 20.00 88 PHE C CA 1
ATOM 5349 C C . PHE C 3 88 ? 62.354 27.618 123.798 1.00 20.00 88 PHE C C 1
ATOM 5350 O O . PHE C 3 88 ? 63.181 26.707 123.753 1.00 20.00 88 PHE C O 1
ATOM 5358 N N . LEU C 3 89 ? 62.254 28.442 124.820 1.00 20.00 89 LEU C N 1
ATOM 5359 C CA . LEU C 3 89 ? 63.191 28.403 125.934 1.00 20.00 89 LEU C CA 1
ATOM 5360 C C . LEU C 3 89 ? 62.550 27.753 127.142 1.00 20.00 89 LEU C C 1
ATOM 5361 O O . LEU C 3 89 ? 61.472 28.184 127.562 1.00 20.00 89 LEU C O 1
ATOM 5366 N N . PRO C 3 90 ? 63.172 26.738 127.732 1.00 20.00 90 PRO C N 1
ATOM 5367 C CA . PRO C 3 90 ? 62.556 26.025 128.851 1.00 20.00 90 PRO C CA 1
ATOM 5368 C C . PRO C 3 90 ? 62.944 26.545 130.225 1.00 20.00 90 PRO C C 1
ATOM 5369 O O . PRO C 3 90 ? 64.048 27.033 130.454 1.00 20.00 90 PRO C O 1
ATOM 5373 N N . ARG C 3 91 ? 62.003 26.399 131.156 1.00 20.00 91 ARG C N 1
ATOM 5374 C CA . ARG C 3 91 ? 62.202 26.678 132.570 1.00 20.00 91 ARG C CA 1
ATOM 5375 C C . ARG C 3 91 ? 61.425 25.662 133.390 1.00 20.00 91 ARG C C 1
ATOM 5376 O O . ARG C 3 91 ? 60.420 25.124 132.928 1.00 20.00 91 ARG C O 1
ATOM 5384 N N . ARG C 3 92 ? 61.887 25.404 134.608 1.00 20.00 92 ARG C N 1
ATOM 5385 C CA . ARG C 3 92 ? 61.237 24.454 135.499 1.00 20.00 92 ARG C CA 1
ATOM 5386 C C . ARG C 3 92 ? 60.515 25.175 136.622 1.00 20.00 92 ARG C C 1
ATOM 5387 O O . ARG C 3 92 ? 61.044 26.121 137.206 1.00 20.00 92 ARG C O 1
ATOM 5395 N N . PHE C 3 93 ? 59.315 24.704 136.934 1.00 20.00 93 PHE C N 1
ATOM 5396 C CA . PHE C 3 93 ? 58.538 25.218 138.046 1.00 20.00 93 PHE C CA 1
ATOM 5397 C C . PHE C 3 93 ? 57.977 24.046 138.829 1.00 20.00 93 PHE C C 1
ATOM 5398 O O . PHE C 3 93 ? 57.721 22.983 138.266 1.00 20.00 93 PHE C O 1
ATOM 5406 N N . SER C 3 94 ? 57.776 24.240 140.122 1.00 20.00 94 SER C N 1
ATOM 5407 C CA . SER C 3 94 ? 57.064 23.248 140.906 1.00 20.00 94 SER C CA 1
ATOM 5408 C C . SER C 3 94 ? 55.578 23.561 140.861 1.00 20.00 94 SER C C 1
ATOM 5409 O O . SER C 3 94 ? 55.179 24.717 140.724 1.00 20.00 94 SER C O 1
ATOM 5412 N N . ALA C 3 95 ? 54.762 22.524 140.953 1.00 20.00 95 ALA C N 1
ATOM 5413 C CA . ALA C 3 95 ? 53.326 22.731 140.940 1.00 20.00 95 ALA C CA 1
ATOM 5414 C C . ALA C 3 95 ? 52.883 23.366 142.254 1.00 20.00 95 ALA C C 1
ATOM 5415 O O . ALA C 3 95 ? 53.352 22.971 143.323 1.00 20.00 95 ALA C O 1
ATOM 5417 N N . PRO C 3 96 ? 51.997 24.347 142.209 1.00 20.00 96 PRO C N 1
ATOM 5418 C CA . PRO C 3 96 ? 51.603 25.068 143.419 1.00 20.00 96 PRO C CA 1
ATOM 5419 C C . PRO C 3 96 ? 50.686 24.220 144.291 1.00 20.00 96 PRO C C 1
ATOM 5420 O O . PRO C 3 96 ? 50.246 23.141 143.914 1.00 20.00 96 PRO C O 1
ATOM 5424 N N . ALA C 3 97 ? 50.380 24.748 145.471 1.00 20.00 97 ALA C N 1
ATOM 5425 C CA . ALA C 3 97 ? 49.385 24.133 146.330 1.00 20.00 97 ALA C CA 1
ATOM 5426 C C . ALA C 3 97 ? 47.989 24.411 145.779 1.00 20.00 97 ALA C C 1
ATOM 5427 O O . ALA C 3 97 ? 47.818 25.088 144.763 1.00 20.00 97 ALA C O 1
ATOM 5429 N N . VAL C 3 98 ? 46.970 23.892 146.464 1.00 20.00 98 VAL C N 1
ATOM 5430 C CA . VAL C 3 98 ? 45.613 23.966 145.933 1.00 20.00 98 VAL C CA 1
ATOM 5431 C C . VAL C 3 98 ? 45.080 25.394 146.014 1.00 20.00 98 VAL C C 1
ATOM 5432 O O . VAL C 3 98 ? 44.383 25.863 145.108 1.00 20.00 98 VAL C O 1
ATOM 5436 N N . GLY C 3 99 ? 45.453 26.130 147.050 1.00 20.00 99 GLY C N 1
ATOM 5437 C CA . GLY C 3 99 ? 44.993 27.499 147.157 1.00 20.00 99 GLY C CA 1
ATOM 5438 C C . GLY C 3 99 ? 45.775 28.521 146.354 1.00 20.00 99 GLY C C 1
ATOM 5439 O O . GLY C 3 99 ? 45.209 29.519 145.909 1.00 20.00 99 GLY C O 1
ATOM 5440 N N . THR C 3 100 ? 47.071 28.289 146.158 1.00 20.00 100 THR C N 1
ATOM 5441 C CA . THR C 3 100 ? 47.966 29.308 145.623 1.00 20.00 100 THR C CA 1
ATOM 5442 C C . THR C 3 100 ? 47.888 29.346 144.100 1.00 20.00 100 THR C C 1
ATOM 5443 O O . THR C 3 100 ? 47.000 28.759 143.480 1.00 20.00 100 THR C O 1
ATOM 5447 N N . ARG C 3 101 ? 48.838 30.039 143.471 1.00 20.00 101 ARG C N 1
ATOM 5448 C CA . ARG C 3 101 ? 48.752 30.304 142.046 1.00 20.00 101 ARG C CA 1
ATOM 5449 C C . ARG C 3 101 ? 50.151 30.542 141.491 1.00 20.00 101 ARG C C 1
ATOM 5450 O O . ARG C 3 101 ? 51.013 31.093 142.175 1.00 20.00 101 ARG C O 1
ATOM 5458 N N . LEU C 3 102 ? 50.369 30.125 140.245 1.00 20.00 102 LEU C N 1
ATOM 5459 C CA . LEU C 3 102 ? 51.667 30.225 139.584 1.00 20.00 102 LEU C CA 1
ATOM 5460 C C . LEU C 3 102 ? 51.523 31.002 138.288 1.00 20.00 102 LEU C C 1
ATOM 5461 O O . LEU C 3 102 ? 50.792 30.580 137.390 1.00 20.00 102 LEU C O 1
ATOM 5466 N N . VAL C 3 103 ? 52.242 32.113 138.173 1.00 20.00 103 VAL C N 1
ATOM 5467 C CA . VAL C 3 103 ? 52.210 32.953 136.984 1.00 20.00 103 VAL C CA 1
ATOM 5468 C C . VAL C 3 103 ? 53.526 32.776 136.247 1.00 20.00 103 VAL C C 1
ATOM 5469 O O . VAL C 3 103 ? 54.595 33.023 136.811 1.00 20.00 103 VAL C O 1
ATOM 5473 N N . VAL C 3 104 ? 53.454 32.340 134.996 1.00 20.00 104 VAL C N 1
ATOM 5474 C CA . VAL C 3 104 ? 54.631 32.164 134.158 1.00 20.00 104 VAL C CA 1
ATOM 5475 C C . VAL C 3 104 ? 54.767 33.398 133.285 1.00 20.00 104 VAL C C 1
ATOM 5476 O O . VAL C 3 104 ? 53.870 33.710 132.499 1.00 20.00 104 VAL C O 1
ATOM 5480 N N . ASP C 3 105 ? 55.761 34.031 133.411 1.00 20.00 105 ASP C N 1
ATOM 54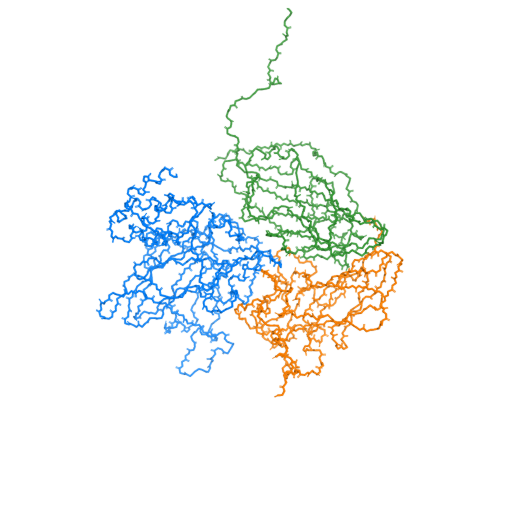81 C CA . ASP C 3 105 ? 56.115 35.230 132.670 1.00 20.00 105 ASP C CA 1
ATOM 5482 C C . ASP C 3 105 ? 56.939 34.853 131.441 1.00 20.00 105 ASP C C 1
ATOM 5483 O O . ASP C 3 105 ? 57.776 33.952 131.515 1.00 20.00 105 ASP C O 1
ATOM 5488 N N . PRO C 3 106 ? 56.725 35.482 130.290 1.00 20.00 106 PRO C N 1
ATOM 5489 C CA . PRO C 3 106 ? 57.453 35.081 129.080 1.00 20.00 106 PRO C CA 1
ATOM 5490 C C . PRO C 3 106 ? 58.896 35.562 129.066 1.00 20.00 106 PRO C C 1
ATOM 5491 O O . PRO C 3 106 ? 59.265 36.518 129.749 1.00 20.00 106 PRO C O 1
ATOM 5495 N N . VAL C 3 107 ? 59.725 34.859 128.291 1.00 20.00 107 VAL C N 1
ATOM 5496 C CA . VAL C 3 107 ? 61.145 35.155 128.139 1.00 20.00 107 VAL C CA 1
ATOM 5497 C C . VAL C 3 107 ? 61.493 35.169 126.657 1.00 20.00 107 VAL C C 1
ATOM 5498 O O . VAL C 3 107 ? 60.729 34.702 125.816 1.00 20.00 107 VAL C O 1
ATOM 5502 N N . PHE C 3 108 ? 62.685 35.679 126.347 1.00 20.00 108 PHE C N 1
ATOM 5503 C CA . PHE C 3 108 ? 63.151 35.727 124.967 1.00 20.00 108 PHE C CA 1
ATOM 5504 C C . PHE C 3 108 ? 64.673 35.793 124.927 1.00 20.00 108 PHE C C 1
ATOM 5505 O O . PHE C 3 108 ? 65.324 36.131 125.914 1.00 20.00 108 PHE C O 1
ATOM 5513 N N . THR C 3 109 ? 65.225 35.458 123.762 1.00 20.00 109 THR C N 1
ATOM 5514 C CA . THR C 3 109 ? 66.653 35.226 123.601 1.00 20.00 109 THR C CA 1
ATOM 5515 C C . THR C 3 109 ? 67.445 36.524 123.615 1.00 20.00 109 THR C C 1
ATOM 5516 O O . THR C 3 109 ? 66.902 37.624 123.540 1.00 20.00 109 THR C O 1
ATOM 5520 N N . TYR C 3 110 ? 68.764 36.365 123.705 1.00 20.00 110 TYR C N 1
ATOM 5521 C CA . TYR C 3 110 ? 69.672 37.502 123.732 1.00 20.00 110 TYR C CA 1
ATOM 5522 C C . TYR C 3 110 ? 69.674 38.242 122.408 1.00 20.00 110 TYR C C 1
ATOM 5523 O O . TYR C 3 110 ? 69.719 39.474 122.379 1.00 20.00 110 TYR C O 1
ATOM 5532 N N . GLN C 3 111 ? 69.647 37.511 121.302 1.00 20.00 111 GLN C N 1
ATOM 5533 C CA . GLN C 3 111 ? 69.691 38.136 119.992 1.00 20.00 111 GLN C CA 1
ATOM 5534 C C . GLN C 3 111 ? 68.389 38.821 119.631 1.00 20.00 111 GLN C C 1
ATOM 5535 O O . GLN C 3 111 ? 68.397 39.756 118.830 1.00 20.00 111 GLN C O 1
ATOM 5541 N N . GLN C 3 112 ? 67.271 38.383 120.200 1.00 20.00 112 GLN C N 1
ATOM 5542 C CA . GLN C 3 112 ? 66.046 39.151 120.073 1.00 20.00 112 GLN C CA 1
ATOM 5543 C C . GLN C 3 112 ? 66.087 40.421 120.900 1.00 20.00 112 GLN C C 1
ATOM 5544 O O . GLN C 3 112 ? 65.450 41.402 120.533 1.00 20.00 112 GLN C O 1
ATOM 5550 N N . ARG C 3 113 ? 66.818 40.431 122.009 1.00 20.00 113 ARG C N 1
ATOM 5551 C CA . ARG C 3 113 ? 66.854 41.633 122.829 1.00 20.00 113 ARG C CA 1
ATOM 5552 C C . ARG C 3 113 ? 67.741 42.692 122.197 1.00 20.00 113 ARG C C 1
ATOM 5553 O O . ARG C 3 113 ? 67.544 43.886 122.430 1.00 20.00 113 ARG C O 1
ATOM 5561 N N . THR C 3 114 ? 68.705 42.273 121.379 1.00 20.00 114 THR C N 1
ATOM 5562 C CA . THR C 3 114 ? 69.615 43.213 120.736 1.00 20.00 114 THR C CA 1
ATOM 5563 C C . THR C 3 114 ? 68.935 43.955 119.601 1.00 20.00 114 THR C C 1
ATOM 5564 O O . THR C 3 114 ? 69.004 45.186 119.523 1.00 20.00 114 THR C O 1
ATOM 5568 N N . VAL C 3 115 ? 68.265 43.223 118.715 1.00 20.00 115 VAL C N 1
ATOM 5569 C CA . VAL C 3 115 ? 67.706 43.844 117.523 1.00 20.00 115 VAL C CA 1
ATOM 5570 C C . VAL C 3 115 ? 66.471 44.655 117.875 1.00 20.00 115 VAL C C 1
ATOM 5571 O O . VAL C 3 115 ? 66.275 45.763 117.369 1.00 20.00 115 VAL C O 1
ATOM 5575 N N . LEU C 3 116 ? 65.645 44.145 118.781 1.00 20.00 116 LEU C N 1
ATOM 5576 C CA . LEU C 3 116 ? 64.508 44.909 119.275 1.00 20.00 116 LEU C CA 1
ATOM 5577 C C . LEU C 3 116 ? 64.937 46.095 120.121 1.00 20.00 116 LEU C C 1
ATOM 5578 O O . LEU C 3 116 ? 64.151 47.024 120.306 1.00 20.00 116 LEU C O 1
ATOM 5583 N N . GLY C 3 117 ? 66.164 46.093 120.627 1.00 20.00 117 GLY C N 1
ATOM 5584 C CA . GLY C 3 117 ? 66.743 47.222 121.318 1.00 20.00 117 GLY C CA 1
ATOM 5585 C C . GLY C 3 117 ? 67.093 48.403 120.448 1.00 20.00 117 GLY C C 1
ATOM 5586 O O . GLY C 3 117 ? 67.548 49.420 120.973 1.00 20.00 117 GLY C O 1
ATOM 5587 N N . LEU C 3 118 ? 66.908 48.305 119.141 1.00 20.00 118 LEU C N 1
ATOM 5588 C CA . LEU C 3 118 ? 67.056 49.440 118.253 1.00 20.00 118 LEU C CA 1
ATOM 5589 C C . LEU C 3 118 ? 65.775 50.240 118.112 1.00 20.00 118 LEU C C 1
ATOM 5590 O O . LEU C 3 118 ? 65.757 51.216 117.363 1.00 20.00 118 LEU C O 1
ATOM 5595 N N . TYR C 3 119 ? 64.708 49.854 118.796 1.00 20.00 119 TYR C N 1
ATOM 5596 C CA . TYR C 3 119 ? 63.422 50.507 118.669 1.00 20.00 119 TYR C CA 1
ATOM 5597 C C . TYR C 3 119 ? 62.839 50.758 120.046 1.00 20.00 119 TYR C C 1
ATOM 5598 O O . TYR C 3 119 ? 63.406 50.368 121.066 1.00 20.00 119 TYR C O 1
ATOM 5607 N N . ASN C 3 120 ? 61.688 51.416 120.069 1.00 20.00 120 ASN C N 1
ATOM 5608 C CA . ASN C 3 120 ? 61.071 51.862 121.307 1.00 20.00 120 ASN C CA 1
ATOM 5609 C C . ASN C 3 120 ? 59.783 51.149 121.661 1.00 20.00 120 ASN C C 1
ATOM 5610 O O . ASN C 3 120 ? 59.478 51.028 122.842 1.00 20.00 120 ASN C O 1
ATOM 5615 N N . TYR C 3 121 ? 59.008 50.694 120.685 1.00 20.00 121 TYR C N 1
ATOM 5616 C CA . TYR C 3 121 ? 57.685 50.161 120.952 1.00 20.00 121 TYR C CA 1
ATOM 5617 C C . TYR C 3 121 ? 57.529 48.857 120.195 1.00 20.00 121 TYR C C 1
ATOM 5618 O O . TYR C 3 121 ? 58.118 48.690 119.133 1.00 20.00 121 TYR C O 1
ATOM 5627 N N . PHE C 3 122 ? 56.734 47.929 120.723 1.00 20.00 122 PHE C N 1
ATOM 5628 C CA . PHE C 3 122 ? 56.649 46.617 120.096 1.00 20.00 122 PHE C CA 1
ATOM 5629 C C . PHE C 3 122 ? 55.309 45.981 120.424 1.00 20.00 122 PHE C C 1
ATOM 5630 O O . PHE C 3 122 ? 54.607 46.409 121.336 1.00 20.00 122 PHE C O 1
ATOM 5638 N N . HIS C 3 123 ? 54.994 44.905 119.710 1.00 20.00 123 HIS C N 1
ATOM 5639 C CA . HIS C 3 123 ? 54.017 43.929 120.168 1.00 20.00 123 HIS C CA 1
ATOM 5640 C C . HIS C 3 123 ? 54.384 42.577 119.584 1.00 20.00 123 HIS C C 1
ATOM 5641 O O . HIS C 3 123 ? 55.060 42.492 118.560 1.00 20.00 123 HIS C O 1
ATOM 5648 N N . ALA C 3 124 ? 53.936 41.513 120.244 1.00 20.00 124 ALA C N 1
ATOM 5649 C CA . ALA C 3 124 ? 54.266 40.167 119.797 1.00 20.00 124 ALA C CA 1
ATOM 5650 C C . ALA C 3 124 ? 53.216 39.182 120.272 1.00 20.00 124 ALA C C 1
ATOM 5651 O O . ALA C 3 124 ? 52.451 39.460 121.191 1.00 20.00 124 ALA C O 1
ATOM 5653 N N . ASP C 3 125 ? 53.200 38.022 119.634 1.00 20.00 125 ASP C N 1
ATOM 5654 C CA . ASP C 3 125 ? 52.421 36.882 120.082 1.00 20.00 125 ASP C CA 1
ATOM 5655 C C . ASP C 3 125 ? 53.329 35.883 120.784 1.00 20.00 125 ASP C C 1
ATOM 5656 O O . ASP C 3 125 ? 54.553 35.970 120.723 1.00 20.00 125 ASP C O 1
ATOM 5661 N N . PHE C 3 126 ? 52.715 34.925 121.464 1.00 20.00 126 PHE C N 1
ATOM 5662 C CA . PHE C 3 126 ? 53.445 34.038 122.354 1.00 20.00 126 PHE C CA 1
ATOM 5663 C C . PHE C 3 126 ? 52.923 32.622 122.213 1.00 20.00 126 PHE C C 1
ATOM 5664 O O . PHE C 3 126 ? 51.755 32.406 121.896 1.00 20.00 126 PHE C O 1
ATOM 5672 N N . TYR C 3 127 ? 53.801 31.661 122.468 1.00 20.00 127 TYR C N 1
ATOM 5673 C CA . TYR C 3 127 ? 53.436 30.258 122.464 1.00 20.00 127 TYR C CA 1
ATOM 5674 C C . TYR C 3 127 ? 54.051 29.575 123.666 1.00 20.00 127 TYR C C 1
ATOM 5675 O O . TYR C 3 127 ? 55.116 29.960 124.141 1.00 20.00 127 TYR C O 1
ATOM 5684 N N . TYR C 3 128 ? 53.350 28.570 124.162 1.00 20.00 128 TYR C N 1
ATOM 5685 C CA . TYR C 3 128 ? 53.747 27.825 125.340 1.00 20.00 128 TYR C CA 1
ATOM 5686 C C . TYR C 3 128 ? 53.546 26.349 125.098 1.00 20.00 128 TYR C C 1
ATOM 5687 O O . TYR C 3 128 ? 52.551 25.941 124.503 1.00 20.00 128 TYR C O 1
ATOM 5696 N N . ILE C 3 129 ? 54.496 25.553 125.559 1.00 20.00 129 ILE C N 1
ATOM 5697 C CA . ILE C 3 129 ? 54.375 24.108 125.572 1.00 20.00 129 ILE C CA 1
ATOM 5698 C C . ILE C 3 129 ? 54.640 23.668 126.999 1.00 20.00 129 ILE C C 1
ATOM 5699 O O . ILE C 3 129 ? 55.745 23.860 127.514 1.00 20.00 129 ILE C O 1
ATOM 5704 N N . VAL C 3 130 ? 53.626 23.110 127.650 1.00 20.00 130 VAL C N 1
ATOM 5705 C CA . VAL C 3 130 ? 53.710 22.677 129.039 1.00 20.00 130 VAL C CA 1
ATOM 5706 C C . VAL C 3 130 ? 53.814 21.162 129.070 1.00 20.00 130 VAL C C 1
ATOM 5707 O O . VAL C 3 130 ? 53.009 20.468 128.446 1.00 20.00 130 VAL C O 1
ATOM 5711 N N . HIS C 3 131 ? 54.799 20.644 129.792 1.00 20.00 131 HIS C N 1
ATOM 5712 C CA . HIS C 3 131 ? 55.015 19.210 129.904 1.00 20.00 131 HIS C CA 1
ATOM 5713 C C . HIS C 3 131 ? 55.110 18.838 131.372 1.00 20.00 131 HIS C C 1
ATOM 5714 O O . HIS C 3 131 ? 55.960 19.366 132.091 1.00 20.00 131 HIS C O 1
ATOM 5721 N N . VAL C 3 132 ? 54.251 17.933 131.818 1.00 20.00 132 VAL C N 1
ATOM 5722 C CA . VAL C 3 132 ? 54.304 17.389 133.167 1.00 20.00 132 VAL C CA 1
ATOM 5723 C C . VAL C 3 132 ? 54.578 15.898 133.060 1.00 20.00 132 VAL C C 1
ATOM 5724 O O . VAL C 3 132 ? 53.694 15.118 132.713 1.00 20.00 132 VAL C O 1
ATOM 5728 N N . PRO C 3 133 ? 55.802 15.457 133.349 1.00 20.00 133 PRO C N 1
ATOM 5729 C CA . PRO C 3 133 ? 56.077 14.013 133.379 1.00 20.00 133 PRO C CA 1
ATOM 5730 C C . PRO C 3 133 ? 55.417 13.351 134.582 1.00 20.00 133 PRO C C 1
ATOM 5731 O O . PRO C 3 133 ? 55.684 13.707 135.729 1.00 20.00 133 PRO C O 1
ATOM 5735 N N . ALA C 3 134 ? 54.550 12.378 134.310 1.00 20.00 134 ALA C N 1
ATOM 5736 C CA . ALA C 3 134 ? 53.736 11.721 135.328 1.00 20.00 134 ALA C CA 1
ATOM 5737 C C . ALA C 3 134 ? 54.177 10.279 135.502 1.00 20.00 134 ALA C C 1
ATOM 5738 O O . ALA C 3 134 ? 53.897 9.446 134.629 1.00 20.00 134 ALA C O 1
ATOM 5740 N N . PRO C 3 135 ? 54.894 9.932 136.583 1.00 20.00 135 PRO C N 1
ATOM 5741 C CA . PRO C 3 135 ? 55.508 8.600 136.658 1.00 20.00 135 PRO C CA 1
ATOM 5742 C C . PRO C 3 135 ? 54.569 7.399 136.728 1.00 20.00 135 PRO C C 1
ATOM 5743 O O . PRO C 3 135 ? 54.331 6.769 135.696 1.00 20.00 135 PRO C O 1
ATOM 5747 N N . LEU C 3 136 ? 53.988 7.092 137.887 1.00 20.00 136 LEU C N 1
ATOM 5748 C CA . LEU C 3 136 ? 52.997 6.021 137.969 1.00 20.00 136 LEU C CA 1
ATOM 5749 C C . LEU C 3 136 ? 51.723 6.417 138.684 1.00 20.00 136 LEU C C 1
ATOM 5750 O O . LEU C 3 136 ? 50.633 6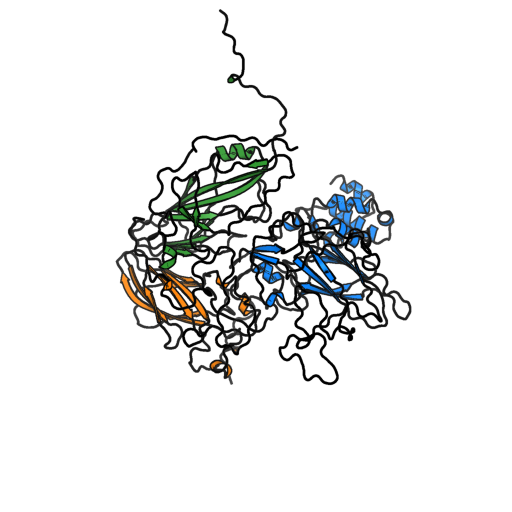.393 138.109 1.00 20.00 136 LEU C O 1
ATOM 5755 N N . GLY C 3 137 ? 51.863 6.790 139.945 1.00 20.00 137 GLY C N 1
ATOM 5756 C CA . GLY C 3 137 ? 50.709 7.001 140.782 1.00 20.00 137 GLY C CA 1
ATOM 5757 C C . GLY C 3 137 ? 50.309 8.449 140.791 1.00 20.00 137 GLY C C 1
ATOM 5758 O O . GLY C 3 137 ? 50.104 9.033 141.851 1.00 20.00 137 GLY C O 1
ATOM 5759 N N . THR C 3 138 ? 50.208 9.041 139.615 1.00 20.00 138 THR C N 1
ATOM 5760 C CA . THR C 3 138 ? 49.943 10.459 139.472 1.00 20.00 138 THR C CA 1
ATOM 5761 C C . THR C 3 138 ? 48.451 10.687 139.310 1.00 20.00 138 THR C C 1
ATOM 5762 O O . THR C 3 138 ? 47.826 10.112 138.416 1.00 20.00 138 THR C O 1
ATOM 5766 N N . GLY C 3 139 ? 47.884 11.518 140.172 1.00 20.00 139 GLY C N 1
ATOM 5767 C CA . GLY C 3 139 ? 46.496 11.888 140.041 1.00 20.00 139 GLY C CA 1
ATOM 5768 C C . GLY C 3 139 ? 46.304 13.385 140.028 1.00 20.00 139 GLY C C 1
ATOM 5769 O O . GLY C 3 139 ? 45.311 13.890 140.550 1.00 20.00 139 GLY C O 1
ATOM 5770 N N . ILE C 3 140 ? 47.255 14.105 139.437 1.00 20.00 140 ILE C N 1
ATOM 5771 C CA . ILE C 3 140 ? 47.207 15.559 139.397 1.00 20.00 140 ILE C CA 1
ATOM 5772 C C . ILE C 3 140 ? 46.114 15.999 138.438 1.00 20.00 140 ILE C C 1
ATOM 5773 O O . ILE C 3 140 ? 45.834 15.330 137.439 1.00 20.00 140 ILE C O 1
ATOM 5778 N N . TYR C 3 141 ? 45.457 17.103 138.760 1.00 20.00 141 TYR C N 1
ATOM 5779 C CA . TYR C 3 141 ? 44.461 17.694 137.881 1.00 20.00 141 TYR C CA 1
ATOM 5780 C C . TYR C 3 141 ? 44.725 19.191 137.879 1.00 20.00 141 TYR C C 1
ATOM 5781 O O . TYR C 3 141 ? 44.612 19.836 138.918 1.00 20.00 141 TYR C O 1
ATOM 5790 N N . LEU C 3 142 ? 45.160 19.723 136.742 1.00 20.00 142 LEU C N 1
ATOM 5791 C CA . LEU C 3 142 ? 45.661 21.085 136.646 1.00 20.00 142 LEU C CA 1
ATOM 5792 C C . LEU C 3 142 ? 44.673 21.989 135.929 1.00 20.00 142 LEU C C 1
ATOM 5793 O O . LEU C 3 142 ? 43.656 21.549 135.400 1.00 20.00 142 LEU C O 1
ATOM 5798 N N . LYS C 3 143 ? 44.999 23.276 135.906 1.00 20.00 143 LYS C N 1
ATOM 5799 C CA . LYS C 3 143 ? 44.146 24.306 135.332 1.00 20.00 143 LYS C CA 1
ATOM 5800 C C . LYS C 3 143 ? 45.018 25.427 134.801 1.00 20.00 143 LYS C C 1
ATOM 5801 O O . LYS C 3 143 ? 45.859 25.951 135.533 1.00 20.00 143 LYS C O 1
ATOM 5807 N N . ILE C 3 144 ? 44.842 25.781 133.531 1.00 20.00 144 ILE C N 1
ATOM 5808 C CA . ILE C 3 144 ? 45.652 26.814 132.896 1.00 20.00 144 ILE C CA 1
ATOM 5809 C C . ILE C 3 144 ? 44.732 27.839 132.254 1.00 20.00 144 ILE C C 1
ATOM 5810 O O . ILE C 3 144 ? 43.791 27.469 131.549 1.00 20.00 144 ILE C O 1
ATOM 5815 N N . TYR C 3 145 ? 44.999 29.121 132.497 1.00 20.00 145 TYR C N 1
ATOM 5816 C CA . TYR C 3 145 ? 44.280 30.211 131.855 1.00 20.00 145 TYR C CA 1
ATOM 5817 C C . TYR C 3 145 ? 45.197 31.426 131.763 1.00 20.00 145 TYR C C 1
ATOM 5818 O O . TYR C 3 145 ? 46.369 31.367 132.129 1.00 20.00 145 TYR C O 1
ATOM 5827 N N . ALA C 3 146 ? 44.652 32.539 131.266 1.00 20.00 146 ALA C N 1
ATOM 5828 C CA . ALA C 3 146 ? 45.414 33.773 131.093 1.00 20.00 146 ALA C CA 1
ATOM 5829 C C . ALA C 3 146 ? 44.937 34.848 132.054 1.00 20.00 146 ALA C C 1
ATOM 5830 O O . ALA C 3 146 ? 43.729 35.099 132.132 1.00 20.00 146 ALA C O 1
ATOM 5832 N N . PRO C 3 147 ? 45.834 35.520 132.768 1.00 20.00 147 PRO C N 1
ATOM 5833 C CA . PRO C 3 147 ? 45.412 36.488 133.783 1.00 20.00 147 PRO C CA 1
ATOM 5834 C C . PRO C 3 147 ? 44.967 37.788 133.146 1.00 20.00 147 PRO C C 1
ATOM 5835 O O . PRO C 3 147 ? 45.378 38.129 132.037 1.00 20.00 147 PRO C O 1
ATOM 5839 N N . GLU C 3 148 ? 44.097 38.518 133.844 1.00 20.00 148 GLU C N 1
ATOM 5840 C CA . GLU C 3 148 ? 43.542 39.713 133.225 1.00 20.00 148 GLU C CA 1
ATOM 5841 C C . GLU C 3 148 ? 43.852 41.009 133.962 1.00 20.00 148 GLU C C 1
ATOM 5842 O O . GLU C 3 148 ? 44.529 41.871 133.395 1.00 20.00 148 GLU C O 1
ATOM 5848 N N . PHE C 3 149 ? 43.397 41.190 135.201 1.00 20.00 149 PHE C N 1
ATOM 5849 C CA . PHE C 3 149 ? 43.589 42.462 135.895 1.00 20.00 149 PHE C CA 1
ATOM 5850 C C . PHE C 3 149 ? 44.408 42.318 137.165 1.00 20.00 149 PHE C C 1
ATOM 5851 O O . PHE C 3 149 ? 45.357 43.078 137.368 1.00 20.00 149 PHE C O 1
ATOM 5859 N N . ASP C 3 150 ? 44.062 41.385 138.033 1.00 20.00 150 ASP C N 1
ATOM 5860 C CA . ASP C 3 150 ? 44.660 41.289 139.351 1.00 20.00 150 ASP C CA 1
ATOM 5861 C C . ASP C 3 150 ? 44.892 39.830 139.725 1.00 20.00 150 ASP C C 1
ATOM 5862 O O . ASP C 3 150 ? 44.910 38.944 138.876 1.00 20.00 150 ASP C O 1
ATOM 5867 N N . THR C 3 151 ? 45.084 39.597 141.014 1.00 20.00 151 THR C N 1
ATOM 5868 C CA . THR C 3 151 ? 45.518 38.315 141.543 1.00 20.00 151 THR C CA 1
ATOM 5869 C C . THR C 3 151 ? 44.414 37.261 141.568 1.00 20.00 151 THR C C 1
ATOM 5870 O O . THR C 3 151 ? 44.710 36.070 141.474 1.00 20.00 151 THR C O 1
ATOM 5874 N N . THR C 3 152 ? 43.150 37.636 141.661 1.00 20.00 152 THR C N 1
ATOM 5875 C CA . THR C 3 152 ? 42.124 36.625 141.841 1.00 20.00 152 THR C CA 1
ATOM 5876 C C . THR C 3 152 ? 41.262 36.357 140.620 1.00 20.00 152 THR C C 1
ATOM 5877 O O . THR C 3 152 ? 40.446 35.434 140.666 1.00 20.00 152 THR C O 1
ATOM 5881 N N . THR C 3 153 ? 41.426 37.100 139.536 1.00 20.00 153 THR C N 1
ATOM 5882 C CA . THR C 3 153 ? 40.485 37.043 138.426 1.00 20.00 153 THR C CA 1
ATOM 5883 C C . THR C 3 153 ? 40.726 35.803 137.573 1.00 20.00 153 THR C C 1
ATOM 5884 O O . THR C 3 153 ? 41.857 35.535 137.165 1.00 20.00 153 THR C O 1
ATOM 5888 N N . VAL C 3 154 ? 39.661 35.050 137.308 1.00 20.00 154 VAL C N 1
ATOM 5889 C CA . VAL C 3 154 ? 39.729 33.786 136.583 1.00 20.00 154 VAL C CA 1
ATOM 5890 C C . VAL C 3 154 ? 38.979 33.948 135.271 1.00 20.00 154 VAL C C 1
ATOM 5891 O O . VAL C 3 154 ? 37.885 34.517 135.250 1.00 20.00 154 VAL C O 1
ATOM 5895 N N . THR C 3 155 ? 39.556 33.457 134.179 1.00 20.00 155 THR C N 1
ATOM 5896 C CA . THR C 3 155 ? 38.909 33.491 132.875 1.00 20.00 155 THR C CA 1
ATOM 5897 C C . THR C 3 155 ? 38.694 32.068 132.364 1.00 20.00 155 THR C C 1
ATOM 5898 O O . THR C 3 155 ? 38.971 31.087 133.049 1.00 20.00 155 THR C O 1
ATOM 5902 N N . ARG C 3 156 ? 38.200 31.967 131.136 1.00 20.00 156 ARG C N 1
ATOM 5903 C CA . ARG C 3 156 ? 37.993 30.675 130.496 1.00 20.00 156 ARG C CA 1
ATOM 5904 C C . ARG C 3 156 ? 39.313 30.077 130.031 1.00 20.00 156 ARG C C 1
ATOM 5905 O O . ARG C 3 156 ? 40.092 30.734 129.341 1.00 20.00 156 ARG C O 1
ATOM 5913 N N . GLY C 3 157 ? 39.560 28.831 130.394 1.00 20.00 157 GLY C N 1
ATOM 5914 C CA . GLY C 3 157 ? 40.801 28.156 130.053 1.00 20.00 157 GLY C CA 1
ATOM 5915 C C . GLY C 3 157 ? 40.599 26.673 129.907 1.00 20.00 157 GLY C C 1
ATOM 5916 O O . GLY C 3 157 ? 39.524 26.219 129.507 1.00 20.00 157 GLY C O 1
ATOM 5917 N N . ILE C 3 158 ? 41.636 25.903 130.222 1.00 20.00 158 ILE C N 1
ATOM 5918 C CA . ILE C 3 158 ? 41.581 24.453 130.099 1.00 20.00 158 ILE C CA 1
ATOM 5919 C C . ILE C 3 158 ? 41.919 23.812 131.433 1.00 20.00 158 ILE C C 1
ATOM 5920 O O . ILE C 3 158 ? 42.687 24.349 132.231 1.00 20.00 158 ILE C O 1
ATOM 5925 N N . ARG C 3 159 ? 41.320 22.655 131.669 1.00 20.00 159 ARG C N 1
ATOM 5926 C CA . ARG C 3 159 ? 41.660 21.767 132.766 1.00 20.00 159 ARG C CA 1
ATOM 5927 C C . ARG C 3 159 ? 42.106 20.448 132.161 1.00 20.00 159 ARG C C 1
ATOM 5928 O O . ARG C 3 159 ? 41.502 19.981 131.196 1.00 20.00 159 ARG C O 1
ATOM 5936 N N . PHE C 3 160 ? 43.153 19.840 132.707 1.00 20.00 160 PHE C N 1
ATOM 5937 C CA . PHE C 3 160 ? 43.620 18.603 132.100 1.00 20.00 160 PHE C CA 1
ATOM 5938 C C . PHE C 3 160 ? 44.251 17.694 133.141 1.00 20.00 160 PHE C C 1
ATOM 5939 O O . PHE C 3 160 ? 44.619 18.122 134.234 1.00 20.00 160 PHE C O 1
ATOM 5947 N N . LYS C 3 161 ? 44.378 16.422 132.771 1.00 20.00 161 LYS C N 1
ATOM 5948 C CA . LYS C 3 161 ? 44.986 15.393 133.596 1.00 20.00 161 LYS C CA 1
ATOM 5949 C C . LYS C 3 161 ? 46.327 15.017 132.992 1.00 20.00 161 LYS C C 1
ATOM 5950 O O . LYS C 3 161 ? 46.355 14.474 131.881 1.00 20.00 161 LYS C O 1
ATOM 5956 N N . PRO C 3 162 ? 47.453 15.269 133.663 1.00 20.00 162 PRO C N 1
ATOM 5957 C CA . PRO C 3 162 ? 48.754 14.975 133.053 1.00 20.00 162 PRO C CA 1
ATOM 5958 C C . PRO C 3 162 ? 49.097 13.505 132.990 1.00 20.00 162 PRO C C 1
ATOM 5959 O O . PRO C 3 162 ? 50.061 13.154 132.305 1.00 20.00 162 PRO C O 1
ATOM 5963 N N . SER C 3 163 ? 48.370 12.639 133.687 1.00 20.00 163 SER C N 1
ATOM 5964 C CA . SER C 3 163 ? 48.697 11.222 133.642 1.00 20.00 163 SER C CA 1
ATOM 5965 C C . SER C 3 163 ? 48.320 10.607 132.306 1.00 20.00 163 SER C C 1
ATOM 5966 O O . SER C 3 163 ? 48.929 9.620 131.887 1.00 20.00 163 SER C O 1
ATOM 5969 N N . ALA C 3 164 ? 47.334 11.180 131.619 1.00 20.00 164 ALA C N 1
ATOM 5970 C CA . ALA C 3 164 ? 46.879 10.646 130.350 1.00 20.00 164 ALA C CA 1
ATOM 5971 C C . ALA C 3 164 ? 47.212 11.528 129.162 1.00 20.00 164 ALA C C 1
ATOM 5972 O O . ALA C 3 164 ? 47.257 11.026 128.040 1.00 20.00 164 ALA C O 1
ATOM 5974 N N . SER C 3 165 ? 47.437 12.822 129.376 1.00 20.00 165 SER C N 1
ATOM 5975 C CA . SER C 3 165 ? 47.977 13.710 128.350 1.00 20.00 165 SER C CA 1
ATOM 5976 C C . SER C 3 165 ? 49.078 14.514 129.014 1.00 20.00 165 SER C C 1
ATOM 5977 O O . SER C 3 165 ? 48.801 15.541 129.651 1.00 20.00 165 SER C O 1
ATOM 5980 N N . PRO C 3 166 ? 50.332 14.073 128.910 1.00 20.00 166 PRO C N 1
ATOM 5981 C CA . PRO C 3 166 ? 51.395 14.752 129.658 1.00 20.00 166 PRO C CA 1
ATOM 5982 C C . PRO C 3 166 ? 51.762 16.108 129.095 1.00 20.00 166 PRO C C 1
ATOM 5983 O O . PRO C 3 166 ? 52.127 17.005 129.861 1.00 20.00 166 PRO C O 1
ATOM 5987 N N . THR C 3 167 ? 51.667 16.298 127.787 1.00 20.00 167 THR C N 1
ATOM 5988 C CA . THR C 3 167 ? 52.077 17.541 127.154 1.00 20.00 167 THR C CA 1
ATOM 5989 C C . THR C 3 167 ? 50.852 18.306 126.686 1.00 20.00 167 THR C C 1
ATOM 5990 O O . THR C 3 167 ? 49.962 17.730 126.058 1.00 20.00 167 THR C O 1
ATOM 5994 N N . ILE C 3 168 ? 50.804 19.595 127.001 1.00 20.00 168 ILE C N 1
ATOM 5995 C CA . ILE C 3 168 ? 49.757 20.476 126.514 1.00 20.00 168 ILE C CA 1
ATOM 5996 C C . ILE C 3 168 ? 50.453 21.680 125.893 1.00 20.00 168 ILE C C 1
ATOM 5997 O O . ILE C 3 168 ? 51.596 21.999 126.232 1.00 20.00 168 ILE C O 1
ATOM 6002 N N . ALA C 3 169 ? 49.800 22.307 124.925 1.00 20.00 169 ALA C N 1
ATOM 6003 C CA . ALA C 3 169 ? 50.381 23.433 124.213 1.00 20.00 169 ALA C CA 1
ATOM 6004 C C . ALA C 3 169 ? 49.345 24.532 124.075 1.00 20.00 169 ALA C C 1
ATOM 6005 O O . ALA C 3 169 ? 48.150 24.267 123.965 1.00 20.00 169 ALA C O 1
ATOM 6007 N N . LEU C 3 170 ? 49.813 25.771 124.075 1.00 20.00 170 LEU C N 1
ATOM 6008 C CA . LEU C 3 170 ? 48.953 26.931 124.228 1.00 20.00 170 LEU C CA 1
ATOM 6009 C C . LEU C 3 170 ? 49.332 27.996 123.220 1.00 20.00 170 LEU C C 1
ATOM 6010 O O . LEU C 3 170 ? 50.447 28.029 122.705 1.00 20.00 170 LEU C O 1
ATOM 6015 N N . SER C 3 171 ? 48.389 28.888 122.960 1.00 20.00 171 SER C N 1
ATOM 6016 C CA . SER C 3 171 ? 48.565 29.950 121.983 1.00 20.00 171 SER C CA 1
ATOM 6017 C C . SER C 3 171 ? 48.030 31.234 122.589 1.00 20.00 171 SER C C 1
ATOM 6018 O O . SER C 3 171 ? 46.833 31.334 122.862 1.00 20.00 171 SER C O 1
ATOM 6021 N N . VAL C 3 172 ? 48.907 32.198 122.827 1.00 20.00 172 VAL C N 1
ATOM 6022 C CA . VAL C 3 172 ? 48.562 33.423 123.533 1.00 20.00 172 VAL C CA 1
ATOM 6023 C C . VAL C 3 172 ? 48.835 34.606 122.612 1.00 20.00 172 VAL C C 1
ATOM 6024 O O . VAL C 3 172 ? 49.971 35.056 122.481 1.00 20.00 172 VAL C O 1
ATOM 6028 N N . PRO C 3 173 ? 47.815 35.144 121.960 1.00 20.00 173 PRO C N 1
ATOM 6029 C CA . PRO C 3 173 ? 48.014 36.295 121.079 1.00 20.00 173 PRO C CA 1
ATOM 6030 C C . PRO C 3 173 ? 48.043 37.603 121.859 1.00 20.00 173 PRO C C 1
ATOM 6031 O O . PRO C 3 173 ? 47.694 37.669 123.035 1.00 20.00 173 PRO C O 1
ATOM 6035 N N . TRP C 3 174 ? 48.453 38.662 121.166 1.00 20.00 174 TRP C N 1
ATOM 6036 C CA . TRP C 3 174 ? 48.578 39.985 121.769 1.00 20.00 174 TRP C CA 1
ATOM 6037 C C . TRP C 3 174 ? 47.200 40.610 121.910 1.00 20.00 174 TRP C C 1
ATOM 6038 O O . TRP C 3 174 ? 46.527 40.873 120.913 1.00 20.00 174 TRP C O 1
ATOM 6049 N N . SER C 3 175 ? 46.767 40.841 123.141 1.00 20.00 175 SER C N 1
ATOM 6050 C CA . SER C 3 175 ? 45.504 41.512 123.407 1.00 20.00 175 SER C CA 1
ATOM 6051 C C . SER C 3 175 ? 45.758 42.659 124.364 1.00 20.00 175 SER C C 1
ATOM 6052 O O . SER C 3 175 ? 46.128 42.432 125.519 1.00 20.00 175 SER C O 1
ATOM 6055 N N . ASN C 3 176 ? 45.534 43.879 123.895 1.00 20.00 176 ASN C N 1
ATOM 6056 C CA . ASN C 3 176 ? 45.786 45.047 124.714 1.00 20.00 176 ASN C CA 1
ATOM 6057 C C . ASN C 3 176 ? 45.002 46.212 124.137 1.00 20.00 176 ASN C C 1
ATOM 6058 O O . ASN C 3 176 ? 44.745 46.255 122.934 1.00 20.00 176 ASN C O 1
ATOM 6063 N N . ASP C 3 177 ? 44.637 47.167 124.996 1.00 20.00 177 ASP C N 1
ATOM 6064 C CA . ASP C 3 177 ? 43.885 48.324 124.521 1.00 20.00 177 ASP C CA 1
ATOM 6065 C C . ASP C 3 177 ? 44.761 49.349 123.829 1.00 20.00 177 ASP C C 1
ATOM 6066 O O . ASP C 3 177 ? 44.243 50.287 123.222 1.00 20.00 177 ASP C O 1
ATOM 6071 N N . LEU C 3 178 ? 46.069 49.197 123.934 1.00 20.00 178 LEU C N 1
ATOM 6072 C CA . LEU C 3 178 ? 47.045 49.962 123.182 1.00 20.00 178 LEU C CA 1
ATOM 6073 C C . LEU C 3 178 ? 47.894 48.993 122.391 1.00 20.00 178 LEU C C 1
ATOM 6074 O O . LEU C 3 178 ? 48.494 48.082 122.964 1.00 20.00 178 LEU C O 1
ATOM 6079 N N . SER C 3 179 ? 47.926 49.170 121.080 1.00 20.00 179 SER C N 1
ATOM 6080 C CA . SER C 3 179 ? 48.966 48.543 120.290 1.00 20.00 179 SER C CA 1
ATOM 6081 C C . SER C 3 179 ? 50.289 49.211 120.619 1.00 20.00 179 SER C C 1
ATOM 6082 O O . SER C 3 179 ? 50.321 50.375 121.013 1.00 20.00 179 SER C O 1
ATOM 6085 N N . THR C 3 180 ? 51.378 48.455 120.477 1.00 20.00 180 THR C N 1
ATOM 6086 C CA . THR C 3 180 ? 52.756 48.935 120.616 1.00 20.00 180 THR C CA 1
ATOM 6087 C C . THR C 3 180 ? 52.992 49.628 121.964 1.00 20.00 180 THR C C 1
ATOM 6088 O O . THR C 3 180 ? 53.037 50.849 122.063 1.00 20.00 180 THR C O 1
ATOM 6092 N N . VAL C 3 181 ? 53.076 48.816 123.015 1.00 20.00 181 VAL C N 1
ATOM 6093 C CA . VAL C 3 181 ? 53.550 49.352 124.280 1.00 20.00 181 VAL C CA 1
ATOM 6094 C C . VAL C 3 181 ? 55.039 49.650 124.199 1.00 20.00 181 VAL C C 1
ATOM 6095 O O . VAL C 3 181 ? 55.762 49.127 123.353 1.00 20.00 181 VAL C O 1
ATOM 6099 N N . GLU C 3 182 ? 55.493 50.506 125.109 1.00 20.00 182 GLU C N 1
ATOM 6100 C CA . GLU C 3 182 ? 56.916 50.675 125.354 1.00 20.00 182 GLU C CA 1
ATOM 6101 C C . GLU C 3 182 ? 57.498 49.359 125.837 1.00 20.00 182 GLU C C 1
ATOM 6102 O O . GLU C 3 182 ? 56.864 48.633 126.602 1.00 20.00 182 GLU C O 1
ATOM 6108 N N . THR C 3 183 ? 58.698 49.038 125.352 1.00 20.00 183 THR C N 1
ATOM 6109 C CA . THR C 3 183 ? 59.310 47.746 125.642 1.00 20.00 183 THR C CA 1
ATOM 6110 C C . THR C 3 183 ? 59.653 47.597 127.118 1.00 20.00 183 THR C C 1
ATOM 6111 O O . THR C 3 183 ? 59.300 46.599 127.751 1.00 20.00 183 THR C O 1
ATOM 6115 N N . SER C 3 184 ? 60.319 48.588 127.688 1.00 20.00 184 SER C N 1
ATOM 6116 C CA . SER C 3 184 ? 60.774 48.463 129.061 1.00 20.00 184 SER C CA 1
ATOM 6117 C C . SER C 3 184 ? 59.728 48.870 130.084 1.00 20.00 184 SER C C 1
ATOM 6118 O O . SER C 3 184 ? 59.980 48.724 131.282 1.00 20.00 184 SER C O 1
ATOM 6121 N N . VAL C 3 185 ? 58.571 49.375 129.662 1.00 20.00 185 VAL C N 1
ATOM 6122 C CA . VAL C 3 185 ? 57.602 49.912 130.609 1.00 20.00 185 VAL C CA 1
ATOM 6123 C C . VAL C 3 185 ? 56.300 49.126 130.564 1.00 20.00 185 VAL C C 1
ATOM 6124 O O . VAL C 3 185 ? 55.872 48.568 131.577 1.00 20.00 185 VAL C O 1
ATOM 6128 N N . GLY C 3 186 ? 55.653 49.082 129.410 1.00 20.00 186 GLY C N 1
ATOM 6129 C CA . GLY C 3 186 ? 54.368 48.431 129.281 1.00 20.00 186 GLY C CA 1
ATOM 6130 C C . GLY C 3 186 ? 53.228 49.268 129.836 1.00 20.00 186 GLY C C 1
ATOM 6131 O O . GLY C 3 186 ? 53.421 50.252 130.543 1.00 20.00 186 GLY C O 1
ATOM 6132 N N . ARG C 3 187 ? 52.012 48.866 129.489 1.00 20.00 187 ARG C N 1
ATOM 6133 C CA . ARG C 3 187 ? 50.825 49.506 130.032 1.00 20.00 187 ARG C CA 1
ATOM 6134 C C . ARG C 3 187 ? 50.528 48.915 131.402 1.00 20.00 187 ARG C C 1
ATOM 6135 O O . ARG C 3 187 ? 50.762 47.730 131.640 1.00 20.00 187 ARG C O 1
ATOM 6143 N N . VAL C 3 188 ? 50.017 49.737 132.312 1.00 20.00 188 VAL C N 1
ATOM 6144 C CA . VAL C 3 188 ? 49.572 49.217 133.598 1.00 20.00 188 VAL C CA 1
ATOM 6145 C C . VAL C 3 188 ? 48.262 48.468 133.408 1.00 20.00 188 VAL C C 1
ATOM 6146 O O . VAL C 3 188 ? 47.319 48.980 132.798 1.00 20.00 188 VAL C O 1
ATOM 6150 N N . GLY C 3 189 ? 48.199 47.247 133.920 1.00 20.00 189 GLY C N 1
ATOM 6151 C CA . GLY C 3 189 ? 47.015 46.437 133.787 1.00 20.00 189 GLY C CA 1
ATOM 6152 C C . GLY C 3 189 ? 46.974 45.575 132.553 1.00 20.00 189 GLY C C 1
ATOM 6153 O O . GLY C 3 189 ? 45.923 45.006 132.251 1.00 20.00 189 GLY C O 1
ATOM 6154 N N . GLN C 3 190 ? 48.081 45.452 131.836 1.00 20.00 190 GLN C N 1
ATOM 6155 C CA . GLN C 3 190 ? 48.091 44.672 130.617 1.00 20.00 190 GLN C CA 1
ATOM 6156 C C . GLN C 3 190 ? 48.193 43.187 130.926 1.00 20.00 190 GLN C C 1
ATOM 6157 O O . GLN C 3 190 ? 48.585 42.774 132.016 1.00 20.00 190 GLN C O 1
ATOM 6163 N N . SER C 3 191 ? 47.824 42.378 129.940 1.00 20.00 191 SER C N 1
ATOM 6164 C CA . SER C 3 191 ? 47.983 40.937 130.040 1.00 20.00 191 SER C CA 1
ATOM 6165 C C . SER C 3 191 ? 49.366 40.497 129.589 1.00 20.00 191 SER C C 1
ATOM 6166 O O . SER C 3 191 ? 50.031 39.732 130.288 1.00 20.00 191 SER C O 1
ATOM 6169 N N . GLY C 3 192 ? 49.812 40.979 128.439 1.00 20.00 192 GLY C N 1
ATOM 6170 C CA . GLY C 3 192 ? 51.109 40.574 127.942 1.00 20.00 192 GLY C CA 1
ATOM 6171 C C . GLY C 3 192 ? 51.049 39.158 127.426 1.00 20.00 192 GLY C C 1
ATOM 6172 O O . GLY C 3 192 ? 50.138 38.784 126.686 1.00 20.00 192 GLY C O 1
ATOM 6173 N N . GLY C 3 193 ? 52.022 38.353 127.821 1.00 20.00 193 GLY C N 1
ATOM 6174 C CA . GLY C 3 193 ? 52.045 36.981 127.374 1.00 20.00 193 GLY C CA 1
ATOM 6175 C C . GLY C 3 193 ? 52.088 36.002 128.517 1.00 20.00 193 GLY C C 1
ATOM 6176 O O . GLY C 3 193 ? 52.532 34.869 128.351 1.00 20.00 193 GLY C O 1
ATOM 6177 N N . SER C 3 194 ? 51.615 36.422 129.680 1.00 20.00 194 SER C N 1
ATOM 6178 C CA . SER C 3 194 ? 51.656 35.571 130.850 1.00 20.00 194 SER C CA 1
ATOM 6179 C C . SER C 3 194 ? 50.560 34.522 130.794 1.00 20.00 194 SER C C 1
ATOM 6180 O O . SER C 3 194 ? 49.492 34.738 130.219 1.00 20.00 194 SER C O 1
ATOM 6183 N N . ILE C 3 195 ? 50.838 33.370 131.392 1.00 20.00 195 ILE C N 1
ATOM 6184 C CA . ILE C 3 195 ? 49.827 32.363 131.656 1.00 20.00 195 ILE C CA 1
ATOM 6185 C C . ILE C 3 195 ? 49.833 32.071 133.142 1.00 20.00 195 ILE C C 1
ATOM 6186 O O . ILE C 3 195 ? 50.739 32.452 133.875 1.00 20.00 195 ILE C O 1
ATOM 6191 N N . VAL C 3 196 ? 48.795 31.372 133.576 1.00 20.00 196 VAL C N 1
ATOM 6192 C CA . VAL C 3 196 ? 48.553 31.060 134.974 1.00 20.00 196 VAL C CA 1
ATOM 6193 C C . VAL C 3 196 ? 48.324 29.565 135.101 1.00 20.00 196 VAL C C 1
ATOM 6194 O O . VAL C 3 196 ? 47.465 29.012 134.414 1.00 20.00 196 VAL C O 1
ATOM 6198 N N . ILE C 3 197 ? 49.090 28.910 135.964 1.00 20.00 197 ILE C N 1
ATOM 6199 C CA . ILE C 3 197 ? 48.918 27.495 136.261 1.00 20.00 197 ILE C CA 1
ATOM 6200 C C . ILE C 3 197 ? 48.388 27.375 137.678 1.00 20.00 197 ILE C C 1
ATOM 6201 O O . ILE C 3 197 ? 48.871 28.057 138.586 1.00 20.00 197 ILE C O 1
ATOM 6206 N N . GLU C 3 198 ? 47.378 26.534 137.864 1.00 20.00 198 GLU C N 1
ATOM 6207 C CA . GLU C 3 198 ? 46.764 26.352 139.164 1.00 20.00 198 GLU C CA 1
ATOM 6208 C C . GLU C 3 198 ? 46.487 24.872 139.381 1.00 20.00 198 GLU C C 1
ATOM 6209 O O . GLU C 3 198 ? 46.039 24.181 138.466 1.00 20.00 198 GLU C O 1
ATOM 6215 N N . THR C 3 199 ? 46.783 24.384 140.581 1.00 20.00 199 THR C N 1
ATOM 6216 C CA . THR C 3 199 ? 46.506 23.002 140.950 1.00 20.00 199 THR C CA 1
ATOM 6217 C C . THR C 3 199 ? 45.088 22.888 141.486 1.00 20.00 199 THR C C 1
ATOM 6218 O O . THR C 3 199 ? 44.706 23.621 142.400 1.00 20.00 199 THR C O 1
ATOM 6222 N N . ILE C 3 200 ? 44.307 21.978 140.914 1.00 20.00 200 ILE C N 1
ATOM 6223 C CA . ILE C 3 200 ? 42.952 21.744 141.394 1.00 20.00 200 ILE C CA 1
ATOM 6224 C C . ILE C 3 200 ? 42.965 20.686 142.485 1.00 20.00 200 ILE C C 1
ATOM 6225 O O . ILE C 3 200 ? 42.450 20.906 143.585 1.00 20.00 200 ILE C O 1
ATOM 6230 N N . GLU C 3 201 ? 43.526 19.520 142.181 1.00 20.00 201 GLU C N 1
ATOM 6231 C CA . GLU C 3 201 ? 43.493 18.384 143.087 1.00 20.00 201 GLU C CA 1
ATOM 6232 C C . GLU C 3 201 ? 44.852 17.708 143.121 1.00 20.00 201 GLU C C 1
ATOM 6233 O O . GLU C 3 201 ? 45.689 17.904 142.242 1.00 20.00 201 GLU C O 1
ATOM 6239 N N . ASP C 3 202 ? 45.059 16.899 144.156 1.00 20.00 202 ASP C N 1
ATOM 6240 C CA . ASP C 3 202 ? 46.247 16.058 144.293 1.00 20.00 202 ASP C CA 1
ATOM 6241 C C . ASP C 3 202 ? 45.790 14.674 144.740 1.00 20.00 202 ASP C C 1
ATOM 6242 O O . ASP C 3 202 ? 45.779 14.366 145.932 1.00 20.00 202 ASP C O 1
ATOM 6247 N N . ASN C 3 203 ? 45.394 13.843 143.785 1.00 20.00 203 ASN C N 1
ATOM 6248 C CA . ASN C 3 203 ? 44.995 12.469 144.079 1.00 20.00 203 ASN C CA 1
ATOM 6249 C C . ASN C 3 203 ? 46.108 11.488 143.728 1.00 20.00 203 ASN C C 1
ATOM 6250 O O . ASN C 3 203 ? 45.914 10.544 142.974 1.00 20.00 203 ASN C O 1
ATOM 6255 N N . SER C 3 204 ? 47.279 11.693 144.306 1.00 20.00 204 SER C N 1
ATOM 6256 C CA . SER C 3 204 ? 48.437 10.872 143.997 1.00 20.00 204 SER C CA 1
ATOM 6257 C C . SER C 3 204 ? 48.720 9.900 145.131 1.00 20.00 204 SER C C 1
ATOM 6258 O O . SER C 3 204 ? 48.125 9.975 146.206 1.00 20.00 204 SER C O 1
ATOM 6261 N N . ASN C 3 205 ? 49.658 8.987 144.889 1.00 20.00 205 ASN C N 1
ATOM 6262 C CA . ASN C 3 205 ? 50.074 8.058 145.928 1.00 20.00 205 ASN C CA 1
ATOM 6263 C C . ASN C 3 205 ? 50.896 8.769 146.994 1.00 20.00 205 ASN C C 1
ATOM 6264 O O . ASN C 3 205 ? 51.207 9.957 146.908 1.00 20.00 205 ASN C O 1
ATOM 6269 N N . GLU C 3 206 ? 51.273 8.004 148.008 1.00 20.00 206 GLU C N 1
ATOM 6270 C CA . GLU C 3 206 ? 52.222 8.492 148.988 1.00 20.00 206 GLU C CA 1
ATOM 6271 C C . GLU C 3 206 ? 53.651 8.373 148.501 1.00 20.00 206 GLU C C 1
ATOM 6272 O O . GLU C 3 206 ? 54.541 9.019 149.059 1.00 20.00 206 GLU C O 1
ATOM 6278 N N . THR C 3 207 ? 53.884 7.571 147.470 1.00 20.00 207 THR C N 1
ATOM 6279 C CA . THR C 3 207 ? 55.230 7.322 146.990 1.00 20.00 207 THR C CA 1
ATOM 6280 C C . THR C 3 207 ? 55.693 8.349 145.970 1.00 20.00 207 THR C C 1
ATOM 6281 O O . THR C 3 207 ? 56.899 8.476 145.748 1.00 20.00 207 THR C O 1
ATOM 6285 N N . VAL C 3 208 ? 54.772 9.077 145.348 1.00 20.00 208 VAL C N 1
ATOM 6286 C CA . VAL C 3 208 ? 55.140 10.057 144.338 1.00 20.00 208 VAL C CA 1
ATOM 6287 C C . VAL C 3 208 ? 55.737 11.279 145.016 1.00 20.00 208 VAL C C 1
ATOM 6288 O O . VAL C 3 208 ? 55.148 11.839 145.946 1.00 20.00 208 VAL C O 1
ATOM 6292 N N . ASN C 3 209 ? 56.909 11.699 144.558 1.00 20.00 209 ASN C N 1
ATOM 6293 C CA . ASN C 3 209 ? 57.558 12.887 145.102 1.00 20.00 209 ASN C CA 1
ATOM 6294 C C . ASN C 3 209 ? 56.896 14.123 144.520 1.00 20.00 209 ASN C C 1
ATOM 6295 O O . ASN C 3 209 ? 57.239 14.574 143.426 1.00 20.00 209 ASN C O 1
ATOM 6300 N N . THR C 3 210 ? 56.004 14.626 145.198 1.00 20.00 210 THR C N 1
ATOM 6301 C CA . THR C 3 210 ? 55.193 15.831 145.262 1.00 20.00 210 THR C CA 1
ATOM 6302 C C . THR C 3 210 ? 55.993 16.904 145.988 1.00 20.00 210 THR C C 1
ATOM 6303 O O . THR C 3 210 ? 56.551 16.624 147.054 1.00 20.00 210 THR C O 1
ATOM 6307 N N . PRO C 3 211 ? 56.100 18.159 145.490 1.00 20.00 211 PRO C N 1
ATOM 6308 C CA . PRO C 3 211 ? 55.365 19.087 144.610 1.00 20.00 211 PRO C CA 1
ATOM 6309 C C . PRO C 3 211 ? 55.650 19.078 143.098 1.00 20.00 211 PRO C C 1
ATOM 6310 O O . PRO C 3 211 ? 56.123 20.111 142.633 1.00 20.00 211 PRO C O 1
ATOM 6314 N N . LEU C 3 212 ? 55.340 17.980 142.386 1.00 20.00 212 LEU C N 1
ATOM 6315 C CA . LEU C 3 212 ? 55.792 17.606 141.039 1.00 20.00 212 LEU C CA 1
ATOM 6316 C C . LEU C 3 212 ? 56.152 18.715 140.061 1.00 20.00 212 LEU C C 1
ATOM 6317 O O . LEU C 3 212 ? 55.383 19.656 139.861 1.00 20.00 212 LEU C O 1
ATOM 6322 N N . SER C 3 213 ? 57.316 18.587 139.443 1.00 20.00 213 SER C N 1
ATOM 6323 C CA . SER C 3 213 ? 57.897 19.647 138.645 1.00 20.00 213 SER C CA 1
ATOM 6324 C C . SER C 3 213 ? 57.176 19.807 137.317 1.00 20.00 213 SER C C 1
ATOM 6325 O O . SER C 3 213 ? 56.679 18.845 136.731 1.00 20.00 213 SER C O 1
ATOM 6328 N N . ILE C 3 214 ? 57.118 21.048 136.850 1.00 20.00 214 ILE C N 1
ATOM 6329 C CA . ILE C 3 214 ? 56.489 21.414 135.589 1.00 20.00 214 ILE C CA 1
ATOM 6330 C C . ILE C 3 214 ? 57.548 22.073 134.721 1.00 20.00 214 ILE C C 1
ATOM 6331 O O . ILE C 3 214 ? 58.316 22.906 135.208 1.00 20.00 214 ILE C O 1
ATOM 6336 N N . THR C 3 215 ? 57.607 21.692 133.453 1.00 20.00 215 THR C N 1
ATOM 6337 C CA . THR C 3 215 ? 58.496 22.316 132.484 1.00 20.00 215 THR C CA 1
ATOM 6338 C C . THR C 3 215 ? 57.661 23.086 131.476 1.00 20.00 215 THR C C 1
ATOM 6339 O O . THR C 3 215 ? 56.718 22.537 130.905 1.00 20.00 215 THR C O 1
ATOM 6343 N N . VAL C 3 216 ? 57.996 24.354 131.265 1.00 20.00 216 VAL C N 1
ATOM 6344 C CA . VAL C 3 216 ? 57.252 25.227 130.369 1.00 20.00 216 VAL C CA 1
ATOM 6345 C C . VAL C 3 216 ? 58.229 25.840 129.380 1.00 20.00 216 VAL C C 1
ATOM 6346 O O . VAL C 3 216 ? 59.110 26.606 129.777 1.00 20.00 216 VAL C O 1
ATOM 6350 N N . TRP C 3 217 ? 58.082 25.509 128.103 1.00 20.00 217 TRP C N 1
ATOM 6351 C CA . TRP C 3 217 ? 58.773 26.212 127.030 1.00 20.00 217 TRP C CA 1
ATOM 6352 C C . TRP C 3 217 ? 57.992 27.454 126.640 1.00 20.00 217 TRP C C 1
ATOM 6353 O O . TRP C 3 217 ? 56.766 27.429 126.586 1.00 20.00 217 TRP C O 1
ATOM 6364 N N . CYS C 3 218 ? 58.701 28.534 126.342 1.00 20.00 218 CYS C N 1
ATOM 6365 C CA . CYS C 3 218 ? 58.062 29.754 125.876 1.00 20.00 218 CYS C CA 1
ATOM 6366 C C . CYS C 3 218 ? 58.791 30.266 124.647 1.00 20.00 218 CYS C C 1
ATOM 6367 O O . CYS C 3 218 ? 60.019 30.365 124.652 1.00 20.00 218 CYS C O 1
ATOM 6370 N N . CYS C 3 219 ? 58.035 30.603 123.608 1.00 20.00 219 CYS C N 1
ATOM 6371 C CA . CYS C 3 219 ? 58.580 31.214 122.405 1.00 20.00 219 CYS C CA 1
ATOM 6372 C C . CYS C 3 219 ? 57.880 32.532 122.158 1.00 20.00 219 CYS C C 1
ATOM 6373 O O . CYS C 3 219 ? 56.651 32.596 122.192 1.00 20.00 219 CYS C O 1
ATOM 6376 N N . MET C 3 220 ? 58.658 33.570 121.893 1.00 20.00 220 MET C N 1
ATOM 6377 C CA . MET C 3 220 ? 58.118 34.887 121.576 1.00 20.00 220 MET C CA 1
ATOM 6378 C C . MET C 3 220 ? 58.074 35.029 120.062 1.00 20.00 220 MET C C 1
ATOM 6379 O O . MET C 3 220 ? 59.068 35.376 119.429 1.00 20.00 220 MET C O 1
ATOM 6384 N N . ALA C 3 221 ? 56.911 34.758 119.482 1.00 20.00 221 ALA C N 1
ATOM 6385 C CA . ALA C 3 221 ? 56.680 34.810 118.045 1.00 20.00 221 ALA C CA 1
ATOM 6386 C C . ALA C 3 221 ? 56.437 36.236 117.587 1.00 20.00 221 ALA C C 1
ATOM 6387 O O . ALA C 3 221 ? 56.736 37.167 118.331 1.00 20.00 221 ALA C O 1
ATOM 6389 N N . ASN C 3 222 ? 55.817 36.393 116.415 1.00 20.00 222 ASN C N 1
ATOM 6390 C CA . ASN C 3 222 ? 55.932 37.497 115.462 1.00 20.00 222 ASN C CA 1
ATOM 6391 C C . ASN C 3 222 ? 56.023 38.895 116.052 1.00 20.00 222 ASN C C 1
ATOM 6392 O O . ASN C 3 222 ? 55.034 39.429 116.553 1.00 20.00 222 ASN C O 1
ATOM 6397 N N . ILE C 3 223 ? 57.188 39.516 115.934 1.00 20.00 223 ILE C N 1
ATOM 6398 C CA . ILE C 3 223 ? 57.490 40.766 116.611 1.00 20.00 223 ILE C CA 1
ATOM 6399 C C . ILE C 3 223 ? 57.497 41.875 115.582 1.00 20.00 223 ILE C C 1
ATOM 6400 O O . ILE C 3 223 ? 58.157 41.761 114.546 1.00 20.00 223 ILE C O 1
ATOM 6405 N N . LYS C 3 224 ? 56.765 42.943 115.861 1.00 20.00 224 LYS C N 1
ATOM 6406 C CA . LYS C 3 224 ? 56.770 44.133 115.031 1.00 20.00 224 LYS C CA 1
ATOM 6407 C C . LYS C 3 224 ? 57.127 45.324 115.902 1.00 20.00 224 LYS C C 1
ATOM 6408 O O . LYS C 3 224 ? 56.356 45.699 116.785 1.00 20.00 224 LYS C O 1
ATOM 6414 N N . ALA C 3 225 ? 58.296 45.907 115.662 1.00 20.00 225 ALA C N 1
ATOM 6415 C CA . ALA C 3 225 ? 58.790 47.030 116.440 1.00 20.00 225 ALA C CA 1
ATOM 6416 C C . ALA C 3 225 ? 58.586 48.337 115.695 1.00 20.00 225 ALA C C 1
ATOM 6417 O O . ALA C 3 225 ? 58.518 48.369 114.468 1.00 20.00 225 ALA C O 1
ATOM 6419 N N . THR C 3 226 ? 58.501 49.421 116.455 1.00 20.00 226 THR C N 1
ATOM 6420 C CA . THR C 3 226 ? 58.112 50.721 115.931 1.00 20.00 226 THR C CA 1
ATOM 6421 C C . THR C 3 226 ? 58.868 51.790 116.702 1.00 20.00 226 THR C C 1
ATOM 6422 O O . THR C 3 226 ? 59.026 51.681 117.915 1.00 20.00 226 THR C O 1
ATOM 6426 N N . GLY C 3 227 ? 59.381 52.789 115.995 1.00 20.00 227 GLY C N 1
ATOM 6427 C CA . GLY C 3 227 ? 59.998 53.931 116.640 1.00 20.00 227 GLY C CA 1
ATOM 6428 C C . GLY C 3 227 ? 61.505 53.875 116.709 1.00 20.00 227 GLY C C 1
ATOM 6429 O O . GLY C 3 227 ? 62.052 53.287 117.636 1.00 20.00 227 GLY C O 1
ATOM 6430 N N . TYR C 3 228 ? 62.183 54.529 115.775 1.00 20.00 228 TYR C N 1
ATOM 6431 C CA . TYR C 3 228 ? 63.627 54.396 115.632 1.00 20.00 228 TYR C CA 1
ATOM 6432 C C . TYR C 3 228 ? 64.333 55.166 116.738 1.00 20.00 228 TYR C C 1
ATOM 6433 O O . TYR C 3 228 ? 64.112 56.363 116.911 1.00 20.00 228 TYR C O 1
ATOM 6442 N N . ARG C 3 229 ? 65.215 54.489 117.460 1.00 20.00 229 ARG C N 1
ATOM 6443 C CA . ARG C 3 229 ? 65.595 54.909 118.802 1.00 20.00 229 ARG C CA 1
ATOM 6444 C C . ARG C 3 229 ? 66.882 55.722 118.872 1.00 20.00 229 ARG C C 1
ATOM 6445 O O . ARG C 3 229 ? 66.933 56.737 119.571 1.00 20.00 229 ARG C O 1
ATOM 6453 N N . HIS C 3 230 ? 67.941 55.287 118.203 1.00 20.00 230 HIS C N 1
ATOM 6454 C CA . HIS C 3 230 ? 69.245 55.925 118.326 1.00 20.00 230 HIS C CA 1
ATOM 6455 C C . HIS C 3 230 ? 69.403 56.953 117.220 1.00 20.00 230 HIS C C 1
ATOM 6456 O O . HIS C 3 230 ? 69.462 56.601 116.041 1.00 20.00 230 HIS C O 1
ATOM 6463 N N . ALA C 3 231 ? 69.491 58.222 117.601 1.00 20.00 231 ALA C N 1
ATOM 6464 C CA . ALA C 3 231 ? 69.677 59.304 116.640 1.00 20.00 231 ALA C CA 1
ATOM 6465 C C . ALA C 3 231 ? 71.163 59.620 116.526 1.00 20.00 231 ALA C C 1
ATOM 6466 O O . ALA C 3 231 ? 71.648 60.685 116.903 1.00 20.00 231 ALA C O 1
ATOM 6468 N N . ASP C 3 232 ? 71.890 58.648 115.995 1.00 20.00 232 ASP C N 1
ATOM 6469 C CA . ASP C 3 232 ? 73.336 58.713 115.874 1.00 20.00 232 ASP C CA 1
ATOM 6470 C C . ASP C 3 232 ? 73.671 58.874 114.402 1.00 20.00 232 ASP C C 1
ATOM 6471 O O . ASP C 3 232 ? 73.444 57.959 113.608 1.00 20.00 232 ASP C O 1
ATOM 6476 N N . THR C 3 233 ? 74.205 60.033 114.040 1.00 20.00 233 THR C N 1
ATOM 6477 C CA . THR C 3 233 ? 74.549 60.318 112.661 1.00 20.00 233 THR C CA 1
ATOM 6478 C C . THR C 3 233 ? 76.042 60.133 112.410 1.00 20.00 233 THR C C 1
ATOM 6479 O O . THR C 3 233 ? 76.470 60.104 111.255 1.00 20.00 233 THR C O 1
ATOM 6483 N N . SER C 3 234 ? 76.833 59.956 113.466 1.00 20.00 234 SER C N 1
ATOM 6484 C CA . SER C 3 234 ? 78.274 59.822 113.342 1.00 20.00 234 SER C CA 1
ATOM 6485 C C . SER C 3 234 ? 78.655 58.502 112.683 1.00 20.00 234 SER C C 1
ATOM 6486 O O . SER C 3 234 ? 77.890 57.537 112.668 1.00 20.00 234 SER C O 1
ATOM 6489 N N . ALA C 3 235 ? 79.861 58.470 112.135 1.00 20.00 235 ALA C N 1
ATOM 6490 C CA . ALA C 3 235 ? 80.342 57.338 111.363 1.00 20.00 235 ALA C CA 1
ATOM 6491 C C . ALA C 3 235 ? 81.275 56.477 112.197 1.00 20.00 235 ALA C C 1
ATOM 6492 O O . ALA C 3 235 ? 82.006 56.974 113.054 1.00 20.00 235 ALA C O 1
ATOM 6494 N N . TYR C 3 236 ? 81.258 55.180 111.922 1.00 20.00 236 TYR C N 1
ATOM 6495 C CA . TYR C 3 236 ? 82.055 54.219 112.658 1.00 20.00 236 TYR C CA 1
ATOM 6496 C C . TYR C 3 236 ? 82.938 53.433 111.705 1.00 20.00 236 TYR C C 1
ATOM 6497 O O . TYR C 3 236 ? 82.689 53.367 110.504 1.00 20.00 236 TYR C O 1
ATOM 6506 N N . ASN C 3 237 ? 83.968 52.817 112.269 1.00 20.00 237 ASN C N 1
ATOM 6507 C CA . ASN C 3 237 ? 85.004 52.159 111.495 1.00 20.00 237 ASN C CA 1
ATOM 6508 C C . ASN C 3 237 ? 85.486 50.948 112.272 1.00 20.00 237 ASN C C 1
ATOM 6509 O O . ASN C 3 237 ? 85.630 51.008 113.493 1.00 20.00 237 ASN C O 1
ATOM 6514 N N . GLU C 3 238 ? 85.722 49.849 111.571 1.00 20.00 238 GLU C N 1
ATOM 6515 C CA . GLU C 3 238 ? 86.399 48.695 112.132 1.00 20.00 238 GLU C CA 1
ATOM 6516 C C . GLU C 3 238 ? 87.561 48.324 111.229 1.00 20.00 238 GLU C C 1
ATOM 6517 O O . GLU C 3 238 ? 87.601 48.703 110.061 1.00 20.00 238 GLU C O 1
ATOM 6523 N N . LYS C 3 239 ? 88.508 47.567 111.781 1.00 20.00 239 LYS C N 1
ATOM 6524 C CA . LYS C 3 239 ? 89.734 47.263 111.054 1.00 20.00 239 LYS C CA 1
ATOM 6525 C C . LYS C 3 239 ? 89.523 46.296 109.903 1.00 20.00 239 LYS C C 1
ATOM 6526 O O . LYS C 3 239 ? 90.381 46.221 109.022 1.00 20.00 239 LYS C O 1
ATOM 6532 N N . GLY C 3 240 ? 88.416 45.558 109.886 1.00 20.00 240 GLY C N 1
ATOM 6533 C CA . GLY C 3 240 ? 88.201 44.591 108.831 1.00 20.00 240 GLY C CA 1
ATOM 6534 C C . GLY C 3 240 ? 87.913 45.214 107.484 1.00 20.00 240 GLY C C 1
ATOM 6535 O O . GLY C 3 240 ? 88.206 44.617 106.448 1.00 20.00 240 GLY C O 1
ATOM 6536 N N . MET C 3 241 ? 87.340 46.409 107.472 1.00 20.00 241 MET C N 1
ATOM 6537 C CA . MET C 3 241 ? 86.992 47.080 106.235 1.00 20.00 241 MET C CA 1
ATOM 6538 C C . MET C 3 241 ? 88.053 48.063 105.781 1.00 20.00 241 MET C C 1
ATOM 6539 O O . MET C 3 241 ? 87.859 48.737 104.770 1.00 20.00 241 MET C O 1
ATOM 6544 N N . ASN C 3 242 ? 89.174 48.149 106.483 1.00 20.00 242 ASN C N 1
ATOM 6545 C CA . ASN C 3 242 ? 90.188 49.126 106.147 1.00 20.00 242 ASN C CA 1
ATOM 6546 C C . ASN C 3 242 ? 91.227 48.543 105.200 1.00 20.00 242 ASN C C 1
ATOM 6547 O O . ASN C 3 242 ? 91.250 47.351 104.905 1.00 20.00 242 ASN C O 1
ATOM 6552 N N . PHE C 3 243 ? 92.098 49.416 104.717 1.00 20.00 243 PHE C N 1
ATOM 6553 C CA . PHE C 3 243 ? 93.319 49.033 104.025 1.00 20.00 243 PHE C CA 1
ATOM 6554 C C . PHE C 3 243 ? 94.435 48.904 105.051 1.00 20.00 243 PHE C C 1
ATOM 6555 O O . PHE C 3 243 ? 94.843 49.897 105.657 1.00 20.00 243 PHE C O 1
ATOM 6563 N N . ILE C 3 244 ? 94.916 47.684 105.265 1.00 20.00 244 ILE C N 1
ATOM 6564 C CA . ILE C 3 244 ? 96.011 47.425 106.195 1.00 20.00 244 ILE C CA 1
ATOM 6565 C C . ILE C 3 244 ? 97.277 47.248 105.370 1.00 20.00 244 ILE C C 1
ATOM 6566 O O . ILE C 3 244 ? 97.414 46.229 104.676 1.00 20.00 244 ILE C O 1
ATOM 6571 N N . PRO C 3 245 ? 98.208 48.191 105.395 1.00 20.00 245 PRO C N 1
ATOM 6572 C CA . PRO C 3 245 ? 99.429 48.044 104.609 1.00 20.00 245 PRO C CA 1
ATOM 6573 C C . PRO C 3 245 ? 100.389 47.037 105.219 1.00 20.00 245 PRO C C 1
ATOM 6574 O O . PRO C 3 245 ? 100.423 46.822 106.431 1.00 20.00 245 PRO C O 1
ATOM 6578 N N . VAL C 3 246 ? 101.159 46.410 104.342 1.00 20.00 246 VAL C N 1
ATOM 6579 C CA . VAL C 3 246 ? 102.203 45.460 104.741 1.00 20.00 246 VAL C CA 1
ATOM 6580 C C . VAL C 3 246 ? 103.301 46.214 105.481 1.00 20.00 246 VAL C C 1
ATOM 6581 O O . VAL C 3 246 ? 103.768 47.252 104.986 1.00 20.00 246 VAL C O 1
ATOM 6585 N N . PRO C 3 247 ? 103.720 45.761 106.664 1.00 20.00 247 PRO C N 1
ATOM 6586 C CA . PRO C 3 247 ? 104.745 46.497 107.416 1.00 20.00 247 PRO C CA 1
ATOM 6587 C C . PRO C 3 247 ? 106.105 46.407 106.740 1.00 20.00 247 PRO C C 1
ATOM 6588 O O . PRO C 3 247 ? 106.552 45.331 106.343 1.00 20.00 247 PRO C O 1
ATOM 6592 N N . VAL C 3 248 ? 106.751 47.559 106.601 1.00 20.00 248 VAL C N 1
ATOM 6593 C CA . VAL C 3 248 ? 108.014 47.677 105.881 1.00 20.00 248 VAL C CA 1
ATOM 6594 C C . VAL C 3 248 ? 109.160 47.379 106.843 1.00 20.00 248 VAL C C 1
ATOM 6595 O O . VAL C 3 248 ? 109.108 47.779 108.015 1.00 20.00 248 VAL C O 1
ATOM 6599 N N . PRO C 3 249 ? 110.183 46.614 106.427 1.00 20.00 249 PRO C N 1
ATOM 6600 C CA . PRO C 3 249 ? 111.335 46.417 107.312 1.00 20.00 249 PRO C CA 1
ATOM 6601 C C . PRO C 3 249 ? 112.247 47.635 107.373 1.00 20.00 249 PRO C C 1
ATOM 6602 O O . PRO C 3 249 ? 112.291 48.283 108.418 1.00 20.00 249 PRO C O 1
#

Secondary structure (DSSP, 8-state):
--------SS--TTT-SS--S-SS---TT---SSSB----GGGGS-EEEEEEEE-TTS-EEEE--TTS---TT--SS--TTHHHHHHEEEEEESEE-SSSEEEEEEEEE----TTEE--EEEEEE-SSS-HHHHHHHTTSS-GGGSTT-EEE---SS---S--------SS---S-TTSPPPSSSSS----SSS----SGGGS--TTT---EEEEEE--SS-SS----SSSTTTS--S-EEEEEE---EETTS-B---EEEEEEEE--SEEEEEE-BS-SS---PPSSS----EEEGGGHHHHHHHHHT-STTTSTTSHHHHHHHHHHHHHTS--SSSEEEGGGGTS----S-SHHHHHTTTT-/-----------GGGS-S-SSSS-SS--TT--PPPPPPSSTTS-----S-TTGGG---EEEEEE-----S---EEEEE-SSS-TTS--SSS-TTSGGGSBSBEE-B-SSSS-B--EEEEE----TTEEEEEEEESSSSS--EEEEETT-EEEEE--BSTTSS---SS--THHHH-S--BTTS--EEEEEEEEEEEE-SS----EEEEE---TT-EE--B-PPPPS---S-SGGGTTTTT---/-PPPP------S-TT-B-S--TTS-SSGGG--TTTTTSEEESS-SPEEE--TTBSS-EEEEESS----------SS-EEE--STT---EEEEEEPP-SS--EEEPP---HHHHHHHTTEEEEE--EEEEEE----SS--EEEEEE---SSSS-B-S-EEE-TTT--EEEEEE----SSSSEETTT--TT--TT-EEEEEEEE---SSS-SS-EEEEEEEE---EEEEE----------GGGS--PPPP-

Organism: Nora virus (NCBI:txid3071212)

Nearest PDB structures (foldseek):
  5mm2-assembly1_A  TM=1.003E+00  e=5.303E-79  Drosophila melanogaster Nora virus
  7yrf-assembly1_C  TM=5.280E-01  e=1.279E-04  Coxsackievirus A16
  1opo-assembly1_C  TM=4.730E-01  e=9.731E-03  Carnation mottle virus
  6adl-assembly1_A  TM=3.180E-01  e=4.378E-02  Senecavirus A
  6adr-assembly1_A  TM=3.525E-01  e=1.458E-01  Senecavirus A

Foldseek 3Di:
DPDWDADDPADDVVFDLFGFLDRGFQPPLAAQPDFAADDDPQQPDWAFQDWFWDWAFAKDKAFCPQCQTHGPVDQDDDGSRNVQQQFFQWKGFNGGGSQARFFWKKFKAADDDQFKKFKKKKDKHAQLCCLVVVCRRLVLDHSSPDHGIDMGIDHHPDQARDDDAQDADPVLPPPDPPDHRAPHPPQAPDDPPDDDGRVRCPPPVSRVHHTDMDTWHWHHNHHTDRDDPQVCLARNTGIMMIMHIYFMAGNVRHTDTTGIMIMIMGGNRIGGDHTDPPDDDGSHHDPDDHDFGKAFQVCLVSNVVSCVPGPVCPDPDDSNVLLLQLSLVVLLDDDPDGIDTVVSSVPDDGDDHHPVSVVSNVVD/DDDDFDADDDPCVPPDDPCQLQPPADDDPDWGDADDDQDPPDDDDDFPCTNLLNDWFFDDKDKAFDDDDDDKDKDKAQLQADVPQFDDDDGRNFVLQFFFWKFFYCPPNFTFWWKKKWAFGDGPFKWFKKWKAQAPANHDIDIHIHNYMDMHTHDFPLAPPDDDPVNDPCSPPPRIHGRNRGMTMMIMDTDTIDGDPPDGIGMITMIIRRGGMGGHGGHDGDDGHDPDDPCVVVVPRHDDD/DDDDDDDDDAPDAPAAAQDDDPLFDQAQVPDCCCPPPFKVAPQDGWDWDDARSYNGIGTAGELDDDDDFDDDADDPDKDKCFNHNKHWDKDKDFADDQPAKDKDDADTDPVVCVVLVQFWWKFFWKKKKKFFDDPPFWFWKKWKHFDFADRPDDDGGMIGGCVNRGMHMHIGHADDPDHTDTPVPGDHRGRHHMMMMHTNDTRGDPPDDPSGMMMMIMITGTMMGHHGDDPDPDDDDDPVPDDDDDDDD

B-factor: mean 20.0, std 0.0, range [20.0, 20.0]

GO terms:
  GO:0019028 viral capsid (C, IDA)

Radius of gyration: 31.91 Å; Cα contacts (8 Å, |Δi|>4): 1974; chains: 3; bounding box: 123×92×66 Å

Solvent-accessible surface area: 40954 Å² total; per-residue (Å²): 84,56,84,87,130,90,67,122,90,126,35,73,108,146,120,125,106,13,96,50,60,43,104,87,29,49,86,97,34,11,13,61,93,13,18,34,66,9,100,1,11,3,22,86,52,63,0,10,7,30,122,25,97,1,65,22,97,36,12,25,24,1,17,0,30,0,0,17,12,36,4,71,54,70,137,10,73,31,4,5,4,0,6,6,6,8,2,3,3,2,1,0,1,47,12,5,19,22,39,1,2,7,0,3,48,4,42,3,5,10,118,40,97,113,21,27,46,13,106,1,5,7,5,6,0,6,2,63,40,10,22,68,2,1,5,13,22,2,42,21,82,62,0,88,65,18,35,31,6,42,56,19,49,6,6,9,127,91,80,27,3,52,81,85,108,37,62,120,83,171,79,10,39,80,178,47,182,85,46,110,50,24,24,19,60,77,35,27,121,67,100,134,48,48,125,120,72,23,70,65,32,132,130,74,75,61,28,62,14,75,68,3,52,25,54,0,2,1,1,103,72,2,12,3,1,4,25,37,98,102,15,16,41,53,62,21,1,20,3,7,0,0,1,22,0,44,79,0,65,34,125,82,147,83,72,59,156,68,6,80,8,44,0,49,3,44,8,104,2,16,36,2,1,12,10,0,0,21,11,80,90,37,5,85,31,117,130,60,62,62,34,61,15,33,2,1,85,104,18,40,43,102,6,30,125,15,0,79,113,26,183,125,0,97,99,82,86,15,125,17,4,74,47,0,21,20,0,0,15,8,27,33,94,214,58,177,96,73,17,0,19,25,84,51,2,77,103,40,86,104,74,97,100,9,121,57,4,50,95,79,50,102,171,133,118,142,41,92,49,24,26,35,26,115,73,0,105,109,25,124,22,50,59,55,3,2,20,51,21,8,93,7,17,51,34,14,110,91,16,115,66,15,71,102,165,29,53,107,43,76,30,1,6,2,8,0,6,0,2,9,11,59,28,31,99,14,72,0,58,96,58,110,103,125,101,75,63,62,29,60,0,28,1,46,61,45,106,50,1,9,96,40,2,0,2,2,2,11,0,7,17,3,5,23,62,4,0,0,10,99,76,74,53,64,15,17,9,1,0,0,0,1,3,0,0,38,0,43,38,3,59,10,36,0,19,1,11,4,2,57,50,144,25,48,80,29,107,2,102,8,1,2,8,10,13,1,6,0,6,0,73,37,39,14,70,88,100,76,111,45,51,76,80,73,25,182,129,60,30,23,6,101,1,36,46,7,45,0,11,2,23,29,44,26,68,43,31,116,116,65,110,38,12,42,84,0,53,0,11,2,4,0,1,0,0,15,2,24,8,47,85,40,58,23,3,57,34,34,51,72,106,210,128,162,107,89,49,94,77,84,76,144,114,208,186,243,166,135,105,124,146,103,159,131,61,178,138,42,72,123,86,38,124,87,32,54,82,25,15,19,108,45,56,148,133,33,93,35,10,22,21,0,15,0,6,2,3,6,6,106,9,89,66,19,121,19,60,0,8,77,27,49,1,7,1,4,38,1,4,14,91,46,176,24,48,28,29,64,157,97,158,17,104,20,85,21,36,29,20,54,0,5,6,40,76,69,181,45,65,15,24,64,68,74,78,68,35,68,0,87,29,43,82,14,147,86,4,135,76,45,7,24,91,27,37,80,24,6,1,32,11,36,0,0,1,37,2,76,13,83,98,1,1,1,8,3,1,10,0,3,2,18,7,46,30,100,55,0,16,1,18,7,2,6,0,0,0,2,20,8,6,6,7,1,0,18,0,14,12,5,4,2,45,24,27,9,58,50,103,120,14,32,79,23,64,12,14,2,16,0,0,0,36,8,16,1,60,0,3,12,146,100,23,140,72,88,16,38,0,27,0,44,0,0,10,0,67,1,61,0,6,4,120,125,105,110,81,139,71,101,172,99,124,158,78,138,59,175,119,85,135,119,138,174

Sequence (854 aa):
SLPENAPNAVSNPQQFITPATALSAEEYNVHEALGETEELELDEFPVLVFKGNVPVDSVTSIPLDLATIYDFAWDGEQNAISQKFQRFAHLIPKSAGGFGPVIGNYTITANLPTGVAGRILHNCLPGDCVDLAVSRIFGLKSLLGVAGTAVSAIGGPLLNGLVNTAAPILSGAAHAIGGNVVGGLADAVIDIGSNLLTPKEKEQPSANSSAISGDIPISRFVEMLKYVKENYQDNPVFPTLLVEPQNFISNAMTALKTIPIEVFANMRNVKVERNLFDRTVVPTVKEATLADIVIPNHMYGYILRDFLQNKRAFQSGTKQNVYFQQFLTVLSQRNIRTHITLNDITSCSIDSESIANKIERVKHDNEVTAEGGKLVQELVYDHSAIPVAPVVETQAEQPEVPVSLVATRKNDTGHLATKWYDFAKISLSNPANMNWTTLTIDPYNNVTLSRDGESMVLPWRRNVWTTGSKSIGYIRTMVAQINIPRPPQISGVLEVKDSINNSSISLVEFGGKVEIPIIPKVMNGLATTASLPRHRLNPWMRTAESKVELQYRIIAFNRTSDIADLNVSVLLRPGDSQFQLPMKPDNNVDTRHFELVEALMYHYDMQNPTQTMHIYDMPLRVIAGLSTLAKTTEEDDNTSTGIVVSEVGEPQVVNHPAWIDPFVAYQLRAPRKNITPDFIFGRADIGNAFSAFLPRRFSAPAVGTRLVVDPVFTYQQRTVLGLYNYFHADFYYIVHVPAPLGTGIYLKIYAPEFDTTTVTRGIRFKPSASPTIALSVPWSNDLSTVETSVGRVGQSGGSIVIETIEDNSNETVNTPLSITVWCCMANIKATGYRHADTSAYNEKGMNFIPVPVP